Protein AF-A0A8J4SBR5-F1 (afdb_monomer_lite)

Organism: NCBI:txid1284355

Sequence (770 aa):
MMLQVERVVGSNIVLARSHQNTKEYVLIGKGLGFAFKGESTVQADDPRIEKRFRLEDREEWGQAQELMKDLDPNVIDISDRIIRLITDQFPGKLNDKIYLALPSHIQFTLYRIRNGMEILNPFLMETKLSFPKEFEIASEAAAMIGEAFGVEVPEDEAGFLTYHVYSSVNHVPVGQLVKVSNVISKLQSIIEEEGGVRFEQGSLSQARLMIHLRFSMERLYQQPMTAPTFAQYVQNEYPLKGQGFTPQVQTGDQVAVGQTLIEFDLNAIASAGYPVITPVIVANAAEQPWESHPESLMLPVATLPAAGILQGLGLLNYEKDIPLGPVIGGFLNQYVAPFLNEGAGAIFGNLALIFAIGVAIGLAGDAVAALSALIAYMVLIRILGAVPGVFGYIPDDVKLDTGVLGGIFAGLLAAYMYKKYHNIKLPDWLGFFSGKRFVPMVTAGSMLVLAILIGMVWSPIQDAIGAFGTWIVGFGGVGSMVFMIANRLLIPLGLHHVLNSIAWFQIGDYTNAAGEVVHGDLTRFFNGDPTAGMFMSGFFPIMMFALPAAALALIHTARPEKRKMVASIFIGAAVASFLTGITEPLEFSFMFAAPLLYVVHAILTGAAALIMYLLNVKLGFAFSAGLIDYLVNMKLSTNPLLMIPVGLAFAVVYYFLFRFMIVKFNLKTPGREDDADDADVPTDASAVAAASADTKAGKVLAGIGGTNNIESIDACITRLRLVVRDDKAINDQALKQLGASGIMRLGGGAVQVIFGTQSEILKDEIKKLM

Foldseek 3Di:
DKWFFPDQLAQFWTWTADPPPRWIKIFGFHRVSVVCVPPGIDDPVPVRGPDIDTDDDDVVVVVLVVVSVPFDNLLLVLLVVLVVLLCVLAPDQWDPCLSRVRSSLLRVQCVCQVVVHDQAAPCLLLLCLQQVPLLVSLVVSQVSSCVSVVTRRDSSSSSLSSLSSCCGRVVPDSVVVVVLSLVLVVVLVCCCVVVVHDDDRPDPVSSVSSNVSSVVVVQVVVDDPPDPPPQVCCLPPNPCNQPQKAAPDDPPDDDDVPDDGMGGDPVRCVVVVHDDDDDDDDDDDDPDQQPQFLCLQVQLLVCLQLLLLLLLQLPDQCCPRVNPDCPVRVCCNPPPSVVSNVVSCVSLVCSLLSSQLSNLCRRQVDPLLSVLLNLLLVLLQVLLLCQCVVDVVRDNPDRQDPWNVSSNVSNVLSNVLLVVAQQAQDPPVCRVCHHSNVSSVVSNVVSNVVSNVCSVVRVVVLVVLAVVLVVLVVVFLLSLLVLLLVLLVCVVVSCSSVSCCSAAFARDWDQAPVRDIGHHLQRCLSSLNLSGQLNPQLLQLCLQAQLLLLLVLLLVLFDPVCNVLSCLQSVVLSVCSAAQVDNCLRLVQCCVQPVVLSSVSSNVSSVSSSVCRVVSWGAHASRHNHPVSLVSSVVSIDPSVVSVVSSNVSSVVNNVVSNCCCVVVVGCGPNSDDCVVVPDDDDDDDDDDDDPPPDLLVLLCVQQLHPQQFPDWDDDQFKTKTQGPDNVSRNQSSLSVSRFSDWDDPDNSIIITGNHRCNHVSRVVNVVVD

Secondary structure (DSSP, 8-state):
-EEEEEEEEETTEEEEEETTT--EEEEE-TTHHHHTSS-SEEETT-TT--EEEE---HHHHHHHHHHGGGS-HHHHHHHHHHHHHHHHHS-SPPPTTHHHHHHHHHHHHHHHHHTT-----TTHHHHHHH-HHHHHHHHHHHHHHHHHHT-PPPHHHHHHHHHHHHHHHH---HHHHHHHHHHHHHHHHHHHHHHT--PPTT-HHHHHHHHHHHHHHHHHHTS---PPPHHHHHHHTSTTTTTTEEE---TT----TT---EEE-HHHHHHTT----PPP---PPPPPTTSS-GGGGHHHHTTHHHHHHHHHHHH--TTTTS--HHHHHHHHHHHTHHHHHHHHHHHHTTHHHHHHHHHHHHHH-SHHHHHHHHHHHHHHHHHHHHSTTT-TTS-TT-----HHHHHHHHHHHHHHHHHHHTT----GGGGGG-GGGHHHHHHHHHHHHHHHHHHHHHHHHHHHHHHHHHHHHHTHHHHHHHHHHHHHHTGGGTTHHHHHHHHHHTSSEEE-TTS-EEESHHHHHHTT-TT--TTTTTHHHIIIIIHHHHHHHHHHHS-TTTHHHHHHHHHHHHHHHHHH---HHHHHHHHTT-HHHHHHHHHHHHHHHHHHHHTT-B---SSSS-HHHHHHTTTT-BSGGGHHHHHHHHHHHHHHHHHHHHHHTT---TT---GGGG------------SSTTSHHHHHHHHTT-GGGEEEEEEETTEEEEEES-TTSS-HHHHHHTT---EEEEETTEEEE--GGGHHHHHHHHHHH-

InterPro domains:
  IPR001127 Phosphotransferase system, sugar-specific permease EIIA type 1 [PF00358] (239-286)
  IPR001127 Phosphotransferase system, sugar-specific permease EIIA type 1 [PS51093] (135-284)
  IPR001996 Phosphotransferase system, IIB component, type 1 [PS51098] (694-770)
  IPR001996 Phosphotransferase system, IIB component, type 1 [TIGR00826] (664-756)
  IPR003352 Phosphotransferase system, EIIC [PF02378] (296-606)
  IPR004341 CAT RNA-binding domain [PF03123] (4-60)
  IPR004341 CAT RNA-binding domain [SM01061] (3-68)
  IPR011055 Duplicated hybrid motif [G3DSA:2.70.70.10] (233-295)
  IPR011055 Duplicated hybrid motif [SSF51261] (238-288)
  IPR011608 PRD domain [PF00874] (81-167)
  IPR011608 PRD domain [PS51372] (70-175)
  IPR013013 Phosphotransferase system, EIIC component, type 1 [PS51103] (284-674)
  IPR018113 Phosphotransferase system EIIB, cysteine phosphorylation site [PF00367] (699-731)
  IPR018113 Phosphotransferase system EIIB, cysteine phosphorylation site [PS01035] (709-726)
  IPR018113 Phosphotransferase system EIIB, cysteine phosphorylation site [cd00212] (694-770)
  IPR036634 PRD domain superfamily [SSF63520] (60-168)
  IPR036634 PRD domain superfamily [SSF63520] (179-239)
  IPR036650 CAT RNA-binding domain superfamily [G3DSA:2.30.24.10] (1-69)
  IPR036650 CAT RNA-binding domain superfamily [SSF50151] (4-59)
  IPR036878 Glucose permease domain IIB [G3DSA:3.30.1360.60] (692-770)

Radius of gyration: 32.83 Å; chains: 1; bounding box: 88×74×88 Å

Structure (mmCIF, N/CA/C/O backbone):
data_AF-A0A8J4SBR5-F1
#
_entry.id   AF-A0A8J4SBR5-F1
#
loop_
_atom_site.group_PDB
_atom_site.id
_atom_site.type_symbol
_atom_site.label_atom_id
_atom_site.label_alt_id
_atom_site.label_comp_id
_atom_site.label_asym_id
_atom_site.label_entity_id
_atom_site.label_seq_id
_atom_site.pdbx_PDB_ins_code
_atom_site.Cartn_x
_atom_site.Cartn_y
_atom_site.Cartn_z
_atom_site.occupancy
_atom_site.B_iso_or_equiv
_atom_site.auth_seq_id
_atom_site.auth_comp_id
_atom_site.auth_asym_id
_atom_site.auth_atom_id
_atom_site.pdbx_PDB_model_num
ATOM 1 N N . MET A 1 1 ? 24.240 -30.423 38.553 1.00 71.44 1 MET A N 1
ATOM 2 C CA . MET A 1 1 ? 24.443 -29.598 37.325 1.00 71.44 1 MET A CA 1
ATOM 3 C C . MET A 1 1 ? 24.969 -28.250 37.777 1.00 71.44 1 MET A C 1
ATOM 5 O O . MET A 1 1 ? 24.352 -27.688 38.661 1.00 71.44 1 MET A O 1
ATOM 9 N N . MET A 1 2 ? 26.061 -27.727 37.219 1.00 79.00 2 MET A N 1
ATOM 10 C CA . MET A 1 2 ? 26.575 -26.408 37.620 1.00 79.00 2 MET A CA 1
ATOM 11 C C . MET A 1 2 ? 25.875 -25.286 36.849 1.00 79.00 2 MET A C 1
ATOM 13 O O . MET A 1 2 ? 25.782 -25.338 35.618 1.00 79.00 2 MET A O 1
ATOM 17 N N . LEU A 1 3 ? 25.376 -24.294 37.581 1.00 82.88 3 LEU A N 1
ATOM 18 C CA . LEU A 1 3 ? 24.738 -23.092 37.058 1.00 82.88 3 LEU A CA 1
ATOM 19 C C . LEU A 1 3 ? 25.617 -21.886 37.383 1.00 82.88 3 LEU A C 1
ATOM 21 O O . LEU A 1 3 ? 25.987 -21.684 38.532 1.00 82.88 3 LEU A O 1
ATOM 25 N N . GLN A 1 4 ? 25.962 -21.087 36.385 1.00 84.00 4 GLN A N 1
ATOM 26 C CA . GLN A 1 4 ? 26.678 -19.835 36.571 1.00 84.00 4 GLN A CA 1
ATOM 27 C C . GLN A 1 4 ? 25.684 -18.755 36.981 1.00 84.00 4 GLN A C 1
ATOM 29 O O . GLN A 1 4 ? 24.726 -18.510 36.254 1.00 84.00 4 GLN A O 1
ATOM 34 N N . VAL A 1 5 ? 25.888 -18.131 38.138 1.00 80.50 5 VAL A N 1
ATOM 35 C CA . VAL A 1 5 ? 25.036 -17.032 38.601 1.00 80.50 5 VAL A CA 1
ATOM 36 C C . VAL A 1 5 ? 25.318 -15.819 37.725 1.00 80.50 5 VAL A C 1
ATOM 38 O O . VAL A 1 5 ? 26.430 -15.298 37.713 1.00 80.50 5 VAL A O 1
ATOM 41 N N . GLU A 1 6 ? 24.316 -15.382 36.970 1.00 76.75 6 GLU A N 1
ATOM 42 C CA . GLU A 1 6 ? 24.437 -14.200 36.117 1.00 76.75 6 GLU A CA 1
ATOM 43 C C . GLU A 1 6 ? 24.106 -12.930 36.886 1.00 76.75 6 GLU A C 1
ATOM 45 O O . GLU A 1 6 ? 24.756 -11.899 36.713 1.00 76.75 6 GLU A O 1
ATOM 50 N N . ARG A 1 7 ? 23.069 -12.994 37.729 1.00 72.75 7 ARG A N 1
ATOM 51 C CA . ARG A 1 7 ? 22.576 -11.824 38.450 1.00 72.75 7 ARG A CA 1
ATOM 52 C C . ARG A 1 7 ? 21.730 -12.212 39.656 1.00 72.75 7 ARG A C 1
ATOM 54 O O . ARG A 1 7 ? 20.868 -13.084 39.572 1.00 72.75 7 ARG A O 1
ATOM 61 N N . VAL A 1 8 ? 21.917 -11.491 40.756 1.00 73.56 8 VAL A N 1
ATOM 62 C CA . VAL A 1 8 ? 20.997 -11.510 41.901 1.00 73.56 8 VAL A CA 1
ATOM 63 C C . VAL A 1 8 ? 19.889 -10.488 41.647 1.00 73.56 8 VAL A C 1
ATOM 65 O O . VAL A 1 8 ? 20.182 -9.309 41.451 1.00 73.56 8 VAL A O 1
ATOM 68 N N . VAL A 1 9 ? 18.634 -10.940 41.615 1.00 59.59 9 VAL A N 1
ATOM 69 C CA . VAL A 1 9 ? 17.460 -10.100 41.298 1.00 59.59 9 VAL A CA 1
ATOM 70 C C . VAL A 1 9 ? 16.802 -9.565 42.570 1.00 59.59 9 VAL A C 1
ATOM 72 O O . VAL A 1 9 ? 16.304 -8.447 42.582 1.00 59.59 9 VAL A O 1
ATOM 75 N N . GLY A 1 10 ? 16.861 -10.319 43.667 1.00 58.66 10 GLY A N 1
ATOM 76 C CA . GLY A 1 10 ? 16.359 -9.886 44.969 1.00 58.66 10 GLY A CA 1
ATOM 77 C C . GLY A 1 10 ? 16.823 -10.811 46.087 1.00 58.66 10 GLY A C 1
ATOM 78 O O . GLY A 1 10 ? 17.549 -11.771 45.840 1.00 58.66 10 GLY A O 1
ATOM 79 N N . SER A 1 11 ? 16.371 -10.556 47.316 1.00 64.75 11 SER A N 1
ATOM 80 C CA . SER A 1 11 ? 16.750 -11.307 48.526 1.00 64.75 11 SER A CA 1
ATOM 81 C C . SER A 1 11 ? 16.592 -12.826 48.401 1.00 64.75 11 SER A C 1
ATOM 83 O O . SER A 1 11 ? 17.354 -13.575 49.010 1.00 64.75 11 SER A O 1
ATOM 85 N N . ASN A 1 12 ? 15.644 -13.277 47.574 1.00 66.06 12 ASN A N 1
ATOM 86 C CA . ASN A 1 12 ? 15.271 -14.683 47.426 1.00 66.06 12 ASN A CA 1
ATOM 87 C C . ASN A 1 12 ? 15.379 -15.213 45.982 1.00 66.06 12 ASN A C 1
ATOM 89 O O . ASN A 1 12 ? 15.061 -16.376 45.752 1.00 66.06 12 ASN A O 1
ATOM 93 N N . ILE A 1 13 ? 15.792 -14.387 45.007 1.00 69.44 13 ILE A N 1
ATOM 94 C CA . ILE A 1 13 ? 15.738 -14.728 43.572 1.00 69.44 13 ILE A CA 1
ATOM 95 C C . ILE A 1 13 ? 17.093 -14.495 42.903 1.00 69.44 13 ILE A C 1
ATOM 97 O O . ILE A 1 13 ? 17.662 -13.399 42.974 1.00 69.44 13 ILE A O 1
ATOM 101 N N . VAL A 1 14 ? 17.580 -15.520 42.200 1.00 75.06 14 VAL A N 1
ATOM 102 C CA . VAL A 1 14 ? 18.860 -15.516 41.481 1.00 75.06 14 VAL A CA 1
ATOM 103 C C . VAL A 1 14 ? 18.678 -16.063 40.065 1.00 75.06 14 VAL A C 1
ATOM 105 O O . VAL A 1 14 ? 18.080 -17.119 39.867 1.00 75.06 14 VAL A O 1
ATOM 108 N N . LEU A 1 15 ? 19.212 -15.353 39.072 1.00 73.50 15 LEU A N 1
ATOM 109 C CA . LEU A 1 15 ? 19.281 -15.804 37.682 1.00 73.50 15 LEU A CA 1
ATOM 110 C C . LEU A 1 15 ? 20.582 -16.559 37.449 1.00 73.50 15 LEU A C 1
ATOM 112 O O . LEU A 1 15 ? 21.660 -16.065 37.797 1.00 73.50 15 LEU A O 1
ATOM 116 N N . ALA A 1 16 ? 20.486 -17.739 36.844 1.00 79.06 16 ALA A N 1
ATOM 117 C CA . ALA A 1 16 ? 21.650 -18.568 36.590 1.00 79.06 16 ALA A CA 1
ATOM 118 C C . ALA A 1 16 ? 21.586 -19.294 35.240 1.00 79.06 16 ALA A C 1
ATOM 120 O O . ALA A 1 16 ? 20.533 -19.755 34.809 1.00 79.06 16 ALA A O 1
ATOM 121 N N . ARG A 1 17 ? 22.728 -19.447 34.570 1.00 80.88 17 ARG A N 1
ATOM 122 C CA . ARG A 1 17 ? 22.855 -20.089 33.255 1.00 80.88 17 ARG A CA 1
ATOM 123 C C . ARG A 1 17 ? 23.597 -21.417 33.361 1.00 80.88 17 ARG A C 1
ATOM 125 O O . ARG A 1 17 ? 24.624 -21.522 34.020 1.00 80.88 17 ARG A O 1
ATOM 132 N N . SER A 1 18 ? 23.113 -22.458 32.692 1.00 78.38 18 SER A N 1
ATOM 133 C CA . SER A 1 18 ? 23.824 -23.740 32.621 1.00 78.38 18 SER A CA 1
ATOM 134 C C . SER A 1 18 ? 24.990 -23.678 31.636 1.00 78.38 18 SER A C 1
ATOM 136 O O . SER A 1 18 ? 24.795 -23.369 30.458 1.00 78.38 18 SER A O 1
ATOM 138 N N . HIS A 1 19 ? 26.179 -24.078 32.096 1.00 67.50 19 HIS A N 1
ATOM 139 C CA . HIS A 1 19 ? 27.385 -24.171 31.266 1.00 67.50 19 HIS A CA 1
ATOM 140 C C . HIS A 1 19 ? 27.285 -25.205 30.135 1.00 67.50 19 HIS A C 1
ATOM 142 O O . HIS A 1 19 ? 27.968 -25.067 29.127 1.00 67.50 19 HIS A O 1
ATOM 148 N N . GLN A 1 20 ? 26.457 -26.242 30.289 1.00 60.97 20 GLN A N 1
ATOM 149 C CA . GLN A 1 20 ? 26.396 -27.351 29.330 1.00 60.97 20 GLN A CA 1
ATOM 150 C C . GLN A 1 20 ? 25.460 -27.064 28.155 1.00 60.97 20 GLN A C 1
ATOM 152 O O . GLN A 1 20 ? 25.733 -27.481 27.035 1.00 60.97 20 GLN A O 1
ATOM 157 N N . ASN A 1 21 ? 24.360 -26.344 28.403 1.00 60.22 21 ASN A N 1
ATOM 158 C CA . ASN A 1 21 ? 23.259 -26.252 27.440 1.00 60.22 21 ASN A CA 1
ATOM 159 C C . ASN A 1 21 ? 22.923 -24.809 27.031 1.00 60.22 21 ASN A C 1
ATOM 161 O O . ASN A 1 21 ? 21.943 -24.615 26.318 1.00 60.22 21 ASN A O 1
ATOM 165 N N . THR A 1 22 ? 23.657 -23.794 27.511 1.00 60.41 22 THR A N 1
ATOM 166 C CA . THR A 1 22 ? 23.357 -22.348 27.339 1.00 60.41 22 THR A CA 1
ATOM 167 C C . THR A 1 22 ? 21.952 -21.917 27.794 1.00 60.41 22 THR A C 1
ATOM 169 O O . THR A 1 22 ? 21.510 -20.810 27.508 1.00 60.41 22 THR A O 1
ATOM 172 N N . LYS A 1 23 ? 21.247 -22.791 28.521 1.00 63.38 23 LYS A N 1
ATOM 173 C CA . LYS A 1 23 ? 19.886 -22.572 29.023 1.00 63.38 23 LYS A CA 1
ATOM 174 C C . LYS A 1 23 ? 19.925 -21.758 30.306 1.00 63.38 23 LYS A C 1
ATOM 176 O O . LYS A 1 23 ? 20.764 -22.021 31.170 1.00 63.38 23 LYS A O 1
ATOM 181 N N . GLU A 1 24 ? 18.998 -20.824 30.428 1.00 73.31 24 GLU A N 1
ATOM 182 C CA . GLU A 1 24 ? 18.864 -19.931 31.576 1.00 73.31 24 GLU A CA 1
ATOM 183 C C . GLU A 1 24 ? 17.780 -20.434 32.536 1.00 73.31 24 GLU A C 1
ATOM 185 O O . GLU A 1 24 ? 16.796 -21.064 32.132 1.00 73.31 24 GLU A O 1
ATOM 190 N N . TYR A 1 25 ? 18.007 -20.193 33.825 1.00 74.31 25 TYR A N 1
ATOM 191 C CA . TYR A 1 25 ? 17.198 -20.677 34.931 1.00 74.31 25 TYR A CA 1
ATOM 192 C C . TYR A 1 25 ? 16.930 -19.558 35.937 1.00 74.31 25 TYR A C 1
ATOM 194 O O . TYR A 1 25 ? 17.816 -18.759 36.247 1.00 74.31 25 TYR A O 1
ATOM 202 N N . VAL A 1 26 ? 15.722 -19.561 36.500 1.00 71.94 26 VAL A N 1
ATOM 203 C CA . VAL A 1 26 ? 15.366 -18.751 37.672 1.00 71.94 26 VAL A CA 1
ATOM 204 C C . VAL A 1 26 ? 15.421 -19.650 38.901 1.00 71.94 26 VAL A C 1
ATOM 206 O O . VAL A 1 26 ? 14.758 -20.692 38.943 1.00 71.94 26 VAL A O 1
ATOM 209 N N . LEU A 1 27 ? 16.229 -19.263 39.884 1.00 76.06 27 LEU A N 1
ATOM 210 C CA . LEU A 1 27 ? 16.403 -19.962 41.153 1.00 76.06 27 LEU A CA 1
ATOM 211 C C . LEU A 1 27 ? 15.735 -19.150 42.259 1.00 76.06 27 LEU A C 1
ATOM 213 O O . LEU A 1 27 ? 16.025 -17.962 42.411 1.00 76.06 27 LEU A O 1
ATOM 217 N N . ILE A 1 28 ? 14.851 -19.791 43.022 1.00 68.69 28 ILE A N 1
ATOM 218 C CA . ILE A 1 28 ? 14.123 -19.166 44.130 1.00 68.69 28 ILE A CA 1
ATOM 219 C C . ILE A 1 28 ? 14.401 -19.935 45.416 1.00 68.69 28 ILE A C 1
ATOM 221 O O . ILE A 1 28 ? 14.346 -21.164 45.427 1.00 68.69 28 ILE A O 1
ATOM 225 N N . GLY A 1 29 ? 14.682 -19.207 46.493 1.00 72.56 29 GLY A N 1
ATOM 226 C CA . GLY A 1 29 ? 14.890 -19.769 47.822 1.00 72.56 29 GLY A CA 1
ATOM 227 C C . GLY A 1 29 ? 15.041 -18.696 48.892 1.00 72.56 29 GLY A C 1
ATOM 228 O O . GLY A 1 29 ? 15.465 -17.573 48.609 1.00 72.56 29 GLY A O 1
ATOM 229 N N . LYS A 1 30 ? 14.688 -19.003 50.138 1.00 67.12 30 LYS A N 1
ATOM 230 C CA . LYS A 1 30 ? 14.758 -18.025 51.229 1.00 67.12 30 LYS A CA 1
ATOM 231 C C . LYS A 1 30 ? 16.205 -17.579 51.493 1.00 67.12 30 LYS A C 1
ATOM 233 O O . LYS A 1 30 ? 17.062 -18.378 51.854 1.00 67.12 30 LYS A O 1
ATOM 238 N N . GLY A 1 31 ? 16.483 -16.286 51.328 1.00 64.94 31 GLY A N 1
ATOM 239 C CA . GLY A 1 31 ? 17.806 -15.679 51.509 1.00 64.94 31 GLY A CA 1
ATOM 240 C C . GLY A 1 31 ? 18.815 -15.982 50.394 1.00 64.94 31 GLY A C 1
ATOM 241 O O . GLY A 1 31 ? 20.000 -15.673 50.547 1.00 64.94 31 GLY A O 1
ATOM 242 N N . LEU A 1 32 ? 18.370 -16.571 49.276 1.00 76.81 32 LEU A N 1
ATOM 243 C CA . LEU A 1 32 ? 19.231 -17.030 48.182 1.00 76.81 32 LEU A CA 1
ATOM 244 C C . LEU A 1 32 ? 20.085 -15.897 47.591 1.00 76.81 32 LEU A C 1
ATOM 246 O O . LEU A 1 32 ? 21.278 -16.067 47.355 1.00 76.81 32 LEU A O 1
ATOM 250 N N . GLY A 1 33 ? 19.511 -14.708 47.410 1.00 66.06 33 GLY A N 1
ATOM 251 C CA . GLY A 1 33 ? 20.220 -13.569 46.825 1.00 66.06 33 GLY A CA 1
ATOM 252 C C . GLY A 1 33 ? 21.320 -12.992 47.713 1.00 66.06 33 GLY A C 1
ATOM 253 O O . GLY A 1 33 ? 22.321 -12.488 47.207 1.00 66.06 33 GLY A O 1
ATOM 254 N N . PHE A 1 34 ? 21.180 -13.104 49.036 1.00 69.94 34 PHE A N 1
ATOM 255 C CA . PHE A 1 34 ? 22.240 -12.712 49.967 1.00 69.94 34 PHE A CA 1
ATOM 256 C C . PHE A 1 34 ? 23.393 -13.713 49.963 1.00 69.94 34 PHE A C 1
ATOM 258 O O . PHE A 1 34 ? 24.551 -13.312 50.064 1.00 69.94 34 PHE A O 1
ATOM 265 N N . ALA A 1 35 ? 23.079 -15.000 49.805 1.00 66.56 35 ALA A N 1
ATOM 266 C CA . ALA A 1 35 ? 24.060 -16.075 49.795 1.00 66.56 35 ALA A CA 1
ATOM 267 C C . ALA A 1 35 ? 24.982 -16.051 48.563 1.00 66.56 35 ALA A C 1
ATOM 269 O O . ALA A 1 35 ? 26.142 -16.432 48.675 1.00 66.56 35 ALA A O 1
ATOM 270 N N . PHE A 1 36 ? 24.496 -15.569 47.413 1.00 69.19 36 PHE A N 1
ATOM 271 C CA . PHE A 1 36 ? 25.239 -15.580 46.143 1.00 69.19 36 PHE A CA 1
ATOM 272 C C . PHE A 1 36 ? 25.757 -14.205 45.700 1.00 69.19 36 PHE A C 1
ATOM 274 O O . PHE A 1 36 ? 26.166 -14.032 44.553 1.00 69.19 36 PHE A O 1
ATOM 281 N N . LYS A 1 37 ? 25.811 -13.215 46.601 1.00 57.12 37 LYS A N 1
ATOM 282 C CA . LYS A 1 37 ? 26.310 -11.851 46.324 1.00 57.12 37 LYS A CA 1
ATOM 283 C C . LYS A 1 37 ? 27.849 -11.764 46.188 1.00 57.12 37 LYS A C 1
ATOM 285 O O . LYS A 1 37 ? 28.452 -10.763 46.564 1.00 57.12 37 LYS A O 1
ATOM 290 N N . GLY A 1 38 ? 28.480 -12.816 45.661 1.00 54.97 38 GLY A N 1
ATOM 291 C CA . GLY A 1 38 ? 29.936 -12.974 45.553 1.00 54.97 38 GLY A CA 1
ATOM 292 C C . GLY A 1 38 ? 30.414 -14.335 45.021 1.00 54.97 38 GLY A C 1
ATOM 293 O O . GLY A 1 38 ? 31.588 -14.465 44.687 1.00 54.97 38 GLY A O 1
ATOM 294 N N . GLU A 1 39 ? 29.534 -15.333 44.894 1.00 59.94 39 GLU A N 1
ATOM 295 C CA . GLU A 1 39 ? 29.844 -16.622 44.260 1.00 59.94 39 GLU A CA 1
ATOM 296 C C . GLU A 1 39 ? 29.358 -16.635 42.804 1.00 59.94 39 GLU A C 1
ATOM 298 O O . GLU A 1 39 ? 28.217 -16.283 42.512 1.00 59.94 39 GLU A O 1
ATOM 303 N N . SER A 1 40 ? 30.218 -17.056 41.875 1.00 67.56 40 SER A N 1
ATOM 304 C CA . SER A 1 40 ? 29.932 -17.050 40.433 1.00 67.56 40 SER A CA 1
ATOM 305 C C . SER A 1 40 ? 29.174 -18.288 39.946 1.00 67.56 40 SER A C 1
ATOM 307 O O . SER A 1 40 ? 28.712 -18.311 38.805 1.00 67.56 40 SER A O 1
ATOM 309 N N . THR A 1 41 ? 29.020 -19.321 40.779 1.00 78.81 41 THR A N 1
ATOM 310 C CA . THR A 1 41 ? 28.386 -20.585 40.385 1.00 78.81 41 THR A CA 1
ATOM 311 C C . THR A 1 41 ? 27.650 -21.256 41.538 1.00 78.81 41 THR A C 1
ATOM 313 O O . THR A 1 41 ? 28.150 -21.265 42.656 1.00 78.81 41 THR A O 1
ATOM 316 N N . VAL A 1 42 ? 26.523 -21.901 41.240 1.00 81.81 42 VAL A N 1
ATOM 317 C CA . VAL A 1 42 ? 25.690 -22.660 42.177 1.00 81.81 42 VAL A CA 1
ATOM 318 C C . VAL A 1 42 ? 25.381 -24.054 41.619 1.00 81.81 42 VAL A C 1
ATOM 320 O O . VAL A 1 42 ? 25.133 -24.233 40.422 1.00 81.81 42 VAL A O 1
ATOM 323 N N . GLN A 1 43 ? 25.411 -25.069 42.483 1.00 81.31 43 GLN A N 1
ATOM 324 C CA . GLN A 1 43 ? 24.966 -26.423 42.146 1.00 81.31 43 GLN A CA 1
ATOM 325 C C . GLN A 1 43 ? 23.438 -26.424 41.995 1.00 81.31 43 GLN A C 1
ATOM 327 O O . GLN A 1 43 ? 22.717 -25.876 42.820 1.00 81.31 43 GLN A O 1
ATOM 332 N N . ALA A 1 44 ? 22.907 -27.016 40.928 1.00 73.69 44 ALA A N 1
ATOM 333 C CA . ALA A 1 44 ? 21.475 -26.947 40.628 1.00 73.69 44 ALA A CA 1
ATOM 334 C C . ALA A 1 44 ? 20.579 -27.734 41.608 1.00 73.69 44 ALA A C 1
ATOM 336 O O . ALA A 1 44 ? 19.359 -27.687 41.453 1.00 73.69 44 ALA A O 1
ATOM 337 N N . ASP A 1 45 ? 21.179 -28.480 42.533 1.00 78.81 45 ASP A N 1
ATOM 338 C CA . ASP A 1 45 ? 20.603 -29.211 43.665 1.00 78.81 45 ASP A CA 1
ATOM 339 C C . ASP A 1 45 ? 20.998 -28.597 45.025 1.00 78.81 45 ASP A C 1
ATOM 341 O O . ASP A 1 45 ? 20.843 -29.243 46.058 1.00 78.81 45 ASP A O 1
ATOM 345 N N . ASP A 1 46 ? 21.506 -27.357 45.043 1.00 80.06 46 ASP A N 1
ATOM 346 C CA . ASP A 1 46 ? 21.809 -26.639 46.283 1.00 80.06 46 ASP A CA 1
ATOM 347 C C . ASP A 1 46 ? 20.562 -26.590 47.188 1.00 80.06 46 ASP A C 1
ATOM 349 O O . ASP A 1 46 ? 19.499 -26.156 46.735 1.00 80.06 46 ASP A O 1
ATOM 353 N N . PRO A 1 47 ? 20.666 -27.008 48.464 1.00 75.38 47 PRO A N 1
ATOM 354 C CA . PRO A 1 47 ? 19.522 -27.149 49.366 1.00 75.38 47 PRO A CA 1
ATOM 355 C C . PRO A 1 47 ? 18.822 -25.826 49.695 1.00 75.38 47 PRO A C 1
ATOM 357 O O . PRO A 1 47 ? 17.721 -25.839 50.241 1.00 75.38 47 PRO A O 1
ATOM 360 N N . ARG A 1 48 ? 19.438 -24.681 49.381 1.00 76.81 48 ARG A N 1
ATOM 361 C CA . ARG A 1 48 ? 18.812 -23.360 49.517 1.00 76.81 48 ARG A CA 1
ATOM 362 C C . ARG A 1 48 ? 17.868 -23.049 48.355 1.00 76.81 48 ARG A C 1
ATOM 364 O O . ARG A 1 48 ? 17.042 -22.156 48.494 1.00 76.81 48 ARG A O 1
ATOM 371 N N . ILE A 1 49 ? 17.984 -23.743 47.220 1.00 75.00 49 ILE A N 1
ATOM 372 C CA . ILE A 1 49 ? 17.101 -23.584 46.059 1.00 75.00 49 ILE A CA 1
ATOM 373 C C . ILE A 1 49 ? 15.814 -24.372 46.322 1.00 75.00 49 ILE A C 1
ATOM 375 O O . ILE A 1 49 ? 15.770 -25.592 46.192 1.00 75.00 49 ILE A O 1
ATOM 379 N N . GLU A 1 50 ? 14.745 -23.659 46.656 1.00 71.00 50 GLU A N 1
ATOM 380 C CA . GLU A 1 50 ? 13.417 -24.232 46.890 1.00 71.00 50 GLU A CA 1
ATOM 381 C C . GLU A 1 50 ? 12.697 -24.540 45.572 1.00 71.00 50 GLU A C 1
ATOM 383 O O . GLU A 1 50 ? 11.994 -25.545 45.456 1.00 71.00 50 GLU A O 1
ATOM 388 N N . LYS A 1 51 ? 12.872 -23.684 44.555 1.00 59.28 51 LYS A N 1
ATOM 389 C CA . LYS A 1 51 ? 12.282 -23.867 43.221 1.00 59.28 51 LYS A CA 1
ATOM 390 C C . LYS A 1 51 ? 13.252 -23.451 42.116 1.00 59.28 51 LYS A C 1
ATOM 392 O O . LYS A 1 51 ? 13.958 -22.450 42.227 1.00 59.28 51 LYS A O 1
ATOM 397 N N . ARG A 1 52 ? 13.252 -24.218 41.020 1.00 67.69 52 ARG A N 1
ATOM 398 C CA . ARG A 1 52 ? 14.063 -23.978 39.818 1.00 67.69 52 ARG A CA 1
ATOM 399 C C . ARG A 1 52 ? 13.178 -23.990 38.578 1.00 67.69 52 ARG A C 1
ATOM 401 O O . ARG A 1 52 ? 12.592 -25.022 38.258 1.00 67.69 52 ARG A O 1
ATOM 408 N N . PHE A 1 53 ? 13.162 -22.884 37.845 1.00 61.38 53 PHE A N 1
ATOM 409 C CA . PHE A 1 53 ? 12.394 -22.733 36.609 1.00 61.38 53 PHE A CA 1
ATOM 410 C C . PHE A 1 53 ? 13.327 -22.668 35.406 1.00 61.38 53 PHE A C 1
ATOM 412 O O . PHE A 1 53 ? 14.398 -22.068 35.485 1.00 61.38 53 PHE A O 1
ATOM 419 N N . ARG A 1 54 ? 12.935 -23.304 34.300 1.00 61.38 54 ARG A N 1
ATOM 420 C CA . ARG A 1 54 ? 13.674 -23.295 33.034 1.00 61.38 54 ARG A CA 1
ATOM 421 C C . ARG A 1 54 ? 12.972 -22.354 32.062 1.00 61.38 54 ARG A C 1
ATOM 423 O O . ARG A 1 54 ? 11.770 -22.484 31.872 1.00 61.38 54 ARG A O 1
ATOM 430 N N . LEU A 1 55 ? 13.727 -21.453 31.442 1.00 59.75 55 LEU A N 1
ATOM 431 C CA . LEU A 1 55 ? 13.198 -20.484 30.481 1.00 59.75 55 LEU A CA 1
ATOM 432 C C . LEU A 1 55 ? 13.121 -21.129 29.084 1.00 59.75 55 LEU A C 1
ATOM 434 O O . LEU A 1 55 ? 14.128 -21.646 28.589 1.00 59.75 55 LEU A O 1
ATOM 438 N N . GLU A 1 56 ? 11.925 -21.168 28.486 1.00 49.19 56 GLU A N 1
ATOM 439 C CA . GLU A 1 56 ? 11.666 -21.838 27.197 1.00 49.19 56 GLU A CA 1
ATOM 440 C C . GLU A 1 56 ? 11.538 -20.876 26.003 1.00 49.19 56 GLU A C 1
ATOM 442 O O . GLU A 1 56 ? 11.774 -21.322 24.883 1.00 49.19 56 GLU A O 1
ATOM 447 N N . ASP A 1 57 ? 11.296 -19.574 26.226 1.00 51.66 57 ASP A N 1
ATOM 448 C CA . ASP A 1 57 ? 11.107 -18.581 25.155 1.00 51.66 57 ASP A CA 1
ATOM 449 C C . ASP A 1 57 ? 11.991 -17.329 25.337 1.00 51.66 57 ASP A C 1
ATOM 451 O O . ASP A 1 57 ? 11.958 -16.668 26.377 1.00 51.66 57 ASP A O 1
ATOM 455 N N . ARG A 1 58 ? 12.839 -17.028 24.341 1.00 43.94 58 ARG A N 1
ATOM 456 C CA . ARG A 1 58 ? 13.938 -16.040 24.450 1.00 43.94 58 ARG A CA 1
ATOM 457 C C . ARG A 1 58 ? 13.497 -14.594 24.187 1.00 43.94 58 ARG A C 1
ATOM 459 O O . ARG A 1 58 ? 14.106 -13.678 24.732 1.00 43.94 58 ARG A O 1
ATOM 466 N N . GLU A 1 59 ? 12.467 -14.388 23.363 1.00 42.66 59 GLU A N 1
ATOM 467 C CA . GLU A 1 59 ? 11.972 -13.050 22.989 1.00 42.66 59 GLU A CA 1
ATOM 468 C C . GLU A 1 59 ? 11.034 -12.450 24.044 1.00 42.66 59 GLU A C 1
ATOM 470 O O . GLU A 1 59 ? 11.231 -11.301 24.441 1.00 42.66 59 GLU A O 1
ATOM 475 N N . GLU A 1 60 ? 10.075 -13.227 24.565 1.00 40.91 60 GLU A N 1
ATOM 476 C CA . GLU A 1 60 ? 9.145 -12.751 25.605 1.00 40.91 60 GLU A CA 1
ATOM 477 C C . GLU A 1 60 ? 9.883 -12.403 26.913 1.00 40.91 60 GLU A C 1
ATOM 479 O O . GLU A 1 60 ? 9.528 -11.444 27.603 1.00 40.91 60 GLU A O 1
ATOM 484 N N . TRP A 1 61 ? 10.955 -13.137 27.247 1.00 46.59 61 TRP A N 1
ATOM 485 C CA . TRP A 1 61 ? 11.700 -12.908 28.486 1.00 46.59 61 TRP A CA 1
ATOM 486 C C . TRP A 1 61 ? 12.712 -11.767 28.403 1.00 46.59 61 TRP A C 1
ATOM 488 O O . TRP A 1 61 ? 12.916 -11.097 29.407 1.00 46.59 61 TRP A O 1
ATOM 498 N N . GLY A 1 62 ? 13.311 -11.486 27.239 1.00 47.28 62 GLY A N 1
ATOM 499 C CA . GLY A 1 62 ? 14.188 -10.317 27.085 1.00 47.28 62 GLY A CA 1
ATOM 500 C C . GLY A 1 62 ? 13.462 -9.011 27.433 1.00 47.28 62 GLY A C 1
ATOM 501 O O . GLY A 1 62 ? 14.002 -8.167 28.146 1.00 47.28 62 GLY A O 1
ATOM 502 N N . GLN A 1 63 ? 12.191 -8.906 27.031 1.00 40.72 63 GLN A N 1
ATOM 503 C CA . GLN A 1 63 ? 11.307 -7.793 27.388 1.00 40.72 63 GLN A CA 1
ATOM 504 C C . GLN A 1 63 ? 10.892 -7.832 28.870 1.00 40.72 63 GLN A C 1
ATOM 506 O O . GLN A 1 63 ? 10.927 -6.802 29.544 1.00 40.72 63 GLN A O 1
ATOM 511 N N . ALA A 1 64 ? 10.577 -9.012 29.416 1.00 41.41 64 ALA A N 1
ATOM 512 C CA . ALA A 1 64 ? 10.283 -9.188 30.843 1.00 41.41 64 ALA A CA 1
ATOM 513 C C . ALA A 1 64 ? 11.471 -8.824 31.759 1.00 41.41 64 ALA A C 1
ATOM 515 O O . ALA A 1 64 ? 11.284 -8.227 32.817 1.00 41.41 64 ALA A O 1
ATOM 516 N N . GLN A 1 65 ? 12.700 -9.147 31.346 1.00 44.50 65 GLN A N 1
ATOM 517 C CA . GLN A 1 65 ? 13.942 -8.830 32.056 1.00 44.50 65 GLN A CA 1
ATOM 518 C C . GLN A 1 65 ? 14.224 -7.329 32.096 1.00 44.50 65 GLN A C 1
ATOM 520 O O . GLN A 1 65 ? 14.821 -6.856 33.061 1.00 44.50 65 GLN A O 1
ATOM 525 N N . GLU A 1 66 ? 13.835 -6.596 31.052 1.00 50.03 66 GLU A N 1
ATOM 526 C CA . GLU A 1 66 ? 13.877 -5.135 31.016 1.00 50.03 66 GLU A CA 1
ATOM 527 C C . GLU A 1 66 ? 12.876 -4.562 32.030 1.00 50.03 66 GLU A C 1
ATOM 529 O O . GLU A 1 66 ? 13.268 -3.804 32.912 1.00 50.03 66 GLU A O 1
ATOM 534 N N . LEU A 1 67 ? 11.622 -5.032 31.983 1.00 47.31 67 LEU A N 1
ATOM 535 C CA . LEU A 1 67 ? 10.521 -4.618 32.866 1.00 47.31 67 LEU A CA 1
ATOM 536 C C . LEU A 1 67 ? 10.797 -4.876 34.355 1.00 47.31 67 LEU A C 1
ATOM 538 O O . LEU A 1 67 ? 10.398 -4.081 35.200 1.00 47.31 67 LEU A O 1
ATOM 542 N N . MET A 1 68 ? 11.506 -5.957 34.697 1.00 51.09 68 MET A N 1
ATOM 543 C CA . MET A 1 68 ? 11.864 -6.261 36.089 1.00 51.09 68 MET A CA 1
ATOM 544 C C . MET A 1 68 ? 12.968 -5.361 36.664 1.00 51.09 68 MET A C 1
ATOM 546 O O . MET A 1 68 ? 13.128 -5.336 37.884 1.00 51.09 68 MET A O 1
ATOM 550 N N . LYS A 1 69 ? 13.747 -4.641 35.840 1.00 57.62 69 LYS A N 1
ATOM 551 C CA . LYS A 1 69 ? 14.814 -3.744 36.339 1.00 57.62 69 LYS A CA 1
ATOM 552 C C . LYS A 1 69 ? 14.256 -2.543 37.106 1.00 57.62 69 LYS A C 1
ATOM 554 O O . LYS A 1 69 ? 14.956 -2.038 37.980 1.00 57.62 69 LYS A O 1
ATOM 559 N N . ASP A 1 70 ? 13.022 -2.151 36.800 1.00 62.22 70 ASP A N 1
ATOM 560 C CA . ASP A 1 70 ? 12.392 -0.923 37.293 1.00 62.22 70 ASP A CA 1
ATOM 561 C C . ASP A 1 70 ? 11.326 -1.178 38.379 1.00 62.22 70 ASP A C 1
ATOM 563 O O . ASP A 1 70 ? 10.667 -0.243 38.836 1.00 62.22 70 ASP A O 1
ATOM 567 N N . LEU A 1 71 ? 11.141 -2.434 38.812 1.00 70.06 71 LEU A N 1
ATOM 568 C CA . LEU A 1 71 ? 10.177 -2.787 39.859 1.00 70.06 71 LEU A CA 1
ATOM 569 C C . LEU A 1 71 ? 10.727 -2.482 41.258 1.00 70.06 71 LEU A C 1
ATOM 571 O O . LEU A 1 71 ? 11.862 -2.831 41.590 1.00 70.06 71 LEU A O 1
ATOM 575 N N . ASP A 1 72 ? 9.889 -1.880 42.105 1.00 77.88 72 ASP A N 1
ATOM 576 C CA . ASP A 1 72 ? 10.213 -1.626 43.510 1.00 77.88 72 ASP A CA 1
ATOM 577 C C . ASP A 1 72 ? 10.431 -2.970 44.249 1.00 77.88 72 ASP A C 1
ATOM 579 O O . ASP A 1 72 ? 9.578 -3.861 44.174 1.00 77.88 72 ASP A O 1
ATOM 583 N N . PRO A 1 73 ? 11.542 -3.158 44.987 1.00 77.50 73 PRO A N 1
ATOM 584 C CA . PRO A 1 73 ? 11.792 -4.382 45.750 1.00 77.50 73 PRO A CA 1
ATOM 585 C C . PRO A 1 73 ? 10.665 -4.764 46.719 1.00 77.50 73 PRO A C 1
ATOM 587 O O . PRO A 1 73 ? 10.409 -5.952 46.918 1.00 77.50 73 PRO A O 1
ATOM 590 N N . ASN A 1 74 ? 9.961 -3.781 47.287 1.00 81.81 74 ASN A N 1
ATOM 591 C CA . ASN A 1 74 ? 8.813 -4.031 48.160 1.00 81.81 74 ASN A CA 1
ATOM 592 C C . ASN A 1 74 ? 7.613 -4.577 47.371 1.00 81.81 74 ASN A C 1
ATOM 594 O O . ASN A 1 74 ? 6.820 -5.350 47.906 1.00 81.81 74 ASN A O 1
ATOM 598 N N . VAL A 1 75 ? 7.480 -4.207 46.090 1.00 85.06 75 VAL A N 1
ATOM 599 C CA . VAL A 1 75 ? 6.431 -4.733 45.201 1.00 85.06 75 VAL A CA 1
ATOM 600 C C . VAL A 1 75 ? 6.690 -6.200 44.882 1.00 85.06 75 VAL A C 1
ATOM 602 O O . VAL A 1 75 ? 5.764 -7.011 44.845 1.00 85.06 75 VAL A O 1
ATOM 605 N N . ILE A 1 76 ? 7.955 -6.573 44.714 1.00 79.06 76 ILE A N 1
ATOM 606 C CA . ILE A 1 76 ? 8.345 -7.972 44.524 1.00 79.06 76 ILE A CA 1
ATOM 607 C C . ILE A 1 76 ? 8.038 -8.790 45.789 1.00 79.06 76 ILE A C 1
ATOM 609 O O . ILE A 1 76 ? 7.479 -9.882 45.683 1.00 79.06 76 ILE A O 1
ATOM 613 N N . ASP A 1 77 ? 8.347 -8.260 46.978 1.00 82.06 77 ASP A N 1
ATOM 614 C CA . ASP A 1 77 ? 8.087 -8.945 48.253 1.00 82.06 77 ASP A CA 1
ATOM 615 C C . ASP A 1 77 ? 6.589 -9.174 48.503 1.00 82.06 77 ASP A C 1
ATOM 617 O O . ASP A 1 77 ? 6.172 -10.300 48.795 1.00 82.06 77 ASP A O 1
ATOM 621 N N . ILE A 1 78 ? 5.751 -8.146 48.311 1.00 91.75 78 ILE A N 1
ATOM 622 C CA . ILE A 1 78 ? 4.302 -8.307 48.493 1.00 91.75 78 ILE A CA 1
ATOM 623 C C . ILE A 1 78 ? 3.710 -9.289 47.476 1.00 91.75 78 ILE A C 1
ATOM 625 O O . ILE A 1 78 ? 2.830 -10.077 47.822 1.00 91.75 78 ILE A O 1
ATOM 629 N N . SER A 1 79 ? 4.231 -9.298 46.245 1.00 89.81 79 SER A N 1
ATOM 630 C CA . SER A 1 79 ? 3.781 -10.217 45.198 1.00 89.81 79 SER A CA 1
ATOM 631 C C . SER A 1 79 ? 4.057 -11.669 45.575 1.00 89.81 79 SER A C 1
ATOM 633 O O . SER A 1 79 ? 3.194 -12.519 45.379 1.00 89.81 79 SER A O 1
ATOM 635 N N . ASP A 1 80 ? 5.222 -11.967 46.160 1.00 85.31 80 ASP A N 1
ATOM 636 C CA . ASP A 1 80 ? 5.540 -13.321 46.629 1.00 85.31 80 ASP A CA 1
ATOM 637 C C . ASP A 1 80 ? 4.592 -13.761 47.753 1.00 85.31 80 ASP A C 1
ATOM 639 O O . ASP A 1 80 ? 4.093 -14.887 47.747 1.00 85.31 80 ASP A O 1
ATOM 643 N N . ARG A 1 81 ? 4.274 -12.855 48.686 1.00 89.62 81 ARG A N 1
ATOM 644 C CA . ARG A 1 81 ? 3.308 -13.127 49.762 1.00 89.62 81 ARG A CA 1
ATOM 645 C C . ARG A 1 81 ? 1.904 -13.409 49.213 1.00 89.62 81 ARG A C 1
ATOM 647 O O . ARG A 1 81 ? 1.266 -14.354 49.668 1.00 89.62 81 ARG A O 1
ATOM 654 N N . ILE A 1 82 ? 1.452 -12.652 48.212 1.00 93.44 82 ILE A N 1
ATOM 655 C CA . ILE A 1 82 ? 0.151 -12.867 47.555 1.00 93.44 82 ILE A CA 1
ATOM 656 C C . ILE A 1 82 ? 0.135 -14.184 46.769 1.00 93.44 82 ILE A C 1
ATOM 658 O O . ILE A 1 82 ? -0.834 -14.934 46.835 1.00 93.44 82 ILE A O 1
ATOM 662 N N . ILE A 1 83 ? 1.212 -14.527 46.060 1.00 89.62 83 ILE A N 1
ATOM 663 C CA . ILE A 1 83 ? 1.293 -15.800 45.326 1.00 89.62 83 ILE A CA 1
ATOM 664 C C . ILE A 1 83 ? 1.224 -16.994 46.288 1.00 89.62 83 ILE A C 1
ATOM 666 O O . ILE A 1 83 ? 0.595 -18.006 45.965 1.00 89.62 83 ILE A O 1
ATOM 670 N N . ARG A 1 84 ? 1.821 -16.886 47.482 1.00 87.12 84 ARG A N 1
ATOM 671 C CA . ARG A 1 84 ? 1.676 -17.906 48.535 1.00 87.12 84 ARG A CA 1
ATOM 672 C C . ARG A 1 84 ? 0.233 -18.020 49.014 1.00 87.12 84 ARG A C 1
ATOM 674 O O . ARG A 1 84 ? -0.276 -19.132 49.028 1.00 87.12 84 ARG A O 1
ATOM 681 N N . LEU A 1 85 ? -0.437 -16.898 49.284 1.00 91.44 85 LEU A N 1
ATOM 682 C CA . LEU A 1 85 ? -1.862 -16.884 49.639 1.00 91.44 85 LEU A CA 1
ATOM 683 C C . LEU A 1 85 ? -2.715 -17.621 48.589 1.00 91.44 85 LEU A C 1
ATOM 685 O O . LEU A 1 85 ? -3.518 -18.484 48.935 1.00 91.44 85 LEU A O 1
ATOM 689 N N . ILE A 1 86 ? -2.495 -17.343 47.300 1.00 90.75 86 ILE A N 1
ATOM 690 C CA . ILE A 1 86 ? -3.201 -18.026 46.202 1.00 90.75 86 ILE A CA 1
ATOM 691 C C . ILE A 1 86 ? -2.894 -19.531 46.209 1.00 90.75 86 ILE A C 1
ATOM 693 O O . ILE A 1 86 ? -3.800 -20.347 46.047 1.00 90.75 86 ILE A O 1
ATOM 697 N N . THR A 1 87 ? -1.629 -19.906 46.413 1.00 86.94 87 THR A N 1
ATOM 698 C CA . THR A 1 87 ? -1.190 -21.313 46.436 1.00 86.94 87 THR A CA 1
ATOM 699 C C . THR A 1 87 ? -1.800 -22.086 47.609 1.00 86.94 87 THR A C 1
ATOM 701 O O . THR A 1 87 ? -2.172 -23.247 47.445 1.00 86.94 87 THR A O 1
ATOM 704 N N . ASP A 1 88 ? -1.935 -21.455 48.775 1.00 87.31 88 ASP A N 1
ATOM 705 C CA . ASP A 1 88 ? -2.515 -22.078 49.969 1.00 87.31 88 ASP A CA 1
ATOM 706 C C . ASP A 1 88 ? -4.032 -22.308 49.809 1.00 87.31 88 ASP A C 1
ATOM 708 O O . ASP A 1 88 ? -4.569 -23.305 50.294 1.00 87.31 88 ASP A O 1
ATOM 712 N N . GLN A 1 89 ? -4.723 -21.425 49.079 1.00 88.19 89 GLN A N 1
ATOM 713 C CA . GLN A 1 89 ? -6.177 -21.479 48.858 1.00 88.19 89 GLN A CA 1
ATOM 714 C C . GLN A 1 89 ? -6.607 -22.328 47.642 1.00 88.19 89 GLN A C 1
ATOM 716 O O . GLN A 1 89 ? -7.761 -22.785 47.563 1.00 88.19 89 GLN A O 1
ATOM 721 N N . PHE A 1 90 ? -5.699 -22.545 46.683 1.00 85.94 90 PHE A N 1
ATOM 722 C CA . PHE A 1 90 ? -5.917 -23.357 45.485 1.00 85.94 90 PHE A CA 1
ATOM 723 C C . PHE A 1 90 ? -4.847 -24.452 45.350 1.00 85.94 90 PHE A C 1
ATOM 725 O O . PHE A 1 90 ? -3.738 -24.180 44.887 1.00 85.94 90 PHE A O 1
ATOM 732 N N . PRO A 1 91 ? -5.171 -25.717 45.682 1.00 70.06 91 PRO A N 1
ATOM 733 C CA . PRO A 1 91 ? -4.225 -26.819 45.556 1.00 70.06 91 PRO A CA 1
ATOM 734 C C . PRO A 1 91 ? -3.972 -27.142 44.073 1.00 70.06 91 PRO A C 1
ATOM 736 O O . PRO A 1 91 ? -4.778 -27.797 43.415 1.00 70.06 91 PRO A O 1
ATOM 739 N N . GLY A 1 92 ? -2.846 -26.675 43.531 1.00 73.00 92 GLY A N 1
ATOM 740 C CA . GLY A 1 92 ? -2.445 -26.904 42.142 1.00 73.00 92 GLY A CA 1
ATOM 741 C C . GLY A 1 92 ? -1.168 -26.150 41.768 1.00 73.00 92 GLY A C 1
ATOM 742 O O . GLY A 1 92 ? -0.730 -25.251 42.484 1.00 73.00 92 GLY A O 1
ATOM 743 N N . LYS A 1 93 ? -0.536 -26.515 40.643 1.00 75.44 93 LYS A N 1
ATOM 744 C CA . LYS A 1 93 ? 0.574 -25.716 40.101 1.00 75.44 93 LYS A CA 1
ATOM 745 C C . LYS A 1 93 ? -0.016 -24.456 39.460 1.00 75.44 93 LYS A C 1
ATOM 747 O O . LYS A 1 93 ? -0.839 -24.581 38.562 1.00 75.44 93 LYS A O 1
ATOM 752 N N . LEU A 1 94 ? 0.414 -23.275 39.900 1.00 83.38 94 LEU A N 1
ATOM 753 C CA . LEU A 1 94 ? 0.040 -22.008 39.267 1.00 83.38 94 LEU A CA 1
ATOM 754 C C . LEU A 1 94 ? 0.759 -21.817 37.924 1.00 83.38 94 LEU A C 1
ATOM 756 O O . LEU A 1 94 ? 1.861 -22.331 37.715 1.00 83.38 94 LEU A O 1
ATOM 760 N N . ASN A 1 95 ? 0.155 -21.029 37.037 1.00 78.81 95 ASN A N 1
ATOM 761 C CA . ASN A 1 95 ? 0.767 -20.594 35.788 1.00 78.81 95 ASN A CA 1
ATOM 762 C C . ASN A 1 95 ? 2.003 -19.724 36.067 1.00 78.81 95 ASN A C 1
ATOM 764 O O . ASN A 1 95 ? 1.897 -18.678 36.707 1.00 78.81 95 ASN A O 1
ATOM 768 N N . ASP A 1 96 ? 3.154 -20.116 35.513 1.00 70.00 96 ASP A N 1
ATOM 769 C CA . ASP A 1 96 ? 4.450 -19.466 35.739 1.00 70.00 96 ASP A CA 1
ATOM 770 C C . ASP A 1 96 ? 4.460 -17.972 35.310 1.00 70.00 96 ASP A C 1
ATOM 772 O O . ASP A 1 96 ? 5.273 -17.190 35.805 1.00 70.00 96 ASP A O 1
ATOM 776 N N . LYS A 1 97 ? 3.508 -17.522 34.472 1.00 72.44 97 LYS A N 1
ATOM 777 C CA . LYS A 1 97 ? 3.342 -16.100 34.098 1.00 72.44 97 LYS A CA 1
ATOM 778 C C . LYS A 1 97 ? 2.937 -15.188 35.269 1.00 72.44 97 LYS A C 1
ATOM 780 O O . LYS A 1 97 ? 3.188 -13.983 35.197 1.00 72.44 97 LYS A O 1
ATOM 785 N N . ILE A 1 98 ? 2.354 -15.721 36.352 1.00 81.50 98 ILE A N 1
ATOM 786 C CA . ILE A 1 98 ? 1.936 -14.907 37.513 1.00 81.50 98 ILE A CA 1
ATOM 787 C C . ILE A 1 98 ? 3.116 -14.181 38.173 1.00 81.50 98 ILE A C 1
ATOM 789 O O . ILE A 1 98 ? 2.962 -13.044 38.613 1.00 81.50 98 ILE A O 1
ATOM 793 N N . TYR A 1 99 ? 4.306 -14.791 38.168 1.00 77.56 99 TYR A N 1
ATOM 794 C CA . TYR A 1 99 ? 5.514 -14.242 38.792 1.00 77.56 99 TYR A CA 1
ATOM 795 C C . TYR A 1 99 ? 6.032 -12.962 38.121 1.00 77.56 99 TYR A C 1
ATOM 797 O O . TYR A 1 99 ? 6.845 -12.258 38.712 1.00 77.56 99 TYR A O 1
ATOM 805 N N . LEU A 1 100 ? 5.557 -12.650 36.912 1.00 73.06 100 LEU A N 1
ATOM 806 C CA . LEU A 1 100 ? 5.843 -11.397 36.211 1.00 73.06 100 LEU A CA 1
ATOM 807 C C . LEU A 1 100 ? 4.617 -10.480 36.174 1.00 73.06 100 LEU A C 1
ATOM 809 O O . LEU A 1 100 ? 4.724 -9.280 36.427 1.00 73.06 100 LEU A O 1
ATOM 813 N N . ALA A 1 101 ? 3.451 -11.053 35.868 1.00 76.06 101 ALA A N 1
ATOM 814 C CA . ALA A 1 101 ? 2.226 -10.291 35.677 1.00 76.06 101 ALA A CA 1
ATOM 815 C C . ALA A 1 101 ? 1.769 -9.596 36.967 1.00 76.06 101 ALA A C 1
ATOM 817 O O . ALA A 1 101 ? 1.387 -8.430 36.922 1.00 76.06 101 ALA A O 1
ATOM 818 N N . LEU A 1 102 ? 1.843 -10.282 38.114 1.00 85.31 102 LEU A N 1
ATOM 819 C CA . LEU A 1 102 ? 1.365 -9.734 39.381 1.00 85.31 102 LEU A CA 1
ATOM 820 C C . LEU A 1 102 ? 2.248 -8.581 39.907 1.00 85.31 102 LEU A C 1
ATOM 822 O O . LEU A 1 102 ? 1.687 -7.527 40.200 1.00 85.31 102 LEU A O 1
ATOM 826 N N . PRO A 1 103 ? 3.594 -8.687 39.960 1.00 83.38 103 PRO A N 1
ATOM 827 C CA . PRO A 1 103 ? 4.434 -7.549 40.345 1.00 83.38 103 PRO A CA 1
ATOM 828 C C . PRO A 1 103 ? 4.255 -6.319 39.452 1.00 83.38 103 PRO A C 1
ATOM 830 O O . PRO A 1 103 ? 4.189 -5.197 39.951 1.00 83.38 103 PRO A O 1
ATOM 833 N N . SER A 1 104 ? 4.144 -6.517 38.134 1.00 76.94 104 SER A N 1
ATOM 834 C CA . SER A 1 104 ? 3.915 -5.418 37.190 1.00 76.94 104 SER A CA 1
ATOM 835 C C . SER A 1 104 ? 2.568 -4.734 37.435 1.00 76.94 104 SER A C 1
ATOM 837 O O . SER A 1 104 ? 2.504 -3.504 37.493 1.00 76.94 104 SER A O 1
ATOM 839 N N . HIS A 1 105 ? 1.516 -5.527 37.657 1.00 86.31 105 HIS A N 1
ATOM 840 C CA . HIS A 1 105 ? 0.184 -5.034 37.994 1.00 86.31 105 HIS A CA 1
ATOM 841 C C . HIS A 1 105 ? 0.203 -4.201 39.280 1.00 86.31 105 HIS A C 1
ATOM 843 O O . HIS A 1 105 ? -0.235 -3.055 39.274 1.00 86.31 105 HIS A O 1
ATOM 849 N N . ILE A 1 106 ? 0.801 -4.720 40.359 1.00 91.00 106 ILE A N 1
ATOM 850 C CA . ILE A 1 106 ? 0.878 -4.024 41.654 1.00 91.00 106 ILE A CA 1
ATOM 851 C C . ILE A 1 106 ? 1.679 -2.720 41.542 1.00 91.00 106 ILE A C 1
ATOM 853 O O . ILE A 1 106 ? 1.239 -1.693 42.058 1.00 91.00 106 ILE A O 1
ATOM 857 N N . GLN A 1 107 ? 2.817 -2.718 40.838 1.00 84.06 107 GLN A N 1
ATOM 858 C CA . GLN A 1 107 ? 3.604 -1.499 40.607 1.00 84.06 107 GLN A CA 1
ATOM 859 C C . GLN A 1 107 ? 2.757 -0.419 39.921 1.00 84.06 107 GLN A C 1
ATOM 861 O O . GLN A 1 107 ? 2.776 0.746 40.327 1.00 84.06 107 GLN A O 1
ATOM 866 N N . PHE A 1 108 ? 1.995 -0.804 38.896 1.00 78.12 108 PHE A N 1
ATOM 867 C CA . PHE A 1 108 ? 1.133 0.119 38.166 1.00 78.12 108 PHE A CA 1
ATOM 868 C C . PHE A 1 108 ? -0.057 0.591 39.011 1.00 78.12 108 PHE A C 1
ATOM 870 O O . PHE A 1 108 ? -0.432 1.761 38.970 1.00 78.12 108 PHE A O 1
ATOM 877 N N . THR A 1 109 ? -0.622 -0.284 39.837 1.00 84.44 109 THR A N 1
ATOM 878 C CA . THR A 1 109 ? -1.666 0.054 40.813 1.00 84.44 109 THR A CA 1
ATOM 879 C C . THR A 1 109 ? -1.181 1.071 41.839 1.00 84.44 109 THR A C 1
ATOM 881 O O . THR A 1 109 ? -1.842 2.085 42.052 1.00 84.44 109 THR A O 1
ATOM 884 N N . LEU A 1 110 ? 0.009 0.885 42.410 1.00 87.62 110 LEU A N 1
ATOM 885 C CA . LEU A 1 110 ? 0.600 1.855 43.333 1.00 87.62 110 LEU A CA 1
ATOM 886 C C . LEU A 1 110 ? 0.914 3.183 42.645 1.00 87.62 110 LEU A C 1
ATOM 888 O O . LEU A 1 110 ? 0.705 4.241 43.237 1.00 87.62 110 LEU A O 1
ATOM 892 N N . TYR A 1 111 ? 1.388 3.146 41.396 1.00 79.81 111 TYR A N 1
ATOM 893 C CA . TYR A 1 111 ? 1.565 4.351 40.590 1.00 79.81 111 TYR A CA 1
ATOM 894 C C . TYR A 1 111 ? 0.234 5.094 40.404 1.00 79.81 111 TYR A C 1
ATOM 896 O O . TYR A 1 111 ? 0.190 6.306 40.611 1.00 79.81 111 TYR A O 1
ATOM 904 N N . ARG A 1 112 ? -0.860 4.384 40.099 1.00 76.06 112 ARG A N 1
ATOM 905 C CA . ARG A 1 112 ? -2.209 4.964 39.991 1.00 76.06 112 ARG A CA 1
ATOM 906 C C . ARG A 1 112 ? -2.663 5.628 41.285 1.00 76.06 112 ARG A C 1
ATOM 908 O O . ARG A 1 112 ? -2.928 6.829 41.285 1.00 76.06 112 ARG A O 1
ATOM 915 N N . ILE A 1 113 ? -2.630 4.891 42.392 1.00 86.12 113 ILE A N 1
ATOM 916 C CA . ILE A 1 113 ? -3.092 5.390 43.692 1.00 86.12 113 ILE A CA 1
ATOM 917 C C . ILE A 1 113 ? -2.260 6.596 44.156 1.00 86.12 113 ILE A C 1
ATOM 919 O O . ILE A 1 113 ? -2.814 7.618 44.557 1.00 86.12 113 ILE A O 1
ATOM 923 N N . ARG A 1 114 ? -0.926 6.540 44.039 1.00 86.56 114 ARG A N 1
ATOM 924 C CA . ARG A 1 114 ? -0.033 7.630 44.483 1.00 86.56 114 ARG A CA 1
ATOM 925 C C . ARG A 1 114 ? -0.175 8.917 43.674 1.00 86.56 114 ARG A C 1
ATOM 927 O O . ARG A 1 114 ? 0.132 9.984 44.194 1.00 86.56 114 ARG A O 1
ATOM 934 N N . ASN A 1 115 ? -0.621 8.825 42.424 1.00 77.69 115 ASN A N 1
ATOM 935 C CA . ASN A 1 115 ? -0.878 9.990 41.577 1.00 77.69 115 ASN A CA 1
ATOM 936 C C . ASN A 1 115 ? -2.352 10.428 41.611 1.00 77.69 115 ASN A C 1
ATOM 938 O O . ASN A 1 115 ? -2.746 11.271 40.809 1.00 77.69 115 ASN A O 1
ATOM 942 N N . GLY A 1 116 ? -3.167 9.865 42.513 1.00 77.81 116 GLY A N 1
ATOM 943 C CA . GLY A 1 116 ? -4.588 10.198 42.624 1.00 77.81 116 GLY A CA 1
ATOM 944 C C . GLY A 1 116 ? -5.401 9.811 41.386 1.00 77.81 116 GLY A C 1
ATOM 945 O O . GLY A 1 116 ? -6.403 10.458 41.094 1.00 77.81 116 GLY A O 1
ATOM 946 N N . MET A 1 117 ? -4.959 8.799 40.630 1.00 70.38 117 MET A N 1
ATOM 947 C CA . MET A 1 117 ? -5.724 8.262 39.507 1.00 70.38 117 MET A CA 1
ATOM 948 C C . MET A 1 117 ? -6.804 7.322 40.031 1.00 70.38 117 MET A C 1
ATOM 950 O O . MET A 1 117 ? -6.509 6.356 40.736 1.00 70.38 117 MET A O 1
ATOM 954 N N . GLU A 1 118 ? -8.046 7.603 39.655 1.00 69.00 118 GLU A N 1
ATOM 955 C CA . GLU A 1 118 ? -9.191 6.758 39.974 1.00 69.00 118 GLU A CA 1
ATOM 956 C C . GLU A 1 118 ? -9.059 5.390 39.281 1.00 69.00 118 GLU A C 1
ATOM 958 O O . GLU A 1 118 ? -8.680 5.302 38.109 1.00 69.00 118 GLU A O 1
ATOM 963 N N . ILE A 1 119 ? -9.342 4.311 40.013 1.00 78.31 119 ILE A N 1
ATOM 964 C CA . ILE A 1 119 ? -9.346 2.945 39.482 1.00 78.31 119 ILE A CA 1
ATOM 965 C C . ILE A 1 119 ? -10.801 2.494 39.423 1.00 78.31 119 ILE A C 1
ATOM 967 O O . ILE A 1 119 ? -11.412 2.293 40.464 1.00 78.31 119 ILE A O 1
ATOM 971 N N . LEU A 1 120 ? -11.332 2.339 38.209 1.00 71.75 120 LEU A N 1
ATOM 972 C CA . LEU A 1 120 ? -12.703 1.898 37.954 1.00 71.75 120 LEU A CA 1
ATOM 973 C C . LEU A 1 120 ? -12.689 0.566 37.209 1.00 71.75 120 LEU A C 1
ATOM 975 O O . LEU A 1 120 ? -12.025 0.428 36.177 1.00 71.75 120 LEU A O 1
ATOM 979 N N . ASN A 1 121 ? -13.439 -0.405 37.714 1.00 78.19 121 ASN A N 1
ATOM 980 C CA . ASN A 1 121 ? -13.634 -1.705 37.101 1.00 78.19 121 ASN A CA 1
ATOM 981 C C . ASN A 1 121 ? -15.085 -1.819 36.611 1.00 78.19 121 ASN A C 1
ATOM 983 O O . ASN A 1 121 ? -15.988 -2.110 37.397 1.00 78.19 121 ASN A O 1
ATOM 987 N N . PRO A 1 122 ? -15.328 -1.650 35.298 1.00 65.25 122 PRO A N 1
ATOM 988 C CA . PRO A 1 122 ? -16.679 -1.679 34.740 1.00 65.25 122 PRO A CA 1
ATOM 989 C C . PRO A 1 122 ? -17.331 -3.065 34.813 1.00 65.25 122 PRO A C 1
ATOM 991 O O . PRO A 1 122 ? -18.515 -3.186 34.531 1.00 65.25 122 PRO A O 1
ATOM 994 N N . PHE A 1 123 ? -16.562 -4.096 35.178 1.00 75.56 123 PHE A N 1
ATOM 995 C CA . PHE A 1 123 ? -17.021 -5.471 35.330 1.00 75.56 123 PHE A CA 1
ATOM 996 C C . PHE A 1 123 ? -17.003 -5.918 36.790 1.00 75.56 123 PHE A C 1
ATOM 998 O O . PHE A 1 123 ? -16.953 -7.120 37.049 1.00 75.56 123 PHE A O 1
ATOM 1005 N N . LEU A 1 124 ? -16.925 -5.004 37.764 1.00 81.88 124 LEU A N 1
ATOM 1006 C CA . LEU A 1 124 ? -16.735 -5.373 39.168 1.00 81.88 124 LEU A CA 1
ATOM 1007 C C . LEU A 1 124 ? -17.824 -6.338 39.647 1.00 81.88 124 LEU A C 1
ATOM 1009 O O . LEU A 1 124 ? -17.525 -7.360 40.267 1.00 81.88 124 LEU A O 1
ATOM 1013 N N . MET A 1 125 ? -19.082 -6.054 39.314 1.00 75.12 125 MET A N 1
ATOM 1014 C CA . MET A 1 125 ? -20.203 -6.886 39.739 1.00 75.12 125 MET A CA 1
ATOM 1015 C C . MET A 1 125 ? -20.209 -8.234 39.015 1.00 75.12 125 MET A C 1
ATOM 1017 O O . MET A 1 125 ? -20.380 -9.288 39.626 1.00 75.12 125 MET A O 1
ATOM 1021 N N . GLU A 1 126 ? -19.930 -8.212 37.718 1.00 73.81 126 GLU A N 1
ATOM 1022 C CA . GLU A 1 126 ? -19.781 -9.381 36.867 1.00 73.81 126 GLU A CA 1
ATOM 1023 C C . GLU A 1 126 ? -18.668 -10.300 37.371 1.00 73.81 126 GLU A C 1
ATOM 1025 O O . GLU A 1 126 ? -18.825 -11.522 37.403 1.00 73.81 126 GLU A O 1
ATOM 1030 N N . THR A 1 127 ? -17.560 -9.701 37.802 1.00 81.44 127 THR A N 1
ATOM 1031 C CA . THR A 1 127 ? -16.379 -10.371 38.345 1.00 81.44 127 THR A CA 1
ATOM 1032 C C . THR A 1 127 ? -16.717 -11.035 39.675 1.00 81.44 127 THR A C 1
ATOM 1034 O O . THR A 1 127 ? -16.449 -12.224 39.832 1.00 81.44 127 THR A O 1
ATOM 1037 N N . LYS A 1 128 ? -17.386 -10.319 40.592 1.00 85.19 128 LYS A N 1
ATOM 1038 C CA . LYS A 1 128 ? -17.855 -10.865 41.880 1.00 85.19 128 LYS A CA 1
ATOM 1039 C C . LYS A 1 128 ? -18.779 -12.067 41.694 1.00 85.19 128 LYS A C 1
ATOM 1041 O O . LYS A 1 128 ? -18.651 -13.065 42.397 1.00 85.19 128 LYS A O 1
ATOM 1046 N N . LEU A 1 129 ? -19.703 -11.983 40.738 1.00 76.06 129 LEU A N 1
ATOM 1047 C CA . LEU A 1 129 ? -20.668 -13.050 40.468 1.00 76.06 129 LEU A CA 1
ATOM 1048 C C . LEU A 1 129 ? -20.038 -14.242 39.737 1.00 76.06 129 LEU A C 1
ATOM 1050 O O . LEU A 1 129 ? -20.412 -15.388 39.986 1.00 76.06 129 LEU A O 1
ATOM 1054 N N . SER A 1 130 ? -19.091 -13.986 38.835 1.00 73.62 130 SER A N 1
ATOM 1055 C CA . SER A 1 130 ? -18.464 -15.023 38.009 1.00 73.62 130 SER A CA 1
ATOM 1056 C C . SER A 1 130 ? -17.335 -15.757 38.727 1.00 73.62 130 SER A C 1
ATOM 1058 O O . SER A 1 130 ? -17.147 -16.951 38.488 1.00 73.62 130 SER A O 1
ATOM 1060 N N . PHE A 1 131 ? -16.600 -15.063 39.597 1.00 83.81 131 PHE A N 1
ATOM 1061 C CA . PHE A 1 131 ? -15.386 -15.554 40.255 1.00 83.81 131 PHE A CA 1
ATOM 1062 C C . PHE A 1 131 ? -15.407 -15.257 41.766 1.00 83.81 131 PHE A C 1
ATOM 1064 O O . PHE A 1 131 ? -14.506 -14.595 42.279 1.00 83.81 131 PHE A O 1
ATOM 1071 N N . PRO A 1 132 ? -16.439 -15.703 42.509 1.00 85.69 132 PRO A N 1
ATOM 1072 C CA . PRO A 1 132 ? -16.643 -15.280 43.895 1.00 85.69 132 PRO A CA 1
ATOM 1073 C C . PRO A 1 132 ? -15.485 -15.679 44.819 1.00 85.69 132 PRO A C 1
ATOM 1075 O O . PRO A 1 132 ? -15.083 -14.892 45.671 1.00 85.69 132 PRO A O 1
ATOM 1078 N N . LYS A 1 133 ? -14.910 -16.875 44.626 1.00 88.38 133 LYS A N 1
ATOM 1079 C CA . LYS A 1 133 ? -13.793 -17.368 45.444 1.00 88.38 133 LYS A CA 1
ATOM 1080 C C . LYS A 1 133 ? -12.490 -16.632 45.123 1.00 88.38 133 LYS A C 1
ATOM 1082 O O . LYS A 1 133 ? -11.737 -16.269 46.019 1.00 88.38 133 LYS A O 1
ATOM 1087 N N . GLU A 1 134 ? -12.205 -16.414 43.844 1.00 92.88 134 GLU A N 1
ATOM 1088 C CA . GLU A 1 134 ? -11.025 -15.668 43.408 1.00 92.88 134 GLU A CA 1
ATOM 1089 C C . GLU A 1 134 ? -11.110 -14.193 43.816 1.00 92.88 134 GLU A C 1
ATOM 1091 O O . GLU A 1 134 ? -10.088 -13.611 44.171 1.00 92.88 134 GLU A O 1
ATOM 1096 N N . PHE A 1 135 ? -12.313 -13.610 43.813 1.00 93.50 135 PHE A N 1
ATOM 1097 C CA . PHE A 1 135 ? -12.559 -12.236 44.246 1.00 93.50 135 PHE A CA 1
ATOM 1098 C C . PHE A 1 135 ? -12.312 -12.046 45.746 1.00 93.50 135 PHE A C 1
ATOM 1100 O O . PHE A 1 135 ? -11.726 -11.043 46.152 1.00 93.50 135 PHE A O 1
ATOM 1107 N N . GLU A 1 136 ? -12.694 -13.019 46.574 1.00 93.81 136 GLU A N 1
ATOM 1108 C CA . GLU A 1 136 ? -12.395 -13.015 48.011 1.00 93.81 136 GLU A CA 1
ATOM 1109 C C . GLU A 1 136 ? -10.878 -12.962 48.264 1.00 93.81 136 GLU A C 1
ATOM 1111 O O . GLU A 1 136 ? -10.388 -12.094 48.987 1.00 93.81 136 GLU A O 1
ATOM 1116 N N . ILE A 1 137 ? -10.116 -13.812 47.569 1.00 93.62 137 ILE A N 1
ATOM 1117 C CA . ILE A 1 137 ? -8.648 -13.863 47.669 1.00 93.62 137 ILE A CA 1
ATOM 1118 C C . ILE A 1 137 ? -8.007 -12.587 47.116 1.00 93.62 137 ILE A C 1
ATOM 1120 O O . ILE A 1 137 ? -7.043 -12.071 47.679 1.00 93.62 137 ILE A O 1
ATOM 1124 N N . ALA A 1 138 ? -8.542 -12.051 46.020 1.00 96.00 138 ALA A N 1
ATOM 1125 C CA . ALA A 1 138 ? -8.081 -10.793 45.448 1.00 96.00 138 ALA A CA 1
ATOM 1126 C C . ALA A 1 138 ? -8.352 -9.590 46.367 1.00 96.00 138 ALA A C 1
ATOM 1128 O O . ALA A 1 138 ? -7.543 -8.664 46.414 1.00 96.00 138 ALA A O 1
ATOM 1129 N N . SER A 1 139 ? -9.443 -9.619 47.134 1.00 95.75 139 SER A N 1
ATOM 1130 C CA . SER A 1 139 ? -9.758 -8.601 48.144 1.00 95.75 139 SER A CA 1
ATOM 1131 C C . SER A 1 139 ? -8.786 -8.656 49.324 1.00 95.75 139 SER A C 1
ATOM 1133 O O . SER A 1 139 ? -8.308 -7.619 49.783 1.00 95.75 139 SER A O 1
ATOM 1135 N N . GLU A 1 140 ? -8.415 -9.858 49.773 1.00 95.88 140 GLU A N 1
ATOM 1136 C CA . GLU A 1 140 ? -7.362 -10.038 50.780 1.00 95.88 140 GLU A CA 1
ATOM 1137 C C . GLU A 1 140 ? -5.995 -9.567 50.253 1.00 95.88 140 GLU A C 1
ATOM 1139 O O . GLU A 1 140 ? -5.278 -8.834 50.935 1.00 95.88 140 GLU A O 1
ATOM 1144 N N . ALA A 1 141 ? -5.663 -9.890 48.999 1.00 95.81 141 ALA A N 1
ATOM 1145 C CA . ALA A 1 141 ? -4.451 -9.403 48.343 1.00 95.81 141 ALA A CA 1
ATOM 1146 C C . ALA A 1 141 ? -4.418 -7.865 48.240 1.00 95.81 141 ALA A C 1
ATOM 1148 O O . ALA A 1 141 ? -3.380 -7.256 48.502 1.00 95.81 141 ALA A O 1
ATOM 1149 N N . ALA A 1 142 ? -5.546 -7.227 47.912 1.00 96.12 142 ALA A N 1
ATOM 1150 C CA . ALA A 1 142 ? -5.678 -5.770 47.891 1.00 96.12 142 ALA A CA 1
ATOM 1151 C C . ALA A 1 142 ? -5.426 -5.152 49.278 1.00 96.12 142 ALA A C 1
ATOM 1153 O O . ALA A 1 142 ? -4.677 -4.178 49.388 1.00 96.12 142 ALA A O 1
ATOM 1154 N N . ALA A 1 143 ? -5.965 -5.753 50.343 1.00 95.38 143 ALA A N 1
ATOM 1155 C CA . ALA A 1 143 ? -5.713 -5.317 51.717 1.00 95.38 143 ALA A CA 1
ATOM 1156 C C . ALA A 1 143 ? -4.228 -5.448 52.104 1.00 95.38 143 ALA A C 1
ATOM 1158 O O . ALA A 1 143 ? -3.654 -4.517 52.671 1.00 95.38 143 ALA A O 1
ATOM 1159 N N . MET A 1 144 ? -3.579 -6.557 51.728 1.00 96.44 144 MET A N 1
ATOM 1160 C CA . MET A 1 144 ? -2.141 -6.764 51.944 1.00 96.44 144 MET A CA 1
ATOM 1161 C C . MET A 1 144 ? -1.287 -5.701 51.236 1.00 96.44 144 MET A C 1
ATOM 1163 O O . MET A 1 144 ? -0.296 -5.233 51.799 1.00 96.44 144 MET A O 1
ATOM 1167 N N . ILE A 1 145 ? -1.659 -5.306 50.012 1.00 96.25 145 ILE A N 1
ATOM 1168 C CA . ILE A 1 145 ? -0.990 -4.220 49.275 1.00 96.25 145 ILE A CA 1
ATOM 1169 C C . ILE A 1 145 ? -1.194 -2.888 50.003 1.00 96.25 145 ILE A C 1
ATOM 1171 O O . ILE A 1 145 ? -0.230 -2.149 50.205 1.00 96.25 145 ILE A O 1
ATOM 1175 N N . GLY A 1 146 ? -2.424 -2.590 50.425 1.00 94.25 146 GLY A N 1
ATOM 1176 C CA . GLY A 1 146 ? -2.735 -1.352 51.134 1.00 94.25 146 GLY A CA 1
ATOM 1177 C C . GLY A 1 146 ? -1.935 -1.196 52.427 1.00 94.25 146 GLY A C 1
ATOM 1178 O O . GLY A 1 146 ? -1.318 -0.153 52.653 1.00 94.25 146 GLY A O 1
ATOM 1179 N N . GLU A 1 147 ? -1.847 -2.264 53.223 1.00 94.75 147 GLU A N 1
ATOM 1180 C CA . GLU A 1 147 ? -1.049 -2.299 54.453 1.00 94.75 147 GLU A CA 1
ATOM 1181 C C . GLU A 1 147 ? 0.452 -2.123 54.173 1.00 94.75 147 GLU A C 1
ATOM 1183 O O . GLU A 1 147 ? 1.118 -1.324 54.832 1.00 94.75 147 GLU A O 1
ATOM 1188 N N . ALA A 1 148 ? 0.991 -2.824 53.169 1.00 92.81 148 ALA A N 1
ATOM 1189 C CA . ALA A 1 148 ? 2.420 -2.794 52.858 1.00 92.81 148 ALA A CA 1
ATOM 1190 C C . ALA A 1 148 ? 2.913 -1.420 52.372 1.00 92.81 148 ALA A C 1
ATOM 1192 O O . ALA A 1 148 ? 4.068 -1.063 52.611 1.00 92.81 148 ALA A O 1
ATOM 1193 N N . PHE A 1 149 ? 2.058 -0.649 51.694 1.00 94.12 149 PHE A N 1
ATOM 1194 C CA . PHE A 1 149 ? 2.438 0.627 51.080 1.00 94.12 149 PHE A CA 1
ATOM 1195 C C . PHE A 1 149 ? 1.790 1.857 51.718 1.00 94.12 149 PHE A C 1
ATOM 1197 O O . PHE A 1 149 ? 2.081 2.972 51.278 1.00 94.12 149 PHE A O 1
ATOM 1204 N N . GLY A 1 150 ? 0.954 1.674 52.745 1.00 92.62 150 GLY A N 1
ATOM 1205 C CA . GLY A 1 150 ? 0.252 2.760 53.428 1.00 92.62 150 GLY A CA 1
ATOM 1206 C C . GLY A 1 150 ? -0.724 3.499 52.512 1.00 92.62 150 GLY A C 1
ATOM 1207 O O . GLY A 1 150 ? -0.798 4.725 52.561 1.00 92.62 150 GLY A O 1
ATOM 1208 N N . VAL A 1 151 ? -1.422 2.766 51.641 1.00 92.06 151 VAL A N 1
ATOM 1209 C CA . VAL A 1 151 ? -2.384 3.316 50.675 1.00 92.06 151 VAL A CA 1
ATOM 1210 C C . VAL A 1 151 ? -3.731 2.611 50.786 1.00 92.06 151 VAL A C 1
ATOM 1212 O O . VAL A 1 151 ? -3.801 1.450 51.175 1.00 92.06 151 VAL A O 1
ATOM 1215 N N . GLU A 1 152 ? -4.807 3.297 50.417 1.00 91.38 152 GLU A N 1
ATOM 1216 C CA . GLU A 1 152 ? -6.123 2.673 50.290 1.00 91.38 152 GLU A CA 1
ATOM 1217 C C . GLU A 1 152 ? -6.259 2.068 48.888 1.00 91.38 152 GLU A C 1
ATOM 1219 O O . GLU A 1 152 ? -6.113 2.769 47.885 1.00 91.38 152 GLU A O 1
ATOM 1224 N N . VAL A 1 153 ? -6.481 0.754 48.816 1.00 93.94 153 VAL A N 1
ATOM 1225 C CA . VAL A 1 153 ? -6.675 0.042 47.549 1.00 93.94 153 VAL A CA 1
ATOM 1226 C C . VAL A 1 153 ? -8.181 -0.109 47.311 1.00 93.94 153 VAL A C 1
ATOM 1228 O O . VAL A 1 153 ? -8.839 -0.768 48.117 1.00 93.94 153 VAL A O 1
ATOM 1231 N N . PRO A 1 154 ? -8.744 0.494 46.247 1.00 91.62 154 PRO A N 1
ATOM 1232 C CA . PRO A 1 154 ? -10.183 0.467 46.000 1.00 91.62 154 PRO A CA 1
ATOM 1233 C C . PRO A 1 154 ? -10.674 -0.935 45.619 1.00 91.62 154 PRO A C 1
ATOM 1235 O O . PRO A 1 154 ? -9.926 -1.760 45.097 1.00 91.62 154 PRO A O 1
ATOM 1238 N N . GLU A 1 155 ? -11.960 -1.204 45.832 1.00 93.19 155 GLU A N 1
ATOM 1239 C CA . GLU A 1 155 ? -12.560 -2.514 45.541 1.00 93.19 155 GLU A CA 1
ATOM 1240 C C . GLU A 1 155 ? -12.500 -2.878 44.042 1.00 93.19 155 GLU A C 1
ATOM 1242 O O . GLU A 1 155 ? -12.302 -4.038 43.679 1.00 93.19 155 GLU A O 1
ATOM 1247 N N . ASP A 1 156 ? -12.581 -1.885 43.156 1.00 90.19 156 ASP A N 1
ATOM 1248 C CA . ASP A 1 156 ? -12.375 -2.035 41.712 1.00 90.19 156 ASP A CA 1
ATOM 1249 C C . ASP A 1 156 ? -11.044 -2.713 41.364 1.00 90.19 156 ASP A C 1
ATOM 1251 O O . ASP A 1 156 ? -10.963 -3.554 40.460 1.00 90.19 156 ASP A O 1
ATOM 1255 N N . GLU A 1 157 ? -10.003 -2.397 42.133 1.00 93.69 157 GLU A N 1
ATOM 1256 C CA . GLU A 1 157 ? -8.681 -2.986 41.987 1.00 93.69 157 GLU A CA 1
ATOM 1257 C C . GLU A 1 157 ? -8.651 -4.449 42.444 1.00 93.69 157 GLU A C 1
ATOM 1259 O O . GLU A 1 157 ? -8.041 -5.281 41.770 1.00 93.69 157 GLU A O 1
ATOM 1264 N N . ALA A 1 158 ? -9.379 -4.803 43.509 1.00 93.69 158 ALA A N 1
ATOM 1265 C CA . ALA A 1 158 ? -9.599 -6.206 43.871 1.00 93.69 158 ALA A CA 1
ATOM 1266 C C . ALA A 1 158 ? -10.303 -6.968 42.731 1.00 93.69 158 ALA A C 1
ATOM 1268 O O . ALA A 1 158 ? -9.944 -8.105 42.408 1.00 93.69 158 ALA A O 1
ATOM 1269 N N . GLY A 1 159 ? -11.229 -6.313 42.025 1.00 89.31 159 GLY A N 1
ATOM 1270 C CA . GLY A 1 159 ? -11.835 -6.859 40.812 1.00 89.31 159 GLY A CA 1
ATOM 1271 C C . GLY A 1 159 ? -10.816 -7.143 39.700 1.00 89.31 159 GLY A C 1
ATOM 1272 O O . GLY A 1 159 ? -10.887 -8.189 39.060 1.00 89.31 159 GLY A O 1
ATOM 1273 N N . PHE A 1 160 ? -9.823 -6.278 39.479 1.00 88.62 160 PHE A N 1
ATOM 1274 C CA . PHE A 1 160 ? -8.772 -6.556 38.489 1.00 88.62 160 PHE A CA 1
ATOM 1275 C C . PHE A 1 160 ? -7.805 -7.655 38.945 1.00 88.62 160 PHE A C 1
ATOM 1277 O O . PHE A 1 160 ? -7.458 -8.541 38.158 1.00 88.62 160 PHE A O 1
ATOM 1284 N N . LEU A 1 161 ? -7.421 -7.653 40.224 1.00 92.56 161 LEU A N 1
ATOM 1285 C CA . LEU A 1 161 ? -6.588 -8.700 40.823 1.00 92.56 161 LEU A CA 1
ATOM 1286 C C . LEU A 1 161 ? -7.242 -10.087 40.714 1.00 92.56 161 LEU A C 1
ATOM 1288 O O . LEU A 1 161 ? -6.542 -11.081 40.514 1.00 92.56 161 LEU A O 1
ATOM 1292 N N . THR A 1 162 ? -8.576 -10.155 40.738 1.00 93.62 162 THR A N 1
ATOM 1293 C CA . THR A 1 162 ? -9.346 -11.398 40.557 1.00 93.62 162 THR A CA 1
ATOM 1294 C C . THR A 1 162 ? -8.987 -12.119 39.259 1.00 93.62 162 THR A C 1
ATOM 1296 O O . THR A 1 162 ? -8.844 -13.343 39.247 1.00 93.62 162 THR A O 1
ATOM 1299 N N . TYR A 1 163 ? -8.756 -11.385 38.166 1.00 89.31 163 TYR A N 1
ATOM 1300 C CA . TYR A 1 163 ? -8.356 -11.998 36.900 1.00 89.31 163 TYR A CA 1
ATOM 1301 C C . TYR A 1 163 ? -6.952 -12.598 36.955 1.00 89.31 163 TYR A C 1
ATOM 1303 O O . TYR A 1 163 ? -6.721 -13.641 36.347 1.00 89.31 163 TYR A O 1
ATOM 1311 N N . HIS A 1 164 ? -6.022 -11.993 37.697 1.00 88.50 164 HIS A N 1
ATOM 1312 C CA . HIS A 1 164 ? -4.681 -12.549 37.894 1.00 88.50 164 HIS A CA 1
ATOM 1313 C C . HIS A 1 164 ? -4.720 -13.822 38.744 1.00 88.50 164 HIS A C 1
ATOM 1315 O O . HIS A 1 164 ? -4.051 -14.800 38.400 1.00 88.50 164 HIS A O 1
ATOM 1321 N N . VAL A 1 165 ? -5.559 -13.848 39.784 1.00 90.25 165 VAL A N 1
ATOM 1322 C CA . VAL A 1 165 ? -5.821 -15.056 40.580 1.00 90.25 165 VAL A CA 1
ATOM 1323 C C . VAL A 1 165 ? -6.400 -16.151 39.681 1.00 90.25 165 VAL A C 1
ATOM 1325 O O . VAL A 1 165 ? -5.786 -17.209 39.536 1.00 90.25 165 VAL A O 1
ATOM 1328 N N . TYR A 1 166 ? -7.507 -15.882 38.983 1.00 87.75 166 TYR A N 1
ATOM 1329 C CA . TYR A 1 166 ? -8.163 -16.870 38.123 1.00 87.75 166 TYR A CA 1
ATOM 1330 C C . TYR A 1 166 ? -7.248 -17.371 36.997 1.00 87.75 166 TYR A C 1
ATOM 1332 O O . TYR A 1 166 ? -7.162 -18.576 36.751 1.00 87.75 166 TYR A O 1
ATOM 1340 N N . SER A 1 167 ? -6.537 -16.457 36.329 1.00 84.81 167 SER A N 1
ATOM 1341 C CA . SER A 1 167 ? -5.591 -16.764 35.252 1.00 84.81 167 SER A CA 1
ATOM 1342 C C . SER A 1 167 ? -4.469 -17.682 35.728 1.00 84.81 167 SER A C 1
ATOM 1344 O O . SER A 1 167 ? -4.102 -18.634 35.033 1.00 84.81 167 SER A O 1
ATOM 1346 N N . SER A 1 168 ? -3.958 -17.432 36.936 1.00 85.75 168 SER A N 1
ATOM 1347 C CA . SER A 1 168 ? -2.895 -18.243 37.520 1.00 85.75 168 SER A CA 1
ATOM 1348 C C . SER A 1 168 ? -3.343 -19.659 37.870 1.00 85.75 168 SER A C 1
ATOM 1350 O O . SER A 1 168 ? -2.584 -20.598 37.649 1.00 85.75 168 SER A O 1
ATOM 1352 N N . VAL A 1 169 ? -4.579 -19.828 38.340 1.00 85.38 169 VAL A N 1
ATOM 1353 C CA . VAL A 1 169 ? -5.126 -21.133 38.734 1.00 85.38 169 VAL A CA 1
ATOM 1354 C C . VAL A 1 169 ? -5.555 -21.940 37.504 1.00 85.38 169 VAL A C 1
ATOM 1356 O O . VAL A 1 169 ? -5.202 -23.110 37.362 1.00 85.38 169 VAL A O 1
ATOM 1359 N N . ASN A 1 170 ? -6.266 -21.312 36.566 1.00 79.81 170 ASN A N 1
ATOM 1360 C CA . ASN A 1 170 ? -6.917 -22.004 35.448 1.00 79.81 170 ASN A CA 1
ATOM 1361 C C . ASN A 1 170 ? -6.106 -21.987 34.144 1.00 79.81 170 ASN A C 1
ATOM 1363 O O . ASN A 1 170 ? -6.551 -22.534 33.140 1.00 79.81 170 ASN A O 1
ATOM 1367 N N . HIS A 1 171 ? -4.918 -21.372 34.142 1.00 78.38 171 HIS A N 1
ATOM 1368 C CA . HIS A 1 171 ? -4.037 -21.263 32.971 1.00 78.38 171 HIS A CA 1
ATOM 1369 C C . HIS A 1 171 ? -4.678 -20.536 31.771 1.00 78.38 171 HIS A C 1
ATOM 1371 O O . HIS A 1 171 ? -4.238 -20.687 30.632 1.00 78.38 171 HIS A O 1
ATOM 1377 N N . VAL A 1 172 ? -5.692 -19.704 32.029 1.00 74.50 172 VAL A N 1
ATOM 1378 C CA . VAL A 1 172 ? -6.382 -18.893 31.017 1.00 74.50 172 VAL A CA 1
ATOM 1379 C C . VAL A 1 172 ? -5.769 -17.493 30.991 1.00 74.50 172 VAL A C 1
ATOM 1381 O O . VAL A 1 172 ? -5.709 -16.865 32.045 1.00 74.50 172 VAL A O 1
ATOM 1384 N N . PRO A 1 173 ? -5.331 -16.950 29.843 1.00 73.06 173 PRO A N 1
ATOM 1385 C CA . PRO A 1 173 ? -4.790 -15.591 29.778 1.00 73.06 173 PRO A CA 1
ATOM 1386 C C . PRO A 1 173 ? -5.797 -14.528 30.250 1.00 73.06 173 PRO A C 1
ATOM 1388 O O . PRO A 1 173 ? -6.957 -14.553 29.843 1.00 73.06 173 PRO A O 1
ATOM 1391 N N . VAL A 1 174 ? -5.346 -13.537 31.031 1.00 70.88 174 VAL A N 1
ATOM 1392 C CA . VAL A 1 174 ? -6.195 -12.431 31.535 1.00 70.88 174 VAL A CA 1
ATOM 1393 C C . VAL A 1 174 ? -6.957 -11.725 30.405 1.00 70.88 174 VAL A C 1
ATOM 1395 O O . VAL A 1 174 ? -8.160 -11.506 30.513 1.00 70.88 174 VAL A O 1
ATOM 1398 N N . GLY A 1 175 ? -6.300 -11.459 29.270 1.00 69.50 175 GLY A N 1
ATOM 1399 C CA . GLY A 1 175 ? -6.946 -10.829 28.112 1.00 69.50 175 GLY A CA 1
ATOM 1400 C C . GLY A 1 175 ? -8.095 -11.650 27.508 1.00 69.50 175 GLY A C 1
ATOM 1401 O O . GLY A 1 175 ? -9.016 -11.087 26.923 1.00 69.50 175 GLY A O 1
ATOM 1402 N N . GLN A 1 176 ? -8.089 -12.977 27.669 1.00 69.88 176 GLN A N 1
ATOM 1403 C CA . GLN A 1 176 ? -9.214 -13.821 27.264 1.00 69.88 176 GLN A CA 1
ATOM 1404 C C . GLN A 1 176 ? -10.391 -13.691 28.241 1.00 69.88 176 GLN A C 1
ATOM 1406 O O . GLN A 1 176 ? -11.534 -13.638 27.795 1.00 69.88 176 GLN A O 1
ATOM 1411 N N . LEU A 1 177 ? -10.127 -13.575 29.547 1.00 70.69 177 LEU A N 1
ATOM 1412 C CA . LEU A 1 177 ? -11.166 -13.384 30.570 1.00 70.69 177 LEU A CA 1
ATOM 1413 C C . LEU A 1 177 ? -11.915 -12.067 30.362 1.00 70.69 177 LEU A C 1
ATOM 1415 O O . LEU A 1 177 ? -13.141 -12.051 30.356 1.00 70.69 177 LEU A O 1
ATOM 1419 N N . VAL A 1 178 ? -11.183 -10.988 30.075 1.00 69.56 178 VAL A N 1
ATOM 1420 C CA . VAL A 1 178 ? -11.770 -9.673 29.773 1.00 69.56 178 VAL A CA 1
ATOM 1421 C C . VAL A 1 178 ? -12.651 -9.727 28.519 1.00 69.56 178 VAL A C 1
ATOM 1423 O O . VAL A 1 178 ? -13.734 -9.143 28.492 1.00 69.56 178 VAL A O 1
ATOM 1426 N N . LYS A 1 179 ? -12.243 -10.470 27.481 1.00 69.81 179 LYS A N 1
ATOM 1427 C CA . LYS A 1 179 ? -13.075 -10.678 26.281 1.00 69.81 179 LYS A CA 1
ATOM 1428 C C . LYS A 1 179 ? -14.368 -11.429 26.600 1.00 69.81 179 LYS A C 1
ATOM 1430 O O . LYS A 1 179 ? -15.422 -11.050 26.100 1.00 69.81 179 LYS A O 1
ATOM 1435 N N . VAL A 1 180 ? -14.305 -12.457 27.446 1.00 70.31 180 VAL A N 1
ATOM 1436 C CA . VAL A 1 180 ? -15.490 -13.218 27.870 1.00 70.31 180 VAL A CA 1
ATOM 1437 C C . VAL A 1 180 ? -16.454 -12.334 28.669 1.00 70.31 180 VAL A C 1
ATOM 1439 O O . VAL A 1 180 ? -17.640 -12.317 28.343 1.00 70.31 180 VAL A O 1
ATOM 1442 N N . SER A 1 181 ? -15.963 -11.542 29.628 1.00 73.00 181 SER A N 1
ATOM 1443 C CA . SER A 1 181 ? -16.789 -10.591 30.393 1.00 73.00 181 SER A CA 1
ATOM 1444 C C . SER A 1 181 ? -17.481 -9.564 29.485 1.00 73.00 181 SER A C 1
ATOM 1446 O O . SER A 1 181 ? -18.676 -9.315 29.632 1.00 73.00 181 SER A O 1
ATOM 1448 N N . ASN A 1 182 ? -16.772 -9.043 28.477 1.00 71.25 182 ASN A N 1
ATOM 1449 C CA . ASN A 1 182 ? -17.338 -8.125 27.482 1.00 71.25 182 ASN A CA 1
ATOM 1450 C C . ASN A 1 182 ? -18.471 -8.751 26.661 1.00 71.25 182 ASN A C 1
ATOM 1452 O O . ASN A 1 182 ? -19.498 -8.114 26.421 1.00 71.25 182 ASN A O 1
ATOM 1456 N N . VAL A 1 183 ? -18.292 -9.997 26.215 1.00 73.38 183 VAL A N 1
ATOM 1457 C CA . VAL A 1 183 ? -19.316 -10.700 25.435 1.00 73.38 183 VAL A CA 1
ATOM 1458 C C . VAL A 1 183 ? -20.540 -10.997 26.295 1.00 73.38 183 VAL A C 1
ATOM 1460 O O . VAL A 1 183 ? -21.654 -10.772 25.836 1.00 73.38 183 VAL A O 1
ATOM 1463 N N . ILE A 1 184 ? -20.360 -11.436 27.545 1.00 76.69 184 ILE A N 1
ATOM 1464 C CA . ILE A 1 184 ? -21.477 -11.682 28.471 1.00 76.69 184 ILE A CA 1
ATOM 1465 C C . ILE A 1 184 ? -22.270 -10.396 28.716 1.00 76.69 184 ILE A C 1
ATOM 1467 O O . ILE A 1 184 ? -23.495 -10.428 28.636 1.00 76.69 184 ILE A O 1
ATOM 1471 N N . SER A 1 185 ? -21.585 -9.275 28.953 1.00 73.69 185 SER A N 1
ATOM 1472 C CA . SER A 1 185 ? -22.226 -7.972 29.155 1.00 73.69 185 SER A CA 1
ATOM 1473 C C . SER A 1 185 ? -23.026 -7.541 27.917 1.00 73.69 185 SER A C 1
ATOM 1475 O O . SER A 1 185 ? -24.209 -7.226 28.028 1.00 73.69 185 SER A O 1
ATOM 1477 N N . LYS A 1 186 ? -22.446 -7.656 26.709 1.00 76.56 186 LYS A N 1
ATOM 1478 C CA . LYS A 1 186 ? -23.157 -7.355 25.451 1.00 76.56 186 LYS A CA 1
ATOM 1479 C C . LYS A 1 186 ? -24.360 -8.278 25.231 1.00 76.56 186 LYS A C 1
ATOM 1481 O O . LYS A 1 186 ? -25.414 -7.814 24.813 1.00 76.56 186 LYS A O 1
ATOM 1486 N N . LEU A 1 187 ? -24.219 -9.571 25.522 1.00 78.94 187 LEU A N 1
ATOM 1487 C CA . LEU A 1 187 ? -25.312 -10.540 25.412 1.00 78.94 187 LEU A CA 1
ATOM 1488 C C . LEU A 1 187 ? -26.438 -10.235 26.403 1.00 78.94 187 LEU A C 1
ATOM 1490 O O . LEU A 1 187 ? -27.601 -10.341 26.028 1.00 78.94 187 LEU A O 1
ATOM 1494 N N . GLN A 1 188 ? -26.120 -9.816 27.631 1.00 79.06 188 GLN A N 1
ATOM 1495 C CA . GLN A 1 188 ? -27.137 -9.354 28.572 1.00 79.06 188 GLN A CA 1
ATOM 1496 C C . GLN A 1 188 ? -27.882 -8.136 28.011 1.00 79.06 188 GLN A C 1
ATOM 1498 O O . GLN A 1 188 ? -29.108 -8.157 27.999 1.00 79.06 188 GLN A O 1
ATOM 1503 N N . SER A 1 189 ? -27.174 -7.121 27.500 1.00 77.06 189 SER A N 1
ATOM 1504 C CA . SER A 1 189 ? -27.814 -5.925 26.929 1.00 77.06 189 SER A CA 1
ATOM 1505 C C . SER A 1 189 ? -28.740 -6.256 25.758 1.00 77.06 189 SER A C 1
ATOM 1507 O O . SER A 1 189 ? -29.850 -5.741 25.705 1.00 77.06 189 SER A O 1
ATOM 1509 N N . ILE A 1 190 ? -28.328 -7.162 24.865 1.00 80.31 190 ILE A N 1
ATOM 1510 C CA . ILE A 1 190 ? -29.169 -7.620 23.746 1.00 80.31 190 ILE A CA 1
ATOM 1511 C C . ILE A 1 190 ? -30.430 -8.320 24.268 1.00 80.31 190 ILE A C 1
ATOM 1513 O O . ILE A 1 190 ? -31.528 -8.047 23.794 1.00 80.31 190 ILE A O 1
ATOM 1517 N N . ILE A 1 191 ? -30.298 -9.195 25.270 1.00 80.44 191 ILE A N 1
ATOM 1518 C CA . ILE A 1 191 ? -31.445 -9.897 25.866 1.00 80.44 191 ILE A CA 1
ATOM 1519 C C . ILE A 1 191 ? -32.408 -8.910 26.536 1.00 80.44 191 ILE A C 1
ATOM 1521 O O . ILE A 1 191 ? -33.621 -9.106 26.475 1.00 80.44 191 ILE A O 1
ATOM 1525 N N . GLU A 1 192 ? -31.890 -7.857 27.165 1.00 79.25 192 GLU A N 1
ATOM 1526 C CA . GLU A 1 192 ? -32.712 -6.815 27.779 1.00 79.25 192 GLU A CA 1
ATOM 1527 C C . GLU A 1 192 ? -33.444 -5.959 26.734 1.00 79.25 192 GLU A C 1
ATOM 1529 O O . GLU A 1 192 ? -34.642 -5.700 26.870 1.00 79.25 192 GLU A O 1
ATOM 1534 N N . GLU A 1 193 ? -32.743 -5.554 25.673 1.00 75.62 193 GLU A N 1
ATOM 1535 C CA . GLU A 1 193 ? -33.271 -4.691 24.615 1.00 75.62 193 GLU A CA 1
ATOM 1536 C C . GLU A 1 193 ? -34.280 -5.420 23.720 1.00 75.62 193 GLU A C 1
ATOM 1538 O O . GLU A 1 193 ? -35.415 -4.965 23.568 1.00 75.62 193 GLU A O 1
ATOM 1543 N N . GLU A 1 194 ? -33.913 -6.584 23.180 1.00 75.81 194 GLU A N 1
ATOM 1544 C CA . GLU A 1 194 ? -34.788 -7.363 22.296 1.00 75.81 194 GLU A CA 1
ATOM 1545 C C . GLU A 1 194 ? -35.899 -8.083 23.068 1.00 75.81 194 GLU A C 1
ATOM 1547 O O . GLU A 1 194 ? -37.011 -8.251 22.566 1.00 75.81 194 GLU A O 1
ATOM 1552 N N . GLY A 1 195 ? -35.613 -8.507 24.301 1.00 74.06 195 GLY A N 1
ATOM 1553 C CA . GLY A 1 195 ? -36.581 -9.186 25.159 1.00 74.06 195 GLY A CA 1
ATOM 1554 C C . GLY A 1 195 ? -37.560 -8.242 25.856 1.00 74.06 195 GLY A C 1
ATOM 1555 O O . GLY A 1 195 ? -38.528 -8.718 26.450 1.00 74.06 195 GLY A O 1
ATOM 1556 N N . GLY A 1 196 ? -37.322 -6.925 25.822 1.00 80.94 196 GLY A N 1
ATOM 1557 C CA . GLY A 1 196 ? -38.136 -5.936 26.535 1.00 80.94 196 GLY A CA 1
ATOM 1558 C C . GLY A 1 196 ? -38.153 -6.140 28.056 1.00 80.94 196 GLY A C 1
ATOM 1559 O O . GLY A 1 196 ? -39.122 -5.772 28.723 1.00 80.94 196 GLY A O 1
ATOM 1560 N N . VAL A 1 197 ? -37.107 -6.757 28.610 1.00 77.81 197 VAL A N 1
ATOM 1561 C CA . VAL A 1 197 ? -36.962 -7.070 30.038 1.00 77.81 197 VAL A CA 1
ATOM 1562 C C . VAL A 1 197 ? -35.778 -6.302 30.609 1.00 77.81 197 VAL A C 1
ATOM 1564 O O . VAL A 1 197 ? -34.778 -6.111 29.937 1.00 77.81 197 VAL A O 1
ATOM 1567 N N . ARG A 1 198 ? -35.853 -5.861 31.866 1.00 78.00 198 ARG A N 1
ATOM 1568 C CA . ARG A 1 198 ? -34.685 -5.325 32.580 1.00 78.00 198 ARG A CA 1
ATOM 1569 C C . ARG A 1 198 ? -34.373 -6.207 33.769 1.00 78.00 198 ARG A C 1
ATOM 1571 O O . ARG A 1 198 ? -35.263 -6.468 34.581 1.00 78.00 198 ARG A O 1
ATOM 1578 N N . PHE A 1 199 ? -33.126 -6.652 33.884 1.00 77.75 199 PHE A N 1
ATOM 1579 C CA . PHE A 1 199 ? -32.686 -7.364 35.072 1.00 77.75 199 PHE A CA 1
ATOM 1580 C C . PHE A 1 199 ? -32.270 -6.342 36.129 1.00 77.75 199 PHE A C 1
ATOM 1582 O O . PHE A 1 199 ? -31.409 -5.497 35.901 1.00 77.75 199 PHE A O 1
ATOM 1589 N N . GLU A 1 200 ? -32.904 -6.396 37.298 1.00 74.62 200 GLU A N 1
ATOM 1590 C CA . GLU A 1 200 ? -32.512 -5.548 38.421 1.00 74.62 200 GLU A CA 1
ATOM 1591 C C . GLU A 1 200 ? -31.080 -5.900 38.854 1.00 74.62 200 GLU A C 1
ATOM 1593 O O . GLU A 1 200 ? -30.734 -7.086 38.964 1.00 74.62 200 GLU A O 1
ATOM 1598 N N . GLN A 1 201 ? -30.248 -4.875 39.071 1.00 66.69 201 GLN A N 1
ATOM 1599 C CA . GLN A 1 201 ? -28.844 -5.056 39.431 1.00 66.69 201 GLN A CA 1
ATOM 1600 C C . GLN A 1 201 ? -28.708 -5.848 40.735 1.00 66.69 201 GLN A C 1
ATOM 1602 O O . GLN A 1 201 ? -29.300 -5.505 41.755 1.00 66.69 201 GLN A O 1
ATOM 1607 N N . GLY A 1 202 ? -27.923 -6.925 40.697 1.00 62.62 202 GLY A N 1
ATOM 1608 C CA . GLY A 1 202 ? -27.724 -7.817 41.843 1.00 62.62 202 GLY A CA 1
ATOM 1609 C C . GLY A 1 202 ? -28.868 -8.808 42.083 1.00 62.62 202 GLY A C 1
ATOM 1610 O O . GLY A 1 202 ? -28.819 -9.575 43.046 1.00 62.62 202 GLY A O 1
ATOM 1611 N N . SER A 1 203 ? -29.884 -8.846 41.214 1.00 73.00 203 SER A N 1
ATOM 1612 C CA . SER A 1 203 ? -30.958 -9.835 41.311 1.00 73.00 203 SER A CA 1
ATOM 1613 C C . SER A 1 203 ? -30.470 -11.252 40.996 1.00 73.00 203 SER A C 1
ATOM 1615 O O . SER A 1 203 ? -29.564 -11.484 40.190 1.00 73.00 203 SER A O 1
ATOM 1617 N N . LEU A 1 204 ? -31.148 -12.241 41.583 1.00 67.94 204 LEU A N 1
ATOM 1618 C CA . LEU A 1 204 ? -30.872 -13.655 41.322 1.00 67.94 204 LEU A CA 1
ATOM 1619 C C . LEU A 1 204 ? -31.057 -14.016 39.833 1.00 67.94 204 LEU A C 1
ATOM 1621 O O . LEU A 1 204 ? -30.382 -14.905 39.318 1.00 67.94 204 LEU A O 1
ATOM 1625 N N . SER A 1 205 ? -31.970 -13.324 39.145 1.00 70.62 205 SER A N 1
ATOM 1626 C CA . SER A 1 205 ? -32.237 -13.496 37.714 1.00 70.62 205 SER A CA 1
ATOM 1627 C C . SER A 1 205 ? -31.067 -13.017 36.856 1.00 70.62 205 SER A C 1
ATOM 1629 O O . SER A 1 205 ? -30.650 -13.748 35.957 1.00 70.62 205 SER A O 1
ATOM 1631 N N . GLN A 1 206 ? -30.490 -11.852 37.179 1.00 77.69 206 GLN A N 1
ATOM 1632 C CA . GLN A 1 206 ? -29.285 -11.348 36.518 1.00 77.69 206 GLN A CA 1
ATOM 1633 C C . GLN A 1 206 ? -28.115 -12.316 36.716 1.00 77.69 206 GLN A C 1
ATOM 1635 O O . GLN A 1 206 ? -27.489 -12.746 35.749 1.00 77.69 206 GLN A O 1
ATOM 1640 N N . ALA A 1 207 ? -27.873 -12.726 37.965 1.00 64.00 207 ALA A N 1
ATOM 1641 C CA . ALA A 1 207 ? -26.785 -13.638 38.302 1.00 64.00 207 ALA A CA 1
ATOM 1642 C C . ALA A 1 207 ? -26.908 -14.984 37.565 1.00 64.00 207 ALA A C 1
ATOM 1644 O O . ALA A 1 207 ? -25.926 -15.491 37.024 1.00 64.00 207 ALA A O 1
ATOM 1645 N N . ARG A 1 208 ? -28.119 -15.555 37.476 1.00 72.00 208 ARG A N 1
ATOM 1646 C CA . ARG A 1 208 ? -28.353 -16.794 36.716 1.00 72.00 208 ARG A CA 1
ATOM 1647 C C . ARG A 1 208 ? -28.083 -16.618 35.228 1.00 72.00 208 ARG A C 1
ATOM 1649 O O . ARG A 1 208 ? -27.407 -17.464 34.647 1.00 72.00 208 ARG A O 1
ATOM 1656 N N . LEU A 1 209 ? -28.600 -15.550 34.619 1.00 77.81 209 LEU A N 1
ATOM 1657 C CA . LEU A 1 209 ? -28.383 -15.275 33.199 1.00 77.81 209 LEU A CA 1
ATOM 1658 C C . LEU A 1 209 ? -26.887 -15.172 32.898 1.00 77.81 209 LEU A C 1
ATOM 1660 O O . LEU A 1 209 ? -26.373 -15.860 32.019 1.00 77.81 209 LEU A O 1
ATOM 1664 N N . MET A 1 210 ? -26.184 -14.376 33.693 1.00 74.81 210 MET A N 1
ATOM 1665 C CA . MET A 1 210 ? -24.746 -14.190 33.598 1.00 74.81 210 MET A CA 1
ATOM 1666 C C . MET A 1 210 ? -23.962 -15.503 33.675 1.00 74.81 210 MET A C 1
ATOM 1668 O O . MET A 1 210 ? -23.120 -15.778 32.819 1.00 74.81 210 MET A O 1
ATOM 1672 N N . ILE A 1 211 ? -24.269 -16.342 34.667 1.00 67.50 211 ILE A N 1
ATOM 1673 C CA . ILE A 1 211 ? -23.637 -17.654 34.841 1.00 67.50 211 ILE A CA 1
ATOM 1674 C C . ILE A 1 211 ? -23.892 -18.547 33.617 1.00 67.50 211 ILE A C 1
ATOM 1676 O O . ILE A 1 211 ? -22.971 -19.193 33.112 1.00 67.50 211 ILE A O 1
ATOM 1680 N N . HIS A 1 212 ? -25.121 -18.566 33.094 1.00 74.12 212 HIS A N 1
ATOM 1681 C CA . HIS A 1 212 ? -25.457 -19.348 31.904 1.00 74.12 212 HIS A CA 1
ATOM 1682 C C . HIS A 1 212 ? -24.724 -18.866 30.650 1.00 74.12 212 HIS A C 1
ATOM 1684 O O . HIS A 1 212 ? -24.208 -19.698 29.895 1.00 74.12 212 HIS A O 1
ATOM 1690 N N . LEU A 1 213 ? -24.649 -17.552 30.432 1.00 77.69 213 LEU A N 1
ATOM 1691 C CA . LEU A 1 213 ? -23.917 -16.961 29.312 1.00 77.69 213 LEU A CA 1
ATOM 1692 C C . LEU A 1 213 ? -22.424 -17.270 29.420 1.00 77.69 213 LEU A C 1
ATOM 1694 O O . LEU A 1 213 ? -21.828 -17.735 28.449 1.00 77.69 213 LEU A O 1
ATOM 1698 N N . ARG A 1 214 ? -21.840 -17.138 30.616 1.00 72.56 214 ARG A N 1
ATOM 1699 C CA . ARG A 1 214 ? -20.438 -17.483 30.871 1.00 72.56 214 ARG A CA 1
ATOM 1700 C C . ARG A 1 214 ? -20.133 -18.933 30.534 1.00 72.56 214 ARG A C 1
ATOM 1702 O O . ARG A 1 214 ? -19.254 -19.195 29.720 1.00 72.56 214 ARG A O 1
ATOM 1709 N N . PHE A 1 215 ? -20.861 -19.880 31.122 1.00 65.00 215 PHE A N 1
ATOM 1710 C CA . PHE A 1 215 ? -20.597 -21.297 30.868 1.00 65.00 215 PHE A CA 1
ATOM 1711 C C . PHE A 1 215 ? -20.884 -21.687 29.413 1.00 65.00 215 PHE A C 1
ATOM 1713 O O . PHE A 1 215 ? -20.272 -22.617 28.893 1.00 65.00 215 PHE A O 1
ATOM 1720 N N . SER A 1 216 ? -21.783 -20.977 28.726 1.00 68.44 216 SER A N 1
ATOM 1721 C CA . SER A 1 216 ? -21.980 -21.149 27.281 1.00 68.44 216 SER A CA 1
ATOM 1722 C C . SER A 1 216 ? -20.762 -20.683 26.489 1.00 68.44 216 SER A C 1
ATOM 1724 O O . SER A 1 216 ? -20.300 -21.409 25.612 1.00 68.44 216 SER A O 1
ATOM 1726 N N . MET A 1 217 ? -20.188 -19.533 26.845 1.00 68.44 217 MET A N 1
ATOM 1727 C CA . MET A 1 217 ? -18.952 -19.033 26.243 1.00 68.44 217 MET A CA 1
ATOM 1728 C C . MET A 1 217 ? -17.762 -19.956 26.520 1.00 68.44 217 MET A C 1
ATOM 1730 O O . MET A 1 217 ? -17.000 -20.257 25.605 1.00 68.44 217 MET A O 1
ATOM 1734 N N . GLU A 1 218 ? -17.618 -20.468 27.743 1.00 61.75 218 GLU A N 1
ATOM 1735 C CA . GLU A 1 218 ? -16.564 -21.435 28.079 1.00 61.75 218 GLU A CA 1
ATOM 1736 C C . GLU A 1 218 ? -16.681 -22.717 27.244 1.00 61.75 218 GLU A C 1
ATOM 1738 O O . GLU A 1 218 ? -15.679 -23.188 26.704 1.00 61.75 218 GLU A O 1
ATOM 1743 N N . ARG A 1 219 ? -17.904 -23.234 27.047 1.00 64.12 219 ARG A N 1
ATOM 1744 C CA . ARG A 1 219 ? -18.151 -24.379 26.152 1.00 64.12 219 ARG A CA 1
ATOM 1745 C C . ARG A 1 219 ? -17.787 -24.082 24.696 1.00 64.12 219 ARG A C 1
ATOM 1747 O O . ARG A 1 219 ? -17.269 -24.963 24.018 1.00 64.12 219 ARG A O 1
ATOM 1754 N N . LEU A 1 220 ? -18.035 -22.864 24.211 1.00 59.69 220 LEU A N 1
ATOM 1755 C CA . LEU A 1 220 ? -17.674 -22.454 22.848 1.00 59.69 220 LEU A CA 1
ATOM 1756 C C . LEU A 1 220 ? -16.154 -22.342 22.657 1.00 59.69 220 LEU A C 1
ATOM 1758 O O . LEU A 1 220 ? -15.638 -22.719 21.605 1.00 59.69 220 LEU A O 1
ATOM 1762 N N . TYR A 1 221 ? -15.427 -21.862 23.669 1.00 56.94 221 TYR A N 1
ATOM 1763 C CA . TYR A 1 221 ? -13.980 -21.650 23.583 1.00 56.94 221 TYR A CA 1
ATOM 1764 C C . TYR A 1 221 ? -13.143 -22.936 23.651 1.00 56.94 221 TYR A C 1
ATOM 1766 O O . TYR A 1 221 ? -12.017 -22.936 23.155 1.00 56.94 221 TYR A O 1
ATOM 1774 N N . GLN A 1 222 ? -13.656 -24.032 24.217 1.00 55.44 222 GLN A N 1
ATOM 1775 C CA . GLN A 1 222 ? -12.883 -25.275 24.388 1.00 55.44 222 GLN A CA 1
ATOM 1776 C C . GLN A 1 222 ? -12.838 -26.220 23.154 1.00 55.44 222 GLN A C 1
ATOM 1778 O O . GLN A 1 222 ? -12.244 -27.288 23.254 1.00 55.44 222 GLN A O 1
ATOM 1783 N N . GLN A 1 223 ? -13.334 -25.810 21.970 1.00 50.03 223 GLN A N 1
ATOM 1784 C CA . GLN A 1 223 ? -13.358 -26.582 20.698 1.00 50.03 223 GLN A CA 1
ATOM 1785 C C . GLN A 1 223 ? -14.168 -27.907 20.697 1.00 50.03 223 GLN A C 1
ATOM 1787 O O . GLN A 1 223 ? -14.550 -28.442 21.731 1.00 50.03 223 GLN A O 1
ATOM 1792 N N . PRO A 1 224 ? -14.467 -28.424 19.487 1.00 45.91 224 PRO A N 1
ATOM 1793 C CA . PRO A 1 224 ? -15.789 -28.326 18.887 1.00 45.91 224 PRO A CA 1
ATOM 1794 C C . PRO A 1 224 ? -16.830 -29.193 19.610 1.00 45.91 224 PRO A C 1
ATOM 1796 O O . PRO A 1 224 ? -16.612 -30.373 19.885 1.00 45.91 224 PRO A O 1
ATOM 1799 N N . MET A 1 225 ? -18.023 -28.638 19.809 1.00 42.91 225 MET A N 1
ATOM 1800 C CA . MET A 1 225 ? -19.174 -29.436 20.201 1.00 42.91 225 MET A CA 1
ATOM 1801 C C . MET A 1 225 ? -19.510 -30.444 19.090 1.00 42.91 225 MET A C 1
ATOM 1803 O O . MET A 1 225 ? -20.207 -30.121 18.134 1.00 42.91 225 MET A O 1
ATOM 1807 N N . THR A 1 226 ? -19.124 -31.707 19.268 1.00 42.31 226 THR A N 1
ATOM 1808 C CA . THR A 1 226 ? -19.966 -32.843 18.857 1.00 42.31 226 THR A CA 1
ATOM 1809 C C . THR A 1 226 ? -21.143 -32.965 19.829 1.00 42.31 226 THR A C 1
ATOM 1811 O O . THR A 1 226 ? -21.398 -34.035 20.378 1.00 42.31 226 THR A O 1
ATOM 1814 N N . ALA A 1 227 ? -21.817 -31.851 20.122 1.00 46.97 227 ALA A N 1
ATOM 1815 C CA . ALA A 1 227 ? -23.054 -31.891 20.877 1.00 46.97 227 ALA A CA 1
ATOM 1816 C C . ALA A 1 227 ? -24.184 -32.210 19.890 1.00 46.97 227 ALA A C 1
ATOM 1818 O O . ALA A 1 227 ? -24.163 -31.694 18.766 1.00 46.97 227 ALA A O 1
ATOM 1819 N N . PRO A 1 228 ? -25.160 -33.044 20.283 1.00 43.38 228 PRO A N 1
ATOM 1820 C CA . PRO A 1 228 ? -26.377 -33.227 19.508 1.00 43.38 228 PRO A CA 1
ATOM 1821 C C . PRO A 1 228 ? -26.978 -31.858 19.178 1.00 43.38 228 PRO A C 1
ATOM 1823 O O . PRO A 1 228 ? -26.884 -30.925 19.981 1.00 43.38 228 PRO A O 1
ATOM 1826 N N . THR A 1 229 ? -27.597 -31.724 18.006 1.00 51.16 229 THR A N 1
ATOM 1827 C CA . THR A 1 229 ? -28.318 -30.486 17.669 1.00 51.16 229 THR A CA 1
ATOM 1828 C C . THR A 1 229 ? -29.318 -30.139 18.767 1.00 51.16 229 THR A C 1
ATOM 1830 O O . THR A 1 229 ? -29.813 -31.030 19.449 1.00 51.16 229 THR A O 1
ATOM 1833 N N . PHE A 1 230 ? -29.657 -28.860 18.939 1.00 51.12 230 PHE A N 1
ATOM 1834 C CA . PHE A 1 230 ? -30.647 -28.446 19.939 1.00 51.12 230 PHE A CA 1
ATOM 1835 C C . PHE A 1 230 ? -31.944 -29.270 19.849 1.00 51.12 230 PHE A C 1
ATOM 1837 O O . PHE A 1 230 ? -32.479 -29.663 20.874 1.00 51.12 230 PHE A O 1
ATOM 1844 N N . ALA A 1 231 ? -32.383 -29.648 18.642 1.00 48.28 231 ALA A N 1
ATOM 1845 C CA . ALA A 1 231 ? -33.512 -30.557 18.439 1.00 48.28 231 ALA A CA 1
ATOM 1846 C C . ALA A 1 231 ? -33.280 -31.963 19.034 1.00 48.28 231 ALA A C 1
ATOM 1848 O O . ALA A 1 231 ? -34.151 -32.494 19.721 1.00 48.28 231 ALA A O 1
ATOM 1849 N N . GLN A 1 232 ? -32.097 -32.550 18.830 1.00 51.31 232 GLN A N 1
ATOM 1850 C CA . GLN A 1 232 ? -31.715 -33.830 19.437 1.00 51.31 232 GLN A CA 1
ATOM 1851 C C . GLN A 1 232 ? -31.505 -33.715 20.950 1.00 51.31 232 GLN A C 1
ATOM 1853 O O . GLN A 1 232 ? -31.858 -34.631 21.680 1.00 51.31 232 GLN A O 1
ATOM 1858 N N . TYR A 1 233 ? -30.973 -32.596 21.443 1.00 52.38 233 TYR A N 1
ATOM 1859 C CA . TYR A 1 233 ? -30.845 -32.323 22.874 1.00 52.38 233 TYR A CA 1
ATOM 1860 C C . TYR A 1 233 ? -32.226 -32.155 23.528 1.00 52.38 233 TYR A C 1
ATOM 1862 O O . TYR A 1 233 ? -32.489 -32.734 24.576 1.00 52.38 233 TYR A O 1
ATOM 1870 N N . VAL A 1 234 ? -33.160 -31.453 22.877 1.00 53.19 234 VAL A N 1
ATOM 1871 C CA . VAL A 1 234 ? -34.544 -31.304 23.350 1.00 53.19 234 VAL A CA 1
ATOM 1872 C C . VAL A 1 234 ? -35.287 -32.648 23.362 1.00 53.19 234 VAL A C 1
ATOM 1874 O O . VAL A 1 234 ? -36.053 -32.923 24.287 1.00 53.19 234 VAL A O 1
ATOM 1877 N N . GLN A 1 235 ? -35.042 -33.509 22.370 1.00 54.62 235 GLN A N 1
ATOM 1878 C CA . GLN A 1 235 ? -35.618 -34.857 22.317 1.00 54.62 235 GLN A CA 1
ATOM 1879 C C . GLN A 1 235 ? -34.997 -35.832 23.330 1.00 54.62 235 GLN A C 1
ATOM 1881 O O . GLN A 1 235 ? -35.725 -36.652 23.887 1.00 54.62 235 GLN A O 1
ATOM 1886 N N . ASN A 1 236 ? -33.684 -35.752 23.574 1.00 51.62 236 ASN A N 1
ATOM 1887 C CA . ASN A 1 236 ? -32.953 -36.757 24.356 1.00 51.62 236 ASN A CA 1
ATOM 1888 C C . ASN A 1 236 ? -32.716 -36.366 25.824 1.00 51.62 236 ASN A C 1
ATOM 1890 O O . ASN A 1 236 ? -32.721 -37.243 26.683 1.00 51.62 236 ASN A O 1
ATOM 1894 N N . GLU A 1 237 ? -32.510 -35.081 26.116 1.00 48.97 237 GLU A N 1
ATOM 1895 C CA . GLU A 1 237 ? -32.003 -34.589 27.410 1.00 48.97 237 GLU A CA 1
ATOM 1896 C C . GLU A 1 237 ? -33.005 -33.675 28.142 1.00 48.97 237 GLU A C 1
ATOM 1898 O O . GLU A 1 237 ? -32.919 -33.516 29.360 1.00 48.97 237 GLU A O 1
ATOM 1903 N N . TYR A 1 238 ? -33.988 -33.088 27.443 1.00 52.91 238 TYR A N 1
ATOM 1904 C CA . TYR A 1 238 ? -35.019 -32.265 28.088 1.00 52.91 238 TYR A CA 1
ATOM 1905 C C . TYR A 1 238 ? -36.151 -33.127 28.669 1.00 52.91 238 TYR A C 1
ATOM 1907 O O . TYR A 1 238 ? -36.593 -34.083 28.025 1.00 52.91 238 TYR A O 1
ATOM 1915 N N . PRO A 1 239 ? -36.718 -32.759 29.834 1.00 55.75 239 PRO A N 1
ATOM 1916 C CA . PRO A 1 239 ? -37.740 -33.564 30.510 1.00 55.75 239 PRO A CA 1
ATOM 1917 C C . PRO A 1 239 ? -38.997 -33.864 29.675 1.00 55.75 239 PRO A C 1
ATOM 1919 O O . PRO A 1 239 ? -39.667 -34.867 29.912 1.00 55.75 239 PRO A O 1
ATOM 1922 N N . LEU A 1 240 ? -39.303 -33.014 28.687 1.00 60.81 240 LEU A N 1
ATOM 1923 C CA . LEU A 1 240 ? -40.467 -33.132 27.804 1.00 60.81 240 LEU A CA 1
ATOM 1924 C C . LEU A 1 240 ? -40.268 -34.100 26.625 1.00 60.81 240 LEU A C 1
ATOM 1926 O O . LEU A 1 240 ? -41.236 -34.390 25.924 1.00 60.81 240 LEU A O 1
ATOM 1930 N N . LYS A 1 241 ? -39.046 -34.603 26.381 1.00 65.12 241 LYS A N 1
ATOM 1931 C CA . LYS A 1 241 ? -38.721 -35.523 25.268 1.00 65.12 241 LYS A CA 1
ATOM 1932 C C . LYS A 1 241 ? -39.280 -35.073 23.905 1.00 65.12 241 LYS A C 1
ATOM 1934 O O . LYS A 1 241 ? -39.797 -35.878 23.134 1.00 65.12 241 LYS A O 1
ATOM 1939 N N . GLY A 1 242 ? -39.227 -33.770 23.624 1.00 62.22 242 GLY A N 1
ATOM 1940 C CA . GLY A 1 242 ? -39.757 -33.175 22.391 1.00 62.22 242 GLY A CA 1
ATOM 1941 C C . GLY A 1 242 ? -41.271 -32.904 22.349 1.00 62.22 242 GLY A C 1
ATOM 1942 O O . GLY A 1 242 ? -41.740 -32.366 21.351 1.00 62.22 242 GLY A O 1
ATOM 1943 N N . GLN A 1 243 ? -42.052 -33.207 23.393 1.00 67.06 243 GLN A N 1
ATOM 1944 C CA . GLN A 1 243 ? -43.468 -32.810 23.443 1.00 67.06 243 GLN A CA 1
ATOM 1945 C C . GLN A 1 243 ? -43.608 -31.283 23.554 1.00 67.06 243 GLN A C 1
ATOM 1947 O O . GLN A 1 243 ? -43.012 -30.666 24.434 1.00 67.06 243 GLN A O 1
ATOM 1952 N N . GLY A 1 244 ? -44.396 -30.685 22.652 1.00 70.44 244 GLY A N 1
ATOM 1953 C CA . GLY A 1 244 ? -44.582 -29.232 22.541 1.00 70.44 244 GLY A CA 1
ATOM 1954 C C . GLY A 1 244 ? -43.608 -28.522 21.589 1.00 70.44 244 GLY A C 1
ATOM 1955 O O . GLY A 1 244 ? -43.669 -27.300 21.482 1.00 70.44 244 GLY A O 1
ATOM 1956 N N . PHE A 1 245 ? -42.739 -29.263 20.887 1.00 72.31 245 PHE A N 1
ATOM 1957 C CA . PHE A 1 245 ? -41.741 -28.725 19.955 1.00 72.31 245 PHE A CA 1
ATOM 1958 C C . PHE A 1 245 ? -41.831 -29.422 18.586 1.00 72.31 245 PHE A C 1
ATOM 1960 O O . PHE A 1 245 ? -41.683 -30.642 18.505 1.00 72.31 245 PHE A O 1
ATOM 1967 N N . THR A 1 246 ? -41.997 -28.657 17.504 1.00 78.06 246 THR A N 1
ATOM 1968 C CA . THR A 1 246 ? -42.071 -29.181 16.127 1.00 78.06 246 THR A CA 1
ATOM 1969 C C . THR A 1 246 ? -40.932 -28.602 15.279 1.00 78.06 246 THR A C 1
ATOM 1971 O O . THR A 1 246 ? -41.025 -27.450 14.852 1.00 78.06 246 THR A O 1
ATOM 1974 N N . PRO A 1 247 ? -39.830 -29.339 15.038 1.00 73.19 247 PRO A N 1
ATOM 1975 C CA . PRO A 1 247 ? -38.727 -28.854 14.207 1.00 73.19 247 PRO A CA 1
ATOM 1976 C C . PRO A 1 247 ? -39.137 -28.786 12.729 1.00 73.19 247 PRO A C 1
ATOM 1978 O O . PRO A 1 247 ? -39.734 -29.726 12.210 1.00 73.19 247 PRO A O 1
ATOM 1981 N N . GLN A 1 248 ? -38.782 -27.692 12.050 1.00 75.00 248 GLN A N 1
ATOM 1982 C CA . GLN A 1 248 ? -39.100 -27.443 10.634 1.00 75.00 248 GLN A CA 1
ATOM 1983 C C . GLN A 1 248 ? -37.869 -27.557 9.712 1.00 75.00 248 GLN A C 1
ATOM 1985 O O . GLN A 1 248 ? -37.998 -27.482 8.493 1.00 75.00 248 GLN A O 1
ATOM 1990 N N . VAL A 1 249 ? -36.673 -27.754 10.280 1.00 73.69 249 VAL A N 1
ATOM 1991 C CA . VAL A 1 249 ? -35.398 -27.894 9.552 1.00 73.69 249 VAL A CA 1
ATOM 1992 C C . VAL A 1 249 ? -34.571 -29.061 10.095 1.00 73.69 249 VAL A C 1
ATOM 1994 O O . VAL A 1 249 ? -34.713 -29.446 11.260 1.00 73.69 249 VAL A O 1
ATOM 1997 N N . GLN A 1 250 ? -33.693 -29.623 9.263 1.00 65.50 250 GLN A N 1
ATOM 1998 C CA . GLN A 1 250 ? -32.779 -30.710 9.618 1.00 65.50 250 GLN A CA 1
ATOM 1999 C C . GLN A 1 250 ? -31.307 -30.281 9.545 1.00 65.50 250 GLN A C 1
ATOM 2001 O O . GLN A 1 250 ? -30.937 -29.230 9.023 1.00 65.50 250 GLN A O 1
ATOM 2006 N N . THR A 1 251 ? -30.431 -31.107 10.122 1.00 48.56 251 THR A N 1
ATOM 2007 C CA . THR A 1 251 ? -28.985 -30.840 10.127 1.00 48.56 251 THR A CA 1
ATOM 2008 C C . THR A 1 251 ? -28.433 -30.895 8.704 1.00 48.56 251 THR A C 1
ATOM 2010 O O . THR A 1 251 ? -28.495 -31.943 8.068 1.00 48.56 251 THR A O 1
ATOM 2013 N N . GLY A 1 252 ? -27.845 -29.788 8.244 1.00 54.94 252 GLY A N 1
ATOM 2014 C CA . GLY A 1 252 ? -27.279 -29.657 6.897 1.00 54.94 252 GLY A CA 1
ATOM 2015 C C . GLY A 1 252 ? -28.122 -28.812 5.938 1.00 54.94 252 GLY A C 1
ATOM 2016 O O . GLY A 1 252 ? -27.631 -28.488 4.857 1.00 54.94 252 GLY A O 1
ATOM 2017 N N . ASP A 1 253 ? -29.332 -28.411 6.336 1.00 60.19 253 ASP A N 1
ATOM 2018 C CA . ASP A 1 253 ? -30.177 -27.526 5.533 1.00 60.19 253 ASP A CA 1
ATOM 2019 C C . ASP A 1 253 ? -29.592 -26.107 5.463 1.00 60.19 253 ASP A C 1
ATOM 2021 O O . ASP A 1 253 ? -29.085 -25.568 6.450 1.00 60.19 253 ASP A O 1
ATOM 2025 N N . GLN A 1 254 ? -29.685 -25.480 4.287 1.00 57.03 254 GLN A N 1
ATOM 2026 C CA . GLN A 1 254 ? -29.444 -24.044 4.151 1.00 57.03 254 GLN A CA 1
ATOM 2027 C C . GLN A 1 254 ? -30.724 -23.280 4.479 1.00 57.03 254 GLN A C 1
ATOM 2029 O O . GLN A 1 254 ? -31.784 -23.595 3.941 1.00 57.03 254 GLN A O 1
ATOM 2034 N N . VAL A 1 255 ? -30.615 -22.273 5.347 1.00 61.16 255 VAL A N 1
ATOM 2035 C CA . VAL A 1 255 ? -31.757 -21.490 5.830 1.00 61.16 255 VAL A CA 1
ATOM 2036 C C . VAL A 1 255 ? -31.663 -20.035 5.384 1.00 61.16 255 VAL A C 1
ATOM 2038 O O . VAL A 1 255 ? -30.576 -19.456 5.349 1.00 61.16 255 VAL A O 1
ATOM 2041 N N . ALA A 1 256 ? -32.803 -19.445 5.034 1.00 56.25 256 ALA A N 1
ATOM 2042 C CA . ALA A 1 256 ? -32.906 -18.036 4.663 1.00 56.25 256 ALA A CA 1
ATOM 2043 C C . ALA A 1 256 ? -33.329 -17.163 5.855 1.00 56.25 256 ALA A C 1
ATOM 2045 O O . ALA A 1 256 ? -33.984 -17.628 6.790 1.00 56.25 256 ALA A O 1
ATOM 2046 N N . VAL A 1 257 ? -32.992 -15.871 5.807 1.00 54.31 257 VAL A N 1
ATOM 2047 C CA . VAL A 1 257 ? -33.458 -14.892 6.803 1.00 54.31 257 VAL A CA 1
ATOM 2048 C C . VAL A 1 257 ? -34.990 -14.865 6.810 1.00 54.31 257 VAL A C 1
ATOM 2050 O O . VAL A 1 257 ? -35.615 -14.694 5.766 1.00 54.31 257 VAL A O 1
ATOM 2053 N N . GLY A 1 258 ? -35.583 -15.050 7.993 1.00 60.59 258 GLY A N 1
ATOM 2054 C CA . GLY A 1 258 ? -37.036 -15.119 8.184 1.00 60.59 258 GLY A CA 1
ATOM 2055 C C . GLY A 1 258 ? -37.654 -16.515 8.027 1.00 60.59 258 GLY A C 1
ATOM 2056 O O . GLY A 1 258 ? -38.865 -16.649 8.178 1.00 60.59 258 GLY A O 1
ATOM 2057 N N . GLN A 1 259 ? -36.864 -17.558 7.747 1.00 72.75 259 GLN A N 1
ATOM 2058 C CA . GLN A 1 259 ? -37.364 -18.932 7.676 1.00 72.75 259 GLN A CA 1
ATOM 2059 C C . GLN A 1 259 ? -37.674 -19.491 9.071 1.00 72.75 259 GLN A C 1
ATOM 2061 O O . GLN A 1 259 ? -36.832 -19.466 9.969 1.00 72.75 259 GLN A O 1
ATOM 2066 N N . THR A 1 260 ? -38.872 -20.054 9.238 1.00 73.50 260 THR A N 1
ATOM 2067 C CA . THR A 1 260 ? -39.273 -20.753 10.465 1.00 73.50 260 THR A CA 1
ATOM 2068 C C . THR A 1 260 ? -38.405 -21.993 10.681 1.00 73.50 260 THR A C 1
ATOM 2070 O O . THR A 1 260 ? -38.349 -22.871 9.822 1.00 73.50 260 THR A O 1
ATOM 2073 N N . LEU A 1 261 ? -37.739 -22.076 11.836 1.00 69.88 261 LEU A N 1
ATOM 2074 C CA . LEU A 1 261 ? -36.843 -23.191 12.178 1.00 69.88 261 LEU A CA 1
ATOM 2075 C C . LEU A 1 261 ? -37.523 -24.246 13.062 1.00 69.88 261 LEU A C 1
ATOM 2077 O O . LEU A 1 261 ? -37.230 -25.438 12.962 1.00 69.88 261 LEU A O 1
ATOM 2081 N N . ILE A 1 262 ? -38.423 -23.814 13.942 1.00 73.56 262 ILE A N 1
ATOM 2082 C CA . ILE A 1 262 ? -39.109 -24.656 14.922 1.00 73.56 262 ILE A CA 1
ATOM 2083 C C . ILE A 1 262 ? -40.394 -23.955 15.378 1.00 73.56 262 ILE A C 1
ATOM 2085 O O . ILE A 1 262 ? -40.425 -22.730 15.488 1.00 73.56 262 ILE A O 1
ATOM 2089 N N . GLU A 1 263 ? -41.445 -24.725 15.636 1.00 75.88 263 GLU A N 1
ATOM 2090 C CA . GLU A 1 263 ? -42.702 -24.242 16.213 1.00 75.88 263 GLU A CA 1
ATOM 2091 C C . GLU A 1 263 ? -42.867 -24.754 17.647 1.00 75.88 263 GLU A C 1
ATOM 2093 O O . GLU A 1 263 ? -42.428 -25.859 17.981 1.00 75.88 263 GLU A O 1
ATOM 2098 N N . PHE A 1 264 ? -43.515 -23.947 18.490 1.00 75.50 264 PHE A N 1
ATOM 2099 C CA . PHE A 1 264 ? -43.693 -24.216 19.917 1.00 75.50 264 PHE A CA 1
ATOM 2100 C C . PHE A 1 264 ? -45.181 -24.228 20.290 1.00 75.50 264 PHE A C 1
ATOM 2102 O O . PHE A 1 264 ? -45.894 -23.264 20.010 1.00 75.50 264 PHE A O 1
ATOM 2109 N N . ASP A 1 265 ? -45.637 -25.272 20.986 1.00 81.44 265 ASP A N 1
ATOM 2110 C CA . ASP A 1 265 ? -46.948 -25.292 21.648 1.00 81.44 265 ASP A CA 1
ATOM 2111 C C . ASP A 1 265 ? -46.800 -24.809 23.096 1.00 81.44 265 ASP A C 1
ATOM 2113 O O . ASP A 1 265 ? -46.509 -25.569 24.025 1.00 81.44 265 ASP A O 1
ATOM 2117 N N . LEU A 1 266 ? -46.999 -23.505 23.280 1.00 77.00 266 LEU A N 1
ATOM 2118 C CA . LEU A 1 266 ? -46.837 -22.832 24.569 1.00 77.00 266 LEU A CA 1
ATOM 2119 C C . LEU A 1 266 ? -47.802 -23.365 25.639 1.00 77.00 266 LEU A C 1
ATOM 2121 O O . LEU A 1 266 ? -47.442 -23.412 26.816 1.00 77.00 266 LEU A O 1
ATOM 2125 N N . ASN A 1 267 ? -49.003 -23.800 25.246 1.00 78.44 267 ASN A N 1
ATOM 2126 C CA . ASN A 1 267 ? -50.001 -24.315 26.181 1.00 78.44 267 ASN A CA 1
ATOM 2127 C C . ASN A 1 267 ? -49.596 -25.693 26.701 1.00 78.44 267 ASN A C 1
ATOM 2129 O O . ASN A 1 267 ? -49.719 -25.954 27.900 1.00 78.44 267 ASN A O 1
ATOM 2133 N N . ALA A 1 268 ? -49.079 -26.557 25.826 1.00 75.44 268 ALA A N 1
ATOM 2134 C CA . ALA A 1 268 ? -48.565 -27.865 26.215 1.00 75.44 268 ALA A CA 1
ATOM 2135 C C . ALA A 1 268 ? -47.341 -27.746 27.140 1.00 75.44 268 ALA A C 1
ATOM 2137 O O . ALA A 1 268 ? -47.275 -28.431 28.162 1.00 75.44 268 ALA A O 1
ATOM 2138 N N . ILE A 1 269 ? -46.414 -26.830 26.832 1.00 72.00 269 ILE A N 1
ATOM 2139 C CA . ILE A 1 269 ? -45.199 -26.591 27.632 1.00 72.00 269 ILE A CA 1
ATOM 2140 C C . ILE A 1 269 ? -45.553 -26.039 29.024 1.00 72.00 269 ILE A C 1
ATOM 2142 O O . ILE A 1 269 ? -45.068 -26.553 30.035 1.00 72.00 269 ILE A O 1
ATOM 2146 N N . ALA A 1 270 ? -46.444 -25.044 29.093 1.00 73.81 270 ALA A N 1
ATOM 2147 C CA . ALA A 1 270 ? -46.893 -24.466 30.359 1.00 73.81 270 ALA A CA 1
ATOM 2148 C C . ALA A 1 270 ? -47.698 -25.469 31.206 1.00 73.81 270 ALA A C 1
ATOM 2150 O O . ALA A 1 270 ? -47.492 -25.563 32.416 1.00 73.81 270 ALA A O 1
ATOM 2151 N N . SER A 1 271 ? -48.570 -26.268 30.577 1.00 77.44 271 SER A N 1
ATOM 2152 C CA . SER A 1 271 ? -49.374 -27.295 31.267 1.00 77.44 271 SER A CA 1
ATOM 2153 C C . SER A 1 271 ? -48.525 -28.423 31.851 1.00 77.44 271 SER A C 1
ATOM 2155 O O . SER A 1 271 ? -48.925 -29.057 32.825 1.00 77.44 271 SER A O 1
ATOM 2157 N N . ALA A 1 272 ? -47.337 -28.656 31.292 1.00 74.88 272 ALA A N 1
ATOM 2158 C CA . ALA A 1 272 ? -46.361 -29.595 31.826 1.00 74.88 272 ALA A CA 1
ATOM 2159 C C . ALA A 1 272 ? -45.496 -29.008 32.964 1.00 74.88 272 ALA A C 1
ATOM 2161 O O . ALA A 1 272 ? -44.602 -29.688 33.465 1.00 74.88 272 ALA A O 1
ATOM 2162 N N . GLY A 1 273 ? -45.770 -27.771 33.399 1.00 66.75 273 GLY A N 1
ATOM 2163 C CA . GLY A 1 273 ? -45.120 -27.133 34.545 1.00 66.75 273 GLY A CA 1
ATOM 2164 C C . GLY A 1 273 ? -43.781 -26.463 34.231 1.00 66.75 273 GLY A C 1
ATOM 2165 O O . GLY A 1 273 ? -43.035 -26.152 35.160 1.00 66.75 273 GLY A O 1
ATOM 2166 N N . TYR A 1 274 ? -43.463 -26.237 32.951 1.00 63.78 274 TYR A N 1
ATOM 2167 C CA . TYR A 1 274 ? -42.205 -25.614 32.538 1.00 63.78 274 TYR A CA 1
ATOM 2168 C C . TYR A 1 274 ? -42.378 -24.121 32.219 1.00 63.78 274 TYR A C 1
ATOM 2170 O O . TYR A 1 274 ? -43.388 -23.729 31.629 1.00 63.78 274 TYR A O 1
ATOM 2178 N N . PRO A 1 275 ? -41.394 -23.269 32.573 1.00 57.59 275 PRO A N 1
ATOM 2179 C CA . PRO A 1 275 ? -41.389 -21.867 32.173 1.00 57.59 275 PRO A CA 1
ATOM 2180 C C . PRO A 1 275 ? -41.337 -21.746 30.645 1.00 57.59 275 PRO A C 1
ATOM 2182 O O . PRO A 1 275 ? -40.462 -22.323 30.001 1.00 57.59 275 PRO A O 1
ATOM 2185 N N . VAL A 1 276 ? -42.250 -20.968 30.068 1.00 63.09 276 VAL A N 1
ATOM 2186 C CA . VAL A 1 276 ? -42.246 -20.617 28.641 1.00 63.09 276 VAL A CA 1
ATOM 2187 C C . VAL A 1 276 ? -41.295 -19.439 28.433 1.00 63.09 276 VAL A C 1
ATOM 2189 O O . VAL A 1 276 ? -41.650 -18.293 28.694 1.00 63.09 276 VAL A O 1
ATOM 2192 N N . ILE A 1 277 ? -40.060 -19.735 28.027 1.00 55.91 277 ILE A N 1
ATOM 2193 C CA . ILE A 1 277 ? -39.010 -18.749 27.730 1.00 55.91 277 ILE A CA 1
ATOM 2194 C C . ILE A 1 277 ? -38.641 -18.871 26.248 1.00 55.91 277 ILE A C 1
ATOM 2196 O O . ILE A 1 277 ? -38.486 -19.987 25.750 1.00 55.91 277 ILE A O 1
ATOM 2200 N N . THR A 1 278 ? -38.474 -17.748 25.548 1.00 47.41 278 THR A N 1
ATOM 2201 C CA . THR A 1 278 ? -38.047 -17.720 24.140 1.00 47.41 278 THR A CA 1
ATOM 2202 C C . THR A 1 278 ? -36.519 -17.835 24.046 1.00 47.41 278 THR A C 1
ATOM 2204 O O . THR A 1 278 ? -35.826 -16.960 24.566 1.00 47.41 278 THR A O 1
ATOM 2207 N N . PRO A 1 279 ? -35.949 -18.869 23.402 1.00 48.12 279 PRO A N 1
ATOM 2208 C CA . PRO A 1 279 ? -34.515 -18.912 23.133 1.00 48.12 279 PRO A CA 1
ATOM 2209 C C . PRO A 1 279 ? -34.148 -17.941 21.999 1.00 48.12 279 PRO A C 1
ATOM 2211 O O . PRO A 1 279 ? -34.749 -17.977 20.927 1.00 48.12 279 PRO A O 1
ATOM 2214 N N . VAL A 1 280 ? -33.129 -17.105 22.216 1.00 40.16 280 VAL A N 1
ATOM 2215 C CA . VAL A 1 280 ? -32.493 -16.296 21.162 1.00 40.16 280 VAL A CA 1
ATOM 2216 C C . VAL A 1 280 ? -31.478 -17.172 20.426 1.00 40.16 280 VAL A C 1
ATOM 2218 O O . VAL A 1 280 ? -30.592 -17.759 21.049 1.00 40.16 280 VAL A O 1
ATOM 2221 N N . ILE A 1 281 ? -31.607 -17.281 19.102 1.00 47.28 281 ILE A N 1
ATOM 2222 C CA . ILE A 1 281 ? -30.694 -18.054 18.250 1.00 47.28 281 ILE A CA 1
ATOM 2223 C C . ILE A 1 281 ? -29.825 -17.072 17.468 1.00 47.28 281 ILE A C 1
ATOM 2225 O O . ILE A 1 281 ? -30.305 -16.395 16.564 1.00 47.28 281 ILE A O 1
ATOM 2229 N N . VAL A 1 282 ? -28.534 -17.022 17.794 1.00 43.38 282 VAL A N 1
ATOM 2230 C CA . VAL A 1 282 ? -27.543 -16.245 17.043 1.00 43.38 282 VAL A CA 1
ATOM 2231 C C . VAL A 1 282 ? -26.908 -17.158 15.996 1.00 43.38 282 VAL A C 1
ATOM 2233 O O . VAL A 1 282 ? -26.233 -18.128 16.341 1.00 43.38 282 VAL A O 1
ATOM 2236 N N . ALA A 1 283 ? -27.135 -16.861 14.718 1.00 44.38 283 ALA A N 1
ATOM 2237 C CA . ALA A 1 283 ? -26.482 -17.531 13.596 1.00 44.38 283 ALA A CA 1
ATOM 2238 C C . ALA A 1 283 ? -25.417 -16.614 12.976 1.00 44.38 283 ALA A C 1
ATOM 2240 O O . ALA A 1 283 ? -25.586 -15.396 12.938 1.00 44.38 283 ALA A O 1
ATOM 2241 N N . ASN A 1 284 ? -24.324 -17.194 12.473 1.00 36.84 284 ASN A N 1
ATOM 2242 C CA . ASN A 1 284 ? -23.286 -16.431 11.778 1.00 36.84 284 ASN A CA 1
ATOM 2243 C C . ASN A 1 284 ? -23.850 -15.818 10.486 1.00 36.84 284 ASN A C 1
ATOM 2245 O O . ASN A 1 284 ? -24.444 -16.529 9.674 1.00 36.84 284 ASN A O 1
ATOM 2249 N N . ALA A 1 285 ? -23.616 -14.523 10.263 1.00 37.25 285 ALA A N 1
ATOM 2250 C CA . ALA A 1 285 ? -23.841 -13.907 8.960 1.00 37.25 285 ALA A CA 1
ATOM 2251 C C . ALA A 1 285 ? -22.841 -14.472 7.934 1.00 37.25 285 ALA A C 1
ATOM 2253 O O . ALA A 1 285 ? -21.680 -14.724 8.258 1.00 37.25 285 ALA A O 1
ATOM 2254 N N . ALA A 1 286 ? -23.287 -14.676 6.693 1.00 39.25 286 ALA A N 1
ATOM 2255 C CA . ALA A 1 286 ? -22.399 -15.066 5.605 1.00 39.25 286 ALA A CA 1
ATOM 2256 C C . ALA A 1 286 ? -21.432 -13.912 5.283 1.00 39.25 286 ALA A C 1
ATOM 2258 O O . ALA A 1 286 ? -21.871 -12.813 4.945 1.00 39.25 286 ALA A O 1
ATOM 2259 N N . GLU A 1 287 ? -20.124 -14.163 5.363 1.00 36.53 287 GLU A N 1
ATOM 2260 C CA . GLU A 1 287 ? -19.105 -13.242 4.851 1.00 36.53 287 GLU A CA 1
ATOM 2261 C C . GLU A 1 287 ? -19.329 -13.011 3.345 1.00 36.53 287 GLU A C 1
ATOM 2263 O O . GLU A 1 287 ? -19.262 -13.948 2.546 1.00 36.53 287 GLU A O 1
ATOM 2268 N N . GLN A 1 288 ? -19.593 -11.763 2.942 1.00 33.75 288 GLN A N 1
ATOM 2269 C CA . GLN A 1 288 ? -19.637 -11.353 1.534 1.00 33.75 288 GLN A CA 1
ATOM 2270 C C . GLN A 1 288 ? -18.198 -11.361 0.965 1.00 33.75 288 GLN A C 1
ATOM 2272 O O . GLN A 1 288 ? -17.363 -10.576 1.420 1.00 33.75 288 GLN A O 1
ATOM 2277 N N . PRO A 1 289 ? -17.859 -12.209 -0.029 1.00 35.44 289 PRO A N 1
ATOM 2278 C CA . PRO A 1 289 ? -16.464 -12.426 -0.437 1.00 35.44 289 PRO A CA 1
ATOM 2279 C C . PRO A 1 289 ? -15.781 -11.256 -1.165 1.00 35.44 289 PRO A C 1
ATOM 2281 O O . PRO A 1 289 ? -14.560 -11.277 -1.310 1.00 35.44 289 PRO A O 1
ATOM 2284 N N . TRP A 1 290 ? -16.536 -10.282 -1.682 1.00 37.19 290 TRP A N 1
ATOM 2285 C CA . TRP A 1 290 ? -16.031 -9.297 -2.651 1.00 37.19 290 TRP A CA 1
ATOM 2286 C C . TRP A 1 290 ? -15.852 -7.875 -2.090 1.00 37.19 290 TRP A C 1
ATOM 2288 O O . TRP A 1 290 ? -15.143 -7.084 -2.706 1.00 37.19 290 TRP A O 1
ATOM 2298 N N . GLU A 1 291 ? -16.405 -7.553 -0.916 1.00 32.91 291 GLU A N 1
ATOM 2299 C CA . GLU A 1 291 ? -16.301 -6.203 -0.326 1.00 32.91 291 GLU A CA 1
ATOM 2300 C C . GLU A 1 291 ? -15.029 -5.980 0.515 1.00 32.91 291 GLU A C 1
ATOM 2302 O O . GLU A 1 291 ? -14.679 -4.843 0.821 1.00 32.91 291 GLU A O 1
ATOM 2307 N N . SER A 1 292 ? -14.292 -7.037 0.867 1.00 37.41 292 SER A N 1
ATOM 2308 C CA . SER A 1 292 ? -13.307 -6.978 1.958 1.00 37.41 292 SER A CA 1
ATOM 2309 C C . SER A 1 292 ? -11.825 -6.873 1.566 1.00 37.41 292 SER A C 1
ATOM 2311 O O . SER A 1 292 ? -11.006 -6.733 2.464 1.00 37.41 292 SER A O 1
ATOM 2313 N N . HIS A 1 293 ? -11.418 -6.917 0.285 1.00 47.66 293 HIS A N 1
ATOM 2314 C CA . HIS A 1 293 ? -9.978 -7.088 -0.026 1.00 47.66 293 HIS A CA 1
ATOM 2315 C C . HIS A 1 293 ? -9.369 -6.368 -1.264 1.00 47.66 293 HIS A C 1
ATOM 2317 O O . HIS A 1 293 ? -8.469 -6.943 -1.894 1.00 47.66 293 HIS A O 1
ATOM 2323 N N . PRO A 1 294 ? -9.726 -5.112 -1.626 1.00 39.97 294 PRO A N 1
ATOM 2324 C CA . PRO A 1 294 ? -8.940 -4.339 -2.608 1.00 39.97 294 PRO A CA 1
ATOM 2325 C C . PRO A 1 294 ? -7.447 -4.189 -2.233 1.00 39.97 294 PRO A C 1
ATOM 2327 O O . PRO A 1 294 ? -6.595 -4.016 -3.101 1.00 39.97 294 PRO A O 1
ATOM 2330 N N . GLU A 1 295 ? -7.117 -4.311 -0.942 1.00 48.16 295 GLU A N 1
ATOM 2331 C CA . GLU A 1 295 ? -5.760 -4.224 -0.371 1.00 48.16 295 GLU A CA 1
ATOM 2332 C C . GLU A 1 295 ? -4.822 -5.366 -0.779 1.00 48.16 295 GLU A C 1
ATOM 2334 O O . GLU A 1 295 ? -3.601 -5.223 -0.708 1.00 48.16 295 GLU A O 1
ATOM 2339 N N . SER A 1 296 ? -5.364 -6.486 -1.263 1.00 54.22 296 SER A N 1
ATOM 2340 C CA . SER A 1 296 ? -4.565 -7.649 -1.669 1.00 54.22 296 SER A CA 1
ATOM 2341 C C . SER A 1 296 ? -3.611 -7.362 -2.836 1.00 54.22 296 SER A C 1
ATOM 2343 O O . SER A 1 296 ? -2.548 -7.973 -2.933 1.00 54.22 296 SER A O 1
ATOM 2345 N N . LEU A 1 297 ? -3.938 -6.378 -3.681 1.00 54.19 297 LEU A N 1
ATOM 2346 C CA . LEU A 1 297 ? -3.065 -5.894 -4.756 1.00 54.19 297 LEU A CA 1
ATOM 2347 C C . LEU A 1 297 ? -2.114 -4.774 -4.304 1.00 54.19 297 LEU A C 1
ATOM 2349 O O . LEU A 1 297 ? -1.177 -4.454 -5.031 1.00 54.19 297 LEU A O 1
ATOM 2353 N N . MET A 1 298 ? -2.320 -4.187 -3.120 1.00 57.91 298 MET A N 1
ATOM 2354 C CA . MET A 1 298 ? -1.510 -3.072 -2.612 1.00 57.91 298 MET A CA 1
ATOM 2355 C C . MET A 1 298 ? -0.243 -3.538 -1.891 1.00 57.91 298 MET A C 1
ATOM 2357 O O . MET A 1 298 ? 0.789 -2.876 -1.994 1.00 57.91 298 MET A O 1
ATOM 2361 N N . LEU A 1 299 ? -0.291 -4.683 -1.200 1.00 63.44 299 LEU A N 1
ATOM 2362 C CA . LEU A 1 299 ? 0.870 -5.232 -0.488 1.00 63.44 299 LEU A CA 1
ATOM 2363 C C . LEU A 1 299 ? 2.090 -5.460 -1.416 1.00 63.44 299 LEU A C 1
ATOM 2365 O O . LEU A 1 299 ? 3.187 -5.045 -1.046 1.00 63.44 299 LEU A O 1
ATOM 2369 N N . PRO A 1 300 ? 1.933 -6.009 -2.641 1.00 62.75 300 PRO A N 1
ATOM 2370 C CA . PRO A 1 300 ? 3.010 -6.056 -3.636 1.00 62.75 300 PRO A CA 1
ATOM 2371 C C . PRO A 1 300 ? 3.514 -4.681 -4.088 1.00 62.75 300 PRO A C 1
ATOM 2373 O O . PRO A 1 300 ? 4.702 -4.489 -4.319 1.00 62.75 300 PRO A O 1
ATOM 2376 N N . VAL A 1 301 ? 2.614 -3.707 -4.234 1.00 64.12 301 VAL A N 1
ATOM 2377 C CA . VAL A 1 301 ? 2.942 -2.369 -4.756 1.00 64.12 301 VAL A CA 1
ATOM 2378 C C . VAL A 1 301 ? 3.786 -1.571 -3.756 1.00 64.12 301 VAL A C 1
ATOM 2380 O O . VAL A 1 301 ? 4.608 -0.747 -4.157 1.00 64.12 301 VAL A O 1
ATOM 2383 N N . ALA A 1 302 ? 3.665 -1.856 -2.457 1.00 65.31 302 ALA A N 1
ATOM 2384 C CA . ALA A 1 302 ? 4.451 -1.209 -1.409 1.00 65.31 302 ALA A CA 1
ATOM 2385 C C . ALA A 1 302 ? 5.970 -1.459 -1.519 1.00 65.31 302 ALA A C 1
ATOM 2387 O O . ALA A 1 302 ? 6.752 -0.668 -0.994 1.00 65.31 302 ALA A O 1
ATOM 2388 N N . THR A 1 303 ? 6.417 -2.511 -2.220 1.00 68.00 303 THR A N 1
ATOM 2389 C CA . THR A 1 303 ? 7.855 -2.782 -2.409 1.00 68.00 303 THR A CA 1
ATOM 2390 C C . THR A 1 303 ? 8.476 -1.982 -3.557 1.00 68.00 303 THR A C 1
ATOM 2392 O O . THR A 1 303 ? 9.699 -1.865 -3.635 1.00 68.00 303 THR A O 1
ATOM 2395 N N . LEU A 1 304 ? 7.660 -1.410 -4.447 1.00 68.81 304 LEU A N 1
ATOM 2396 C CA . LEU A 1 304 ? 8.123 -0.661 -5.618 1.00 68.81 304 LEU A CA 1
ATOM 2397 C C . LEU A 1 304 ? 8.897 0.626 -5.286 1.00 68.81 304 LEU A C 1
ATOM 2399 O O . LEU A 1 304 ? 9.930 0.837 -5.922 1.00 68.81 304 LEU A O 1
ATOM 2403 N N . PRO A 1 305 ? 8.516 1.462 -4.292 1.00 70.88 305 PRO A N 1
ATOM 2404 C CA . PRO A 1 305 ? 9.328 2.623 -3.917 1.00 70.88 305 PRO A CA 1
ATOM 2405 C C . PRO A 1 305 ? 10.768 2.259 -3.553 1.00 70.88 305 PRO A C 1
ATOM 2407 O O . PRO A 1 305 ? 11.689 2.981 -3.929 1.00 70.88 305 PRO A O 1
ATOM 2410 N N . ALA A 1 306 ? 10.985 1.131 -2.868 1.00 74.00 306 ALA A N 1
ATOM 2411 C CA . ALA A 1 306 ? 12.335 0.670 -2.560 1.00 74.00 306 ALA A CA 1
ATOM 2412 C C . ALA A 1 306 ? 13.124 0.375 -3.847 1.00 74.00 306 ALA A C 1
ATOM 2414 O O . ALA A 1 306 ? 14.248 0.850 -3.992 1.00 74.00 306 ALA A O 1
ATOM 2415 N N . ALA A 1 307 ? 12.515 -0.324 -4.811 1.00 75.12 307 ALA A N 1
ATOM 2416 C CA . ALA A 1 307 ? 13.130 -0.608 -6.109 1.00 75.12 307 ALA A CA 1
ATOM 2417 C C . ALA A 1 307 ? 13.448 0.669 -6.900 1.00 75.12 307 ALA A C 1
ATOM 2419 O O . ALA A 1 307 ? 14.550 0.812 -7.421 1.00 75.12 307 ALA A O 1
ATOM 2420 N N . GLY A 1 308 ? 12.518 1.626 -6.937 1.00 68.75 308 GLY A N 1
ATOM 2421 C CA . GLY A 1 308 ? 12.715 2.910 -7.610 1.00 68.75 308 GLY A CA 1
ATOM 2422 C C . GLY A 1 308 ? 13.822 3.757 -7.004 1.00 68.75 308 GLY A C 1
ATOM 2423 O O . GLY A 1 308 ? 14.620 4.329 -7.738 1.00 68.75 308 GLY A O 1
ATOM 2424 N N . ILE A 1 309 ? 13.907 3.813 -5.671 1.00 80.38 309 ILE A N 1
ATOM 2425 C CA . ILE A 1 309 ? 14.979 4.537 -4.974 1.00 80.38 309 ILE A CA 1
ATOM 2426 C C . ILE A 1 309 ? 16.333 3.899 -5.275 1.00 80.38 309 ILE A C 1
ATOM 2428 O O . ILE A 1 309 ? 17.274 4.610 -5.627 1.00 80.38 309 ILE A O 1
ATOM 2432 N N . LEU A 1 310 ? 16.431 2.571 -5.171 1.00 84.94 310 LEU A N 1
ATOM 2433 C CA . LEU A 1 310 ? 17.657 1.845 -5.498 1.00 84.94 310 LEU A CA 1
ATOM 2434 C C . LEU A 1 310 ? 18.069 2.088 -6.955 1.00 84.94 310 LEU A C 1
ATOM 2436 O O . LEU A 1 310 ? 19.218 2.443 -7.205 1.00 84.94 310 LEU A O 1
ATOM 2440 N N . GLN A 1 311 ? 17.127 1.993 -7.897 1.00 79.94 311 GLN A N 1
ATOM 2441 C CA . GLN A 1 311 ? 17.388 2.203 -9.321 1.00 79.94 311 GLN A CA 1
ATOM 2442 C C . GLN A 1 311 ? 17.812 3.641 -9.615 1.00 79.94 311 GLN A C 1
ATOM 2444 O O . GLN A 1 311 ? 18.794 3.866 -10.316 1.00 79.94 311 GLN A O 1
ATOM 2449 N N . GLY A 1 312 ? 17.093 4.627 -9.080 1.00 77.06 312 GLY A N 1
ATOM 2450 C CA . GLY A 1 312 ? 17.396 6.032 -9.322 1.00 77.06 312 GLY A CA 1
ATOM 2451 C C . GLY A 1 312 ? 18.748 6.436 -8.744 1.00 77.06 312 GLY A C 1
ATOM 2452 O O . GLY A 1 312 ? 19.536 7.069 -9.442 1.00 77.06 312 GLY A O 1
ATOM 2453 N N . LEU A 1 313 ? 19.076 5.996 -7.522 1.00 84.50 313 LEU A N 1
ATOM 2454 C CA . LEU A 1 313 ? 20.407 6.204 -6.940 1.00 84.50 313 LEU A CA 1
ATOM 2455 C C . LEU A 1 313 ? 21.496 5.455 -7.721 1.00 84.50 313 LEU A C 1
ATOM 2457 O O . LEU A 1 313 ? 22.549 6.026 -7.990 1.00 84.50 313 LEU A O 1
ATOM 2461 N N . GLY A 1 314 ? 21.236 4.214 -8.137 1.00 84.06 314 GLY A N 1
ATOM 2462 C CA . GLY A 1 314 ? 22.161 3.410 -8.940 1.00 84.06 314 GLY A CA 1
ATOM 2463 C C . GLY A 1 314 ? 22.417 3.959 -10.347 1.00 84.06 314 GLY A C 1
ATOM 2464 O O . GLY A 1 314 ? 23.434 3.637 -10.963 1.00 84.06 314 GLY A O 1
ATOM 2465 N N . LEU A 1 315 ? 21.539 4.829 -10.853 1.00 81.94 315 LEU A N 1
ATOM 2466 C CA . LEU A 1 315 ? 21.727 5.526 -12.123 1.00 81.94 315 LEU A CA 1
ATOM 2467 C C . LEU A 1 315 ? 22.509 6.836 -11.981 1.00 81.94 315 LEU A C 1
ATOM 2469 O O . LEU A 1 315 ? 23.019 7.329 -12.991 1.00 81.94 315 LEU A O 1
ATOM 2473 N N . LEU A 1 316 ? 22.622 7.421 -10.784 1.00 83.94 316 LEU A N 1
ATOM 2474 C CA . LEU A 1 316 ? 23.362 8.668 -10.583 1.00 83.94 316 LEU A CA 1
ATOM 2475 C C . LEU A 1 316 ? 24.853 8.474 -10.856 1.00 83.94 316 LEU A C 1
ATOM 2477 O O . LEU A 1 316 ? 25.470 7.496 -10.450 1.00 83.94 316 LEU A O 1
ATOM 2481 N N . ASN A 1 317 ? 25.446 9.455 -11.530 1.00 85.38 317 ASN A N 1
ATOM 2482 C CA . ASN A 1 317 ? 26.889 9.576 -11.611 1.00 85.38 317 ASN A CA 1
ATOM 2483 C C . ASN A 1 317 ? 27.370 10.490 -10.476 1.00 85.38 317 ASN A C 1
ATOM 2485 O O . ASN A 1 317 ? 27.205 11.706 -10.531 1.00 85.38 317 ASN A O 1
ATOM 2489 N N . TYR A 1 318 ? 28.022 9.921 -9.471 1.00 90.19 318 TYR A N 1
ATOM 2490 C CA . TYR A 1 318 ? 28.522 10.619 -8.283 1.00 90.19 318 TYR A CA 1
ATOM 2491 C C . TYR A 1 318 ? 29.799 11.448 -8.522 1.00 90.19 318 TYR A C 1
ATOM 2493 O O . TYR A 1 318 ? 30.416 11.936 -7.578 1.00 90.19 318 TYR A O 1
ATOM 2501 N N . GLU A 1 319 ? 30.219 11.618 -9.774 1.00 84.69 319 GLU A N 1
ATOM 2502 C CA . GLU A 1 319 ? 31.262 12.575 -10.167 1.00 84.69 319 GLU A CA 1
ATOM 2503 C C . GLU A 1 319 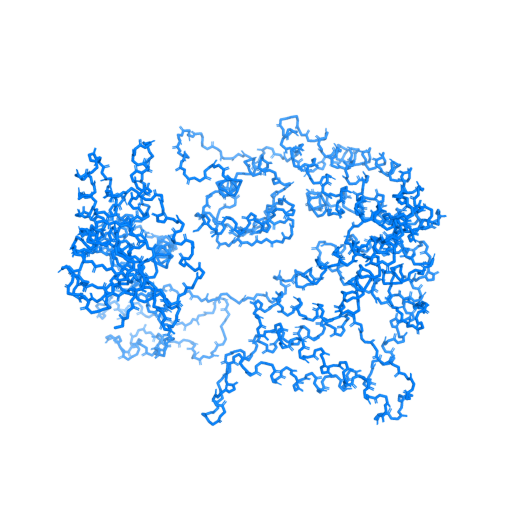? 30.685 13.750 -10.959 1.00 84.69 319 GLU A C 1
ATOM 2505 O O . GLU A 1 319 ? 31.188 14.867 -10.855 1.00 84.69 319 GLU A O 1
ATOM 2510 N N . LYS A 1 320 ? 29.640 13.499 -11.757 1.00 83.69 320 LYS A N 1
ATOM 2511 C CA . LYS A 1 320 ? 29.025 14.482 -12.661 1.00 83.69 320 LYS A CA 1
ATOM 2512 C C . LYS A 1 320 ? 27.715 15.049 -12.125 1.00 83.69 320 LYS A C 1
ATOM 2514 O O . LYS A 1 320 ? 27.536 16.261 -12.141 1.00 83.69 320 LYS A O 1
ATOM 2519 N N . ASP A 1 321 ? 26.818 14.178 -11.672 1.00 81.12 321 ASP A N 1
ATOM 2520 C CA . ASP A 1 321 ? 25.458 14.528 -11.253 1.00 81.12 321 ASP A CA 1
ATOM 2521 C C . ASP A 1 321 ? 25.455 15.019 -9.797 1.00 81.12 321 ASP A C 1
ATOM 2523 O O . ASP A 1 321 ? 24.839 16.033 -9.474 1.00 81.12 321 ASP A O 1
ATOM 2527 N N . ILE A 1 322 ? 26.207 14.342 -8.923 1.00 84.44 322 ILE A N 1
ATOM 2528 C CA . ILE A 1 322 ? 26.527 14.815 -7.571 1.00 84.44 322 ILE A CA 1
ATOM 2529 C C . ILE A 1 322 ? 28.045 14.969 -7.527 1.00 84.44 322 ILE A C 1
ATOM 2531 O O . ILE A 1 322 ? 28.712 13.954 -7.422 1.00 84.44 322 ILE A O 1
ATOM 2535 N N . PRO A 1 323 ? 28.627 16.172 -7.646 1.00 85.00 323 PRO A N 1
ATOM 2536 C CA . PRO A 1 323 ? 30.063 16.345 -7.871 1.00 85.00 323 PRO A CA 1
ATOM 2537 C C . PRO A 1 323 ? 30.899 16.098 -6.601 1.00 85.00 323 PRO A C 1
ATOM 2539 O O . PRO A 1 323 ? 31.505 17.013 -6.048 1.00 85.00 323 PRO A O 1
ATOM 2542 N N . LEU A 1 324 ? 30.964 14.845 -6.134 1.00 90.38 324 LEU A N 1
ATOM 2543 C CA . LEU A 1 324 ? 31.727 14.419 -4.948 1.00 90.38 324 LEU A CA 1
ATOM 2544 C C . LEU A 1 324 ? 33.226 14.212 -5.237 1.00 90.38 324 LEU A C 1
ATOM 2546 O O . LEU A 1 324 ? 33.980 13.756 -4.376 1.00 90.38 324 LEU A O 1
ATOM 2550 N N . GLY A 1 325 ? 33.670 14.558 -6.447 1.00 88.94 325 GLY A N 1
ATOM 2551 C CA . GLY A 1 325 ? 35.046 14.401 -6.909 1.00 88.94 325 GLY A CA 1
ATOM 2552 C C . GLY A 1 325 ? 35.402 12.957 -7.294 1.00 88.94 325 GLY A C 1
ATOM 2553 O O . GLY A 1 325 ? 34.675 12.022 -6.973 1.00 88.94 325 GLY A O 1
ATOM 2554 N N . PRO A 1 326 ? 36.545 12.745 -7.965 1.00 88.69 326 PRO A N 1
ATOM 2555 C CA . PRO A 1 326 ? 36.893 11.456 -8.572 1.00 88.69 326 PRO A CA 1
ATOM 2556 C C . PRO A 1 326 ? 37.192 10.351 -7.551 1.00 88.69 326 PRO A C 1
ATOM 2558 O O . PRO A 1 326 ? 37.038 9.175 -7.853 1.00 88.69 326 PRO A O 1
ATOM 2561 N N . VAL A 1 327 ? 37.604 10.708 -6.329 1.00 88.56 327 VAL A N 1
ATOM 2562 C CA . VAL A 1 327 ? 37.933 9.722 -5.287 1.00 88.56 327 VAL A CA 1
ATOM 2563 C C . VAL A 1 327 ? 36.663 9.122 -4.686 1.00 88.56 327 VAL A C 1
ATOM 2565 O O . VAL A 1 327 ? 36.477 7.911 -4.727 1.00 88.56 327 VAL A O 1
ATOM 2568 N N . ILE A 1 328 ? 35.774 9.961 -4.146 1.00 89.62 328 ILE A N 1
ATOM 2569 C CA . ILE A 1 328 ? 34.533 9.497 -3.509 1.00 89.62 328 ILE A CA 1
ATOM 2570 C C . ILE A 1 328 ? 33.498 9.150 -4.581 1.00 89.62 328 ILE A C 1
ATOM 2572 O O . ILE A 1 328 ? 32.914 8.071 -4.551 1.00 89.62 328 ILE A O 1
ATOM 2576 N N . GLY A 1 329 ? 33.309 10.032 -5.561 1.00 91.06 329 GLY A N 1
ATOM 2577 C CA . GLY A 1 329 ? 32.382 9.828 -6.666 1.00 91.06 329 GLY A CA 1
ATOM 2578 C C . GLY A 1 329 ? 32.733 8.629 -7.538 1.00 91.06 329 GLY A C 1
ATOM 2579 O O . GLY A 1 329 ? 31.870 7.793 -7.799 1.00 91.06 329 GLY A O 1
ATOM 2580 N N . GLY A 1 330 ? 34.004 8.497 -7.932 1.00 91.75 330 GLY A N 1
ATOM 2581 C CA . GLY A 1 330 ? 34.472 7.361 -8.730 1.00 91.75 330 GLY A CA 1
ATOM 2582 C C . GLY A 1 330 ? 34.345 6.036 -7.982 1.00 91.75 330 GLY A C 1
ATOM 2583 O O . GLY A 1 330 ? 33.901 5.044 -8.560 1.00 91.75 330 GLY A O 1
ATOM 2584 N N . PHE A 1 331 ? 34.624 6.029 -6.672 1.00 93.94 331 PHE A N 1
ATOM 2585 C CA . PHE A 1 331 ? 34.384 4.860 -5.827 1.00 93.94 331 PHE A CA 1
ATOM 2586 C C . PHE A 1 331 ? 32.902 4.461 -5.804 1.00 93.94 331 PHE A C 1
ATOM 2588 O O . PHE A 1 331 ? 32.581 3.297 -6.036 1.00 93.94 331 PHE A O 1
ATOM 2595 N N . LEU A 1 332 ? 31.992 5.412 -5.563 1.00 92.06 332 LEU A N 1
ATOM 2596 C CA . LEU A 1 332 ? 30.552 5.136 -5.536 1.00 92.06 332 LEU A CA 1
ATOM 2597 C C . LEU A 1 332 ? 30.042 4.646 -6.899 1.00 92.06 332 LEU A C 1
ATOM 2599 O O . LEU A 1 332 ? 29.305 3.664 -6.957 1.00 92.06 332 LEU A O 1
ATOM 2603 N N . ASN A 1 333 ? 30.484 5.270 -7.992 1.00 90.94 333 ASN A N 1
ATOM 2604 C CA . ASN A 1 333 ? 30.140 4.864 -9.355 1.00 90.94 333 ASN A CA 1
ATOM 2605 C C . ASN A 1 333 ? 30.587 3.429 -9.666 1.00 90.94 333 ASN A C 1
ATOM 2607 O O . ASN A 1 333 ? 29.834 2.669 -10.267 1.00 90.94 333 ASN A O 1
ATOM 2611 N N . GLN A 1 334 ? 31.808 3.056 -9.278 1.00 92.25 334 GLN A N 1
ATOM 2612 C CA . GLN A 1 334 ? 32.385 1.757 -9.625 1.00 92.25 334 GLN A CA 1
ATOM 2613 C C . GLN A 1 334 ? 31.922 0.625 -8.699 1.00 92.25 334 GLN A C 1
ATOM 2615 O O . GLN A 1 334 ? 31.734 -0.498 -9.162 1.00 92.25 334 GLN A O 1
ATOM 2620 N N . TYR A 1 335 ? 31.760 0.901 -7.402 1.00 92.81 335 TYR A N 1
ATOM 2621 C CA . TYR A 1 335 ? 31.592 -0.136 -6.378 1.00 92.81 335 TYR A CA 1
ATOM 2622 C C . TYR A 1 335 ? 30.276 -0.070 -5.610 1.00 92.81 335 TYR A C 1
ATOM 2624 O O . TYR A 1 335 ? 30.035 -0.962 -4.811 1.00 92.81 335 TYR A O 1
ATOM 2632 N N . VAL A 1 336 ? 29.433 0.950 -5.791 1.00 91.88 336 VAL A N 1
ATOM 2633 C CA . VAL A 1 336 ? 28.148 1.055 -5.072 1.00 91.88 336 VAL A CA 1
ATOM 2634 C C . VAL A 1 336 ? 26.976 1.074 -6.042 1.00 91.88 336 VAL A C 1
ATOM 2636 O O . VAL A 1 336 ? 26.061 0.265 -5.902 1.00 91.88 336 VAL A O 1
ATOM 2639 N N . ALA A 1 337 ? 27.025 1.931 -7.061 1.00 87.81 337 ALA A N 1
ATOM 2640 C CA . ALA A 1 337 ? 25.962 2.071 -8.052 1.00 87.81 337 ALA A CA 1
ATOM 2641 C C . ALA A 1 337 ? 25.557 0.740 -8.731 1.00 87.81 337 ALA A C 1
ATOM 2643 O O . ALA A 1 337 ? 24.354 0.490 -8.829 1.00 87.81 337 ALA A O 1
ATOM 2644 N N . PRO A 1 338 ? 26.482 -0.174 -9.108 1.00 90.62 338 PRO A N 1
ATOM 2645 C CA . PRO A 1 338 ? 26.097 -1.471 -9.664 1.00 90.62 338 PRO A CA 1
ATOM 2646 C C . PRO A 1 338 ? 25.276 -2.324 -8.691 1.00 90.62 338 PRO A C 1
ATOM 2648 O O . PRO A 1 338 ? 24.275 -2.899 -9.095 1.00 90.62 338 PRO A O 1
ATOM 2651 N N . PHE A 1 339 ? 25.628 -2.360 -7.400 1.00 92.56 339 PHE A N 1
ATOM 2652 C CA . PHE A 1 339 ? 24.863 -3.126 -6.409 1.00 92.56 339 PHE A CA 1
ATOM 2653 C C . PHE A 1 339 ? 23.477 -2.534 -6.152 1.00 92.56 339 PHE A C 1
ATOM 2655 O O . PHE A 1 339 ? 22.533 -3.280 -5.898 1.00 92.56 339 PHE A O 1
ATOM 2662 N N . LEU A 1 340 ? 23.337 -1.207 -6.237 1.00 89.81 340 LEU A N 1
ATOM 2663 C CA . LEU A 1 340 ? 22.030 -0.552 -6.173 1.00 89.81 340 LEU A CA 1
ATOM 2664 C C . LEU A 1 340 ? 21.152 -0.957 -7.368 1.00 89.81 340 LEU A C 1
ATOM 2666 O O . LEU A 1 340 ? 19.986 -1.297 -7.172 1.00 89.81 340 LEU A O 1
ATOM 2670 N N . ASN A 1 341 ? 21.723 -1.003 -8.577 1.00 80.94 341 ASN A N 1
ATOM 2671 C CA . ASN A 1 341 ? 21.021 -1.460 -9.780 1.00 80.94 341 ASN A CA 1
ATOM 2672 C C . ASN A 1 341 ? 20.618 -2.940 -9.686 1.00 80.94 341 ASN A C 1
ATOM 2674 O O . ASN A 1 341 ? 19.470 -3.268 -9.965 1.00 80.94 341 ASN A O 1
ATOM 2678 N N . GLU A 1 342 ? 21.507 -3.823 -9.220 1.00 86.75 342 GLU A N 1
ATOM 2679 C CA . GLU A 1 342 ? 21.179 -5.240 -8.991 1.00 86.75 342 GLU A CA 1
ATOM 2680 C C . GLU A 1 342 ? 20.080 -5.410 -7.928 1.00 86.75 342 GLU A C 1
ATOM 2682 O O . GLU A 1 342 ? 19.157 -6.206 -8.093 1.00 86.75 342 GLU A O 1
ATOM 2687 N N . GLY A 1 343 ? 20.129 -4.620 -6.849 1.00 85.56 343 GLY A N 1
ATOM 2688 C CA . GLY A 1 343 ? 19.091 -4.613 -5.816 1.00 85.56 343 GLY A CA 1
ATOM 2689 C C . GLY A 1 343 ? 17.723 -4.178 -6.349 1.00 85.56 343 GLY A C 1
ATOM 2690 O O . GLY A 1 343 ? 16.705 -4.781 -6.005 1.00 85.56 343 GLY A O 1
ATOM 2691 N N . ALA A 1 344 ? 17.688 -3.172 -7.225 1.00 76.50 344 ALA A N 1
ATOM 2692 C CA . ALA A 1 344 ? 16.466 -2.770 -7.915 1.00 76.50 344 ALA A CA 1
ATOM 2693 C C . ALA A 1 344 ? 15.973 -3.851 -8.890 1.00 76.50 344 ALA A C 1
ATOM 2695 O O . ALA A 1 344 ? 14.788 -4.199 -8.877 1.00 76.50 344 ALA A O 1
ATOM 2696 N N . GLY A 1 345 ? 16.884 -4.424 -9.681 1.00 76.56 345 GLY A N 1
ATOM 2697 C CA . GLY A 1 345 ? 16.612 -5.511 -10.619 1.00 76.56 345 GLY A CA 1
ATOM 2698 C C . GLY A 1 345 ? 16.035 -6.750 -9.935 1.00 76.56 345 GLY A C 1
ATOM 2699 O O . GLY A 1 345 ? 15.110 -7.362 -10.460 1.00 76.56 345 GLY A O 1
ATOM 2700 N N . ALA A 1 346 ? 16.478 -7.069 -8.717 1.00 85.75 346 ALA A N 1
ATOM 2701 C CA . ALA A 1 346 ? 15.917 -8.167 -7.934 1.00 85.75 346 ALA A CA 1
ATOM 2702 C C . ALA A 1 346 ? 14.419 -7.978 -7.631 1.00 85.75 346 ALA A C 1
ATOM 2704 O O . ALA A 1 346 ? 13.671 -8.956 -7.627 1.00 85.75 346 ALA A O 1
ATOM 2705 N N . ILE A 1 347 ? 13.963 -6.742 -7.408 1.00 81.25 347 ILE A N 1
ATOM 2706 C CA . ILE A 1 347 ? 12.547 -6.446 -7.148 1.00 81.25 347 ILE A CA 1
ATOM 2707 C C . ILE A 1 347 ? 11.772 -6.372 -8.471 1.00 81.25 347 ILE A C 1
ATOM 2709 O O . ILE A 1 347 ? 10.772 -7.075 -8.629 1.00 81.25 347 ILE A O 1
ATOM 2713 N N . PHE A 1 348 ? 12.244 -5.579 -9.441 1.00 74.50 348 PHE A N 1
ATOM 2714 C CA . PHE A 1 348 ? 11.569 -5.412 -10.735 1.00 74.50 348 PHE A CA 1
ATOM 2715 C C . PHE A 1 348 ? 11.494 -6.720 -11.540 1.00 74.50 348 PHE A C 1
ATOM 2717 O O . PHE A 1 348 ? 10.463 -7.021 -12.136 1.00 74.50 348 PHE A O 1
ATOM 2724 N N . GLY A 1 349 ? 12.538 -7.546 -11.495 1.00 79.06 349 GLY A N 1
ATOM 2725 C CA . GLY A 1 349 ? 12.580 -8.844 -12.170 1.00 79.06 349 GLY A CA 1
ATOM 2726 C C . GLY A 1 349 ? 11.684 -9.914 -11.537 1.00 79.06 349 GLY A C 1
ATOM 2727 O O . GLY A 1 349 ? 11.398 -10.925 -12.171 1.00 79.06 349 GLY A O 1
ATOM 2728 N N . ASN A 1 350 ? 11.200 -9.705 -10.306 1.00 85.62 350 ASN A N 1
ATOM 2729 C CA . ASN A 1 350 ? 10.360 -10.668 -9.583 1.00 85.62 350 ASN A CA 1
ATOM 2730 C C . ASN A 1 350 ? 8.944 -10.146 -9.292 1.00 85.62 350 ASN A C 1
ATOM 2732 O O . ASN A 1 350 ? 8.233 -10.728 -8.470 1.00 85.62 350 ASN A O 1
ATOM 2736 N N . LEU A 1 351 ? 8.495 -9.089 -9.977 1.00 78.12 351 LEU A N 1
ATOM 2737 C CA . LEU A 1 351 ? 7.196 -8.449 -9.732 1.00 78.12 351 LEU A CA 1
ATOM 2738 C C . LEU A 1 351 ? 6.029 -9.433 -9.706 1.00 78.12 351 LEU A C 1
ATOM 2740 O O . LEU A 1 351 ? 5.257 -9.449 -8.753 1.00 78.12 351 LEU A O 1
ATOM 2744 N N . ALA A 1 352 ? 5.910 -10.289 -10.716 1.00 84.81 352 ALA A N 1
ATOM 2745 C CA . ALA A 1 352 ? 4.822 -11.257 -10.788 1.00 84.81 352 ALA A CA 1
ATOM 2746 C C . ALA A 1 352 ? 4.804 -12.218 -9.584 1.00 84.81 352 ALA A C 1
ATOM 2748 O O . ALA A 1 352 ? 3.738 -12.518 -9.047 1.00 84.81 352 ALA A O 1
ATOM 2749 N N . LEU A 1 353 ? 5.972 -12.629 -9.083 1.00 91.56 353 LEU A N 1
ATOM 2750 C CA . LEU A 1 353 ? 6.052 -13.458 -7.884 1.00 91.56 353 LEU A CA 1
ATOM 2751 C C . LEU A 1 353 ? 5.639 -12.689 -6.619 1.00 91.56 353 LEU A C 1
ATOM 2753 O O . LEU A 1 353 ? 4.892 -13.217 -5.793 1.00 91.56 353 LEU A O 1
ATOM 2757 N N . ILE A 1 354 ? 6.091 -11.439 -6.480 1.00 87.88 354 ILE A N 1
ATOM 2758 C CA . ILE A 1 354 ? 5.699 -10.560 -5.368 1.00 87.88 354 ILE A CA 1
ATOM 2759 C C . ILE A 1 354 ? 4.174 -10.369 -5.374 1.00 87.88 354 ILE A C 1
ATOM 2761 O O . ILE A 1 354 ? 3.537 -10.472 -4.324 1.00 87.88 354 ILE A O 1
ATOM 2765 N N . PHE A 1 355 ? 3.570 -10.187 -6.554 1.00 83.44 355 PHE A N 1
ATOM 2766 C CA . PHE A 1 355 ? 2.118 -10.125 -6.718 1.00 83.44 355 PHE A CA 1
ATOM 2767 C C . PHE A 1 355 ? 1.416 -11.429 -6.330 1.00 83.44 355 PHE A C 1
ATOM 2769 O O . PHE A 1 355 ? 0.413 -11.371 -5.622 1.00 83.44 355 PHE A O 1
ATOM 2776 N N . ALA A 1 356 ? 1.941 -12.598 -6.709 1.00 92.12 356 ALA A N 1
ATOM 2777 C CA . ALA A 1 356 ? 1.366 -13.882 -6.297 1.00 92.12 356 ALA A CA 1
ATOM 2778 C C . ALA A 1 356 ? 1.298 -14.017 -4.771 1.00 92.12 356 ALA A C 1
ATOM 2780 O O . ALA A 1 356 ? 0.249 -14.346 -4.211 1.00 92.12 356 ALA A O 1
ATOM 2781 N N . ILE A 1 357 ? 2.408 -13.716 -4.097 1.00 92.69 357 ILE A N 1
ATOM 2782 C CA . ILE A 1 357 ? 2.516 -13.796 -2.641 1.00 92.69 357 ILE A CA 1
ATOM 2783 C C . ILE A 1 357 ? 1.597 -12.767 -1.977 1.00 92.69 357 ILE A C 1
ATOM 2785 O O . ILE A 1 357 ? 0.809 -13.129 -1.104 1.00 92.69 357 ILE A O 1
ATOM 2789 N N . GLY A 1 358 ? 1.665 -11.499 -2.391 1.00 82.75 358 GLY A N 1
ATOM 2790 C CA . GLY A 1 358 ? 0.900 -10.436 -1.744 1.00 82.75 358 GLY A CA 1
ATOM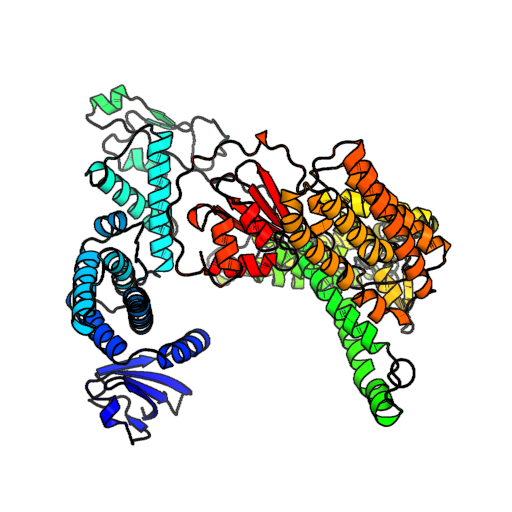 2791 C C . GLY A 1 358 ? -0.610 -10.571 -1.937 1.00 82.75 358 GLY A C 1
ATOM 2792 O O . GLY A 1 358 ? -1.350 -10.355 -0.981 1.00 82.75 358 GLY A O 1
ATOM 2793 N N . VAL A 1 359 ? -1.068 -11.046 -3.102 1.00 82.75 359 VAL A N 1
ATOM 2794 C CA . VAL A 1 359 ? -2.489 -11.357 -3.328 1.00 82.75 359 VAL A CA 1
ATOM 2795 C C . VAL A 1 359 ? -2.957 -12.483 -2.408 1.00 82.75 359 VAL A C 1
ATOM 2797 O O . VAL A 1 359 ? -4.021 -12.379 -1.798 1.00 82.75 359 VAL A O 1
ATOM 2800 N N . ALA A 1 360 ? -2.164 -13.547 -2.255 1.00 90.50 360 ALA A N 1
ATOM 2801 C CA . ALA A 1 360 ? -2.523 -14.654 -1.375 1.00 90.50 360 ALA A CA 1
ATOM 2802 C C . ALA A 1 360 ? -2.545 -14.253 0.106 1.00 90.50 360 ALA A C 1
ATOM 2804 O O . ALA A 1 360 ? -3.474 -14.634 0.818 1.00 90.50 360 ALA A O 1
ATOM 2805 N N . ILE A 1 361 ? -1.573 -13.453 0.561 1.00 83.69 361 ILE A N 1
ATOM 2806 C CA . ILE A 1 361 ? -1.564 -12.889 1.920 1.00 83.69 361 ILE A CA 1
ATOM 2807 C C . ILE A 1 361 ? -2.793 -12.013 2.124 1.00 83.69 361 ILE A C 1
ATOM 2809 O O . ILE A 1 361 ? -3.531 -12.222 3.081 1.00 83.69 361 ILE A O 1
ATOM 2813 N N . GLY A 1 362 ? -3.037 -11.076 1.208 1.00 71.62 362 GLY A N 1
ATOM 2814 C CA . GLY A 1 362 ? -4.147 -10.145 1.325 1.00 71.62 362 GLY A CA 1
ATOM 2815 C C . GLY A 1 362 ? -5.500 -10.843 1.372 1.00 71.62 362 GLY A C 1
ATOM 2816 O O . GLY A 1 362 ? -6.359 -10.411 2.117 1.00 71.62 362 GLY A O 1
ATOM 2817 N N . LEU A 1 363 ? -5.698 -11.938 0.632 1.00 78.44 363 LEU A N 1
ATOM 2818 C CA . LEU A 1 363 ? -6.997 -12.622 0.569 1.00 78.44 363 LEU A CA 1
ATOM 2819 C C . LEU A 1 363 ? -7.203 -13.721 1.612 1.00 78.44 363 LEU A C 1
ATOM 2821 O O . LEU A 1 363 ? -8.355 -14.046 1.914 1.00 78.44 363 LEU A O 1
ATOM 2825 N N . ALA A 1 364 ? -6.135 -14.360 2.089 1.00 83.38 364 ALA A N 1
ATOM 2826 C CA . ALA A 1 364 ? -6.222 -15.509 2.993 1.00 83.38 364 ALA A CA 1
ATOM 2827 C C . ALA A 1 364 ? -5.667 -15.241 4.398 1.00 83.38 364 ALA A C 1
ATOM 2829 O O . ALA A 1 364 ? -5.964 -16.016 5.305 1.00 83.38 364 ALA A O 1
ATOM 2830 N N . GLY A 1 365 ? -4.863 -14.189 4.581 1.00 75.44 365 GLY A N 1
ATOM 2831 C CA . GLY A 1 365 ? -4.298 -13.797 5.874 1.00 75.44 365 GLY A CA 1
ATOM 2832 C C . GLY A 1 365 ? -3.350 -14.825 6.503 1.00 75.44 365 GLY A C 1
ATOM 2833 O O . GLY A 1 365 ? -3.118 -14.767 7.706 1.00 75.44 365 GLY A O 1
ATOM 2834 N N . ASP A 1 366 ? -2.824 -15.786 5.731 1.00 86.50 366 ASP A N 1
ATOM 2835 C CA . ASP A 1 366 ? -2.050 -16.912 6.266 1.00 86.50 366 ASP A CA 1
ATOM 2836 C C . ASP A 1 366 ? -0.781 -17.213 5.452 1.00 86.50 366 ASP A C 1
ATOM 2838 O O . ASP A 1 366 ? -0.786 -17.242 4.217 1.00 86.50 366 ASP A O 1
ATOM 2842 N N . ALA A 1 367 ? 0.314 -17.503 6.160 1.00 88.56 367 ALA A N 1
ATOM 2843 C CA . ALA A 1 367 ? 1.618 -17.806 5.571 1.00 88.56 367 ALA A CA 1
ATOM 2844 C C . ALA A 1 367 ? 1.607 -19.054 4.667 1.00 88.56 367 ALA A C 1
ATOM 2846 O O . ALA A 1 367 ? 2.368 -19.130 3.701 1.00 88.56 367 ALA A O 1
ATOM 2847 N N . VAL A 1 368 ? 0.734 -20.032 4.928 1.00 91.12 368 VAL A N 1
ATOM 2848 C CA . VAL A 1 368 ? 0.614 -21.232 4.086 1.00 91.12 368 VAL A CA 1
ATOM 2849 C C . VAL A 1 368 ? -0.004 -20.894 2.731 1.00 91.12 368 VAL A C 1
ATOM 2851 O O . VAL A 1 368 ? 0.399 -21.471 1.718 1.00 91.12 368 VAL A O 1
ATOM 2854 N N . ALA A 1 369 ? -0.938 -19.941 2.675 1.00 93.00 369 ALA A N 1
ATOM 2855 C CA . ALA A 1 369 ? -1.481 -19.450 1.410 1.00 93.00 369 ALA A CA 1
ATOM 2856 C C . ALA A 1 369 ? -0.402 -18.718 0.596 1.00 93.00 369 ALA A C 1
ATOM 2858 O O . ALA A 1 369 ? -0.256 -18.973 -0.598 1.00 93.00 369 ALA A O 1
ATOM 2859 N N . ALA A 1 370 ? 0.414 -17.892 1.257 1.00 94.56 370 ALA A N 1
ATOM 2860 C CA . ALA A 1 370 ? 1.553 -17.203 0.648 1.00 94.56 370 ALA A CA 1
ATOM 2861 C C . ALA A 1 370 ? 2.573 -18.185 0.039 1.00 94.56 370 ALA A C 1
ATOM 2863 O O . ALA A 1 370 ? 2.953 -18.062 -1.127 1.00 94.56 370 ALA A O 1
ATOM 2864 N N . LEU A 1 371 ? 2.960 -19.215 0.801 1.00 96.06 371 LEU A N 1
ATOM 2865 C CA . LEU A 1 371 ? 3.847 -20.281 0.325 1.00 96.06 371 LEU A CA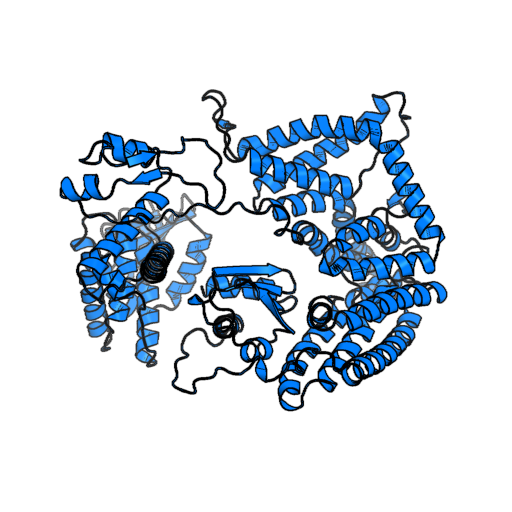 1
ATOM 2866 C C . LEU A 1 371 ? 3.229 -21.058 -0.846 1.00 96.06 371 LEU A C 1
ATOM 2868 O O . LEU A 1 371 ? 3.916 -21.396 -1.809 1.00 96.06 371 LEU A O 1
ATOM 2872 N N . SER A 1 372 ? 1.923 -21.319 -0.788 1.00 97.50 372 SER A N 1
ATOM 2873 C CA . SER A 1 372 ? 1.202 -21.998 -1.869 1.00 97.50 372 SER A CA 1
ATOM 2874 C C . SER A 1 372 ? 1.182 -21.162 -3.151 1.00 97.50 372 SER A C 1
ATOM 2876 O O . SER A 1 372 ? 1.298 -21.728 -4.234 1.00 97.50 372 SER A O 1
ATOM 2878 N N . ALA A 1 373 ? 1.100 -19.833 -3.046 1.00 97.44 373 ALA A N 1
ATOM 2879 C CA . ALA A 1 373 ? 1.156 -18.923 -4.190 1.00 97.44 373 ALA A CA 1
ATOM 2880 C C . ALA A 1 373 ? 2.537 -18.885 -4.847 1.00 97.44 373 ALA A C 1
ATOM 2882 O O . ALA A 1 373 ? 2.624 -18.939 -6.072 1.00 97.44 373 ALA A O 1
ATOM 2883 N N . LEU A 1 374 ? 3.608 -18.867 -4.045 1.00 97.62 374 LEU A N 1
ATOM 2884 C CA . LEU A 1 374 ? 4.985 -19.013 -4.530 1.00 97.62 374 LEU A CA 1
ATOM 2885 C C . LEU A 1 374 ? 5.141 -20.306 -5.344 1.00 97.62 374 LEU A C 1
ATOM 2887 O O . LEU A 1 374 ? 5.621 -20.276 -6.477 1.00 97.62 374 LEU A O 1
ATOM 2891 N N . ILE A 1 375 ? 4.692 -21.435 -4.786 1.00 97.31 375 ILE A N 1
ATOM 2892 C CA . ILE A 1 375 ? 4.765 -22.742 -5.452 1.00 97.31 375 ILE A CA 1
ATOM 2893 C C . ILE A 1 375 ? 3.927 -22.743 -6.734 1.00 97.31 375 ILE A C 1
ATOM 2895 O O . ILE A 1 375 ? 4.403 -23.189 -7.776 1.00 97.31 375 ILE A O 1
ATOM 2899 N N . ALA A 1 376 ? 2.701 -22.219 -6.684 1.00 98.25 376 ALA A N 1
ATOM 2900 C CA . ALA A 1 376 ? 1.830 -22.120 -7.848 1.00 98.25 376 ALA A CA 1
ATOM 2901 C C . ALA A 1 376 ? 2.485 -21.296 -8.964 1.00 98.25 376 ALA A C 1
ATOM 2903 O O . ALA A 1 376 ? 2.567 -21.752 -10.100 1.00 98.25 376 ALA A O 1
ATOM 2904 N N . TYR A 1 377 ? 3.026 -20.122 -8.646 1.00 97.44 377 TYR A N 1
ATOM 2905 C CA . TYR A 1 377 ? 3.689 -19.281 -9.635 1.00 97.44 377 TYR A CA 1
ATOM 2906 C C . TYR A 1 377 ? 4.911 -19.974 -10.260 1.00 97.44 377 TYR A C 1
ATOM 2908 O O . TYR A 1 377 ? 5.073 -19.956 -11.478 1.00 97.44 377 TYR A O 1
ATOM 2916 N N . MET A 1 378 ? 5.727 -20.669 -9.458 1.00 97.38 378 MET A N 1
ATOM 2917 C CA . MET A 1 378 ? 6.857 -21.457 -9.968 1.00 97.38 378 MET A CA 1
ATOM 2918 C C . MET A 1 378 ? 6.419 -22.585 -10.911 1.00 97.38 378 MET A C 1
ATOM 2920 O O . MET A 1 378 ? 7.077 -22.826 -11.924 1.00 97.38 378 MET A O 1
ATOM 2924 N N . VAL A 1 379 ? 5.316 -23.272 -10.602 1.00 97.69 379 VAL A N 1
ATOM 2925 C CA . VAL A 1 379 ? 4.742 -24.292 -11.493 1.00 97.69 379 VAL A CA 1
ATOM 2926 C C . VAL A 1 379 ? 4.249 -23.647 -12.788 1.00 97.69 379 VAL A C 1
ATOM 2928 O O . VAL A 1 379 ? 4.583 -24.136 -13.864 1.00 97.69 379 VAL A O 1
ATOM 2931 N N . LEU A 1 380 ? 3.524 -22.529 -12.697 1.00 96.88 380 LEU A N 1
ATOM 2932 C CA . LEU A 1 380 ? 2.991 -21.802 -13.850 1.00 96.88 380 LEU A CA 1
ATOM 2933 C C . LEU A 1 380 ? 4.093 -21.460 -14.860 1.00 96.88 380 LEU A C 1
ATOM 2935 O O . LEU A 1 380 ? 4.018 -21.896 -16.006 1.00 96.88 380 LEU A O 1
ATOM 2939 N N . ILE A 1 381 ? 5.145 -20.754 -14.435 1.00 94.94 381 ILE A N 1
ATOM 2940 C CA . ILE A 1 381 ? 6.212 -20.308 -15.348 1.00 94.94 381 ILE A CA 1
ATOM 2941 C C . ILE A 1 381 ? 6.979 -21.480 -15.977 1.00 94.94 381 ILE A C 1
ATOM 2943 O O . ILE A 1 381 ? 7.386 -21.411 -17.135 1.00 94.94 381 ILE A O 1
ATOM 2947 N N . ARG A 1 382 ? 7.154 -22.587 -15.241 1.00 95.75 382 ARG A N 1
ATOM 2948 C CA . ARG A 1 382 ? 7.836 -23.783 -15.757 1.00 95.75 382 ARG A CA 1
ATOM 2949 C C . ARG A 1 382 ? 7.013 -24.495 -16.820 1.00 95.75 382 ARG A C 1
ATOM 2951 O O . ARG A 1 382 ? 7.585 -24.972 -17.795 1.00 95.75 382 ARG A O 1
ATOM 2958 N N . ILE A 1 383 ? 5.697 -24.551 -16.641 1.00 95.56 383 ILE A N 1
ATOM 2959 C CA . ILE A 1 383 ? 4.793 -25.158 -17.617 1.00 95.56 383 ILE A CA 1
ATOM 2960 C C . ILE A 1 383 ? 4.655 -24.277 -18.856 1.00 95.56 383 ILE A C 1
ATOM 2962 O O . ILE A 1 383 ? 4.787 -24.793 -19.962 1.00 95.56 383 ILE A O 1
ATOM 2966 N N . LEU A 1 384 ? 4.487 -22.961 -18.697 1.00 93.50 384 LEU A N 1
ATOM 2967 C CA . LEU A 1 384 ? 4.421 -22.036 -19.834 1.00 93.50 384 LEU A CA 1
ATOM 2968 C C . LEU A 1 384 ? 5.672 -22.114 -20.720 1.00 93.50 384 LEU A C 1
ATOM 2970 O O . LEU A 1 384 ? 5.544 -22.124 -21.939 1.00 93.50 384 LEU A O 1
ATOM 2974 N N . GLY A 1 385 ? 6.862 -22.259 -20.128 1.00 91.44 385 GLY A N 1
ATOM 2975 C CA . GLY A 1 385 ? 8.101 -22.441 -20.891 1.00 91.44 385 GLY A CA 1
ATOM 2976 C C . GLY A 1 385 ? 8.216 -23.784 -21.624 1.00 91.44 385 GLY A C 1
ATOM 2977 O O . GLY A 1 385 ? 8.968 -23.883 -22.587 1.00 91.44 385 GLY A O 1
ATOM 2978 N N . ALA A 1 386 ? 7.492 -24.819 -21.191 1.00 92.62 386 ALA A N 1
ATOM 2979 C CA . ALA A 1 386 ? 7.515 -26.140 -21.824 1.00 92.62 386 ALA A CA 1
ATOM 2980 C C . ALA A 1 386 ? 6.447 -26.302 -22.920 1.00 92.62 386 ALA A C 1
ATOM 2982 O O . ALA A 1 386 ? 6.622 -27.110 -23.828 1.00 92.62 386 ALA A O 1
ATOM 2983 N N . VAL A 1 387 ? 5.342 -25.555 -22.833 1.00 93.62 387 VAL A N 1
ATOM 2984 C CA . VAL A 1 387 ? 4.173 -25.688 -23.718 1.00 93.62 387 VAL A CA 1
ATOM 2985 C C . VAL A 1 387 ? 4.503 -25.547 -25.215 1.00 93.62 387 VAL A C 1
ATOM 2987 O O . VAL A 1 387 ? 4.069 -26.433 -25.955 1.00 93.62 387 VAL A O 1
ATOM 2990 N N . PRO A 1 388 ? 5.271 -24.537 -25.683 1.00 90.56 388 PRO A N 1
ATOM 2991 C CA . PRO A 1 388 ? 5.602 -24.397 -27.106 1.00 90.56 388 PRO A CA 1
ATOM 2992 C C . PRO A 1 388 ? 6.233 -25.661 -27.708 1.00 90.56 388 PRO A C 1
ATOM 2994 O O . PRO A 1 388 ? 5.744 -26.173 -28.705 1.00 90.56 388 PRO A O 1
ATOM 2997 N N . GLY A 1 389 ? 7.202 -26.268 -27.010 1.00 86.44 389 GLY A N 1
ATOM 2998 C CA . GLY A 1 389 ? 7.876 -27.490 -27.469 1.00 86.44 389 GLY A CA 1
ATOM 2999 C C . GLY A 1 389 ? 7.054 -28.783 -27.357 1.00 86.44 389 GLY A C 1
ATOM 3000 O O . GLY A 1 389 ? 7.506 -29.841 -27.794 1.00 86.44 389 GLY A O 1
ATOM 3001 N N . VAL A 1 390 ? 5.864 -28.737 -26.748 1.00 90.81 390 VAL A N 1
ATOM 3002 C CA . VAL A 1 390 ? 4.954 -29.891 -26.616 1.00 90.81 390 VAL A CA 1
ATOM 3003 C C . VAL A 1 390 ? 3.792 -29.799 -27.606 1.00 90.81 390 VAL A C 1
ATOM 3005 O O . VAL A 1 390 ? 3.345 -30.819 -28.136 1.00 90.81 390 VAL A O 1
ATOM 3008 N N . PHE A 1 391 ? 3.287 -28.593 -27.865 1.00 88.62 391 PHE A N 1
ATOM 3009 C CA . PHE A 1 391 ? 2.112 -28.360 -28.698 1.00 88.62 391 PHE A CA 1
ATOM 3010 C C . PHE A 1 391 ? 2.503 -27.733 -30.037 1.00 88.62 391 PHE A C 1
ATOM 3012 O O . PHE A 1 391 ? 2.578 -26.519 -30.158 1.00 88.62 391 PHE A O 1
ATOM 3019 N N . GLY A 1 392 ? 2.638 -28.555 -31.080 1.00 83.75 392 GLY A N 1
ATOM 3020 C CA . GLY A 1 392 ? 3.165 -28.127 -32.387 1.00 83.75 392 GLY A CA 1
ATOM 3021 C C . GLY A 1 392 ? 2.343 -27.108 -33.199 1.00 83.75 392 GLY A C 1
ATOM 3022 O O . GLY A 1 392 ? 2.716 -26.822 -34.331 1.00 83.75 392 GLY A O 1
ATOM 3023 N N . TYR A 1 393 ? 1.229 -26.577 -32.680 1.00 88.00 393 TYR A N 1
ATOM 3024 C CA . TYR A 1 393 ? 0.559 -25.402 -33.268 1.00 88.00 393 TYR A CA 1
ATOM 3025 C C . TYR A 1 393 ? 1.094 -24.075 -32.708 1.00 88.00 393 TYR A C 1
ATOM 3027 O O . TYR A 1 393 ? 0.772 -23.017 -33.245 1.00 88.00 393 TYR A O 1
ATOM 3035 N N . ILE A 1 394 ? 1.890 -24.130 -31.638 1.00 86.88 394 ILE A N 1
ATOM 3036 C CA . ILE A 1 394 ? 2.607 -23.000 -31.058 1.00 86.88 394 ILE A CA 1
ATOM 3037 C C . ILE A 1 394 ? 4.058 -23.121 -31.542 1.00 86.88 394 ILE A C 1
ATOM 3039 O O . ILE A 1 394 ? 4.671 -24.159 -31.311 1.00 86.88 394 ILE A O 1
ATOM 3043 N N . PRO A 1 395 ? 4.608 -22.118 -32.240 1.00 85.00 395 PRO A N 1
ATOM 3044 C CA . PRO A 1 395 ? 6.004 -22.155 -32.667 1.00 85.00 395 PRO A CA 1
ATOM 3045 C C . PRO A 1 395 ? 6.977 -22.250 -31.479 1.00 85.00 395 PRO A C 1
ATOM 3047 O O . PRO A 1 395 ? 6.774 -21.594 -30.458 1.00 85.00 395 PRO A O 1
ATOM 3050 N N . ASP A 1 396 ? 8.050 -23.034 -31.625 1.00 81.56 396 ASP A N 1
ATOM 3051 C CA . ASP A 1 396 ? 9.033 -23.307 -30.557 1.00 81.56 396 ASP A CA 1
ATOM 3052 C C . ASP A 1 396 ? 9.766 -22.052 -30.048 1.00 81.56 396 ASP A C 1
ATOM 3054 O O . ASP A 1 396 ? 10.288 -22.034 -28.933 1.00 81.56 396 ASP A O 1
ATOM 3058 N N . ASP A 1 397 ? 9.837 -21.001 -30.865 1.00 81.00 397 ASP A N 1
ATOM 3059 C CA . ASP A 1 397 ? 10.468 -19.723 -30.542 1.00 81.00 397 ASP A CA 1
ATOM 3060 C C . ASP A 1 397 ? 9.546 -18.763 -29.770 1.00 81.00 397 ASP A C 1
ATOM 3062 O O . ASP A 1 397 ? 10.023 -17.762 -29.223 1.00 81.00 397 ASP A O 1
ATOM 3066 N N . VAL A 1 398 ? 8.248 -19.072 -29.663 1.00 82.31 398 VAL A N 1
ATOM 3067 C CA . VAL A 1 398 ? 7.296 -18.269 -28.888 1.00 82.31 398 VAL A CA 1
ATOM 3068 C C . VAL A 1 398 ? 7.580 -18.414 -27.398 1.00 82.31 398 VAL A C 1
ATOM 3070 O O . VAL A 1 398 ? 7.463 -19.487 -26.808 1.00 82.31 398 VAL A O 1
ATOM 3073 N N . LYS A 1 399 ? 7.885 -17.287 -26.753 1.00 85.31 399 LYS A N 1
ATOM 3074 C CA . LYS A 1 399 ? 7.973 -17.194 -25.294 1.00 85.31 399 LYS A CA 1
ATOM 3075 C C . LYS A 1 399 ? 6.628 -16.752 -24.730 1.00 85.31 399 LYS A C 1
ATOM 3077 O O . LYS A 1 399 ? 6.215 -15.606 -24.908 1.00 85.31 399 LYS A O 1
ATOM 3082 N N . LEU A 1 400 ? 5.951 -17.674 -24.049 1.00 86.12 400 LEU A N 1
ATOM 3083 C CA . LEU A 1 400 ? 4.728 -17.373 -23.311 1.00 86.12 400 LEU A CA 1
ATOM 3084 C C . LEU A 1 400 ? 5.084 -16.664 -22.003 1.00 86.12 400 LEU A C 1
ATOM 3086 O O . LEU A 1 400 ? 5.722 -17.258 -21.133 1.00 86.12 400 LEU A O 1
ATOM 3090 N N . ASP A 1 401 ? 4.639 -15.419 -21.861 1.00 83.44 401 ASP A N 1
ATOM 3091 C CA . ASP A 1 401 ? 4.813 -14.617 -20.658 1.00 83.44 401 ASP A CA 1
ATOM 3092 C C . ASP A 1 401 ? 3.473 -14.031 -20.198 1.00 83.44 401 ASP A C 1
ATOM 3094 O O . ASP A 1 401 ? 2.816 -13.234 -20.869 1.00 83.44 401 ASP A O 1
ATOM 3098 N N . THR A 1 402 ? 3.042 -14.451 -19.013 1.00 84.81 402 THR A N 1
ATOM 3099 C CA . THR A 1 402 ? 1.833 -13.930 -18.367 1.00 84.81 402 THR A CA 1
ATOM 3100 C C . THR A 1 402 ? 2.076 -12.642 -17.577 1.00 84.81 402 THR A C 1
ATOM 3102 O O . THR A 1 402 ? 1.117 -12.010 -17.124 1.00 84.81 402 THR A O 1
ATOM 3105 N N . GLY A 1 403 ? 3.338 -12.267 -17.355 1.00 80.94 403 GLY A N 1
ATOM 3106 C CA . GLY A 1 403 ? 3.756 -11.150 -16.519 1.00 80.94 403 GLY A CA 1
ATOM 3107 C C . GLY A 1 403 ? 3.085 -11.153 -15.144 1.00 80.94 403 GLY A C 1
ATOM 3108 O O . GLY A 1 403 ? 2.798 -12.197 -14.547 1.00 80.94 403 GLY A O 1
ATOM 3109 N N . VAL A 1 404 ? 2.772 -9.954 -14.647 1.00 78.62 404 VAL A N 1
ATOM 3110 C CA . VAL A 1 404 ? 2.113 -9.751 -13.345 1.00 78.62 404 VAL A CA 1
ATOM 3111 C C . VAL A 1 404 ? 0.740 -10.435 -13.263 1.00 78.62 404 VAL A C 1
ATOM 3113 O O . VAL A 1 404 ? 0.345 -10.872 -12.181 1.00 78.62 404 VAL A O 1
ATOM 3116 N N . LEU A 1 405 ? 0.032 -10.603 -14.388 1.00 82.81 405 LEU A N 1
ATOM 3117 C CA . LEU A 1 405 ? -1.275 -11.274 -14.415 1.00 82.81 405 LEU A CA 1
ATOM 3118 C C . LEU A 1 405 ? -1.171 -12.745 -13.998 1.00 82.81 405 LEU A C 1
ATOM 3120 O O . LEU A 1 405 ? -2.016 -13.225 -13.242 1.00 82.81 405 LEU A O 1
ATOM 3124 N N . GLY A 1 406 ? -0.113 -13.443 -14.423 1.00 87.25 406 GLY A N 1
ATOM 3125 C CA . GLY A 1 406 ? 0.159 -14.814 -13.980 1.00 87.25 406 GLY A CA 1
ATOM 3126 C C . GLY A 1 406 ? 0.440 -14.895 -12.482 1.00 87.25 406 GLY A C 1
ATOM 3127 O O . GLY A 1 406 ? -0.017 -15.817 -11.806 1.00 87.25 406 GLY A O 1
ATOM 3128 N N . GLY A 1 407 ? 1.117 -13.877 -11.948 1.00 88.50 407 GLY A N 1
ATOM 3129 C CA . GLY A 1 407 ? 1.303 -13.679 -10.515 1.00 88.50 407 GLY A CA 1
ATOM 3130 C C . GLY A 1 407 ? -0.019 -13.570 -9.758 1.00 88.50 407 GLY A C 1
ATOM 3131 O O . GLY A 1 407 ? -0.305 -14.372 -8.870 1.00 88.50 407 GLY A O 1
ATOM 3132 N N . ILE A 1 408 ? -0.868 -12.622 -10.159 1.00 85.38 408 ILE A N 1
ATOM 3133 C CA . ILE A 1 408 ? -2.195 -12.409 -9.562 1.00 85.38 408 ILE A CA 1
ATOM 3134 C C . ILE A 1 408 ? -3.031 -13.694 -9.625 1.00 85.38 408 ILE A C 1
ATOM 3136 O O . ILE A 1 408 ? -3.621 -14.092 -8.621 1.00 85.38 408 ILE A O 1
ATOM 3140 N N . PHE A 1 409 ? -3.040 -14.384 -10.768 1.00 90.31 409 PHE A N 1
ATOM 3141 C CA . PHE A 1 409 ? -3.753 -15.650 -10.936 1.00 90.31 409 PHE A CA 1
ATOM 3142 C C . PHE A 1 409 ? -3.261 -16.736 -9.968 1.00 90.31 409 PHE A C 1
ATOM 3144 O O . PHE A 1 409 ? -4.071 -17.397 -9.314 1.00 90.31 409 PHE A O 1
ATOM 3151 N N . ALA A 1 410 ? -1.943 -16.893 -9.823 1.00 95.94 410 ALA A N 1
ATOM 3152 C CA . ALA A 1 410 ? -1.353 -17.831 -8.872 1.00 95.94 410 ALA A CA 1
ATOM 3153 C C . ALA A 1 410 ? -1.728 -17.500 -7.418 1.00 95.94 410 ALA A C 1
ATOM 3155 O O . ALA A 1 410 ? -2.078 -18.403 -6.653 1.00 95.94 410 ALA A O 1
ATOM 3156 N N . GLY A 1 411 ? -1.721 -16.214 -7.055 1.00 92.81 411 GLY A N 1
ATOM 3157 C CA . GLY A 1 411 ? -2.153 -15.741 -5.739 1.00 92.81 411 GLY A CA 1
ATOM 3158 C C . GLY A 1 411 ? -3.631 -16.017 -5.456 1.00 92.81 411 GLY A C 1
ATOM 3159 O O . GLY A 1 411 ? -3.971 -16.539 -4.393 1.00 92.81 411 GLY A O 1
ATOM 3160 N N . LEU A 1 412 ? -4.508 -15.745 -6.428 1.00 92.06 412 LEU A N 1
ATOM 3161 C CA . LEU A 1 412 ? -5.944 -16.032 -6.340 1.00 92.06 412 LEU A CA 1
ATOM 3162 C C . LEU A 1 412 ? -6.214 -17.530 -6.171 1.00 92.06 412 LEU A C 1
ATOM 3164 O O . LEU A 1 412 ? -6.996 -17.923 -5.302 1.00 92.06 412 LEU A O 1
ATOM 3168 N N . LEU A 1 413 ? -5.544 -18.371 -6.965 1.00 96.75 413 LEU A N 1
ATOM 3169 C CA . LEU A 1 413 ? -5.675 -19.822 -6.864 1.00 96.75 413 LEU A CA 1
ATOM 3170 C C . LEU A 1 413 ? -5.242 -20.317 -5.482 1.00 96.75 413 LEU A C 1
ATOM 3172 O O . LEU A 1 413 ? -5.960 -21.094 -4.856 1.00 96.75 413 LEU A O 1
ATOM 3176 N N . ALA A 1 414 ? -4.094 -19.855 -4.989 1.00 97.19 414 ALA A N 1
ATOM 3177 C CA . ALA A 1 414 ? -3.581 -20.242 -3.680 1.00 97.19 414 ALA A CA 1
ATOM 3178 C C . ALA A 1 414 ? -4.511 -19.814 -2.538 1.00 97.19 414 ALA A C 1
ATOM 3180 O O . ALA A 1 414 ? -4.806 -20.620 -1.654 1.00 97.19 414 ALA A O 1
ATOM 3181 N N . ALA A 1 415 ? -5.032 -18.584 -2.581 1.00 93.62 415 ALA A N 1
ATOM 3182 C CA . ALA A 1 415 ? -6.007 -18.103 -1.606 1.00 93.62 415 ALA A CA 1
ATOM 3183 C C . ALA A 1 415 ? -7.289 -18.951 -1.618 1.00 93.62 415 ALA A C 1
ATOM 3185 O O . ALA A 1 415 ? -7.781 -19.351 -0.560 1.00 93.62 415 ALA A O 1
ATOM 3186 N N . TYR A 1 416 ? -7.803 -19.279 -2.806 1.00 95.31 416 TYR A N 1
ATOM 3187 C CA . TYR A 1 416 ? -8.976 -20.140 -2.960 1.00 95.31 416 TYR A CA 1
ATOM 3188 C C . TYR A 1 416 ? -8.736 -21.547 -2.393 1.00 95.31 416 TYR A C 1
ATOM 3190 O O . TYR A 1 416 ? -9.536 -22.047 -1.598 1.00 95.31 416 TYR A O 1
ATOM 3198 N N . MET A 1 417 ? -7.619 -22.180 -2.761 1.00 96.19 417 MET A N 1
ATOM 3199 C CA . MET A 1 417 ? -7.266 -23.524 -2.294 1.00 96.19 417 MET A CA 1
ATOM 3200 C C . MET A 1 417 ? -7.055 -23.560 -0.782 1.00 96.19 417 MET A C 1
ATOM 3202 O O . MET A 1 417 ? -7.480 -24.515 -0.129 1.00 96.19 417 MET A O 1
ATOM 3206 N N . TYR A 1 418 ? -6.466 -22.508 -0.210 1.00 94.06 418 TYR A N 1
ATOM 3207 C CA . TYR A 1 418 ? -6.337 -22.365 1.233 1.00 94.06 418 TYR A CA 1
ATOM 3208 C C . TYR A 1 418 ? -7.710 -22.304 1.903 1.00 94.06 418 TYR A C 1
ATOM 3210 O O . TYR A 1 418 ? -8.023 -23.169 2.723 1.00 94.06 418 TYR A O 1
ATOM 3218 N N . LYS A 1 419 ? -8.576 -21.361 1.506 1.00 90.31 419 LYS A N 1
ATOM 3219 C CA . LYS A 1 419 ? -9.921 -21.217 2.092 1.00 90.31 419 LYS A CA 1
ATOM 3220 C C . LYS A 1 419 ? -10.718 -22.519 2.023 1.00 90.31 419 LYS A C 1
ATOM 3222 O O . LYS A 1 419 ? -11.367 -22.885 2.997 1.00 90.31 419 LYS A O 1
ATOM 3227 N N . LYS A 1 420 ? -10.593 -23.264 0.924 1.00 91.25 420 LYS A N 1
ATOM 3228 C CA . LYS A 1 420 ? -11.306 -24.528 0.726 1.00 91.25 420 LYS A CA 1
ATOM 3229 C C . LYS A 1 420 ? -10.737 -25.709 1.518 1.00 91.25 420 LYS A C 1
ATOM 3231 O O . LYS A 1 420 ? -11.513 -26.511 2.029 1.00 91.25 420 LYS A O 1
ATOM 3236 N N . TYR A 1 421 ? -9.413 -25.854 1.601 1.00 90.62 421 TYR A N 1
ATOM 3237 C CA . TYR A 1 421 ? -8.788 -27.104 2.057 1.00 90.62 421 TYR A CA 1
ATOM 3238 C C . TYR A 1 421 ? -7.937 -26.998 3.327 1.00 90.62 421 TYR A C 1
ATOM 3240 O O . TYR A 1 421 ? -7.455 -28.022 3.807 1.00 90.62 421 TYR A O 1
ATOM 3248 N N . HIS A 1 422 ? -7.778 -25.814 3.925 1.00 88.50 422 HIS A N 1
ATOM 3249 C CA . HIS A 1 422 ? -6.953 -25.641 5.130 1.00 88.50 422 HIS A CA 1
ATOM 3250 C C . HIS A 1 422 ? -7.394 -26.490 6.337 1.00 88.50 422 HIS A C 1
ATOM 3252 O O . HIS A 1 422 ? -6.571 -26.755 7.210 1.00 88.50 422 HIS A O 1
ATOM 3258 N N . ASN A 1 423 ? -8.646 -26.961 6.366 1.00 83.94 423 ASN A N 1
ATOM 3259 C CA . ASN A 1 423 ? -9.197 -27.832 7.412 1.00 83.94 423 ASN A CA 1
ATOM 3260 C C . ASN A 1 423 ? -9.587 -29.235 6.898 1.00 83.94 423 ASN A C 1
ATOM 3262 O O . ASN A 1 423 ? -10.401 -29.917 7.522 1.00 83.94 423 ASN A O 1
ATOM 3266 N N . ILE A 1 424 ? -9.042 -29.679 5.756 1.00 85.56 424 ILE A N 1
ATOM 3267 C CA . ILE A 1 424 ? -9.362 -30.998 5.184 1.00 85.56 424 ILE A CA 1
ATOM 3268 C C . ILE A 1 424 ? -8.944 -32.140 6.124 1.00 85.56 424 ILE A C 1
ATOM 3270 O O . ILE A 1 424 ? -7.866 -32.106 6.720 1.00 85.56 424 ILE A O 1
ATOM 3274 N N . LYS A 1 425 ? -9.782 -33.178 6.219 1.00 80.94 425 LYS A N 1
ATOM 3275 C CA . LYS A 1 425 ? -9.477 -34.426 6.930 1.00 80.94 425 LYS A CA 1
ATOM 3276 C C . LYS A 1 425 ? -9.272 -35.547 5.919 1.00 80.94 425 LYS A C 1
ATOM 3278 O O . LYS A 1 425 ? -10.189 -35.866 5.166 1.00 80.94 425 LYS A O 1
ATOM 3283 N N . LEU A 1 426 ? -8.074 -36.121 5.894 1.00 80.50 426 LEU A N 1
ATOM 3284 C CA . LEU A 1 426 ? -7.744 -37.277 5.063 1.00 80.50 426 LEU A CA 1
ATOM 3285 C C . LEU A 1 426 ? -7.812 -38.570 5.894 1.00 80.50 426 LEU A C 1
ATOM 3287 O O . LEU A 1 426 ? -7.748 -38.497 7.122 1.00 80.50 426 LEU A O 1
ATOM 3291 N N . PRO A 1 427 ? -7.930 -39.747 5.249 1.00 82.62 427 PRO A N 1
ATOM 3292 C CA . PRO A 1 427 ? -7.832 -41.031 5.939 1.00 82.62 427 PRO A CA 1
ATOM 3293 C C . PRO A 1 427 ? -6.535 -41.152 6.747 1.00 82.62 427 PRO A C 1
ATOM 3295 O O . PRO A 1 427 ? -5.524 -40.566 6.364 1.00 82.62 427 PRO A O 1
ATOM 3298 N N . ASP A 1 428 ? -6.531 -41.971 7.800 1.00 72.75 428 ASP A N 1
ATOM 3299 C CA . ASP A 1 428 ? -5.417 -42.055 8.763 1.00 72.75 428 ASP A CA 1
ATOM 3300 C C . ASP A 1 428 ? -4.047 -42.315 8.112 1.00 72.75 428 ASP A C 1
ATOM 3302 O O . ASP A 1 428 ? -3.040 -41.730 8.510 1.00 72.75 428 ASP A O 1
ATOM 3306 N N . TRP A 1 429 ? -4.003 -43.115 7.042 1.00 80.94 429 TRP A N 1
ATOM 3307 C CA . TRP A 1 429 ? -2.775 -43.404 6.290 1.00 80.94 429 TRP A CA 1
ATOM 3308 C C . TRP A 1 429 ? -2.222 -42.198 5.499 1.00 80.94 429 TRP A C 1
ATOM 3310 O O . TRP A 1 429 ? -1.043 -42.181 5.156 1.00 80.94 429 TRP A O 1
ATOM 3320 N N . LEU A 1 430 ? -3.038 -41.167 5.256 1.00 79.94 430 LEU A N 1
ATOM 3321 C CA . LEU A 1 430 ? -2.653 -39.858 4.707 1.00 79.94 430 LEU A CA 1
ATOM 3322 C C . LEU A 1 430 ? -2.719 -38.736 5.756 1.00 79.94 430 LEU A C 1
ATOM 3324 O O . LEU A 1 430 ? -2.617 -37.558 5.403 1.00 79.94 430 LEU A O 1
ATOM 3328 N N . GLY A 1 431 ? -2.868 -39.066 7.042 1.00 61.72 431 GLY A N 1
ATOM 3329 C CA . GLY A 1 431 ? -3.103 -38.096 8.115 1.00 61.72 431 GLY A CA 1
ATOM 3330 C C . GLY A 1 431 ? -2.061 -36.973 8.176 1.00 61.72 431 GLY A C 1
ATOM 3331 O O . GLY A 1 431 ? -2.418 -35.823 8.428 1.00 61.72 431 GLY A O 1
ATOM 3332 N N . PHE A 1 432 ? -0.797 -37.265 7.837 1.00 77.06 432 PHE A N 1
ATOM 3333 C CA . PHE A 1 432 ? 0.290 -36.276 7.765 1.00 77.06 432 PHE A CA 1
ATOM 3334 C C . PHE A 1 432 ? -0.026 -35.079 6.857 1.00 77.06 432 PHE A C 1
ATOM 3336 O O . PHE A 1 432 ? 0.399 -33.957 7.145 1.00 77.06 432 PHE A O 1
ATOM 3343 N N . PHE A 1 433 ? -0.768 -35.322 5.778 1.00 84.12 433 PHE A N 1
ATOM 3344 C CA . PHE A 1 433 ? -1.117 -34.332 4.770 1.00 84.12 433 PHE A CA 1
ATOM 3345 C C . PHE A 1 433 ? -2.412 -33.578 5.077 1.00 84.12 433 PHE A C 1
ATOM 3347 O O . PHE A 1 433 ? -2.790 -32.721 4.291 1.00 84.12 433 PHE A O 1
ATOM 3354 N N . SER A 1 434 ? -3.100 -33.876 6.182 1.00 77.50 434 SER A N 1
ATOM 3355 C CA . SER A 1 434 ? -4.356 -33.206 6.534 1.00 77.50 434 SER A CA 1
ATOM 3356 C C . SER A 1 434 ? -4.158 -31.732 6.913 1.00 77.50 434 SER A C 1
ATOM 3358 O O . SER A 1 434 ? -3.063 -31.279 7.266 1.00 77.50 434 SER A O 1
ATOM 3360 N N . GLY A 1 435 ? -5.253 -30.975 6.859 1.00 81.62 435 GLY A N 1
ATOM 3361 C CA . GLY A 1 435 ? -5.294 -29.555 7.188 1.00 81.62 435 GLY A CA 1
ATOM 3362 C C . GLY A 1 435 ? -4.436 -28.693 6.257 1.00 81.62 435 GLY A C 1
ATOM 3363 O O . GLY A 1 435 ? -4.311 -28.958 5.062 1.00 81.62 435 GLY A O 1
ATOM 3364 N N . LYS A 1 436 ? -3.802 -27.655 6.815 1.00 87.06 436 LYS A N 1
ATOM 3365 C CA . LYS A 1 436 ? -3.021 -26.658 6.059 1.00 87.06 436 LYS A CA 1
ATOM 3366 C C . LYS A 1 436 ? -1.917 -27.266 5.188 1.00 87.06 436 LYS A C 1
ATOM 3368 O O . LYS A 1 436 ? -1.600 -26.721 4.138 1.00 87.06 436 LYS A O 1
ATOM 3373 N N . ARG A 1 437 ? -1.357 -28.416 5.578 1.00 86.50 437 ARG A N 1
ATOM 3374 C CA . ARG A 1 437 ? -0.293 -29.109 4.826 1.00 86.50 437 ARG A CA 1
ATOM 3375 C C . ARG A 1 437 ? -0.765 -29.634 3.470 1.00 86.50 437 ARG A C 1
ATOM 3377 O O . ARG A 1 437 ? 0.058 -29.803 2.575 1.00 86.50 437 ARG A O 1
ATOM 3384 N N . PHE A 1 438 ? -2.069 -29.851 3.300 1.00 92.62 438 PHE A N 1
ATOM 3385 C CA . PHE A 1 438 ? -2.645 -30.245 2.017 1.00 92.62 438 PHE A CA 1
ATOM 3386 C C . PHE A 1 438 ? -2.606 -29.115 0.986 1.00 92.62 438 PHE A C 1
ATOM 3388 O O . PHE A 1 438 ? -2.495 -29.365 -0.215 1.00 92.62 438 PHE A O 1
ATOM 3395 N N . VAL A 1 439 ? -2.698 -27.866 1.453 1.00 94.62 439 VAL A N 1
ATOM 3396 C CA . VAL A 1 439 ? -2.938 -26.691 0.609 1.00 94.62 439 VAL A CA 1
ATOM 3397 C C . VAL A 1 439 ? -1.838 -26.487 -0.442 1.00 94.62 439 VAL A C 1
ATOM 3399 O O . VAL A 1 439 ? -2.193 -26.365 -1.618 1.00 94.62 439 VAL A O 1
ATOM 3402 N N . PRO A 1 440 ? -0.530 -26.531 -0.117 1.00 95.75 440 PRO A N 1
ATOM 3403 C CA . PRO A 1 440 ? 0.512 -26.400 -1.136 1.00 95.75 440 PRO A CA 1
ATOM 3404 C C . PRO A 1 440 ? 0.434 -27.474 -2.226 1.00 95.75 440 PRO A C 1
ATOM 3406 O O . PRO A 1 440 ? 0.621 -27.176 -3.404 1.00 95.75 440 PRO A O 1
ATOM 3409 N N . MET A 1 441 ? 0.106 -28.715 -1.855 1.00 95.12 441 MET A N 1
ATOM 3410 C CA . MET A 1 441 ? 0.064 -29.839 -2.794 1.00 95.12 441 MET A CA 1
ATOM 3411 C C . MET A 1 441 ? -1.108 -29.728 -3.766 1.00 95.12 441 MET A C 1
ATOM 3413 O O . MET A 1 441 ? -0.922 -29.855 -4.976 1.00 95.12 441 MET A O 1
ATOM 3417 N N . VAL A 1 442 ? -2.314 -29.457 -3.253 1.00 96.81 442 VAL A N 1
ATOM 3418 C CA . VAL A 1 442 ? -3.499 -29.300 -4.109 1.00 96.81 442 VAL A CA 1
ATOM 3419 C C . VAL A 1 442 ? -3.392 -28.052 -4.980 1.00 96.81 442 VAL A C 1
ATOM 3421 O O . VAL A 1 442 ? -3.819 -28.080 -6.132 1.00 96.81 442 VAL A O 1
ATOM 3424 N N . THR A 1 443 ? -2.762 -26.985 -4.479 1.00 97.75 443 THR A N 1
ATOM 3425 C CA . THR A 1 443 ? -2.507 -25.771 -5.264 1.00 97.75 443 THR A CA 1
ATOM 3426 C C . THR A 1 443 ? -1.535 -26.055 -6.406 1.00 97.75 443 THR A C 1
ATOM 3428 O O . THR A 1 443 ? -1.838 -25.711 -7.545 1.00 97.75 443 THR A O 1
ATOM 3431 N N . ALA A 1 444 ? -0.417 -26.741 -6.144 1.00 97.50 444 ALA A N 1
ATOM 3432 C CA . ALA A 1 444 ? 0.549 -27.121 -7.176 1.00 97.50 444 ALA A CA 1
ATOM 3433 C C . ALA A 1 444 ? -0.075 -28.034 -8.244 1.00 97.50 444 ALA A C 1
ATOM 3435 O O . ALA A 1 444 ? 0.074 -27.780 -9.438 1.00 97.50 444 ALA A O 1
ATOM 3436 N N . GLY A 1 445 ? -0.824 -29.060 -7.823 1.00 97.00 445 GLY A N 1
ATOM 3437 C CA . GLY A 1 445 ? -1.521 -29.964 -8.741 1.00 97.00 445 GLY A CA 1
ATOM 3438 C C . GLY A 1 445 ? -2.596 -29.258 -9.572 1.00 97.00 445 GLY A C 1
ATOM 3439 O O . GLY A 1 445 ? -2.701 -29.492 -10.773 1.00 97.00 445 GLY A O 1
ATOM 3440 N N . SER A 1 446 ? -3.353 -28.342 -8.964 1.00 97.56 446 SER A N 1
ATOM 3441 C CA . SER A 1 446 ? -4.348 -27.537 -9.686 1.00 97.56 446 SER A CA 1
ATOM 3442 C C . SER A 1 446 ? -3.683 -26.585 -10.677 1.00 97.56 446 SER A C 1
ATOM 3444 O O . SER A 1 446 ? -4.137 -26.464 -11.813 1.00 97.56 446 SER A O 1
ATOM 3446 N N . MET A 1 447 ? -2.583 -25.944 -10.273 1.00 98.12 447 MET A N 1
ATOM 3447 C CA . MET A 1 447 ? -1.838 -25.039 -11.139 1.00 98.12 447 MET A CA 1
ATOM 3448 C C . MET A 1 447 ? -1.192 -25.772 -12.310 1.00 98.12 447 MET A C 1
ATOM 3450 O O . MET A 1 447 ? -1.180 -25.228 -13.402 1.00 98.12 447 MET A O 1
ATOM 3454 N N . LEU A 1 448 ? -0.716 -27.006 -12.133 1.00 97.25 448 LEU A N 1
ATOM 3455 C CA . LEU A 1 448 ? -0.207 -27.818 -13.241 1.00 97.25 448 LEU A CA 1
ATOM 3456 C C . LEU A 1 448 ? -1.246 -27.938 -14.365 1.00 97.25 448 LEU A C 1
ATOM 3458 O O . LEU A 1 448 ? -0.941 -27.661 -15.522 1.00 97.25 448 LEU A O 1
ATOM 3462 N N . VAL A 1 449 ? -2.482 -28.311 -14.021 1.00 96.75 449 VAL A N 1
ATOM 3463 C CA . VAL A 1 449 ? -3.566 -28.460 -15.005 1.00 96.75 449 VAL A CA 1
ATOM 3464 C C . VAL A 1 449 ? -3.928 -27.107 -15.616 1.00 96.75 449 VAL A C 1
ATOM 3466 O O . VAL A 1 449 ? -4.010 -26.979 -16.837 1.00 96.75 449 VAL A O 1
ATOM 3469 N N . LEU A 1 450 ? -4.112 -26.084 -14.778 1.00 96.06 450 LEU A N 1
ATOM 3470 C CA . LEU A 1 450 ? -4.499 -24.750 -15.233 1.00 96.06 450 LEU A CA 1
ATOM 3471 C C . LEU A 1 450 ? -3.422 -24.104 -16.110 1.00 96.06 450 LEU A C 1
ATOM 3473 O O . LEU A 1 450 ? -3.765 -23.494 -17.112 1.00 96.06 450 LEU A O 1
ATOM 3477 N N . ALA A 1 451 ? -2.140 -24.272 -15.793 1.00 95.88 451 ALA A N 1
ATOM 3478 C CA . ALA A 1 451 ? -1.029 -23.720 -16.561 1.00 95.88 451 ALA A CA 1
ATOM 3479 C C . ALA A 1 451 ? -0.908 -24.352 -17.952 1.00 95.88 451 ALA A C 1
ATOM 3481 O O . ALA A 1 451 ? -0.589 -23.643 -18.902 1.00 95.88 451 ALA A O 1
ATOM 3482 N N . ILE A 1 452 ? -1.207 -25.651 -18.099 1.00 95.25 452 ILE A N 1
ATOM 3483 C CA . ILE A 1 452 ? -1.283 -26.296 -19.421 1.00 95.25 452 ILE A CA 1
ATOM 3484 C C . ILE A 1 452 ? -2.417 -25.663 -20.231 1.00 95.25 452 ILE A C 1
ATOM 3486 O O . ILE A 1 452 ? -2.197 -25.236 -21.361 1.00 95.25 452 ILE A O 1
ATOM 3490 N N . LEU A 1 453 ? -3.612 -25.554 -19.639 1.00 94.00 453 LEU A N 1
ATOM 3491 C CA . LEU A 1 453 ? -4.775 -24.962 -20.307 1.00 94.00 453 LEU A CA 1
ATOM 3492 C C . LEU A 1 453 ? -4.529 -23.502 -20.696 1.00 94.00 453 LEU A C 1
ATOM 3494 O O . LEU A 1 453 ? -4.842 -23.114 -21.816 1.00 94.00 453 LEU A O 1
ATOM 3498 N N . ILE A 1 454 ? -3.946 -22.712 -19.790 1.00 91.88 454 ILE A N 1
ATOM 3499 C CA . ILE A 1 454 ? -3.559 -21.325 -20.047 1.00 91.88 454 ILE A CA 1
ATOM 3500 C C . ILE A 1 454 ? -2.536 -21.292 -21.174 1.00 91.88 454 ILE A C 1
ATOM 3502 O O . ILE A 1 454 ? -2.772 -20.605 -22.157 1.00 91.88 454 ILE A O 1
ATOM 3506 N N . GLY A 1 455 ? -1.449 -22.060 -21.090 1.00 91.38 455 GLY A N 1
ATOM 3507 C CA . GLY A 1 455 ? -0.391 -22.048 -22.098 1.00 91.38 455 GLY A CA 1
ATOM 3508 C C . GLY A 1 455 ? -0.889 -22.375 -23.505 1.00 91.38 455 GLY A C 1
ATOM 3509 O O . GLY A 1 455 ? -0.457 -21.740 -24.462 1.00 91.38 455 GLY A O 1
ATOM 3510 N N . MET A 1 456 ? -1.851 -23.294 -23.630 1.00 91.69 456 MET A N 1
ATOM 3511 C CA . MET A 1 456 ? -2.472 -23.642 -24.913 1.00 91.69 456 MET A CA 1
ATOM 3512 C C . MET A 1 456 ? -3.187 -22.461 -25.589 1.00 91.69 456 MET A C 1
ATOM 3514 O O . MET A 1 456 ? -3.249 -22.386 -26.813 1.00 91.69 456 MET A O 1
ATOM 3518 N N . VAL A 1 457 ? -3.743 -21.536 -24.804 1.00 91.06 457 VAL A N 1
ATOM 3519 C CA . VAL A 1 457 ? -4.530 -20.402 -25.318 1.00 91.06 457 VAL A CA 1
ATOM 3520 C C . VAL A 1 457 ? -3.859 -19.050 -25.094 1.00 91.06 457 VAL A C 1
ATOM 3522 O O . VAL A 1 457 ? -4.386 -18.035 -25.539 1.00 91.06 457 VAL A O 1
ATOM 3525 N N . TRP A 1 458 ? -2.714 -19.002 -24.406 1.00 89.00 458 TRP A N 1
ATOM 3526 C CA . TRP A 1 458 ? -2.121 -17.741 -23.967 1.00 89.00 458 TRP A CA 1
ATOM 3527 C C . TRP A 1 458 ? -1.509 -16.950 -25.115 1.00 89.00 458 TRP A C 1
ATOM 3529 O O . TRP A 1 458 ? -1.666 -15.739 -25.128 1.00 89.00 458 TRP A O 1
ATOM 3539 N N . SER A 1 459 ? -0.882 -17.602 -26.100 1.00 86.94 459 SER A N 1
ATOM 3540 C CA . SER A 1 459 ? -0.266 -16.914 -27.250 1.00 86.94 459 SER A CA 1
ATOM 3541 C C . SER A 1 459 ? -1.207 -15.897 -27.926 1.00 86.94 459 SER A C 1
ATOM 3543 O O . SER A 1 459 ? -0.856 -14.719 -27.940 1.00 86.94 459 SER A O 1
ATOM 3545 N N . PRO A 1 460 ? -2.429 -16.253 -28.376 1.00 86.69 460 PRO A N 1
ATOM 3546 C CA . PRO A 1 460 ? -3.330 -15.267 -28.979 1.00 86.69 460 PRO A CA 1
ATOM 3547 C C . PRO A 1 460 ? -3.829 -14.203 -27.986 1.00 86.69 460 PRO A C 1
ATOM 3549 O O . PRO A 1 460 ? -4.153 -13.089 -28.395 1.00 86.69 460 PRO A O 1
ATOM 3552 N N . ILE A 1 461 ? -3.901 -14.514 -26.686 1.00 82.94 461 ILE A N 1
ATOM 3553 C CA . ILE A 1 461 ? -4.269 -13.542 -25.642 1.00 82.94 461 ILE A CA 1
ATOM 3554 C C . ILE A 1 461 ? -3.138 -12.529 -25.441 1.00 82.94 461 ILE A C 1
ATOM 3556 O O . ILE A 1 461 ? -3.399 -11.330 -25.371 1.00 82.94 461 ILE A O 1
ATOM 3560 N N . GLN A 1 462 ? -1.893 -12.998 -25.377 1.00 81.00 462 GLN A N 1
ATOM 3561 C CA . GLN A 1 462 ? -0.692 -12.178 -25.270 1.00 81.00 462 GLN A CA 1
ATOM 3562 C C . GLN A 1 462 ? -0.574 -11.247 -26.480 1.00 81.00 462 GLN A C 1
ATOM 3564 O O . GLN A 1 462 ? -0.405 -10.043 -26.297 1.00 81.00 462 GLN A O 1
ATOM 3569 N N . ASP A 1 463 ? -0.786 -11.768 -27.692 1.00 80.31 463 ASP A N 1
ATOM 3570 C CA . ASP A 1 463 ? -0.809 -10.966 -28.920 1.00 80.31 463 ASP A CA 1
ATOM 3571 C C . ASP A 1 463 ? -1.930 -9.918 -28.892 1.00 80.31 463 ASP A C 1
ATOM 3573 O O . ASP A 1 463 ? -1.720 -8.767 -29.272 1.00 80.31 463 ASP A O 1
ATOM 3577 N N . ALA A 1 464 ? -3.120 -10.274 -28.394 1.00 76.25 464 ALA A N 1
ATOM 3578 C CA . ALA A 1 464 ? -4.236 -9.341 -28.255 1.00 76.25 464 ALA A CA 1
ATOM 3579 C C . ALA A 1 464 ? -3.954 -8.231 -27.226 1.00 76.25 464 ALA A C 1
ATOM 3581 O O . ALA A 1 464 ? -4.278 -7.070 -27.481 1.00 76.25 464 ALA A O 1
ATOM 3582 N N . ILE A 1 465 ? -3.332 -8.558 -26.085 1.00 72.12 465 ILE A N 1
ATOM 3583 C CA . ILE A 1 465 ? -2.888 -7.578 -25.077 1.00 72.12 465 ILE A CA 1
ATOM 3584 C C . ILE A 1 465 ? -1.818 -6.661 -25.679 1.00 72.12 465 ILE A C 1
ATOM 3586 O O . ILE A 1 465 ? -1.924 -5.443 -25.535 1.00 72.12 465 ILE A O 1
ATOM 3590 N N . GLY A 1 466 ? -0.841 -7.215 -26.402 1.00 71.56 466 GLY A N 1
ATOM 3591 C CA . GLY A 1 466 ? 0.193 -6.445 -27.096 1.00 71.56 466 GLY A CA 1
ATOM 3592 C C . GLY A 1 466 ? -0.387 -5.513 -28.166 1.00 71.56 466 GLY A C 1
ATOM 3593 O O . GLY A 1 466 ? -0.049 -4.327 -28.217 1.00 71.56 466 GLY A O 1
ATOM 3594 N N . ALA A 1 467 ? -1.338 -6.001 -28.967 1.00 73.56 467 ALA A N 1
ATOM 3595 C CA . ALA A 1 467 ? -2.046 -5.215 -29.977 1.00 73.56 467 ALA A CA 1
ATOM 3596 C C . ALA A 1 467 ? -2.901 -4.105 -29.348 1.00 73.56 467 ALA A C 1
ATOM 3598 O O . ALA A 1 467 ? -2.863 -2.963 -29.804 1.00 73.56 467 ALA A O 1
ATOM 3599 N N . PHE A 1 468 ? -3.631 -4.407 -28.272 1.00 71.69 468 PHE A N 1
ATOM 3600 C CA . PHE A 1 468 ? -4.410 -3.423 -27.522 1.00 71.69 468 PHE A CA 1
ATOM 3601 C C . PHE A 1 468 ? -3.516 -2.360 -26.872 1.00 71.69 468 PHE A C 1
ATOM 3603 O O . PHE A 1 468 ? -3.822 -1.169 -26.942 1.00 71.69 468 PHE A O 1
ATOM 3610 N N . GLY A 1 469 ? -2.383 -2.770 -26.296 1.00 67.81 469 GLY A N 1
ATOM 3611 C CA . GLY A 1 469 ? -1.378 -1.863 -25.752 1.00 67.81 469 GLY A CA 1
ATOM 3612 C C . GLY A 1 469 ? -0.822 -0.930 -26.825 1.00 67.81 469 GLY A C 1
ATOM 3613 O O . GLY A 1 469 ? -0.815 0.287 -26.644 1.00 67.81 469 GLY A O 1
ATOM 3614 N N . THR A 1 470 ? -0.453 -1.483 -27.980 1.00 72.06 470 THR A N 1
ATOM 3615 C CA . THR A 1 470 ? 0.025 -0.714 -29.139 1.00 72.06 470 THR A CA 1
ATOM 3616 C C . THR A 1 470 ? -1.052 0.241 -29.666 1.00 72.06 470 THR A C 1
ATOM 3618 O O . THR A 1 470 ? -0.749 1.384 -30.002 1.00 72.06 470 THR A O 1
ATOM 3621 N N . TRP A 1 471 ? -2.321 -0.175 -29.685 1.00 75.62 471 TRP A N 1
ATOM 3622 C CA . TRP A 1 471 ? -3.456 0.658 -30.089 1.00 75.62 471 TRP A CA 1
ATOM 3623 C C . TRP A 1 471 ? -3.681 1.842 -29.138 1.00 75.62 471 TRP A C 1
ATOM 3625 O O . TRP A 1 471 ? -3.811 2.977 -29.596 1.00 75.62 471 TRP A O 1
ATOM 3635 N N . ILE A 1 472 ? -3.646 1.607 -27.820 1.00 70.88 472 ILE A N 1
ATOM 3636 C CA . ILE A 1 472 ? -3.759 2.668 -26.807 1.00 70.88 472 ILE A CA 1
ATOM 3637 C C . ILE A 1 472 ? -2.577 3.644 -26.877 1.00 70.88 472 ILE A C 1
ATOM 3639 O O . ILE A 1 472 ? -2.787 4.859 -26.856 1.00 70.88 472 ILE A O 1
ATOM 3643 N N . VAL A 1 473 ? -1.347 3.134 -27.003 1.00 73.50 473 VAL A N 1
ATOM 3644 C CA . VAL A 1 473 ? -0.138 3.954 -27.212 1.00 73.50 473 VAL A CA 1
ATOM 3645 C C . VAL A 1 473 ? -0.252 4.770 -28.505 1.00 73.50 473 VAL A C 1
ATOM 3647 O O . VAL A 1 473 ? 0.136 5.938 -28.534 1.00 73.50 473 VAL A O 1
ATOM 3650 N N . GLY A 1 474 ? -0.854 4.199 -29.552 1.00 79.50 474 GLY A N 1
ATOM 3651 C CA . GLY A 1 474 ? -1.079 4.843 -30.848 1.00 79.50 474 GLY A CA 1
ATOM 3652 C C . GLY A 1 474 ? -1.966 6.092 -30.798 1.00 79.50 474 GLY A C 1
ATOM 3653 O O . GLY A 1 474 ? -1.827 6.966 -31.652 1.00 79.50 474 GLY A O 1
ATOM 3654 N N . PHE A 1 475 ? -2.818 6.245 -29.778 1.00 83.50 475 PHE A N 1
ATOM 3655 C CA . PHE A 1 475 ? -3.578 7.485 -29.560 1.00 83.50 475 PHE A CA 1
ATOM 3656 C C . PHE A 1 475 ? -2.744 8.628 -28.961 1.00 83.50 475 PHE A C 1
ATOM 3658 O O . PHE A 1 475 ? -3.261 9.736 -28.780 1.00 83.50 475 PHE A O 1
ATOM 3665 N N . GLY A 1 476 ? -1.472 8.389 -28.625 1.00 87.44 476 GLY A N 1
ATOM 3666 C CA . GLY A 1 476 ? -0.565 9.400 -28.091 1.00 87.44 476 GLY A CA 1
ATOM 3667 C C . GLY A 1 476 ? -1.146 10.108 -26.865 1.00 87.44 476 GLY A C 1
ATOM 3668 O O . GLY A 1 476 ? -1.670 9.477 -25.945 1.00 87.44 476 GLY A O 1
ATOM 3669 N N . GLY A 1 477 ? -1.104 11.440 -26.855 1.00 90.38 477 GLY A N 1
ATOM 3670 C CA . GLY A 1 477 ? -1.601 12.240 -25.733 1.00 90.38 477 GLY A CA 1
ATOM 3671 C C . GLY A 1 477 ? -3.080 12.024 -25.413 1.00 90.38 477 GLY A C 1
ATOM 3672 O O . GLY A 1 477 ? -3.469 12.124 -24.252 1.00 90.38 477 GLY A O 1
ATOM 3673 N N . VAL A 1 478 ? -3.903 11.664 -26.407 1.00 92.31 478 VAL A N 1
ATOM 3674 C CA . VAL A 1 478 ? -5.319 11.332 -26.183 1.00 92.31 478 VAL A CA 1
ATOM 3675 C C . VAL A 1 478 ? -5.447 10.009 -25.429 1.00 92.31 478 VAL A C 1
ATOM 3677 O O . VAL A 1 478 ? -6.251 9.915 -24.503 1.00 92.31 478 VAL A O 1
ATOM 3680 N N . GLY A 1 479 ? -4.619 9.014 -25.760 1.00 89.75 479 GLY A N 1
ATOM 3681 C CA . GLY A 1 479 ? -4.559 7.747 -25.027 1.00 89.75 479 GLY A CA 1
ATOM 3682 C C . GLY A 1 479 ? -4.176 7.959 -23.562 1.00 89.75 479 GLY A C 1
ATOM 3683 O O . GLY A 1 479 ? -4.841 7.441 -22.666 1.00 89.75 479 GLY A O 1
ATOM 3684 N N . SER A 1 480 ? -3.166 8.800 -23.311 1.00 91.31 480 SER A N 1
ATOM 3685 C CA . SER A 1 480 ? -2.745 9.183 -21.955 1.00 91.31 480 SER A CA 1
ATOM 3686 C C . SER A 1 480 ? -3.854 9.913 -21.178 1.00 91.31 480 SER A C 1
ATOM 3688 O O . SER A 1 480 ? -4.136 9.581 -20.024 1.00 91.31 480 SER A O 1
ATOM 3690 N N . MET A 1 481 ? -4.567 10.839 -21.828 1.00 94.56 481 MET A N 1
ATOM 3691 C CA . MET A 1 481 ? -5.712 11.543 -21.238 1.00 94.56 481 MET A CA 1
ATOM 3692 C C . MET A 1 481 ? -6.832 10.586 -20.824 1.00 94.56 481 MET A C 1
ATOM 3694 O O . MET A 1 481 ? -7.308 10.656 -19.691 1.00 94.56 481 MET A O 1
ATOM 3698 N N . VAL A 1 482 ? -7.249 9.688 -21.722 1.00 91.75 482 VAL A N 1
ATOM 3699 C CA . VAL A 1 482 ? -8.316 8.712 -21.446 1.00 91.75 482 VAL A CA 1
ATOM 3700 C C . VAL A 1 482 ? -7.908 7.776 -20.314 1.00 91.75 482 VAL A C 1
ATOM 3702 O O . VAL A 1 482 ? -8.701 7.555 -19.398 1.00 91.75 482 VAL A O 1
ATOM 3705 N N . PHE A 1 483 ? -6.667 7.283 -20.337 1.00 90.81 483 PHE A N 1
ATOM 3706 C CA . PHE A 1 483 ? -6.119 6.462 -19.262 1.00 90.81 483 PHE A CA 1
ATOM 3707 C C . PHE A 1 483 ? -6.206 7.179 -17.911 1.00 90.81 483 PHE A C 1
ATOM 3709 O O . PHE A 1 483 ? -6.722 6.608 -16.954 1.00 90.81 483 PHE A O 1
ATOM 3716 N N . MET A 1 484 ? -5.765 8.436 -17.823 1.00 93.25 484 MET A N 1
ATOM 3717 C CA . MET A 1 484 ? -5.757 9.169 -16.555 1.00 93.25 484 MET A CA 1
ATOM 3718 C C . MET A 1 484 ? -7.163 9.524 -16.054 1.00 93.25 484 MET A C 1
ATOM 3720 O O . MET A 1 484 ? -7.408 9.459 -14.849 1.00 93.25 484 MET A O 1
ATOM 3724 N N . ILE A 1 485 ? -8.110 9.824 -16.949 1.00 94.75 485 ILE A N 1
ATOM 3725 C CA . ILE A 1 485 ? -9.520 10.023 -16.573 1.00 94.75 485 ILE A CA 1
ATOM 3726 C C . ILE A 1 485 ? -10.101 8.724 -16.010 1.00 94.75 485 ILE A C 1
ATOM 3728 O O . ILE A 1 485 ? -10.663 8.727 -14.914 1.00 94.75 485 ILE A O 1
ATOM 3732 N N . ALA A 1 486 ? -9.942 7.610 -16.732 1.00 89.25 486 ALA A N 1
ATOM 3733 C CA . ALA A 1 486 ? -10.435 6.306 -16.300 1.00 89.25 486 ALA A CA 1
ATOM 3734 C C . ALA A 1 486 ? -9.787 5.878 -14.977 1.00 89.25 486 ALA A C 1
ATOM 3736 O O . ALA A 1 486 ? -10.480 5.425 -14.071 1.00 89.25 486 ALA A O 1
ATOM 3737 N N . ASN A 1 487 ? -8.479 6.100 -14.832 1.00 89.88 487 ASN A N 1
ATOM 3738 C CA . ASN A 1 487 ? -7.745 5.830 -13.606 1.00 89.88 487 ASN A CA 1
ATOM 3739 C C . ASN A 1 487 ? -8.381 6.537 -12.405 1.00 89.88 487 ASN A C 1
ATOM 3741 O O . ASN A 1 487 ? -8.680 5.867 -11.423 1.00 89.88 487 ASN A O 1
ATOM 3745 N N . ARG A 1 488 ? -8.645 7.850 -12.497 1.00 91.44 488 ARG A N 1
ATOM 3746 C CA . ARG A 1 488 ? -9.291 8.600 -11.409 1.00 91.44 488 ARG A CA 1
ATOM 3747 C C . ARG A 1 488 ? -10.716 8.103 -11.157 1.00 91.44 488 ARG A C 1
ATOM 3749 O O . ARG A 1 488 ? -11.052 7.764 -10.033 1.00 91.44 488 ARG A O 1
ATOM 3756 N N . LEU A 1 489 ? -11.548 7.960 -12.187 1.00 87.69 489 LEU A N 1
ATOM 3757 C CA . LEU A 1 489 ? -12.944 7.529 -12.006 1.00 87.69 489 LEU A CA 1
ATOM 3758 C C . LEU A 1 489 ? -13.097 6.121 -11.401 1.00 87.69 489 LEU A C 1
ATOM 3760 O O . LEU A 1 489 ? -14.136 5.828 -10.813 1.00 87.69 489 LEU A O 1
ATOM 3764 N N . LEU A 1 490 ? -12.081 5.262 -11.516 1.00 79.69 490 LEU A N 1
ATOM 3765 C CA . LEU A 1 490 ? -12.075 3.903 -10.967 1.00 79.69 490 LEU A CA 1
ATOM 3766 C C . LEU A 1 490 ? -11.533 3.806 -9.529 1.00 79.69 490 LEU A C 1
ATOM 3768 O O . LEU A 1 490 ? -11.578 2.722 -8.942 1.00 79.69 490 LEU A O 1
ATOM 3772 N N . ILE A 1 491 ? -11.039 4.897 -8.931 1.00 72.69 491 ILE A N 1
ATOM 3773 C CA . ILE A 1 491 ? -10.564 4.896 -7.534 1.00 72.69 491 ILE A CA 1
ATOM 3774 C C . ILE A 1 491 ? -11.667 4.551 -6.523 1.00 72.69 491 ILE A C 1
ATOM 3776 O O . ILE A 1 491 ? -11.390 3.705 -5.671 1.00 72.69 491 ILE A O 1
ATOM 3780 N N . PRO A 1 492 ? -12.907 5.090 -6.598 1.00 61.12 492 PRO A N 1
ATOM 3781 C CA . PRO A 1 492 ? -13.979 4.701 -5.677 1.00 61.12 492 PRO A CA 1
ATOM 3782 C C . PRO A 1 492 ? -14.232 3.189 -5.639 1.00 61.12 492 PRO A C 1
ATOM 3784 O O . PRO A 1 492 ? -14.659 2.664 -4.617 1.00 61.12 492 PRO A O 1
ATOM 3787 N N . LEU A 1 493 ? -13.960 2.502 -6.752 1.00 59.06 493 LEU A N 1
ATOM 3788 C CA . LEU A 1 493 ? -14.172 1.066 -6.925 1.00 59.06 493 LEU A CA 1
ATOM 3789 C C . LEU A 1 493 ? -12.904 0.236 -6.660 1.00 59.06 493 LEU A C 1
ATOM 3791 O O . LEU A 1 493 ? -12.938 -0.982 -6.786 1.00 59.06 493 LEU A O 1
ATOM 3795 N N . GLY A 1 494 ? -11.755 0.869 -6.392 1.00 52.56 494 GLY A N 1
ATOM 3796 C CA . GLY A 1 494 ? -10.453 0.191 -6.289 1.00 52.56 494 GLY A CA 1
ATOM 3797 C C . GLY A 1 494 ? -9.925 -0.401 -7.608 1.00 52.56 494 GLY A C 1
ATOM 3798 O O . GLY A 1 494 ? -8.794 -0.876 -7.665 1.00 52.56 494 GLY A O 1
ATOM 3799 N N . LEU A 1 495 ? -10.692 -0.322 -8.699 1.00 65.31 495 LEU A N 1
ATOM 3800 C CA . LEU A 1 495 ? -10.379 -0.942 -9.995 1.00 65.31 495 LEU A CA 1
ATOM 3801 C C . LEU A 1 495 ? -9.254 -0.237 -10.764 1.00 65.31 495 LEU A C 1
ATOM 3803 O O . LEU A 1 495 ? -8.708 -0.786 -11.720 1.00 65.31 495 LEU A O 1
ATOM 3807 N N . HIS A 1 496 ? -8.867 0.963 -10.340 1.00 73.44 496 HIS A N 1
ATOM 3808 C CA . HIS A 1 496 ? -7.743 1.695 -10.916 1.00 73.44 496 HIS A CA 1
ATOM 3809 C C . HIS A 1 496 ? -6.413 0.920 -10.824 1.00 73.44 496 HIS A C 1
ATOM 3811 O O . HIS A 1 496 ? -5.571 1.072 -11.705 1.00 73.44 496 HIS A O 1
ATOM 3817 N N . HIS A 1 497 ? -6.241 0.030 -9.836 1.00 64.81 497 HIS A N 1
ATOM 3818 C CA . HIS A 1 497 ? -5.069 -0.848 -9.746 1.00 64.81 497 HIS A CA 1
ATOM 3819 C C . HIS A 1 497 ? -4.989 -1.855 -10.900 1.00 64.81 497 HIS A C 1
ATOM 3821 O O . HIS A 1 497 ? -3.898 -2.117 -11.389 1.00 64.81 497 HIS A O 1
ATOM 3827 N N . VAL A 1 498 ? -6.123 -2.366 -11.391 1.00 65.56 498 VAL A N 1
ATOM 3828 C CA . VAL A 1 498 ? -6.155 -3.262 -12.562 1.00 65.56 498 VAL A CA 1
ATOM 3829 C C . VAL A 1 498 ? -5.720 -2.504 -13.814 1.00 65.56 498 VAL A C 1
ATOM 3831 O O . VAL A 1 498 ? -4.882 -2.981 -14.578 1.00 65.56 498 VAL A O 1
ATOM 3834 N N . LEU A 1 499 ? -6.249 -1.291 -13.993 1.00 76.88 499 LEU A N 1
ATOM 3835 C CA . LEU A 1 499 ? -5.873 -0.418 -15.103 1.00 76.88 499 LEU A CA 1
ATOM 3836 C C . LEU A 1 499 ? -4.373 -0.073 -15.059 1.00 76.88 499 LEU A C 1
ATOM 3838 O O . LEU A 1 499 ? -3.692 -0.132 -16.082 1.00 76.88 499 LEU A O 1
ATOM 3842 N N . ASN A 1 500 ? -3.857 0.228 -13.866 1.00 80.25 500 ASN A N 1
ATOM 3843 C CA . ASN A 1 500 ? -2.437 0.466 -13.623 1.00 80.25 500 ASN A CA 1
ATOM 3844 C C . ASN A 1 500 ? -1.588 -0.758 -13.957 1.00 80.25 500 ASN A C 1
ATOM 3846 O O . ASN A 1 500 ? -0.590 -0.620 -14.655 1.00 80.25 500 ASN A O 1
ATOM 3850 N N . SER A 1 501 ? -1.987 -1.955 -13.513 1.00 73.12 501 SER A N 1
ATOM 3851 C CA . SER A 1 501 ? -1.233 -3.178 -13.787 1.00 73.12 501 SER A CA 1
ATOM 3852 C C . SER A 1 501 ? -1.059 -3.424 -15.283 1.00 73.12 501 SER A C 1
ATOM 3854 O O . SER A 1 501 ? 0.013 -3.836 -15.717 1.00 73.12 501 SER A O 1
ATOM 3856 N N . ILE A 1 502 ? -2.086 -3.127 -16.081 1.00 76.25 502 ILE A N 1
ATOM 3857 C CA . ILE A 1 502 ? -2.013 -3.241 -17.538 1.00 76.25 502 ILE A CA 1
ATOM 3858 C C . ILE A 1 502 ? -1.083 -2.160 -18.106 1.00 76.25 502 ILE A C 1
ATOM 3860 O O . ILE A 1 502 ? -0.113 -2.484 -18.788 1.00 76.25 502 ILE A O 1
ATOM 3864 N N . ALA A 1 503 ? -1.329 -0.883 -17.805 1.00 84.44 503 ALA A N 1
ATOM 3865 C CA . ALA A 1 503 ? -0.561 0.215 -18.396 1.00 84.44 503 ALA A CA 1
ATOM 3866 C C . ALA A 1 503 ? 0.924 0.198 -18.013 1.00 84.44 503 ALA A C 1
ATOM 3868 O O . ALA A 1 503 ? 1.793 0.408 -18.859 1.00 84.44 503 ALA A O 1
ATOM 3869 N N . TRP A 1 504 ? 1.224 -0.067 -16.746 1.00 84.62 504 TRP A N 1
ATOM 3870 C CA . TRP A 1 504 ? 2.574 0.051 -16.208 1.00 84.62 504 TRP A CA 1
ATOM 3871 C C . TRP A 1 504 ? 3.417 -1.198 -16.413 1.00 84.62 504 TRP A C 1
ATOM 3873 O O . TRP A 1 504 ? 4.628 -1.055 -16.555 1.00 84.62 504 TRP A O 1
ATOM 3883 N N . PHE A 1 505 ? 2.804 -2.386 -16.465 1.00 80.00 505 PHE A N 1
ATOM 3884 C CA . PHE A 1 505 ? 3.551 -3.646 -16.552 1.00 80.00 505 PHE A CA 1
ATOM 3885 C C . PHE A 1 505 ? 3.336 -4.432 -17.843 1.00 80.00 505 PHE A C 1
ATOM 3887 O O . PHE A 1 505 ? 4.139 -5.315 -18.091 1.00 80.00 505 PHE A O 1
ATOM 3894 N N . GLN A 1 506 ? 2.320 -4.123 -18.662 1.00 75.81 506 GLN A N 1
ATOM 3895 C CA . GLN A 1 506 ? 2.029 -4.900 -19.879 1.00 75.81 506 GLN A CA 1
ATOM 3896 C C . GLN A 1 506 ? 1.964 -4.090 -21.178 1.00 75.81 506 GLN A C 1
ATOM 3898 O O . GLN A 1 506 ? 2.157 -4.654 -22.250 1.00 75.81 506 GLN A O 1
ATOM 3903 N N . ILE A 1 507 ? 1.686 -2.784 -21.136 1.00 78.75 507 ILE A N 1
ATOM 3904 C CA . ILE A 1 507 ? 1.546 -1.992 -22.367 1.00 78.75 507 ILE A CA 1
ATOM 3905 C C . ILE A 1 507 ? 2.905 -1.629 -22.991 1.00 78.75 507 ILE A C 1
ATOM 3907 O O . ILE A 1 507 ? 3.664 -0.805 -22.473 1.00 78.75 507 ILE A O 1
ATOM 3911 N N . GLY A 1 508 ? 3.124 -2.166 -24.192 1.00 78.62 508 GLY A N 1
ATOM 3912 C CA . GLY A 1 508 ? 4.247 -1.859 -25.074 1.00 78.62 508 GLY A CA 1
ATOM 3913 C C . GLY A 1 508 ? 5.523 -2.612 -24.713 1.00 78.62 508 GLY A C 1
ATOM 3914 O O . GLY A 1 508 ? 5.696 -3.038 -23.572 1.00 78.62 508 GLY A O 1
ATOM 3915 N N . ASP A 1 509 ? 6.424 -2.702 -25.691 1.00 83.12 509 ASP A N 1
ATOM 3916 C CA . ASP A 1 509 ? 7.642 -3.508 -25.618 1.00 83.12 509 ASP A CA 1
ATOM 3917 C C . ASP A 1 509 ? 8.890 -2.640 -25.767 1.00 83.12 509 ASP A C 1
ATOM 3919 O O . ASP A 1 509 ? 8.912 -1.675 -26.537 1.00 83.12 509 ASP A O 1
ATOM 3923 N N . TYR A 1 510 ? 9.950 -3.012 -25.056 1.00 84.31 510 TYR A N 1
ATOM 3924 C CA . TYR A 1 510 ? 11.275 -2.423 -25.213 1.00 84.31 510 TYR A CA 1
ATOM 3925 C C . TYR A 1 510 ? 12.343 -3.492 -25.022 1.00 84.31 510 TYR A C 1
ATOM 3927 O O . TYR A 1 510 ? 12.282 -4.269 -24.075 1.00 84.31 510 TYR A O 1
ATOM 3935 N N . THR A 1 511 ? 13.338 -3.530 -25.905 1.00 87.50 511 THR A N 1
ATOM 3936 C CA . THR A 1 511 ? 14.520 -4.377 -25.714 1.00 87.50 511 THR A CA 1
ATOM 3937 C C . THR A 1 511 ? 15.600 -3.561 -25.018 1.00 87.50 511 THR A C 1
ATOM 3939 O O . THR A 1 511 ? 16.078 -2.570 -25.572 1.00 87.50 511 THR A O 1
ATOM 3942 N N . ASN A 1 512 ? 15.967 -3.955 -23.799 1.00 84.88 512 ASN A N 1
ATOM 3943 C CA . ASN A 1 512 ? 16.981 -3.254 -23.016 1.00 84.88 512 ASN A CA 1
ATOM 3944 C C . ASN A 1 512 ? 18.405 -3.519 -23.553 1.00 84.88 512 ASN A C 1
ATOM 3946 O O . ASN A 1 512 ? 18.623 -4.319 -24.466 1.00 84.88 512 ASN A O 1
ATOM 3950 N N . ALA A 1 513 ? 19.406 -2.855 -22.969 1.00 80.75 513 ALA A N 1
ATOM 3951 C CA . ALA A 1 513 ? 20.806 -3.002 -23.382 1.00 80.75 513 ALA A CA 1
ATOM 3952 C C . ALA A 1 513 ? 21.369 -4.430 -23.200 1.00 80.75 513 ALA A C 1
ATOM 3954 O O . ALA A 1 513 ? 22.367 -4.770 -23.833 1.00 80.75 513 ALA A O 1
ATOM 3955 N N . ALA A 1 514 ? 20.734 -5.259 -22.364 1.00 79.25 514 ALA A N 1
ATOM 3956 C CA . ALA A 1 514 ? 21.084 -6.664 -22.160 1.00 79.25 514 ALA A CA 1
ATOM 3957 C C . ALA A 1 514 ? 20.429 -7.608 -23.193 1.00 79.25 514 ALA A C 1
ATOM 3959 O O . ALA A 1 514 ? 20.709 -8.805 -23.192 1.00 79.25 514 ALA A O 1
ATOM 3960 N N . GLY A 1 515 ? 19.592 -7.086 -24.098 1.00 82.69 515 GLY A N 1
ATOM 3961 C CA . GLY A 1 515 ? 18.860 -7.880 -25.087 1.00 82.69 515 GLY A CA 1
ATOM 3962 C C . GLY A 1 515 ? 17.581 -8.522 -24.543 1.00 82.69 515 GLY A C 1
ATOM 3963 O O . GLY A 1 515 ? 16.992 -9.370 -25.213 1.00 82.69 515 GLY A O 1
ATOM 3964 N N . GLU A 1 516 ? 17.142 -8.134 -23.346 1.00 81.50 516 GLU A N 1
ATOM 3965 C CA . GLU A 1 516 ? 15.911 -8.623 -22.732 1.00 81.50 516 GLU A CA 1
ATOM 3966 C C . GLU A 1 516 ? 14.732 -7.751 -23.162 1.00 81.50 516 GLU A C 1
ATOM 3968 O O . GLU A 1 516 ? 14.817 -6.520 -23.163 1.00 81.50 516 GLU A O 1
ATOM 3973 N N . VAL A 1 517 ? 13.621 -8.389 -23.524 1.00 81.75 517 VAL A N 1
ATOM 3974 C CA . VAL A 1 517 ? 12.367 -7.691 -23.814 1.00 81.75 517 VAL A CA 1
ATOM 3975 C C . VAL A 1 517 ? 11.644 -7.447 -22.496 1.00 81.75 517 VAL A C 1
ATOM 3977 O O . VAL A 1 517 ? 11.397 -8.385 -21.742 1.00 81.75 517 VAL A O 1
ATOM 3980 N N . VAL A 1 518 ? 11.319 -6.187 -22.224 1.00 81.75 518 VAL A N 1
ATOM 3981 C CA . VAL A 1 518 ? 10.546 -5.762 -21.056 1.00 81.75 518 VAL A CA 1
ATOM 3982 C C . VAL A 1 518 ? 9.240 -5.106 -21.488 1.00 81.75 518 VAL A C 1
ATOM 3984 O O . VAL A 1 518 ? 9.182 -4.431 -22.521 1.00 81.75 518 VAL A O 1
ATOM 3987 N N . HIS A 1 519 ? 8.208 -5.278 -20.661 1.00 83.56 519 HIS A N 1
ATOM 3988 C CA . HIS A 1 519 ? 6.843 -4.854 -20.958 1.00 83.56 519 HIS A CA 1
ATOM 3989 C C . HIS A 1 519 ? 6.336 -3.793 -19.976 1.00 83.56 519 HIS A C 1
ATOM 3991 O O . HIS A 1 519 ? 6.684 -3.794 -18.789 1.00 83.56 519 HIS A O 1
ATOM 3997 N N . GLY A 1 520 ? 5.481 -2.898 -20.476 1.00 86.62 520 GLY A N 1
ATOM 3998 C CA . GLY A 1 520 ? 4.787 -1.896 -19.667 1.00 86.62 520 GLY A CA 1
ATOM 3999 C C . GLY A 1 520 ? 5.514 -0.562 -19.518 1.00 86.62 520 GLY A C 1
ATOM 4000 O O . GLY A 1 520 ? 6.736 -0.501 -19.404 1.00 86.62 520 GLY A O 1
ATOM 4001 N N . ASP A 1 521 ? 4.747 0.531 -19.495 1.00 89.75 521 ASP A N 1
ATOM 4002 C CA . ASP A 1 521 ? 5.274 1.904 -19.524 1.00 89.75 521 ASP A CA 1
ATOM 4003 C C . ASP A 1 521 ? 6.239 2.204 -18.363 1.00 89.75 521 ASP A C 1
ATOM 4005 O O . ASP A 1 521 ? 7.238 2.897 -18.550 1.00 89.75 521 ASP A O 1
ATOM 4009 N N . LEU A 1 522 ? 5.987 1.640 -17.176 1.00 89.19 522 LEU A N 1
ATOM 4010 C CA . LEU A 1 522 ? 6.845 1.817 -16.004 1.00 89.19 522 LEU A CA 1
ATOM 4011 C C . LEU A 1 522 ? 8.147 1.031 -16.161 1.00 89.19 522 LEU A C 1
ATOM 4013 O O . LEU A 1 522 ? 9.230 1.605 -16.049 1.00 89.19 522 LEU A O 1
ATOM 4017 N N . THR A 1 523 ? 8.059 -0.268 -16.456 1.00 85.56 523 THR A N 1
ATOM 4018 C CA . THR A 1 523 ? 9.242 -1.130 -16.603 1.00 85.56 523 THR A CA 1
ATOM 4019 C C . THR A 1 523 ? 10.144 -0.641 -17.733 1.00 85.56 523 THR A C 1
ATOM 4021 O O . THR A 1 523 ? 11.365 -0.594 -17.575 1.00 85.56 523 THR A O 1
ATOM 4024 N N . ARG A 1 524 ? 9.552 -0.223 -18.859 1.00 90.06 524 ARG A N 1
ATOM 4025 C CA . ARG A 1 524 ? 10.260 0.350 -20.010 1.00 90.06 524 ARG A CA 1
ATOM 4026 C C . ARG A 1 524 ? 11.009 1.626 -19.633 1.00 90.06 524 ARG A C 1
ATOM 4028 O O . ARG A 1 524 ? 12.193 1.739 -19.940 1.00 90.06 524 ARG A O 1
ATOM 4035 N N . PHE A 1 525 ? 10.363 2.543 -18.907 1.00 91.44 525 PHE A N 1
ATOM 4036 C CA . PHE A 1 525 ? 10.998 3.777 -18.435 1.00 91.44 525 PHE A CA 1
ATOM 4037 C C . PHE A 1 525 ? 12.230 3.487 -17.566 1.00 91.44 525 PHE A C 1
ATOM 4039 O O . PHE A 1 525 ? 13.301 4.042 -17.811 1.00 91.44 525 PHE A O 1
ATOM 4046 N N . PHE A 1 526 ? 12.119 2.569 -16.598 1.00 87.31 526 PHE A N 1
ATOM 4047 C CA . PHE A 1 526 ? 13.242 2.202 -15.724 1.00 87.31 526 PHE A CA 1
ATOM 4048 C C . PHE A 1 526 ? 14.341 1.390 -16.422 1.00 87.31 526 PHE A C 1
ATOM 4050 O O . PHE A 1 526 ? 15.483 1.413 -15.972 1.00 87.31 526 PHE A O 1
ATOM 4057 N N . ASN A 1 527 ? 14.036 0.750 -17.554 1.00 86.31 527 ASN A N 1
ATOM 4058 C CA . ASN A 1 527 ? 15.031 0.138 -18.441 1.00 86.31 527 ASN A CA 1
ATOM 4059 C C . ASN A 1 527 ? 15.642 1.132 -19.451 1.00 86.31 527 ASN A C 1
ATOM 4061 O O . ASN A 1 527 ? 16.444 0.736 -20.299 1.00 86.31 527 ASN A O 1
ATOM 4065 N N . GLY A 1 528 ? 15.303 2.422 -19.358 1.00 86.44 528 GLY A N 1
ATOM 4066 C CA . GLY A 1 528 ? 15.908 3.486 -20.158 1.00 86.44 528 GLY A CA 1
ATOM 4067 C C . GLY A 1 528 ? 15.252 3.733 -21.516 1.00 86.44 528 GLY A C 1
ATOM 4068 O O . GLY A 1 528 ? 15.885 4.347 -22.372 1.00 86.44 528 GLY A O 1
ATOM 4069 N N . ASP A 1 529 ? 14.014 3.282 -21.736 1.00 90.38 529 ASP A N 1
ATOM 4070 C CA . ASP A 1 529 ? 13.259 3.594 -22.953 1.00 90.38 529 ASP A CA 1
ATOM 4071 C C . ASP A 1 529 ? 12.901 5.098 -23.010 1.00 90.38 529 ASP A C 1
ATOM 4073 O O . ASP A 1 529 ? 12.070 5.563 -22.223 1.00 90.38 529 ASP A O 1
ATOM 4077 N N . PRO A 1 530 ? 13.449 5.881 -23.964 1.00 87.25 530 PRO A N 1
ATOM 4078 C CA . PRO A 1 530 ? 13.188 7.320 -24.071 1.00 87.25 530 PRO A CA 1
ATOM 4079 C C . PRO A 1 530 ? 11.777 7.651 -24.588 1.00 87.25 530 PRO A C 1
ATOM 4081 O O . PRO A 1 530 ? 11.404 8.826 -24.687 1.00 87.25 530 PRO A O 1
ATOM 4084 N N . THR A 1 531 ? 10.995 6.643 -24.982 1.00 87.88 531 THR A N 1
ATOM 4085 C CA . THR A 1 531 ? 9.605 6.795 -25.430 1.00 87.88 531 THR A CA 1
ATOM 4086 C C . THR A 1 531 ? 8.587 6.512 -24.326 1.00 87.88 531 THR A C 1
ATOM 4088 O O . THR A 1 531 ? 7.431 6.914 -24.467 1.00 87.88 531 THR A O 1
ATOM 4091 N N . ALA A 1 532 ? 9.013 5.894 -23.222 1.00 91.00 532 ALA A N 1
ATOM 4092 C CA . ALA A 1 532 ? 8.161 5.506 -22.104 1.00 91.00 532 ALA A CA 1
ATOM 4093 C C . ALA A 1 532 ? 7.919 6.651 -21.101 1.00 91.00 532 ALA A C 1
ATOM 4095 O O . ALA A 1 532 ? 8.646 7.644 -21.057 1.00 91.00 532 ALA A O 1
ATOM 4096 N N . GLY A 1 533 ? 6.876 6.517 -20.284 1.00 92.00 533 GLY A N 1
ATOM 4097 C CA . GLY A 1 533 ? 6.465 7.481 -19.259 1.00 92.00 533 GLY A CA 1
ATOM 4098 C C . GLY A 1 533 ? 5.235 8.307 -19.626 1.00 92.00 533 GLY A C 1
ATOM 4099 O O . GLY A 1 533 ? 4.815 9.178 -18.855 1.00 92.00 533 GLY A O 1
ATOM 4100 N N . MET A 1 534 ? 4.614 8.048 -20.779 1.00 90.44 534 MET A N 1
ATOM 4101 C CA . MET A 1 534 ? 3.425 8.790 -21.209 1.00 90.44 534 MET A CA 1
ATOM 4102 C C . MET A 1 534 ? 2.192 8.500 -20.344 1.00 90.44 534 MET A C 1
ATOM 4104 O O . MET A 1 534 ? 1.340 9.378 -20.221 1.00 90.44 534 MET A O 1
ATOM 4108 N N . PHE A 1 535 ? 2.096 7.325 -19.711 1.00 92.44 535 PHE A N 1
ATOM 4109 C CA . PHE A 1 535 ? 1.012 6.980 -18.779 1.00 92.44 535 PHE A CA 1
ATOM 4110 C C . PHE A 1 535 ? 1.359 7.310 -17.322 1.00 92.44 535 PHE A C 1
ATOM 4112 O O . PHE A 1 535 ? 0.561 7.050 -16.425 1.00 92.44 535 PHE A O 1
ATOM 4119 N N . MET A 1 536 ? 2.528 7.908 -17.077 1.00 94.75 536 MET A N 1
ATOM 4120 C CA . MET A 1 536 ? 2.998 8.296 -15.743 1.00 94.75 536 MET A CA 1
ATOM 4121 C C . MET A 1 536 ? 3.117 9.818 -15.567 1.00 94.75 536 MET A C 1
ATOM 4123 O O . MET A 1 536 ? 2.799 10.366 -14.512 1.00 94.75 536 MET A O 1
ATOM 4127 N N . SER A 1 537 ? 3.531 10.536 -16.610 1.00 95.81 537 SER A N 1
ATOM 4128 C CA . SER A 1 537 ? 3.934 11.947 -16.505 1.00 95.81 537 SER A CA 1
ATOM 4129 C C . SER A 1 537 ? 2.835 12.892 -16.021 1.00 95.81 537 SER A C 1
ATOM 4131 O O . SER A 1 537 ? 3.118 13.843 -15.292 1.00 95.81 537 SER A O 1
ATOM 4133 N N . GLY A 1 538 ? 1.580 12.641 -16.400 1.00 95.62 538 GLY A N 1
ATOM 4134 C CA . GLY A 1 538 ? 0.461 13.510 -16.034 1.00 95.62 538 GLY A CA 1
ATOM 4135 C C . GLY A 1 538 ? 0.105 13.497 -14.545 1.00 95.62 538 GLY A C 1
ATOM 4136 O O . GLY A 1 538 ? -0.612 14.389 -14.099 1.00 95.62 538 GLY A O 1
ATOM 4137 N N . PHE A 1 539 ? 0.622 12.546 -13.755 1.00 96.38 539 PHE A N 1
ATOM 4138 C CA . PHE A 1 539 ? 0.376 12.508 -12.310 1.00 96.38 539 PHE A CA 1
ATOM 4139 C C . PHE A 1 539 ? 1.159 13.592 -11.557 1.00 96.38 539 PHE A C 1
ATOM 4141 O O . PHE A 1 539 ? 0.626 14.172 -10.614 1.00 96.38 539 PHE A O 1
ATOM 4148 N N . PHE A 1 540 ? 2.375 13.936 -11.996 1.00 97.62 540 PHE A N 1
ATOM 4149 C CA . PHE A 1 540 ? 3.249 14.876 -11.279 1.00 97.62 540 PHE A CA 1
ATOM 4150 C C . PHE A 1 540 ? 2.643 16.283 -11.102 1.00 97.62 540 PHE A C 1
ATOM 4152 O O . PHE A 1 540 ? 2.598 16.757 -9.964 1.00 97.62 540 PHE A O 1
ATOM 4159 N N . PRO A 1 541 ? 2.102 16.955 -12.148 1.00 98.12 541 PRO A N 1
ATOM 4160 C CA . PRO A 1 541 ? 1.439 18.252 -11.972 1.00 98.12 541 PRO A CA 1
ATOM 4161 C C . PRO A 1 541 ? 0.270 18.197 -10.983 1.00 98.12 541 PRO A C 1
ATOM 4163 O O . PRO A 1 541 ? -0.007 19.171 -10.280 1.00 98.12 541 PRO A O 1
ATOM 4166 N N . ILE A 1 542 ? -0.413 17.053 -10.918 1.00 97.69 542 ILE A N 1
ATOM 4167 C CA . ILE A 1 542 ? -1.597 16.880 -10.087 1.00 97.69 542 ILE A CA 1
ATOM 4168 C C . ILE A 1 542 ? -1.216 16.649 -8.626 1.00 97.69 542 ILE A C 1
ATOM 4170 O O . ILE A 1 542 ? -1.649 17.410 -7.758 1.00 97.69 542 ILE A O 1
ATOM 4174 N N . MET A 1 543 ? -0.366 15.656 -8.355 1.00 95.00 543 MET A N 1
ATOM 4175 C CA . MET A 1 543 ? -0.011 15.262 -6.989 1.00 95.00 543 MET A CA 1
ATOM 4176 C C . MET A 1 543 ? 0.843 16.327 -6.295 1.00 95.00 543 MET A C 1
ATOM 4178 O O . MET A 1 543 ? 0.651 16.600 -5.108 1.00 95.00 543 MET A O 1
ATOM 4182 N N . MET A 1 544 ? 1.758 16.966 -7.035 1.00 97.69 544 MET A N 1
ATOM 4183 C CA . MET A 1 544 ? 2.686 17.942 -6.463 1.00 97.69 544 MET A CA 1
ATOM 4184 C C . MET A 1 544 ? 2.108 19.360 -6.360 1.00 97.69 544 MET A C 1
ATOM 4186 O O . MET A 1 544 ? 2.528 20.130 -5.501 1.00 97.69 544 MET A O 1
ATOM 4190 N N . PHE A 1 545 ? 1.154 19.742 -7.211 1.00 98.31 545 PHE A N 1
ATOM 4191 C CA . PHE A 1 545 ? 0.713 21.140 -7.278 1.00 98.31 545 PHE A CA 1
ATOM 4192 C C . PHE A 1 545 ? -0.803 21.295 -7.215 1.00 98.31 545 PHE A C 1
ATOM 4194 O O . PHE A 1 545 ? -1.308 22.036 -6.368 1.00 98.31 545 PHE A O 1
ATOM 4201 N N . ALA A 1 546 ? -1.541 20.590 -8.072 1.00 97.88 546 ALA A N 1
ATOM 4202 C CA . ALA A 1 546 ? -2.987 20.753 -8.181 1.00 97.88 546 ALA A CA 1
ATOM 4203 C C . ALA A 1 546 ? -3.733 20.386 -6.890 1.00 97.88 546 ALA A C 1
ATOM 4205 O O . ALA A 1 546 ? -4.552 21.163 -6.403 1.00 97.88 546 ALA A O 1
ATOM 4206 N N . LEU A 1 547 ? -3.433 19.223 -6.308 1.00 95.81 547 LEU A N 1
ATOM 4207 C CA . LEU A 1 547 ? -4.095 18.735 -5.099 1.00 95.81 547 LEU A CA 1
ATOM 4208 C C . LEU A 1 547 ? -3.714 19.525 -3.837 1.00 95.81 547 LEU A C 1
ATOM 4210 O O . LEU A 1 547 ? -4.622 19.872 -3.080 1.00 95.81 547 LEU A O 1
ATOM 4214 N N . PRO A 1 548 ? -2.445 19.926 -3.621 1.00 97.25 548 PRO A N 1
ATOM 4215 C CA . PRO A 1 548 ? -2.114 20.916 -2.596 1.00 97.25 548 PRO A CA 1
ATOM 4216 C C . PRO A 1 548 ? -2.869 22.246 -2.757 1.00 97.25 548 PRO A C 1
ATOM 4218 O O . PRO A 1 548 ? -3.330 22.828 -1.773 1.00 97.25 548 PRO A O 1
ATOM 4221 N N . ALA A 1 549 ? -3.069 22.717 -3.990 1.00 98.12 549 ALA A N 1
ATOM 4222 C CA . ALA A 1 549 ? -3.854 23.922 -4.253 1.00 98.12 549 ALA A CA 1
ATOM 4223 C C . ALA A 1 549 ? -5.364 23.717 -4.018 1.00 98.12 549 ALA A C 1
ATOM 4225 O O . ALA A 1 549 ? -6.041 24.611 -3.503 1.00 98.12 549 ALA A O 1
ATOM 4226 N N . ALA A 1 550 ? -5.890 22.530 -4.328 1.00 95.81 550 ALA A N 1
ATOM 4227 C CA . ALA A 1 550 ? -7.253 22.125 -3.993 1.00 95.81 550 ALA A CA 1
ATOM 4228 C C . ALA A 1 550 ? -7.468 22.092 -2.474 1.00 95.81 550 ALA A C 1
ATOM 4230 O O . ALA A 1 550 ? -8.463 22.613 -1.974 1.00 95.81 550 ALA A O 1
ATOM 4231 N N . ALA A 1 551 ? -6.498 21.550 -1.733 1.00 93.81 551 ALA A N 1
ATOM 4232 C CA . ALA A 1 551 ? -6.483 21.536 -0.276 1.00 93.81 551 ALA A CA 1
ATOM 4233 C C . ALA A 1 551 ? -6.553 22.966 0.287 1.00 93.81 551 ALA A C 1
ATOM 4235 O O . ALA A 1 551 ? -7.372 23.253 1.160 1.00 93.81 551 ALA A O 1
ATOM 4236 N N . LEU A 1 552 ? -5.780 23.900 -0.278 1.00 96.88 552 LEU A N 1
ATOM 4237 C CA . LEU A 1 552 ? -5.854 25.318 0.085 1.00 96.88 552 LEU A CA 1
ATOM 4238 C C . LEU A 1 552 ? -7.234 25.932 -0.214 1.00 96.88 552 LEU A C 1
ATOM 4240 O O . LEU A 1 552 ? -7.762 26.692 0.601 1.00 96.88 552 LEU A O 1
ATOM 4244 N N . ALA A 1 553 ? -7.848 25.594 -1.351 1.00 96.50 553 ALA A N 1
ATOM 4245 C CA . ALA A 1 553 ? -9.197 26.051 -1.687 1.00 96.50 553 ALA A CA 1
ATOM 4246 C C . ALA A 1 553 ? -10.249 25.525 -0.695 1.00 96.50 553 ALA A C 1
ATOM 4248 O O . ALA A 1 553 ? -11.118 26.290 -0.266 1.00 96.50 553 ALA A O 1
ATOM 4249 N N . LEU A 1 554 ? -10.148 24.260 -0.280 1.00 92.50 554 LEU A N 1
ATOM 4250 C CA . LEU A 1 554 ? -11.013 23.648 0.736 1.00 92.50 554 LEU A CA 1
ATOM 4251 C C . LEU A 1 554 ? -10.860 24.357 2.092 1.00 92.50 554 LEU A C 1
ATOM 4253 O O . LEU A 1 554 ? -11.854 24.769 2.689 1.00 92.50 554 LEU A O 1
ATOM 4257 N N . ILE A 1 555 ? -9.625 24.633 2.527 1.00 93.56 555 ILE A N 1
ATOM 4258 C CA . ILE A 1 555 ? -9.352 25.394 3.760 1.00 93.56 555 ILE A CA 1
ATOM 4259 C C . ILE A 1 555 ? -9.967 26.800 3.698 1.00 93.56 555 ILE A C 1
ATOM 4261 O O . ILE A 1 555 ? -10.626 27.252 4.637 1.00 93.56 555 ILE A O 1
ATOM 4265 N N . HIS A 1 556 ? -9.777 27.516 2.590 1.00 96.38 556 HIS A N 1
ATOM 4266 C CA . HIS A 1 556 ? -10.278 28.886 2.448 1.00 96.38 556 HIS A CA 1
ATOM 4267 C C . HIS A 1 556 ? -11.799 28.975 2.306 1.00 96.38 556 HIS A C 1
ATOM 4269 O O . HIS A 1 556 ? -12.374 30.024 2.602 1.00 96.38 556 HIS A O 1
ATOM 4275 N N . THR A 1 557 ? -12.452 27.908 1.853 1.00 94.50 557 THR A N 1
ATOM 4276 C CA . THR A 1 557 ? -13.912 27.860 1.700 1.00 94.50 557 THR A CA 1
ATOM 4277 C C . THR A 1 557 ? -14.628 27.250 2.899 1.00 94.50 557 THR A C 1
ATOM 4279 O O . THR A 1 557 ? -15.838 27.448 3.015 1.00 94.50 557 THR A O 1
ATOM 4282 N N . ALA A 1 558 ? -13.917 26.592 3.817 1.00 92.19 558 ALA A N 1
ATOM 4283 C CA . ALA A 1 558 ? -14.469 26.172 5.099 1.00 92.19 558 ALA A CA 1
ATOM 4284 C C . ALA A 1 558 ? -15.002 27.365 5.908 1.00 92.19 558 ALA A C 1
ATOM 4286 O O . ALA A 1 558 ? -14.483 28.495 5.825 1.00 92.19 558 ALA A O 1
ATOM 4287 N N . ARG A 1 559 ? -16.036 27.096 6.714 1.00 89.62 559 ARG A N 1
ATOM 4288 C CA . ARG A 1 559 ? -16.615 28.082 7.630 1.00 89.62 559 ARG A CA 1
ATOM 4289 C C . ARG A 1 559 ? -15.538 28.616 8.592 1.00 89.62 559 ARG A C 1
ATOM 4291 O O . ARG A 1 559 ? -14.665 27.837 8.991 1.00 89.62 559 ARG A O 1
ATOM 4298 N N . PRO A 1 560 ? -15.540 29.919 8.942 1.00 89.75 560 PRO A N 1
ATOM 4299 C CA . PRO A 1 560 ? -14.487 30.535 9.759 1.00 89.75 560 PRO A CA 1
ATOM 4300 C C . PRO A 1 560 ? -14.137 29.755 11.034 1.00 89.75 560 PRO A C 1
ATOM 4302 O O . PRO A 1 560 ? -12.958 29.567 11.333 1.00 89.75 560 PRO A O 1
ATOM 4305 N N . GLU A 1 561 ? -15.148 29.240 11.725 1.00 84.00 561 GLU A N 1
ATOM 4306 C CA . GLU A 1 561 ? -15.060 28.473 12.966 1.00 84.00 561 GLU A CA 1
ATOM 4307 C C . GLU A 1 561 ? -14.470 27.063 12.775 1.00 84.00 561 GLU A C 1
ATOM 4309 O O . GLU A 1 561 ? -13.715 26.589 13.623 1.00 84.00 561 GLU A O 1
ATOM 4314 N N . LYS A 1 562 ? -14.718 26.416 11.627 1.00 79.62 562 LYS A N 1
ATOM 4315 C CA . LYS A 1 562 ? -14.184 25.081 11.289 1.00 79.62 562 LYS A CA 1
ATOM 4316 C C . LYS A 1 562 ? -12.834 25.161 10.545 1.00 79.62 562 LYS A C 1
ATOM 4318 O O . LYS A 1 562 ? -12.133 24.156 10.429 1.00 79.62 562 LYS A O 1
ATOM 4323 N N . ARG A 1 563 ? -12.395 26.347 10.092 1.00 86.81 563 ARG A N 1
ATOM 4324 C CA . ARG A 1 563 ? -11.196 26.535 9.244 1.00 86.81 563 ARG A CA 1
ATOM 4325 C C . ARG A 1 563 ? -9.896 26.035 9.868 1.00 86.81 563 ARG A C 1
ATOM 4327 O O . ARG A 1 563 ? -9.081 25.464 9.155 1.00 86.81 563 ARG A O 1
ATOM 4334 N N . LYS A 1 564 ? -9.683 26.229 11.174 1.00 77.50 564 LYS A N 1
ATOM 4335 C CA . LYS A 1 564 ? -8.452 25.773 11.851 1.00 77.50 564 LYS A CA 1
ATOM 4336 C C . LYS A 1 564 ? -8.339 24.244 11.853 1.00 77.50 564 LYS A C 1
ATOM 4338 O O . LYS A 1 564 ? -7.266 23.711 11.597 1.00 77.50 564 LYS A O 1
ATOM 4343 N N . MET A 1 565 ? -9.461 23.568 12.085 1.00 74.12 565 MET A N 1
ATOM 4344 C CA . MET A 1 565 ? -9.585 22.110 12.036 1.00 74.12 565 MET A CA 1
ATOM 4345 C C . MET A 1 565 ? -9.418 21.580 10.604 1.00 74.12 565 MET A C 1
ATOM 4347 O O . MET A 1 565 ? -8.699 20.617 10.373 1.00 74.12 565 MET A O 1
ATOM 4351 N N . VAL A 1 566 ? -10.029 22.236 9.615 1.00 75.88 566 VAL A N 1
ATOM 4352 C CA . VAL A 1 566 ? -9.831 21.887 8.199 1.00 75.88 566 VAL A CA 1
ATOM 4353 C C . VAL A 1 566 ? -8.369 22.131 7.782 1.00 75.88 566 VAL A C 1
ATOM 4355 O O . VAL A 1 566 ? -7.775 21.318 7.086 1.00 75.88 566 VAL A O 1
ATOM 4358 N N . ALA A 1 567 ? -7.718 23.190 8.261 1.00 77.00 567 ALA A N 1
ATOM 4359 C CA . ALA A 1 567 ? -6.309 23.447 7.962 1.00 77.00 567 ALA A CA 1
ATOM 4360 C C . ALA A 1 567 ? -5.365 22.366 8.515 1.00 77.00 567 ALA A C 1
ATOM 4362 O O . ALA A 1 567 ? -4.485 21.915 7.782 1.00 77.00 567 ALA A O 1
ATOM 4363 N N . SER A 1 568 ? -5.553 21.913 9.764 1.00 68.94 568 SER A N 1
ATOM 4364 C CA . SER A 1 568 ? -4.690 20.878 10.368 1.00 68.94 568 SER A CA 1
ATOM 4365 C C . SER A 1 568 ? -4.718 19.558 9.599 1.00 68.94 568 SER A C 1
ATOM 4367 O O . SER A 1 568 ? -3.721 18.848 9.530 1.00 68.94 568 SER A O 1
ATOM 4369 N N . ILE A 1 569 ? -5.853 19.269 8.978 1.00 61.62 569 ILE A N 1
ATOM 4370 C CA . ILE A 1 569 ? -6.089 18.121 8.111 1.00 61.62 569 ILE A CA 1
ATOM 4371 C C . ILE A 1 569 ? -5.388 18.272 6.761 1.00 61.62 569 ILE A C 1
ATOM 4373 O O . ILE A 1 569 ? -4.593 17.429 6.339 1.00 61.62 569 ILE A O 1
ATOM 4377 N N . PHE A 1 570 ? -5.742 19.342 6.054 1.00 79.19 570 PHE A N 1
ATOM 4378 C CA . PHE A 1 570 ? -5.514 19.435 4.619 1.00 79.19 570 PHE A CA 1
ATOM 4379 C C . P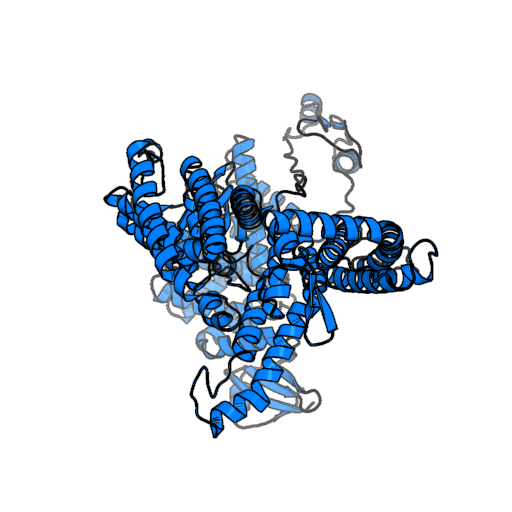HE A 1 570 ? -4.067 19.812 4.317 1.00 79.19 570 PHE A C 1
ATOM 4381 O O . PHE A 1 570 ? -3.553 19.430 3.271 1.00 79.19 570 PHE A O 1
ATOM 4388 N N . ILE A 1 571 ? -3.376 20.476 5.252 1.00 81.50 571 ILE A N 1
ATOM 4389 C CA . ILE A 1 571 ? -1.937 20.741 5.144 1.00 81.50 571 ILE A CA 1
ATOM 4390 C C . ILE A 1 571 ? -1.144 19.431 5.202 1.00 81.50 571 ILE A C 1
ATOM 4392 O O . ILE A 1 571 ? -0.289 19.207 4.351 1.00 81.50 571 ILE A O 1
ATOM 4396 N N . GLY A 1 572 ? -1.440 18.542 6.158 1.00 68.81 572 GLY A N 1
ATOM 4397 C CA . GLY A 1 572 ? -0.742 17.257 6.275 1.00 68.81 572 GLY A CA 1
ATOM 4398 C C . GLY A 1 572 ? -0.949 16.374 5.044 1.00 68.81 572 GLY A C 1
ATOM 4399 O O . GLY A 1 572 ? 0.008 15.837 4.487 1.00 68.81 572 GLY A O 1
ATOM 4400 N N . ALA A 1 573 ? -2.191 16.299 4.566 1.00 70.38 573 ALA A N 1
ATOM 4401 C CA . ALA A 1 573 ? -2.542 15.563 3.357 1.00 70.38 573 ALA A CA 1
ATOM 4402 C C . ALA A 1 573 ? -1.915 16.172 2.082 1.00 70.38 573 ALA A C 1
ATOM 4404 O O . ALA A 1 573 ? -1.437 15.435 1.223 1.00 70.38 573 ALA A O 1
ATOM 4405 N N . ALA A 1 574 ? -1.838 17.505 1.979 1.00 84.12 574 ALA A N 1
ATOM 4406 C CA . ALA A 1 574 ? -1.148 18.200 0.889 1.00 84.12 574 ALA A CA 1
ATOM 4407 C C . ALA A 1 574 ? 0.363 17.949 0.888 1.00 84.12 574 ALA A C 1
ATOM 4409 O O . ALA A 1 574 ? 0.936 17.721 -0.174 1.00 84.12 574 ALA A O 1
ATOM 4410 N N . VAL A 1 575 ? 1.005 17.944 2.059 1.00 82.06 575 VAL A N 1
ATOM 4411 C CA . VAL A 1 575 ? 2.433 17.618 2.180 1.00 82.06 575 VAL A CA 1
ATOM 4412 C C . VAL A 1 575 ? 2.691 16.161 1.796 1.00 82.06 575 VAL A C 1
ATOM 4414 O O . VAL A 1 575 ? 3.646 15.895 1.072 1.00 82.06 575 VAL A O 1
ATOM 4417 N N . ALA A 1 576 ? 1.833 15.227 2.216 1.00 69.31 576 ALA A N 1
ATOM 4418 C CA . ALA A 1 576 ? 1.934 13.825 1.809 1.00 69.31 576 ALA A CA 1
ATOM 4419 C C . ALA A 1 576 ? 1.793 13.670 0.283 1.00 69.31 576 ALA A C 1
ATOM 4421 O O . ALA A 1 576 ? 2.677 13.108 -0.356 1.00 69.31 576 ALA A O 1
ATOM 4422 N N . SER A 1 577 ? 0.756 14.264 -0.314 1.00 85.62 577 SER A N 1
ATOM 4423 C CA . SER A 1 577 ? 0.567 14.298 -1.772 1.00 85.62 577 SER A CA 1
ATOM 4424 C C . SER A 1 577 ? 1.777 14.887 -2.492 1.00 85.62 577 SER A C 1
ATOM 4426 O O . SER A 1 577 ? 2.258 14.315 -3.464 1.00 85.62 577 SER A O 1
ATOM 4428 N N . PHE A 1 578 ? 2.324 15.992 -1.989 1.00 93.62 578 PHE A N 1
ATOM 4429 C CA . PHE A 1 578 ? 3.485 16.628 -2.596 1.00 93.62 578 PHE A CA 1
ATOM 4430 C C . PHE A 1 578 ? 4.744 15.765 -2.522 1.00 93.62 578 PHE A C 1
ATOM 4432 O O . PHE A 1 578 ? 5.441 15.612 -3.522 1.00 93.62 578 PHE A O 1
ATOM 4439 N N . LEU A 1 579 ? 5.059 15.212 -1.350 1.00 83.38 579 LEU A N 1
ATOM 4440 C CA . LEU A 1 579 ? 6.315 14.495 -1.129 1.00 83.38 579 LEU A CA 1
ATOM 4441 C C . LEU A 1 579 ? 6.292 13.086 -1.714 1.00 83.38 579 LEU A C 1
ATOM 4443 O O . LEU A 1 579 ? 7.236 12.692 -2.399 1.00 83.38 579 LEU A O 1
ATOM 4447 N N . THR A 1 580 ? 5.229 12.335 -1.432 1.00 77.19 580 THR A N 1
ATOM 4448 C CA . THR A 1 580 ? 5.142 10.904 -1.742 1.00 77.19 580 THR A CA 1
ATOM 4449 C C . THR A 1 580 ? 4.188 10.603 -2.882 1.00 77.19 580 THR A C 1
ATOM 4451 O O . THR A 1 580 ? 4.258 9.513 -3.437 1.00 77.19 580 THR A O 1
ATOM 4454 N N . GLY A 1 581 ? 3.318 11.548 -3.248 1.00 82.12 581 GLY A N 1
ATOM 4455 C CA . GLY A 1 581 ? 2.322 11.333 -4.288 1.00 82.12 581 GLY A CA 1
ATOM 4456 C C . GLY A 1 581 ? 1.054 10.624 -3.811 1.00 82.12 581 GLY A C 1
ATOM 4457 O O . GLY A 1 581 ? 0.220 10.262 -4.634 1.00 82.12 581 GLY A O 1
ATOM 4458 N N . ILE A 1 582 ? 0.899 10.405 -2.500 1.00 76.44 582 ILE A N 1
ATOM 4459 C CA . ILE A 1 582 ? -0.296 9.786 -1.903 1.00 76.44 582 ILE A CA 1
ATOM 4460 C C . ILE A 1 582 ? -1.428 10.811 -1.864 1.00 76.44 582 ILE A C 1
ATOM 4462 O O . ILE A 1 582 ? -1.297 11.868 -1.246 1.00 76.44 582 ILE A O 1
ATOM 4466 N N . THR A 1 583 ? -2.558 10.492 -2.486 1.00 81.75 583 THR A N 1
ATOM 4467 C CA . THR A 1 583 ? -3.609 11.484 -2.801 1.00 81.75 583 THR A CA 1
ATOM 4468 C C . THR A 1 583 ? -4.970 11.150 -2.231 1.00 81.75 583 THR A C 1
ATOM 4470 O O . THR A 1 583 ? -5.795 12.038 -2.027 1.00 81.75 583 THR A O 1
ATOM 4473 N N . GLU A 1 584 ? -5.156 9.899 -1.843 1.00 67.56 584 GLU A N 1
ATOM 4474 C CA . GLU A 1 584 ? -6.330 9.349 -1.191 1.00 67.56 584 GLU A CA 1
ATOM 4475 C C . GLU A 1 584 ? -6.821 10.199 -0.008 1.00 67.56 584 GLU A C 1
ATOM 4477 O O . GLU A 1 584 ? -8.022 10.462 0.048 1.00 67.56 584 GLU A O 1
ATOM 4482 N N . PRO A 1 585 ? -5.971 10.717 0.909 1.00 57.44 585 PRO A N 1
ATOM 4483 C CA . PRO A 1 585 ? -6.464 11.507 2.035 1.00 57.44 585 PRO A CA 1
ATOM 4484 C C . PRO A 1 585 ? -7.126 12.822 1.596 1.00 57.44 585 PRO A C 1
ATOM 4486 O O . PRO A 1 585 ? -8.018 13.326 2.273 1.00 57.44 585 PRO A O 1
ATOM 4489 N N . LEU A 1 586 ? -6.717 13.368 0.444 1.00 78.88 586 LEU A N 1
ATOM 4490 C CA . LEU A 1 586 ? -7.313 14.560 -0.154 1.00 78.88 586 LEU A CA 1
ATOM 4491 C C . LEU A 1 586 ? -8.524 14.209 -1.009 1.00 78.88 586 LEU A C 1
ATOM 4493 O O . LEU A 1 586 ? -9.604 14.747 -0.781 1.00 78.88 586 LEU A O 1
ATOM 4497 N N . GLU A 1 587 ? -8.360 13.319 -1.984 1.00 80.94 587 GLU A N 1
ATOM 4498 C CA . GLU A 1 587 ? -9.403 12.968 -2.950 1.00 80.94 587 GLU A CA 1
ATOM 4499 C C . GLU A 1 587 ? -10.654 12.436 -2.245 1.00 80.94 587 GLU A C 1
ATOM 4501 O O . GLU A 1 587 ? -11.772 12.868 -2.525 1.00 80.94 587 GLU A O 1
ATOM 4506 N N . PHE A 1 588 ? -10.480 11.575 -1.243 1.00 70.31 588 PHE A N 1
ATOM 4507 C CA . PHE A 1 588 ? -11.595 10.969 -0.522 1.00 70.31 588 PHE A CA 1
ATOM 4508 C C . PHE A 1 588 ? -12.374 11.939 0.357 1.00 70.31 588 PHE A C 1
ATOM 4510 O O . PHE A 1 588 ? -13.547 11.693 0.626 1.00 70.31 588 PHE A O 1
ATOM 4517 N N . SER A 1 589 ? -11.763 13.055 0.750 1.00 70.19 589 SER A N 1
ATOM 4518 C CA . SER A 1 589 ? -12.429 14.076 1.558 1.00 70.19 589 SER A CA 1
ATOM 4519 C C . SER A 1 589 ? -13.544 14.815 0.800 1.00 70.19 589 SER A C 1
ATOM 4521 O O . SER A 1 589 ? -14.468 15.332 1.423 1.00 70.19 589 SER A O 1
ATOM 4523 N N . PHE A 1 590 ? -13.491 14.856 -0.539 1.00 78.00 590 PHE A N 1
ATOM 4524 C CA . PHE A 1 590 ? -14.491 15.542 -1.365 1.00 78.00 590 PHE A CA 1
ATOM 4525 C C . PHE A 1 590 ? -15.150 14.646 -2.415 1.00 78.00 590 PHE A C 1
ATOM 4527 O O . PHE A 1 590 ? -16.190 15.022 -2.944 1.00 78.00 590 PHE A O 1
ATOM 4534 N N . MET A 1 591 ? -14.604 13.465 -2.709 1.00 79.06 591 MET A N 1
ATOM 4535 C CA . MET A 1 591 ? -15.139 12.558 -3.730 1.00 79.06 591 MET A CA 1
ATOM 4536 C C . MET A 1 591 ? -16.601 12.162 -3.495 1.00 79.06 591 MET A C 1
ATOM 4538 O O . MET A 1 591 ? -17.391 12.158 -4.435 1.00 79.06 591 MET A O 1
ATOM 4542 N N . PHE A 1 592 ? -16.968 11.879 -2.244 1.00 70.06 592 PHE A N 1
ATOM 4543 C CA . PHE A 1 592 ? -18.334 11.496 -1.873 1.00 70.06 592 PHE A CA 1
ATOM 4544 C C . PHE A 1 592 ? -19.192 12.694 -1.459 1.00 70.06 592 PHE A C 1
ATOM 4546 O O . PHE A 1 592 ? -20.370 12.757 -1.794 1.00 70.06 592 PHE A O 1
ATOM 4553 N N . ALA A 1 593 ? -18.590 13.669 -0.774 1.00 67.75 593 ALA A N 1
ATOM 4554 C CA . ALA A 1 593 ? -19.289 14.860 -0.290 1.00 67.75 593 ALA A CA 1
ATOM 4555 C C . ALA A 1 593 ? -19.600 15.870 -1.413 1.00 67.75 593 ALA A C 1
ATOM 4557 O O . ALA A 1 593 ? -20.556 16.640 -1.339 1.00 67.75 593 ALA A O 1
ATOM 4558 N N . ALA A 1 594 ? -18.788 15.874 -2.471 1.00 82.69 594 ALA A N 1
ATOM 4559 C CA . ALA A 1 594 ? -18.925 16.740 -3.634 1.00 82.69 594 ALA A CA 1
ATOM 4560 C C . ALA A 1 594 ? -18.508 16.006 -4.930 1.00 82.69 594 ALA A C 1
ATOM 4562 O O . ALA A 1 594 ? -17.506 16.376 -5.552 1.00 82.69 594 ALA A O 1
ATOM 4563 N N . PRO A 1 595 ? -19.293 15.014 -5.402 1.00 84.06 595 PRO A N 1
ATOM 4564 C CA . PRO A 1 595 ? -18.943 14.193 -6.569 1.00 84.06 595 PRO A CA 1
ATOM 4565 C C . PRO A 1 595 ? -18.661 15.005 -7.839 1.00 84.06 595 PRO A C 1
ATOM 4567 O O . PRO A 1 595 ? -17.818 14.636 -8.653 1.00 84.06 595 PRO A O 1
ATOM 4570 N N . LEU A 1 596 ? -19.308 16.166 -7.987 1.00 90.44 596 LEU A N 1
ATOM 4571 C CA . LEU A 1 596 ? -19.058 17.080 -9.100 1.00 90.44 596 LEU A CA 1
ATOM 4572 C C . LEU A 1 596 ? -17.607 17.600 -9.126 1.00 90.44 596 LEU A C 1
ATOM 4574 O O . LEU A 1 596 ? -17.013 17.677 -10.200 1.00 90.44 596 LEU A O 1
ATOM 4578 N N . LEU A 1 597 ? -17.016 17.923 -7.966 1.00 91.69 597 LEU A N 1
ATOM 4579 C CA . LEU A 1 597 ? -15.599 18.313 -7.888 1.00 91.69 597 LEU A CA 1
ATOM 4580 C C . LEU A 1 597 ? -14.687 17.160 -8.293 1.00 91.69 597 LEU A C 1
ATOM 4582 O O . LEU A 1 597 ? -13.652 17.387 -8.911 1.00 91.69 597 LEU A O 1
ATOM 4586 N N . TYR A 1 598 ? -15.083 15.929 -7.979 1.00 92.50 598 TYR A N 1
ATOM 4587 C CA . TYR A 1 598 ? -14.314 14.742 -8.324 1.00 92.50 598 TYR A CA 1
ATOM 4588 C C . TYR A 1 598 ? -14.304 14.445 -9.819 1.00 92.50 598 TYR A C 1
ATOM 4590 O O . TYR A 1 598 ? -13.252 14.162 -10.386 1.00 92.50 598 TYR A O 1
ATOM 4598 N N . VAL A 1 599 ? -15.450 14.587 -10.486 1.00 93.69 599 VAL A N 1
ATOM 4599 C CA . VAL A 1 599 ? -15.521 14.464 -11.948 1.00 93.69 599 VAL A CA 1
ATOM 4600 C C . VAL A 1 599 ? -14.651 15.529 -12.620 1.00 93.69 599 VAL A C 1
ATOM 4602 O O . VAL A 1 599 ? -13.887 15.216 -13.531 1.00 93.69 599 VAL A O 1
ATOM 4605 N N . VAL A 1 600 ? -14.705 16.778 -12.144 1.00 96.00 600 VAL A N 1
ATOM 4606 C CA . VAL A 1 600 ? -13.841 17.855 -12.656 1.00 96.00 600 VAL A CA 1
ATOM 4607 C C . VAL A 1 600 ? -12.364 17.549 -12.415 1.00 96.00 600 VAL A C 1
ATOM 4609 O O . VAL A 1 600 ? -11.554 17.707 -13.327 1.00 96.00 600 VAL A O 1
ATOM 4612 N N . HIS A 1 601 ? -12.012 17.060 -11.227 1.00 96.25 601 HIS A N 1
ATOM 4613 C CA . HIS A 1 601 ? -10.660 16.605 -10.907 1.00 96.25 601 HIS A CA 1
ATOM 4614 C C . HIS A 1 601 ? -10.175 15.502 -11.857 1.00 96.25 601 HIS A C 1
ATOM 4616 O O . HIS A 1 601 ? -9.065 15.595 -12.379 1.00 96.25 601 HIS A O 1
ATOM 4622 N N . ALA A 1 602 ? -11.006 14.498 -12.149 1.00 96.31 602 ALA A N 1
ATOM 4623 C CA . ALA A 1 602 ? -10.667 13.427 -13.087 1.00 96.31 602 ALA A CA 1
ATOM 4624 C C . ALA A 1 602 ? -10.392 13.963 -14.503 1.00 96.31 602 ALA A C 1
ATOM 4626 O O . ALA A 1 602 ? -9.387 13.603 -15.118 1.00 96.31 602 ALA A O 1
ATOM 4627 N N . ILE A 1 603 ? -11.234 14.877 -14.998 1.00 97.69 603 ILE A N 1
ATOM 4628 C CA . ILE A 1 603 ? -11.066 15.510 -16.318 1.00 97.69 603 ILE A CA 1
ATOM 4629 C C . ILE A 1 603 ? -9.776 16.336 -16.373 1.00 97.69 603 ILE A C 1
ATOM 4631 O O . ILE A 1 603 ? -9.006 16.219 -17.326 1.00 97.69 603 ILE A O 1
ATOM 4635 N N . LEU A 1 604 ? -9.512 17.152 -15.350 1.00 97.56 604 LEU A N 1
ATOM 4636 C CA . LEU A 1 604 ? -8.300 17.970 -15.286 1.00 97.56 604 LEU A CA 1
ATOM 4637 C C . LEU A 1 604 ? -7.031 17.122 -15.158 1.00 97.56 604 LEU A C 1
ATOM 4639 O O . LEU A 1 604 ? -6.004 17.472 -15.734 1.00 97.56 604 LEU A O 1
ATOM 4643 N N . THR A 1 605 ? -7.118 15.983 -14.475 1.00 96.69 605 THR A N 1
ATOM 4644 C CA . THR A 1 605 ? -6.035 14.995 -14.399 1.00 96.69 605 THR A CA 1
ATOM 4645 C C . THR A 1 605 ? -5.726 14.410 -15.782 1.00 96.69 605 THR A C 1
ATOM 4647 O O . THR A 1 605 ? -4.564 14.329 -16.176 1.00 96.69 605 THR A O 1
ATOM 4650 N N . GLY A 1 606 ? -6.753 14.108 -16.583 1.00 97.06 606 GLY A N 1
ATOM 4651 C CA . GLY A 1 606 ? -6.585 13.762 -17.998 1.00 97.06 606 GLY A CA 1
ATOM 4652 C C . GLY A 1 606 ? -5.960 14.880 -18.834 1.00 97.06 606 GLY A C 1
ATOM 4653 O O . GLY A 1 606 ? -5.077 14.629 -19.654 1.00 97.06 606 GLY A O 1
ATOM 4654 N N . ALA A 1 607 ? -6.391 16.124 -18.621 1.00 97.81 607 ALA A N 1
ATOM 4655 C CA . ALA A 1 607 ? -5.828 17.278 -19.318 1.00 97.81 607 ALA A CA 1
ATOM 4656 C C . ALA A 1 607 ? -4.339 17.473 -18.988 1.00 97.81 607 ALA A C 1
ATOM 4658 O O . ALA A 1 607 ? -3.559 17.800 -19.882 1.00 97.81 607 ALA A O 1
ATOM 4659 N N . ALA A 1 608 ? -3.925 17.223 -17.741 1.00 97.88 608 ALA A N 1
ATOM 4660 C CA . ALA A 1 608 ? -2.514 17.230 -17.360 1.00 97.88 608 ALA A CA 1
ATOM 4661 C C . ALA A 1 608 ? -1.725 16.177 -18.147 1.00 97.88 608 ALA A C 1
ATOM 4663 O O . ALA A 1 608 ? -0.669 16.497 -18.687 1.00 97.88 608 ALA A O 1
ATOM 4664 N N . ALA A 1 609 ? -2.267 14.966 -18.298 1.00 96.56 609 ALA A N 1
ATOM 4665 C CA . ALA A 1 609 ? -1.692 13.911 -19.137 1.00 96.56 609 ALA A CA 1
ATOM 4666 C C . ALA A 1 609 ? -1.435 14.381 -20.576 1.00 96.56 609 ALA A C 1
ATOM 4668 O O . ALA A 1 609 ? -0.319 14.277 -21.089 1.00 96.56 609 ALA A O 1
ATOM 4669 N N . LEU A 1 610 ? -2.463 14.961 -21.205 1.00 97.00 610 LEU A N 1
ATOM 4670 C CA . LEU A 1 610 ? -2.379 15.466 -22.571 1.00 97.00 610 LEU A CA 1
ATOM 4671 C C . LEU A 1 610 ? -1.343 16.588 -22.694 1.00 97.00 610 LEU A C 1
ATOM 4673 O O . LEU A 1 610 ? -0.532 16.572 -23.614 1.00 97.00 610 LEU A O 1
ATOM 4677 N N . ILE A 1 611 ? -1.346 17.552 -21.771 1.00 97.69 611 ILE A N 1
ATOM 4678 C CA . ILE A 1 611 ? -0.412 18.686 -21.790 1.00 97.69 611 ILE A CA 1
ATOM 4679 C C . ILE A 1 611 ? 1.030 18.203 -21.617 1.00 97.69 611 ILE A C 1
ATOM 4681 O O . ILE A 1 611 ? 1.904 18.623 -22.373 1.00 97.69 611 ILE A O 1
ATOM 4685 N N . MET A 1 612 ? 1.282 17.296 -20.671 1.00 97.69 612 MET A N 1
ATOM 4686 C CA . MET A 1 612 ? 2.613 16.723 -20.456 1.00 97.69 612 MET A CA 1
ATOM 4687 C C . MET A 1 612 ? 3.099 15.974 -21.701 1.00 97.69 612 MET A C 1
ATOM 4689 O O . MET A 1 612 ? 4.244 16.157 -22.114 1.00 97.69 612 MET A O 1
ATOM 4693 N N . TYR A 1 613 ? 2.213 15.222 -22.363 1.00 95.81 613 TYR A N 1
ATOM 4694 C CA . TYR A 1 613 ? 2.516 14.577 -23.640 1.00 95.81 613 TYR A CA 1
ATOM 4695 C C . TYR A 1 613 ? 2.846 15.592 -24.748 1.00 95.81 613 TYR A C 1
ATOM 4697 O O . TYR A 1 613 ? 3.859 15.447 -25.428 1.00 95.81 613 TYR A O 1
ATOM 4705 N N . LEU A 1 614 ? 2.026 16.635 -24.925 1.00 96.25 614 LEU A N 1
ATOM 4706 C CA . LEU A 1 614 ? 2.220 17.660 -25.964 1.00 96.25 614 LEU A CA 1
ATOM 4707 C C . LEU A 1 614 ? 3.518 18.455 -25.775 1.00 96.25 614 LEU A C 1
ATOM 4709 O O . LEU A 1 614 ? 4.151 18.847 -26.751 1.00 96.25 614 LEU A O 1
ATOM 4713 N N . LEU A 1 615 ? 3.932 18.662 -24.525 1.00 96.69 615 LEU A N 1
ATOM 4714 C CA . LEU A 1 615 ? 5.209 19.287 -24.174 1.00 96.69 615 LEU A CA 1
ATOM 4715 C C . LEU A 1 615 ? 6.392 18.307 -24.237 1.00 96.69 615 LEU A C 1
ATOM 4717 O O . LEU A 1 615 ? 7.520 18.682 -23.915 1.00 96.69 615 LEU A O 1
ATOM 4721 N N . ASN A 1 616 ? 6.146 17.061 -24.656 1.00 95.75 616 ASN A N 1
ATOM 4722 C CA . ASN A 1 616 ? 7.123 15.981 -24.711 1.00 95.75 616 ASN A CA 1
ATOM 4723 C C . ASN A 1 616 ? 7.854 15.797 -23.369 1.00 95.75 616 ASN A C 1
ATOM 4725 O O . ASN A 1 616 ? 9.076 15.628 -23.329 1.00 95.75 616 ASN A O 1
ATOM 4729 N N . VAL A 1 617 ? 7.109 15.887 -22.267 1.00 96.69 617 VAL A N 1
ATOM 4730 C CA . VAL A 1 617 ? 7.614 15.622 -20.922 1.00 96.69 617 VAL A CA 1
ATOM 4731 C C . VAL A 1 617 ? 7.384 14.153 -20.602 1.00 96.69 617 VAL A C 1
ATOM 4733 O O . VAL A 1 617 ? 6.257 13.668 -20.696 1.00 96.69 617 VAL A O 1
ATOM 4736 N N . LYS A 1 618 ? 8.458 13.455 -20.227 1.00 95.12 618 LYS A N 1
ATOM 4737 C CA . LYS A 1 618 ? 8.422 12.044 -19.833 1.00 95.12 618 LYS A CA 1
ATOM 4738 C C . LYS A 1 618 ? 9.051 11.893 -18.464 1.00 95.12 618 LYS A C 1
ATOM 4740 O O . LYS A 1 618 ? 10.245 12.129 -18.309 1.00 95.12 618 LYS A O 1
ATOM 4745 N N . LEU A 1 619 ? 8.235 11.535 -17.491 1.00 94.94 619 LEU A N 1
ATOM 4746 C CA . LEU A 1 619 ? 8.597 11.303 -16.104 1.00 94.94 619 LEU A CA 1
ATOM 4747 C C . LEU A 1 619 ? 8.105 9.916 -15.714 1.00 94.94 619 LEU A C 1
ATOM 4749 O O . LEU A 1 619 ? 7.019 9.504 -16.127 1.00 94.94 619 LEU A O 1
ATOM 4753 N N . GLY A 1 620 ? 8.871 9.240 -14.870 1.00 90.88 620 GLY A N 1
ATOM 4754 C CA . GLY A 1 620 ? 8.483 7.973 -14.270 1.00 90.88 620 GLY A CA 1
ATOM 4755 C C . GLY A 1 620 ? 8.522 8.040 -12.755 1.00 90.88 620 GLY A C 1
ATOM 4756 O O . GLY A 1 620 ? 9.256 8.833 -12.161 1.00 90.88 620 GLY A O 1
ATOM 4757 N N . PHE A 1 621 ? 7.706 7.202 -12.135 1.00 88.62 621 PHE A N 1
ATOM 4758 C CA . PHE A 1 621 ? 7.662 7.014 -10.693 1.00 88.62 621 PHE A CA 1
ATOM 4759 C C . PHE A 1 621 ? 7.646 5.526 -10.380 1.00 88.62 621 PHE A C 1
ATOM 4761 O O . PHE A 1 621 ? 7.133 4.732 -11.165 1.00 88.62 621 PHE A O 1
ATOM 4768 N N . ALA A 1 622 ? 8.187 5.155 -9.224 1.00 75.00 622 ALA A N 1
ATOM 4769 C CA . ALA A 1 622 ? 8.093 3.784 -8.736 1.00 75.00 622 ALA A CA 1
ATOM 4770 C C . ALA A 1 622 ? 6.975 3.612 -7.709 1.00 75.00 622 ALA A C 1
ATOM 4772 O O . ALA A 1 622 ? 6.551 2.491 -7.459 1.00 75.00 622 ALA A O 1
ATOM 4773 N N . PHE A 1 623 ? 6.488 4.707 -7.119 1.00 72.75 623 PHE A N 1
ATOM 4774 C CA . PHE A 1 623 ? 5.406 4.652 -6.146 1.00 72.75 623 PHE A CA 1
ATOM 4775 C C . PHE A 1 623 ? 4.186 5.470 -6.559 1.00 72.75 623 PHE A C 1
ATOM 4777 O O . PHE A 1 623 ? 3.170 4.873 -6.907 1.00 72.75 623 PHE A O 1
ATOM 4784 N N . SER A 1 624 ? 4.254 6.808 -6.526 1.00 82.06 624 SER A N 1
ATOM 4785 C CA . SER A 1 624 ? 3.032 7.614 -6.702 1.00 82.06 624 SER A CA 1
ATOM 4786 C C . SER A 1 624 ? 3.244 9.032 -7.252 1.00 82.06 624 SER A C 1
ATOM 4788 O O . SER A 1 624 ? 2.385 9.894 -7.091 1.00 82.06 624 SER A O 1
ATOM 4790 N N . ALA A 1 625 ? 4.357 9.293 -7.944 1.00 91.44 625 ALA A N 1
ATOM 4791 C CA . ALA A 1 625 ? 4.618 10.574 -8.621 1.00 91.44 625 ALA A CA 1
ATOM 4792 C C . ALA A 1 625 ? 4.754 11.786 -7.676 1.00 91.44 625 ALA A C 1
ATOM 4794 O O . ALA A 1 625 ? 4.374 12.909 -8.020 1.00 91.44 625 ALA A O 1
ATOM 4795 N N . GLY A 1 626 ? 5.295 11.563 -6.475 1.00 90.94 626 GLY A N 1
ATOM 4796 C CA . GLY A 1 626 ? 5.656 12.636 -5.546 1.00 90.94 626 GLY A CA 1
ATOM 4797 C C . GLY A 1 626 ? 6.988 13.310 -5.889 1.00 90.94 626 GLY A C 1
ATOM 4798 O O . GLY A 1 626 ? 7.712 12.890 -6.794 1.00 90.94 626 GLY A O 1
ATOM 4799 N N . LEU A 1 627 ? 7.360 14.330 -5.112 1.00 93.38 627 LEU A N 1
ATOM 4800 C CA . LEU A 1 627 ? 8.648 15.020 -5.226 1.00 93.38 627 LEU A CA 1
ATOM 4801 C C . LEU A 1 627 ? 9.830 14.045 -5.155 1.00 93.38 627 LEU A C 1
ATOM 4803 O O . LEU A 1 627 ? 10.812 14.232 -5.869 1.00 93.38 627 LEU A O 1
ATOM 4807 N N . ILE A 1 628 ? 9.743 13.016 -4.308 1.00 84.62 628 ILE A N 1
ATOM 4808 C CA . ILE A 1 628 ? 10.814 12.020 -4.171 1.00 84.62 628 ILE A CA 1
ATOM 4809 C C . ILE A 1 628 ? 11.023 11.290 -5.501 1.00 84.62 628 ILE A C 1
ATOM 4811 O O . ILE A 1 628 ? 12.141 11.283 -6.008 1.00 84.62 628 ILE A O 1
ATOM 4815 N N . ASP A 1 629 ? 9.954 10.755 -6.099 1.00 88.44 629 ASP A N 1
ATOM 4816 C CA . ASP A 1 629 ? 10.011 10.112 -7.418 1.00 88.44 629 ASP A CA 1
ATOM 4817 C C . ASP A 1 629 ? 10.536 11.084 -8.485 1.00 88.44 629 ASP A C 1
ATOM 4819 O O . ASP A 1 629 ? 11.380 10.716 -9.300 1.00 88.44 629 ASP A O 1
ATOM 4823 N N . TYR A 1 630 ? 10.077 12.341 -8.457 1.00 92.25 630 TYR A N 1
ATOM 4824 C CA . TYR A 1 630 ? 10.493 13.356 -9.422 1.00 92.25 630 TYR A CA 1
ATOM 4825 C C . TYR A 1 630 ? 12.003 13.588 -9.376 1.00 92.25 630 TYR A C 1
ATOM 4827 O O . TYR A 1 630 ? 12.648 13.561 -10.420 1.00 92.25 630 TYR A O 1
ATOM 4835 N N . LEU A 1 631 ? 12.564 13.785 -8.178 1.00 89.62 631 LEU A N 1
ATOM 4836 C CA . LEU A 1 631 ? 13.988 14.061 -7.982 1.00 89.62 631 LEU A CA 1
ATOM 4837 C C . LEU A 1 631 ? 14.858 12.839 -8.284 1.00 89.62 631 LEU A C 1
ATOM 4839 O O . LEU A 1 631 ? 15.872 12.954 -8.970 1.00 89.62 631 LEU A O 1
ATOM 4843 N N . VAL A 1 632 ? 14.452 11.670 -7.789 1.00 84.19 632 VAL A N 1
ATOM 4844 C CA . VAL A 1 632 ? 15.213 10.422 -7.922 1.00 84.19 632 VAL A CA 1
ATOM 4845 C C . VAL A 1 632 ? 15.276 9.960 -9.382 1.00 84.19 632 VAL A C 1
ATOM 4847 O O . VAL A 1 632 ? 16.315 9.476 -9.826 1.00 84.19 632 VAL A O 1
ATOM 4850 N N . ASN A 1 633 ? 14.212 10.183 -10.160 1.00 86.69 633 ASN A N 1
ATOM 4851 C CA . ASN A 1 633 ? 14.115 9.713 -11.545 1.00 86.69 633 ASN A CA 1
ATOM 4852 C C . ASN A 1 633 ? 14.437 10.795 -12.595 1.00 86.69 633 ASN A C 1
ATOM 4854 O O . ASN A 1 633 ? 14.235 10.572 -13.795 1.00 86.69 633 ASN A O 1
ATOM 4858 N N . MET A 1 634 ? 14.967 11.961 -12.194 1.00 86.44 634 MET A N 1
ATOM 4859 C CA . MET A 1 634 ? 15.255 13.072 -13.121 1.00 86.44 634 MET A CA 1
ATOM 4860 C C . MET A 1 634 ? 16.174 12.673 -14.281 1.00 86.44 634 MET A C 1
ATOM 4862 O O . MET A 1 634 ? 16.029 13.204 -15.378 1.00 86.44 634 MET A O 1
ATOM 4866 N N . LYS A 1 635 ? 17.108 11.741 -14.065 1.00 84.69 635 LYS A N 1
ATOM 4867 C CA . LYS A 1 635 ? 18.095 11.342 -15.079 1.00 84.69 635 LYS A CA 1
ATOM 4868 C C . LYS A 1 635 ? 17.498 10.555 -16.246 1.00 84.69 635 LYS A C 1
ATOM 4870 O O . LYS A 1 635 ? 17.969 10.685 -17.370 1.00 84.69 635 LYS A O 1
ATOM 4875 N N . LEU A 1 636 ? 16.465 9.760 -15.976 1.00 87.25 636 LEU A N 1
ATOM 4876 C CA . LEU A 1 636 ? 15.714 9.026 -16.999 1.00 87.25 636 LEU A CA 1
ATOM 4877 C C . LEU A 1 636 ? 14.674 9.912 -17.699 1.00 87.25 636 LEU A C 1
ATOM 4879 O O . LEU A 1 636 ? 14.094 9.534 -18.712 1.00 87.25 636 LEU A O 1
ATOM 4883 N N . SER A 1 637 ? 14.414 11.096 -17.148 1.00 92.12 637 SER A N 1
ATOM 4884 C CA . SER A 1 637 ? 13.308 11.938 -17.571 1.00 92.12 637 SER A CA 1
ATOM 4885 C C . SER A 1 637 ? 13.615 12.744 -18.834 1.00 92.12 637 SER A C 1
ATOM 4887 O O . SER A 1 637 ? 14.711 13.269 -19.020 1.00 92.12 637 SER A O 1
ATOM 4889 N N . THR A 1 638 ? 12.597 12.947 -19.671 1.00 94.88 638 THR A N 1
ATOM 4890 C CA . THR A 1 638 ? 12.642 13.877 -20.811 1.00 94.88 638 THR A CA 1
ATOM 4891 C C . THR A 1 638 ? 11.958 15.189 -20.438 1.00 94.88 638 THR A C 1
ATOM 4893 O O . THR A 1 638 ? 10.827 15.178 -19.955 1.00 94.88 638 THR A O 1
ATOM 4896 N N . ASN A 1 639 ? 12.626 16.323 -20.675 1.00 94.38 639 ASN A N 1
ATOM 4897 C CA . ASN A 1 639 ? 12.134 17.676 -20.367 1.00 94.38 639 ASN A CA 1
ATOM 4898 C C . ASN A 1 639 ? 11.557 17.867 -18.940 1.00 94.38 639 ASN A C 1
ATOM 4900 O O . ASN A 1 639 ? 10.545 18.559 -18.790 1.00 94.38 639 ASN A O 1
ATOM 4904 N N . PRO A 1 640 ? 12.175 17.320 -17.870 1.00 94.19 640 PRO A N 1
ATOM 4905 C CA . PRO A 1 640 ? 11.564 17.304 -16.539 1.00 94.19 640 PRO A CA 1
ATOM 4906 C C . PRO A 1 640 ? 11.257 18.701 -15.988 1.00 94.19 640 PRO A C 1
ATOM 4908 O O . PRO A 1 640 ? 10.237 18.896 -15.335 1.00 94.19 640 PRO A O 1
ATOM 4911 N N . LEU A 1 641 ? 12.076 19.705 -16.318 1.00 95.44 641 LEU A N 1
ATOM 4912 C CA . LEU A 1 641 ? 11.907 21.074 -15.823 1.00 95.44 641 LEU A CA 1
ATOM 4913 C C . LEU A 1 641 ? 10.617 21.755 -16.304 1.00 95.44 641 LEU A C 1
ATOM 4915 O O . LEU A 1 641 ? 10.117 22.634 -15.605 1.00 95.44 641 LEU A O 1
ATOM 4919 N N . LEU A 1 642 ? 10.055 21.346 -17.451 1.00 96.38 642 LEU A N 1
ATOM 4920 C CA . LEU A 1 642 ? 8.771 21.870 -17.939 1.00 96.38 642 LEU A CA 1
ATOM 4921 C C . LEU A 1 642 ? 7.592 21.437 -17.057 1.00 96.38 642 LEU A C 1
ATOM 4923 O O . LEU A 1 642 ? 6.548 22.085 -17.082 1.00 96.38 642 LEU A O 1
ATOM 4927 N N . MET A 1 643 ? 7.760 20.400 -16.233 1.00 9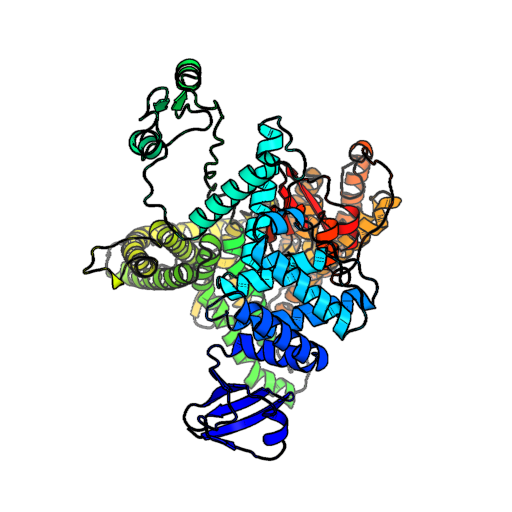6.19 643 MET A N 1
ATOM 4928 C CA . MET A 1 643 ? 6.742 19.970 -15.276 1.00 96.19 643 MET A CA 1
ATOM 4929 C C . MET A 1 643 ? 6.425 21.064 -14.251 1.00 96.19 643 MET A C 1
ATOM 4931 O O . MET A 1 643 ? 5.260 21.268 -13.931 1.00 96.19 643 MET A O 1
ATOM 4935 N N . ILE A 1 644 ? 7.427 21.813 -13.776 1.00 97.00 644 ILE A N 1
ATOM 4936 C CA . ILE A 1 644 ? 7.252 22.835 -12.731 1.00 97.00 644 ILE A CA 1
ATOM 4937 C C . ILE A 1 644 ? 6.279 23.951 -13.161 1.00 97.00 644 ILE A C 1
ATOM 4939 O O . ILE A 1 644 ? 5.303 24.180 -12.444 1.00 97.00 644 ILE A O 1
ATOM 4943 N N . PRO A 1 645 ? 6.470 24.649 -14.303 1.00 97.50 645 PRO A N 1
ATOM 4944 C CA . PRO A 1 645 ? 5.521 25.672 -14.736 1.00 97.50 645 PRO A CA 1
ATOM 4945 C C . PRO A 1 645 ? 4.136 25.096 -15.061 1.00 97.50 645 PRO A C 1
ATOM 4947 O O . PRO A 1 645 ? 3.137 25.759 -14.781 1.00 97.50 645 PRO A O 1
ATOM 4950 N N . VAL A 1 646 ? 4.048 23.865 -15.583 1.00 97.94 646 VAL A N 1
ATOM 4951 C CA . VAL A 1 646 ? 2.761 23.176 -15.796 1.00 97.94 646 VAL A CA 1
ATOM 4952 C C . VAL A 1 646 ? 2.059 22.930 -14.461 1.00 97.94 646 VAL A C 1
ATOM 4954 O O . VAL A 1 646 ? 0.898 23.298 -14.301 1.00 97.94 646 VAL A O 1
ATOM 4957 N N . GLY A 1 647 ? 2.767 22.378 -13.477 1.00 97.88 647 GLY A N 1
ATOM 4958 C CA . GLY A 1 647 ? 2.272 22.153 -12.125 1.00 97.88 647 GLY A CA 1
ATOM 4959 C C . GLY A 1 647 ? 1.769 23.438 -11.474 1.00 97.88 647 GLY A C 1
ATOM 4960 O O . GLY A 1 647 ? 0.638 23.482 -10.996 1.00 97.88 647 GLY A O 1
ATOM 4961 N N . LEU A 1 648 ? 2.546 24.522 -11.535 1.00 98.38 648 LEU A N 1
ATOM 4962 C CA . LEU A 1 648 ? 2.126 25.832 -11.029 1.00 98.38 648 LEU A CA 1
ATOM 4963 C C . LEU A 1 648 ? 0.863 26.356 -11.730 1.00 98.38 648 LEU A C 1
ATOM 4965 O O . LEU A 1 648 ? -0.034 26.870 -11.061 1.00 98.38 648 LEU A O 1
ATOM 4969 N N . ALA A 1 649 ? 0.748 26.196 -13.052 1.00 98.44 649 ALA A N 1
ATOM 4970 C CA . ALA A 1 649 ? -0.468 26.560 -13.779 1.00 98.44 649 ALA A CA 1
ATOM 4971 C C . ALA A 1 649 ? -1.678 25.734 -13.309 1.00 98.44 649 ALA A C 1
ATOM 4973 O O . ALA A 1 649 ? -2.747 26.293 -13.056 1.00 98.44 649 ALA A O 1
ATOM 4974 N N . PHE A 1 650 ? -1.503 24.426 -13.111 1.00 98.38 650 PHE A N 1
ATOM 4975 C CA . PHE A 1 650 ? -2.537 23.556 -12.555 1.00 98.38 650 PHE A CA 1
ATOM 4976 C C . PHE A 1 650 ? -2.907 23.926 -11.116 1.00 98.38 650 PHE A C 1
ATOM 4978 O O . PHE A 1 650 ? -4.092 23.919 -10.797 1.00 98.38 650 PHE A O 1
ATOM 4985 N N . ALA A 1 651 ? -1.954 24.330 -10.272 1.00 98.38 651 ALA A N 1
ATOM 4986 C CA . ALA A 1 651 ? -2.247 24.851 -8.937 1.00 98.38 651 ALA A CA 1
ATOM 4987 C C . ALA A 1 651 ? -3.152 26.089 -8.994 1.00 98.38 651 ALA A C 1
ATOM 4989 O O . ALA A 1 651 ? -4.142 26.164 -8.265 1.00 98.38 651 ALA A O 1
ATOM 4990 N N . VAL A 1 652 ? -2.861 27.037 -9.892 1.00 98.50 652 VAL A N 1
ATOM 4991 C CA . VAL A 1 652 ? -3.712 28.219 -10.100 1.00 98.50 652 VAL A CA 1
ATOM 4992 C C . VAL A 1 652 ? -5.117 27.794 -10.536 1.00 98.50 652 VAL A C 1
ATOM 4994 O O . VAL A 1 652 ? -6.099 28.193 -9.906 1.00 98.50 652 VAL A O 1
ATOM 4997 N N . VAL A 1 653 ? -5.224 26.955 -11.572 1.00 98.19 653 VAL A N 1
ATOM 4998 C CA . VAL A 1 653 ? -6.516 26.477 -12.091 1.00 98.19 653 VAL A CA 1
ATOM 4999 C C . VAL A 1 653 ? -7.318 25.773 -10.999 1.00 98.19 653 VAL A C 1
ATOM 5001 O O . VAL A 1 653 ? -8.471 26.134 -10.770 1.00 98.19 653 VAL A O 1
ATOM 5004 N N . TYR A 1 654 ? -6.714 24.820 -10.289 1.00 97.88 654 TYR A N 1
ATOM 5005 C CA . TYR A 1 654 ? -7.386 24.062 -9.238 1.00 97.88 654 TYR A CA 1
ATOM 5006 C C . TYR A 1 654 ? -7.848 24.959 -8.099 1.00 97.88 654 TYR A C 1
ATOM 5008 O O . TYR A 1 654 ? -9.012 24.875 -7.713 1.00 97.88 654 TYR A O 1
ATOM 5016 N N . TYR A 1 655 ? -6.990 25.852 -7.597 1.00 98.31 655 TYR A N 1
ATOM 5017 C CA . TYR A 1 655 ? -7.357 26.736 -6.494 1.00 98.31 655 TYR A CA 1
ATOM 5018 C C . TYR A 1 655 ? -8.592 27.582 -6.828 1.00 98.31 655 TYR A C 1
ATOM 5020 O O . TYR A 1 655 ? -9.570 27.595 -6.074 1.00 98.31 655 TYR A O 1
ATOM 5028 N N . PHE A 1 656 ? -8.570 28.276 -7.971 1.00 98.25 656 PHE A N 1
ATOM 5029 C CA . PHE A 1 656 ? -9.667 29.162 -8.355 1.00 98.25 656 PHE A CA 1
ATOM 5030 C C . PHE A 1 656 ? -10.926 28.390 -8.746 1.00 98.25 656 PHE A C 1
ATOM 5032 O O . PHE A 1 656 ? -12.018 28.785 -8.332 1.00 98.25 656 PHE A O 1
ATOM 5039 N N . LEU A 1 657 ? -10.792 27.289 -9.488 1.00 97.06 657 LEU A N 1
ATOM 5040 C CA . LEU A 1 657 ? -11.934 26.496 -9.936 1.00 97.06 657 LEU A CA 1
ATOM 5041 C C . LEU A 1 657 ? -12.629 25.794 -8.770 1.00 97.06 657 LEU A C 1
ATOM 5043 O O . LEU A 1 657 ? -13.847 25.906 -8.647 1.00 97.06 657 LEU A O 1
ATOM 5047 N N . PHE A 1 658 ? -11.878 25.140 -7.877 1.00 96.31 658 PHE A N 1
ATOM 5048 C CA . PHE A 1 658 ? -12.457 24.497 -6.694 1.00 96.31 658 PHE A CA 1
ATOM 5049 C C . PHE A 1 658 ? -13.151 25.537 -5.825 1.00 96.31 658 PHE A C 1
ATOM 5051 O O . PHE A 1 658 ? -14.320 25.372 -5.483 1.00 96.31 658 PHE A O 1
ATOM 5058 N N . ARG A 1 659 ? -12.481 26.657 -5.531 1.00 96.81 659 ARG A N 1
ATOM 5059 C CA . ARG A 1 659 ? -13.075 27.735 -4.734 1.00 96.81 659 ARG A CA 1
ATOM 5060 C C . ARG A 1 659 ? -14.355 28.276 -5.368 1.00 96.81 659 ARG A C 1
ATOM 5062 O O . ARG A 1 659 ? -15.344 28.473 -4.664 1.00 96.81 659 ARG A O 1
ATOM 5069 N N . PHE A 1 660 ? -14.347 28.502 -6.681 1.00 97.44 660 PHE A N 1
ATOM 5070 C CA . PHE A 1 660 ? -15.522 28.950 -7.421 1.00 97.44 660 PHE A CA 1
ATOM 5071 C C . PHE A 1 660 ? -16.664 27.939 -7.320 1.00 97.44 660 PHE A C 1
ATOM 5073 O O . PHE A 1 660 ? -17.761 28.318 -6.925 1.00 97.44 660 PHE A O 1
ATOM 5080 N N . MET A 1 661 ? -16.416 26.664 -7.623 1.00 96.50 661 MET A N 1
ATOM 5081 C CA . MET A 1 661 ? -17.445 25.623 -7.616 1.00 96.50 661 MET A CA 1
ATOM 5082 C C . MET A 1 661 ? -18.029 25.395 -6.221 1.00 96.50 661 MET A C 1
ATOM 5084 O O . MET A 1 661 ? -19.249 25.326 -6.079 1.00 96.50 661 MET A O 1
ATOM 5088 N N . ILE A 1 662 ? -17.182 25.350 -5.188 1.00 95.56 662 ILE A N 1
ATOM 5089 C CA . ILE A 1 662 ? -17.614 25.175 -3.796 1.00 95.56 662 ILE A CA 1
ATOM 5090 C C . ILE A 1 662 ? -18.571 26.294 -3.385 1.00 95.56 662 ILE A C 1
ATOM 5092 O O . ILE A 1 662 ? -19.637 26.027 -2.833 1.00 95.56 662 ILE A O 1
ATOM 5096 N N . VAL A 1 663 ? -18.219 27.547 -3.681 1.00 94.94 663 VAL A N 1
ATOM 5097 C CA . VAL A 1 663 ? -19.039 28.706 -3.307 1.00 94.94 663 VAL A CA 1
ATOM 5098 C C . VAL A 1 663 ? -20.281 28.828 -4.195 1.00 94.94 663 VAL A C 1
ATOM 5100 O O . VAL A 1 663 ? -21.370 29.068 -3.683 1.00 94.94 663 VAL A O 1
ATOM 5103 N N . LYS A 1 664 ? -20.145 28.651 -5.514 1.00 95.31 664 LYS A N 1
ATOM 5104 C CA . LYS A 1 664 ? -21.225 28.855 -6.492 1.00 95.31 664 LYS A CA 1
ATOM 5105 C C . LYS A 1 664 ? -22.334 27.814 -6.377 1.00 95.31 664 LYS A C 1
ATOM 5107 O O . LYS A 1 664 ? -23.500 28.174 -6.509 1.00 95.31 664 LYS A O 1
ATOM 5112 N N . PHE A 1 665 ? -21.971 26.553 -6.155 1.00 91.94 665 PHE A N 1
ATOM 5113 C CA . PHE A 1 665 ? -22.919 25.441 -6.039 1.00 91.94 665 PHE A CA 1
ATOM 5114 C C . PHE A 1 665 ? -23.215 25.064 -4.585 1.00 91.94 665 PHE A C 1
ATOM 5116 O O . PHE A 1 665 ? -23.917 24.090 -4.343 1.00 91.94 665 PHE A O 1
ATOM 5123 N N . ASN A 1 666 ? -22.683 25.830 -3.625 1.00 89.06 666 ASN A N 1
ATOM 5124 C CA . ASN A 1 666 ? -22.802 25.573 -2.192 1.00 89.06 666 ASN A CA 1
ATOM 5125 C C . ASN A 1 666 ? -22.485 24.115 -1.811 1.00 89.06 666 ASN A C 1
ATOM 5127 O O . ASN A 1 666 ? -23.231 23.468 -1.076 1.00 89.06 666 ASN A O 1
ATOM 5131 N N . LEU A 1 667 ? -21.383 23.590 -2.350 1.00 88.38 667 LEU A N 1
ATOM 5132 C CA . LEU A 1 667 ? -20.998 22.196 -2.145 1.00 88.38 667 LEU A CA 1
ATOM 5133 C C . LEU A 1 667 ? -20.648 21.958 -0.670 1.00 88.38 667 LEU A C 1
ATOM 5135 O O . LEU A 1 667 ? -19.942 22.764 -0.053 1.00 88.38 667 LEU A O 1
ATOM 5139 N N . LYS A 1 668 ? -21.120 20.834 -0.120 1.00 85.12 668 LYS A N 1
ATOM 5140 C CA . LYS A 1 668 ? -20.913 20.414 1.276 1.00 85.12 668 LYS A CA 1
ATOM 5141 C C . LYS A 1 668 ? -19.535 19.784 1.478 1.00 85.12 668 LYS A C 1
ATOM 5143 O O . LYS A 1 668 ? -19.406 18.651 1.916 1.00 85.12 668 LYS A O 1
ATOM 5148 N N . THR A 1 669 ? -18.486 20.512 1.110 1.00 83.81 669 THR A N 1
ATOM 5149 C CA . THR A 1 669 ? -17.108 20.075 1.364 1.00 83.81 669 THR A CA 1
ATOM 5150 C C . THR A 1 669 ? -16.790 20.103 2.863 1.00 83.81 669 THR A C 1
ATOM 5152 O O . THR A 1 669 ? -17.438 20.862 3.589 1.00 83.81 669 THR A O 1
ATOM 5155 N N . PRO A 1 670 ? -15.766 19.366 3.334 1.00 74.31 670 PRO A N 1
ATOM 5156 C CA . PRO A 1 670 ? -15.413 19.318 4.752 1.00 74.31 670 PRO A CA 1
ATOM 5157 C C . PRO A 1 670 ? -15.299 20.703 5.404 1.00 74.31 670 PRO A C 1
ATOM 5159 O O . PRO A 1 670 ? -14.556 21.568 4.933 1.00 74.31 670 PRO A O 1
ATOM 5162 N N . GLY A 1 671 ? -16.046 20.920 6.489 1.00 79.44 671 GLY A N 1
ATOM 5163 C CA . GLY A 1 671 ? -16.149 22.213 7.175 1.00 79.44 671 GLY A CA 1
ATOM 5164 C C . GLY A 1 671 ? -17.193 23.181 6.600 1.00 79.44 671 GLY A C 1
ATOM 5165 O O . GLY A 1 671 ? -17.142 24.369 6.933 1.00 79.44 671 GLY A O 1
ATOM 5166 N N . ARG A 1 672 ? -18.106 22.712 5.735 1.00 84.12 672 ARG A N 1
ATOM 5167 C CA . ARG A 1 672 ? -19.278 23.443 5.199 1.00 84.12 672 ARG A CA 1
ATOM 5168 C C . ARG A 1 672 ? -20.612 22.690 5.386 1.00 84.12 672 ARG A C 1
ATOM 5170 O O . ARG A 1 672 ? -21.603 23.059 4.755 1.00 84.12 672 ARG A O 1
ATOM 5177 N N . GLU A 1 673 ? -20.644 21.659 6.225 1.00 76.81 673 GLU A N 1
ATOM 5178 C CA . GLU A 1 673 ? -21.842 20.873 6.574 1.00 76.81 673 GLU A CA 1
ATOM 5179 C C . GLU A 1 673 ? -22.895 21.751 7.294 1.00 76.81 673 GLU A C 1
ATOM 5181 O O . GLU A 1 673 ? -22.520 22.781 7.856 1.00 76.81 673 GLU A O 1
ATOM 5186 N N . ASP A 1 674 ? -24.196 21.429 7.222 1.00 66.25 674 ASP A N 1
ATOM 5187 C CA . ASP A 1 674 ? -25.271 22.214 7.871 1.00 66.25 674 ASP A CA 1
ATOM 5188 C C . ASP A 1 674 ? -25.387 21.896 9.368 1.00 66.25 674 ASP A C 1
ATOM 5190 O O . ASP A 1 674 ? -25.287 20.742 9.761 1.00 66.25 674 ASP A O 1
ATOM 5194 N N . ASP A 1 675 ? -25.645 22.912 10.201 1.00 47.31 675 ASP A N 1
ATOM 5195 C CA . ASP A 1 675 ? -25.687 22.771 11.671 1.00 47.31 675 ASP A CA 1
ATOM 5196 C C . ASP A 1 675 ? -26.889 21.939 12.173 1.00 47.31 675 ASP A C 1
ATOM 5198 O O . ASP A 1 675 ? -26.988 21.635 13.355 1.00 47.31 675 ASP A O 1
ATOM 5202 N N . ALA A 1 676 ? -27.818 21.565 11.285 1.00 39.84 676 ALA A N 1
ATOM 5203 C CA . ALA A 1 676 ? -28.963 20.713 11.610 1.00 39.84 676 ALA A CA 1
ATOM 5204 C C . ALA A 1 676 ? -28.591 19.224 11.752 1.00 39.84 676 ALA A C 1
ATOM 5206 O O . ALA A 1 676 ? -29.347 18.481 12.371 1.00 39.84 676 ALA A O 1
ATOM 5207 N N . ASP A 1 677 ? -27.422 18.812 11.251 1.00 34.97 677 ASP A N 1
ATOM 5208 C CA . ASP A 1 677 ? -26.837 17.496 11.550 1.00 34.97 677 ASP A CA 1
ATOM 5209 C C . ASP A 1 677 ? -26.062 17.500 12.892 1.00 34.97 677 ASP A C 1
ATOM 5211 O O . ASP A 1 677 ? -25.525 16.473 13.296 1.00 34.97 677 ASP A O 1
ATOM 5215 N N . ASP A 1 678 ? -26.029 18.648 13.592 1.00 35.28 678 ASP A N 1
ATOM 5216 C CA . ASP A 1 678 ? -25.279 18.917 14.835 1.00 35.28 678 ASP A CA 1
ATOM 5217 C C . ASP A 1 678 ? -26.213 19.188 16.056 1.00 35.28 678 ASP A C 1
ATOM 5219 O O . ASP A 1 678 ? -25.770 19.712 17.080 1.00 35.28 678 ASP A O 1
ATOM 5223 N N . ALA A 1 679 ? -27.507 18.831 16.000 1.00 27.91 679 ALA A N 1
ATOM 5224 C CA . ALA A 1 679 ? -28.472 19.086 17.083 1.00 27.91 679 ALA A CA 1
ATOM 5225 C C . ALA A 1 679 ? -28.982 17.811 17.787 1.00 27.91 679 ALA A C 1
ATOM 5227 O O . ALA A 1 679 ? -30.107 17.378 17.566 1.00 27.91 679 ALA A O 1
ATOM 5228 N N . ASP A 1 680 ? -28.162 17.259 18.683 1.00 24.88 680 ASP A N 1
ATOM 5229 C CA . ASP A 1 680 ? -28.626 16.780 19.995 1.00 24.88 680 ASP A CA 1
ATOM 5230 C C . ASP A 1 680 ? -27.429 16.770 20.957 1.00 24.88 680 ASP A C 1
ATOM 5232 O O . ASP A 1 680 ? -26.657 15.817 21.049 1.00 24.88 680 ASP A O 1
ATOM 5236 N N . VAL A 1 681 ? -27.232 17.900 21.638 1.00 25.84 681 VAL A N 1
ATOM 5237 C CA . VAL A 1 681 ? -26.261 18.039 22.726 1.00 25.84 681 VAL A CA 1
ATOM 5238 C C . VAL A 1 681 ? -27.050 18.275 24.008 1.00 25.84 681 VAL A C 1
ATOM 5240 O O . VAL A 1 681 ? -27.492 19.402 24.248 1.00 25.84 681 VAL A O 1
ATOM 5243 N N . PRO A 1 682 ? -27.205 17.268 24.881 1.00 25.38 682 PRO A N 1
ATOM 5244 C CA . PRO A 1 682 ? -27.360 17.535 26.294 1.00 25.38 682 PRO A CA 1
ATOM 5245 C C . PRO A 1 682 ? -26.000 18.009 26.803 1.00 25.38 682 PRO A C 1
ATOM 5247 O O . PRO A 1 682 ? -25.019 17.267 26.849 1.00 25.38 682 PRO A O 1
ATOM 5250 N N . THR A 1 683 ? -25.939 19.288 27.150 1.00 28.72 683 THR A N 1
ATOM 5251 C CA . THR A 1 683 ? -24.886 19.837 27.992 1.00 28.72 683 THR A CA 1
ATOM 5252 C C . THR A 1 683 ? -25.001 19.204 29.371 1.00 28.72 683 THR A C 1
ATOM 5254 O O . THR A 1 683 ? -25.872 19.593 30.140 1.00 28.72 683 THR A O 1
ATOM 5257 N N . ASP A 1 684 ? -24.101 18.283 29.694 1.00 22.42 684 ASP A N 1
ATOM 5258 C CA . ASP A 1 684 ? -23.572 18.200 31.048 1.00 22.42 684 ASP A CA 1
ATOM 5259 C C . ASP A 1 684 ? -22.083 17.876 30.989 1.00 22.42 684 ASP A C 1
ATOM 5261 O O . ASP A 1 684 ? -21.632 16.838 30.506 1.00 22.42 684 ASP A O 1
ATOM 5265 N N . ALA A 1 685 ? -21.307 18.855 31.435 1.00 31.02 685 ALA A N 1
ATOM 5266 C CA . ALA A 1 685 ? -19.884 18.738 31.629 1.00 31.02 685 ALA A CA 1
ATOM 5267 C C . ALA A 1 685 ? -19.636 18.115 33.005 1.00 31.02 685 ALA A C 1
ATOM 5269 O O . ALA A 1 685 ? -19.862 18.764 34.023 1.00 31.02 685 ALA A O 1
ATOM 5270 N N . SER A 1 686 ? -19.070 16.912 33.041 1.00 24.81 686 SER A N 1
ATOM 5271 C CA . SER A 1 686 ? -18.094 16.563 34.071 1.00 24.81 686 SER A CA 1
ATOM 5272 C C . SER A 1 686 ? -17.109 15.513 33.552 1.00 24.81 686 SER A C 1
ATOM 5274 O O . SER A 1 686 ? -17.401 14.714 32.668 1.00 24.81 686 SER A O 1
ATOM 5276 N N . ALA A 1 687 ? -15.878 15.665 34.029 1.00 29.20 687 ALA A N 1
ATOM 5277 C CA . ALA A 1 687 ? -14.660 14.983 33.627 1.00 29.20 687 ALA A CA 1
ATOM 5278 C C . ALA A 1 687 ? -14.750 13.452 33.719 1.00 29.20 687 ALA A C 1
ATOM 5280 O O . ALA A 1 687 ? -15.469 12.969 34.576 1.00 29.20 687 ALA A O 1
ATOM 5281 N N . VAL A 1 688 ? -13.966 12.716 32.915 1.00 23.78 688 VAL A N 1
ATOM 5282 C CA . VAL A 1 688 ? -12.748 12.000 33.360 1.00 23.78 688 VAL A CA 1
ATOM 5283 C C . VAL A 1 688 ? -11.938 11.576 32.124 1.00 23.78 688 VAL A C 1
ATOM 5285 O O . VAL A 1 688 ? -12.387 10.806 31.281 1.00 23.78 688 VAL A O 1
ATOM 5288 N N . ALA A 1 689 ? -10.703 12.063 32.048 1.00 28.62 689 ALA A N 1
ATOM 5289 C CA . ALA A 1 689 ? -9.622 11.451 31.293 1.00 28.62 689 ALA A CA 1
ATOM 5290 C C . ALA A 1 689 ? -8.473 11.224 32.275 1.00 28.62 689 ALA A C 1
ATOM 5292 O O . ALA A 1 689 ? -7.982 12.200 32.833 1.00 28.62 689 ALA A O 1
ATOM 5293 N N . ALA A 1 690 ? -8.022 9.980 32.459 1.00 28.91 690 ALA A N 1
ATOM 5294 C CA . ALA A 1 690 ? -6.650 9.695 32.879 1.00 28.91 690 ALA A CA 1
ATOM 5295 C C . ALA A 1 690 ? -6.293 8.212 32.688 1.00 28.91 690 ALA A C 1
ATOM 5297 O O . ALA A 1 690 ? -6.818 7.350 33.382 1.00 28.91 690 ALA A O 1
ATOM 5298 N N . ALA A 1 691 ? -5.361 7.990 31.750 1.00 29.50 691 ALA A N 1
ATOM 5299 C CA . ALA A 1 691 ? -4.328 6.937 31.698 1.00 29.50 691 ALA A CA 1
ATOM 5300 C C . ALA A 1 691 ? -4.150 6.255 30.321 1.00 29.50 691 ALA A C 1
ATOM 5302 O O . ALA A 1 691 ? -3.788 5.091 30.233 1.00 29.50 691 ALA A O 1
ATOM 5303 N N . SER A 1 692 ? -4.330 6.990 29.220 1.00 33.09 692 SER A N 1
ATOM 5304 C CA . SER A 1 692 ? -3.654 6.706 27.931 1.00 33.09 692 SER A CA 1
ATOM 5305 C C . SER A 1 692 ? -3.488 7.960 27.055 1.00 33.09 692 SER A C 1
ATOM 5307 O O . SER A 1 692 ? -3.133 7.893 25.879 1.00 33.09 692 SER A O 1
ATOM 5309 N N . ALA A 1 693 ? -3.718 9.141 27.636 1.00 41.22 693 ALA A N 1
ATOM 5310 C CA . ALA A 1 693 ? -3.967 10.380 26.911 1.00 41.22 693 ALA A CA 1
ATOM 5311 C C . ALA A 1 693 ? -2.709 11.147 26.469 1.00 41.22 693 ALA A C 1
ATOM 5313 O O . ALA A 1 693 ? -2.824 12.335 26.183 1.00 41.22 693 ALA A O 1
ATOM 5314 N N . ASP A 1 694 ? -1.541 10.509 26.354 1.00 52.69 694 ASP A N 1
ATOM 5315 C CA . ASP A 1 694 ? -0.368 11.161 25.746 1.00 52.69 694 ASP A CA 1
ATOM 5316 C C . ASP A 1 694 ? 0.049 10.584 24.397 1.00 52.69 694 ASP A C 1
ATOM 5318 O O . ASP A 1 694 ? 0.703 11.276 23.614 1.00 52.69 694 ASP A O 1
ATOM 5322 N N . THR A 1 695 ? -0.420 9.388 24.036 1.00 67.94 695 THR A N 1
ATOM 5323 C CA . THR A 1 695 ? -0.195 8.865 22.688 1.00 67.94 695 THR A CA 1
ATOM 5324 C C . THR A 1 695 ? -1.294 9.330 21.743 1.00 67.94 695 THR A C 1
ATOM 5326 O O . THR A 1 695 ? -2.464 9.490 22.107 1.00 67.94 695 THR A O 1
ATOM 5329 N N . LYS A 1 696 ? -0.916 9.566 20.485 1.00 78.31 696 LYS A N 1
ATOM 5330 C CA . LYS A 1 696 ? -1.859 9.948 19.432 1.00 78.31 696 LYS A CA 1
ATOM 5331 C C . LYS A 1 696 ? -2.972 8.903 19.290 1.00 78.31 696 LYS A C 1
ATOM 5333 O O . LYS A 1 696 ? -4.134 9.284 19.210 1.00 78.31 696 LYS A O 1
ATOM 5338 N N . ALA A 1 697 ? -2.630 7.616 19.352 1.00 80.19 697 ALA A N 1
ATOM 5339 C CA . ALA A 1 697 ? -3.575 6.503 19.330 1.00 80.19 697 ALA A CA 1
ATOM 5340 C C . ALA A 1 697 ? -4.595 6.538 20.479 1.00 80.19 697 ALA A C 1
ATOM 5342 O O . ALA A 1 697 ? -5.781 6.367 20.219 1.00 80.19 697 ALA A O 1
ATOM 5343 N N . GLY A 1 698 ? -4.187 6.841 21.718 1.00 80.69 698 GLY A N 1
ATOM 5344 C CA . GLY A 1 698 ? -5.116 6.950 22.852 1.00 80.69 698 GLY A CA 1
ATOM 5345 C C . GLY A 1 698 ? -6.101 8.108 22.701 1.00 80.69 698 GLY A C 1
ATOM 5346 O O . GLY A 1 698 ? -7.295 7.961 22.959 1.00 80.69 698 GLY A O 1
ATOM 5347 N N . LYS A 1 699 ? -5.631 9.244 22.177 1.00 81.50 699 LYS A N 1
ATOM 5348 C CA . LYS A 1 699 ? -6.501 10.386 21.857 1.00 81.50 699 LYS A CA 1
ATOM 5349 C C . LYS A 1 699 ? -7.452 10.067 20.698 1.00 81.50 699 LYS A C 1
ATOM 5351 O O . LYS A 1 699 ? -8.603 10.493 20.726 1.00 81.50 699 LYS A O 1
ATOM 5356 N N . VAL A 1 700 ? -6.993 9.315 19.691 1.00 89.06 700 VAL A N 1
ATOM 5357 C CA . VAL A 1 700 ? -7.826 8.884 18.555 1.00 89.06 700 VAL A CA 1
ATOM 5358 C C . VAL A 1 700 ? -8.887 7.894 19.026 1.00 89.06 700 VAL A C 1
ATOM 5360 O O . VAL A 1 700 ? -10.052 8.050 18.694 1.00 89.06 700 VAL A O 1
ATOM 5363 N N . LEU A 1 701 ? -8.520 6.935 19.868 1.00 89.62 701 LEU A N 1
ATOM 5364 C CA . LEU A 1 701 ? -9.446 5.996 20.490 1.00 89.62 701 LEU A CA 1
ATOM 5365 C C . LEU A 1 701 ? -10.525 6.717 21.310 1.00 89.62 701 LEU A C 1
ATOM 5367 O O . LEU A 1 701 ? -11.707 6.429 21.147 1.00 89.62 701 LEU A O 1
ATOM 5371 N N . ALA A 1 702 ? -10.144 7.709 22.119 1.00 84.69 702 ALA A N 1
ATOM 5372 C CA . ALA A 1 702 ? -11.101 8.554 22.832 1.00 84.69 702 ALA A CA 1
ATOM 5373 C C . ALA A 1 702 ? -12.017 9.332 21.868 1.00 84.69 702 ALA A C 1
ATOM 5375 O O . ALA A 1 702 ? -13.226 9.387 22.070 1.00 84.69 702 ALA A O 1
ATOM 5376 N N . GLY A 1 703 ? -11.461 9.877 20.782 1.00 84.69 703 GLY A N 1
ATOM 5377 C CA . GLY A 1 703 ? -12.230 10.569 19.746 1.00 84.69 703 GLY A CA 1
ATOM 5378 C C . GLY A 1 703 ? -13.185 9.664 18.960 1.00 84.69 703 GLY A C 1
ATOM 5379 O O . GLY A 1 703 ? -14.159 10.160 18.412 1.00 84.69 703 GLY A O 1
ATOM 5380 N N . ILE A 1 704 ? -12.952 8.351 18.919 1.00 90.38 704 ILE A N 1
ATOM 5381 C CA . ILE A 1 704 ? -13.866 7.368 18.312 1.00 90.38 704 ILE A CA 1
ATOM 5382 C C . ILE A 1 704 ? -15.004 6.988 19.283 1.00 90.38 704 ILE A C 1
ATOM 5384 O O . ILE A 1 704 ? -15.908 6.257 18.904 1.00 90.38 704 ILE A O 1
ATOM 5388 N N . GLY A 1 705 ? -15.016 7.494 20.520 1.00 81.88 705 GLY A N 1
ATOM 5389 C CA . GLY A 1 705 ? -15.989 7.100 21.549 1.00 81.88 705 GLY A CA 1
ATOM 5390 C C . GLY A 1 705 ? -15.477 5.988 22.472 1.00 81.88 705 GLY A C 1
ATOM 5391 O O . GLY A 1 705 ? -16.250 5.370 23.199 1.00 81.88 705 GLY A O 1
ATOM 5392 N N . GLY A 1 706 ? -14.164 5.733 22.459 1.00 80.81 706 GLY A N 1
ATOM 5393 C CA . GLY A 1 706 ? -13.501 4.742 23.301 1.00 80.81 706 GLY A CA 1
ATOM 5394 C C . GLY A 1 706 ? -13.559 3.321 22.740 1.00 80.81 706 GLY A C 1
ATOM 5395 O O . GLY A 1 706 ? -14.206 3.041 21.732 1.00 80.81 706 GLY A O 1
ATOM 5396 N N . THR A 1 707 ? -12.874 2.398 23.418 1.00 80.75 707 THR A N 1
ATOM 5397 C CA . THR A 1 707 ? -12.816 0.967 23.057 1.00 80.75 707 THR A CA 1
ATOM 5398 C C . THR A 1 707 ? -14.207 0.348 22.935 1.00 80.75 707 THR A C 1
ATOM 5400 O O . THR A 1 707 ? -14.462 -0.437 22.027 1.00 80.75 707 THR A O 1
ATOM 5403 N N . ASN A 1 708 ? -15.127 0.763 23.808 1.00 77.94 708 ASN A N 1
ATOM 5404 C CA . ASN A 1 708 ? -16.495 0.258 23.879 1.00 77.94 708 ASN A CA 1
ATOM 5405 C C . ASN A 1 708 ? -17.338 0.622 22.655 1.00 77.94 708 ASN A C 1
ATOM 5407 O O . ASN A 1 708 ? -18.287 -0.100 22.346 1.00 77.94 708 ASN A O 1
ATOM 5411 N N . ASN A 1 709 ? -16.988 1.703 21.953 1.00 88.81 709 ASN A N 1
ATOM 5412 C CA . ASN A 1 709 ? -17.679 2.087 20.735 1.00 88.81 709 ASN A CA 1
ATOM 5413 C C . ASN A 1 709 ? -17.176 1.316 19.508 1.00 88.81 709 ASN A C 1
ATOM 5415 O O . ASN A 1 709 ? -17.844 1.331 18.490 1.00 88.81 709 ASN A O 1
ATOM 5419 N N . ILE A 1 710 ? -16.042 0.610 19.573 1.00 87.38 710 ILE A N 1
ATOM 5420 C CA . ILE A 1 710 ? -15.436 -0.075 18.422 1.00 87.38 710 ILE A CA 1
ATOM 5421 C C . ILE A 1 710 ? -15.848 -1.556 18.405 1.00 87.38 710 ILE A C 1
ATOM 5423 O O . ILE A 1 710 ? -15.552 -2.315 19.325 1.00 87.38 710 ILE A O 1
ATOM 5427 N N . GLU A 1 711 ? -16.512 -1.994 17.336 1.00 76.56 711 GLU A N 1
ATOM 5428 C CA . GLU A 1 711 ? -16.797 -3.406 17.044 1.00 76.56 711 GLU A CA 1
ATOM 5429 C C . GLU A 1 711 ? -15.678 -4.072 16.248 1.00 76.56 711 GLU A C 1
ATOM 5431 O O . GLU A 1 711 ? -15.271 -5.193 16.551 1.00 76.56 711 GLU A O 1
ATOM 5436 N N . SER A 1 712 ? -15.151 -3.379 15.241 1.00 75.31 712 SER A N 1
ATOM 5437 C CA . SER A 1 712 ? -13.945 -3.800 14.538 1.00 75.31 712 SER A CA 1
ATOM 5438 C C . SER A 1 712 ? -13.113 -2.589 14.156 1.00 75.31 712 SER A C 1
ATOM 5440 O O . SER A 1 712 ? -13.640 -1.507 13.898 1.00 75.31 712 SER A O 1
ATOM 5442 N N . ILE A 1 713 ? -11.798 -2.777 14.156 1.00 81.88 713 ILE A N 1
ATOM 5443 C CA . ILE A 1 713 ? -10.838 -1.769 13.735 1.00 81.88 713 ILE A CA 1
ATOM 5444 C C . ILE A 1 713 ? -9.846 -2.404 12.775 1.00 81.88 713 ILE A C 1
ATOM 5446 O O . ILE A 1 713 ? -9.167 -3.391 13.084 1.00 81.88 713 ILE A O 1
ATOM 5450 N N . ASP A 1 714 ? -9.776 -1.817 11.598 1.00 76.44 714 ASP A N 1
ATOM 5451 C CA . ASP A 1 714 ? -8.827 -2.150 10.562 1.00 76.44 714 ASP A CA 1
ATOM 5452 C C . ASP A 1 714 ? -8.279 -0.868 9.940 1.00 76.44 714 ASP A C 1
ATOM 5454 O O . ASP A 1 714 ? -8.675 0.238 10.311 1.00 76.44 714 ASP A O 1
ATOM 5458 N N . ALA A 1 715 ? -7.345 -0.972 9.009 1.00 71.88 715 ALA A N 1
ATOM 5459 C CA . ALA A 1 715 ? -6.874 0.191 8.284 1.00 71.88 715 ALA A CA 1
ATOM 5460 C C . ALA A 1 715 ? -6.371 -0.189 6.904 1.00 71.88 715 ALA A C 1
ATOM 5462 O O . ALA A 1 715 ? -5.591 -1.120 6.762 1.00 71.88 715 ALA A O 1
ATOM 5463 N N . CYS A 1 716 ? -6.741 0.620 5.915 1.00 59.25 716 CYS A N 1
ATOM 5464 C CA . CYS A 1 716 ? -5.950 0.742 4.697 1.00 59.25 716 CYS A CA 1
ATOM 5465 C C . CYS A 1 716 ? -4.927 1.870 4.866 1.00 59.25 716 CYS A C 1
ATOM 5467 O O . CYS A 1 716 ? -5.086 2.701 5.764 1.00 59.25 716 CYS A O 1
ATOM 5469 N N . ILE A 1 717 ? -3.948 1.965 3.952 1.00 53.50 717 ILE A N 1
ATOM 5470 C CA . ILE A 1 717 ? -2.834 2.938 3.995 1.00 53.50 717 ILE A CA 1
ATOM 5471 C C . ILE A 1 717 ? -3.267 4.309 4.516 1.00 53.50 717 ILE A C 1
ATOM 5473 O O . ILE A 1 717 ? -2.585 4.882 5.354 1.00 53.50 717 ILE A O 1
ATOM 5477 N N . THR A 1 718 ? -4.402 4.835 4.049 1.00 52.97 718 THR A N 1
ATOM 5478 C CA . THR A 1 718 ? -4.842 6.197 4.364 1.00 52.97 718 THR A CA 1
ATOM 5479 C C . THR A 1 718 ? -6.057 6.321 5.270 1.00 52.97 718 THR A C 1
ATOM 5481 O O . THR A 1 718 ? -6.399 7.447 5.645 1.00 52.97 718 THR A O 1
ATOM 5484 N N . ARG A 1 719 ? -6.705 5.210 5.639 1.00 77.06 719 ARG A N 1
ATOM 5485 C CA . ARG A 1 719 ? -7.930 5.246 6.444 1.00 77.06 719 ARG A CA 1
ATOM 5486 C C . ARG A 1 719 ? -7.943 4.179 7.513 1.00 77.06 719 ARG A C 1
ATOM 5488 O O . ARG A 1 719 ? -7.787 3.003 7.211 1.00 77.06 719 ARG A O 1
ATOM 5495 N N . LEU A 1 720 ? -8.246 4.606 8.726 1.00 83.38 720 LEU A N 1
ATOM 5496 C CA . LEU A 1 720 ? -8.665 3.763 9.823 1.00 83.38 720 LEU A CA 1
ATOM 5497 C C . LEU A 1 720 ? -10.131 3.390 9.588 1.00 83.38 720 LEU A C 1
ATOM 5499 O O . LEU A 1 720 ? -11.005 4.256 9.581 1.00 83.38 720 LEU A O 1
ATOM 5503 N N . ARG A 1 721 ? -10.390 2.118 9.314 1.00 85.00 721 ARG A N 1
ATOM 5504 C CA . ARG A 1 721 ? -11.728 1.571 9.110 1.00 85.00 721 ARG A CA 1
ATOM 5505 C C . ARG A 1 721 ? -12.246 1.056 10.433 1.00 85.00 721 ARG A C 1
ATOM 5507 O O . ARG A 1 721 ? -11.602 0.248 11.090 1.00 85.00 721 ARG A O 1
ATOM 5514 N N . LEU A 1 722 ? -13.411 1.534 10.808 1.00 88.75 722 LEU A N 1
ATOM 5515 C CA . LEU A 1 722 ? -14.068 1.191 12.045 1.00 88.75 722 LEU A CA 1
ATOM 5516 C C . LEU A 1 722 ? -15.437 0.640 11.688 1.00 88.75 722 LEU A C 1
ATOM 5518 O O . LEU A 1 722 ? -16.131 1.176 10.827 1.00 88.75 722 LEU A O 1
ATOM 5522 N N . VAL A 1 723 ? -15.836 -0.413 12.370 1.00 85.50 723 VAL A N 1
ATOM 5523 C CA . VAL A 1 723 ? -17.251 -0.658 12.610 1.00 85.50 723 VAL A CA 1
ATOM 5524 C C . VAL A 1 723 ? -17.457 -0.264 14.056 1.00 85.50 723 VAL A C 1
ATOM 5526 O O . VAL A 1 723 ? -16.756 -0.782 14.924 1.00 85.50 723 VAL A O 1
ATOM 5529 N N . VAL A 1 724 ? -18.320 0.711 14.300 1.00 87.19 724 VAL A N 1
ATOM 5530 C CA . VAL A 1 724 ? -18.643 1.225 15.625 1.00 87.19 724 VAL A CA 1
ATOM 5531 C C . VAL A 1 724 ? -20.085 0.923 15.994 1.00 87.19 724 VAL A C 1
ATOM 5533 O O . VAL A 1 724 ? -20.934 0.765 15.123 1.00 87.19 724 VAL A O 1
ATOM 5536 N N . ARG A 1 725 ? -20.358 0.844 17.295 1.00 80.88 725 ARG A N 1
ATOM 5537 C CA . ARG A 1 725 ? -21.700 0.587 17.830 1.00 80.88 725 ARG A CA 1
ATOM 5538 C C . ARG A 1 725 ? -22.603 1.806 17.682 1.00 80.88 725 ARG A C 1
ATOM 5540 O O . ARG A 1 725 ? -23.771 1.661 17.345 1.00 80.88 725 ARG A O 1
ATOM 5547 N N . ASP A 1 726 ? -22.044 2.987 17.919 1.00 83.50 726 ASP A N 1
ATOM 5548 C CA . ASP A 1 726 ? -22.715 4.271 17.789 1.00 83.50 726 ASP A CA 1
ATOM 5549 C C . ASP A 1 726 ? -21.817 5.248 17.016 1.00 83.50 726 ASP A C 1
ATOM 5551 O O . ASP A 1 726 ? -20.803 5.751 17.508 1.00 83.50 726 ASP A O 1
ATOM 5555 N N . ASP A 1 727 ? -22.181 5.534 15.771 1.00 80.88 727 ASP A N 1
ATOM 5556 C CA . ASP A 1 727 ? -21.462 6.488 14.928 1.00 80.88 727 ASP A CA 1
ATOM 5557 C C . ASP A 1 727 ? -21.659 7.951 15.359 1.00 80.88 727 ASP A C 1
ATOM 5559 O O . ASP A 1 727 ? -20.906 8.823 14.902 1.00 80.88 727 ASP A O 1
ATOM 5563 N N . LYS A 1 728 ? -22.606 8.224 16.268 1.00 82.81 728 LYS A N 1
ATOM 5564 C CA . LYS A 1 728 ? -22.804 9.533 16.911 1.00 82.81 728 LYS A CA 1
ATOM 5565 C C . LYS A 1 728 ? -21.873 9.748 18.101 1.00 82.81 728 LYS A C 1
ATOM 5567 O O . LYS A 1 728 ? -21.510 10.886 18.380 1.00 82.81 728 LYS A O 1
ATOM 5572 N N . ALA A 1 729 ? -21.421 8.677 18.755 1.00 81.00 729 ALA A N 1
ATOM 5573 C CA . ALA A 1 729 ? -20.421 8.750 19.824 1.00 81.00 729 ALA A CA 1
ATOM 5574 C C . ALA A 1 729 ? -19.007 9.081 19.303 1.00 81.00 729 ALA A C 1
ATOM 5576 O O . ALA A 1 729 ? -18.101 9.391 20.081 1.00 81.00 729 ALA A O 1
ATOM 5577 N N . ILE A 1 730 ? -18.808 9.052 17.981 1.00 87.38 730 ILE A N 1
ATOM 5578 C CA . ILE A 1 730 ? -17.577 9.520 17.350 1.00 87.38 730 ILE A CA 1
ATOM 5579 C C . ILE A 1 730 ? -17.528 11.047 17.383 1.00 87.38 730 ILE A C 1
ATOM 5581 O O . ILE A 1 730 ? -18.322 11.743 16.752 1.00 87.38 730 ILE A O 1
ATOM 5585 N N . ASN A 1 731 ? -16.512 11.569 18.061 1.00 87.56 731 ASN A N 1
ATOM 5586 C CA . ASN A 1 731 ? -16.205 12.984 18.093 1.00 87.56 731 ASN A CA 1
ATOM 5587 C C . ASN A 1 731 ? -15.346 13.370 16.880 1.00 87.56 731 ASN A C 1
ATOM 5589 O O . ASN A 1 731 ? -14.109 13.405 16.928 1.00 87.56 731 ASN A O 1
ATOM 5593 N N . ASP A 1 732 ? -16.029 13.714 15.788 1.00 81.56 732 ASP A N 1
ATOM 5594 C CA . ASP A 1 732 ? -15.416 14.172 14.540 1.00 81.56 732 ASP A CA 1
ATOM 5595 C C . ASP A 1 732 ? -14.407 15.303 14.778 1.00 81.56 732 ASP A C 1
ATOM 5597 O O . ASP A 1 732 ? -13.338 15.325 14.167 1.00 81.56 732 ASP A O 1
ATOM 5601 N N . GLN A 1 733 ? -14.713 16.240 15.679 1.00 73.75 733 GLN A N 1
ATOM 5602 C CA . GLN A 1 733 ? -13.848 17.382 15.958 1.00 73.75 733 GLN A CA 1
ATOM 5603 C C . GLN A 1 733 ? -12.544 16.955 16.645 1.00 73.75 733 GLN A C 1
ATOM 5605 O O . GLN A 1 733 ? -11.470 17.417 16.249 1.00 73.75 733 GLN A O 1
ATOM 5610 N N . ALA A 1 734 ? -12.614 16.057 17.628 1.00 78.75 734 ALA A N 1
ATOM 5611 C CA . ALA A 1 734 ? -11.442 15.523 18.317 1.00 78.75 734 ALA A CA 1
ATOM 5612 C C . ALA A 1 734 ? -10.540 14.741 17.353 1.00 78.75 734 ALA A C 1
ATOM 5614 O O . ALA A 1 734 ? -9.331 14.964 17.306 1.00 78.75 734 ALA A O 1
ATOM 5615 N N . LEU A 1 735 ? -11.122 13.892 16.503 1.00 80.25 735 LEU A N 1
ATOM 5616 C CA . LEU A 1 735 ? -10.366 13.123 15.512 1.00 80.25 735 LEU A CA 1
ATOM 5617 C C . LEU A 1 735 ? -9.694 14.014 14.472 1.00 80.25 735 LEU A C 1
ATOM 5619 O O . LEU A 1 735 ? -8.520 13.823 14.143 1.00 80.25 735 LEU A O 1
ATOM 5623 N N . LYS A 1 736 ? -10.400 15.043 14.004 1.00 73.81 736 LYS A N 1
ATOM 5624 C CA . LYS A 1 736 ? -9.853 16.040 13.081 1.00 73.81 736 LYS A CA 1
ATOM 5625 C C . LYS A 1 736 ? -8.707 16.849 13.706 1.00 73.81 736 LYS A C 1
ATOM 5627 O O . LYS A 1 736 ? -7.709 17.109 13.032 1.00 73.81 736 LYS A O 1
ATOM 5632 N N . GLN A 1 737 ? -8.785 17.187 14.999 1.00 70.88 737 GLN A N 1
ATOM 5633 C CA . GLN A 1 737 ? -7.680 17.826 15.740 1.00 70.88 737 GLN A CA 1
ATOM 5634 C C . GLN A 1 737 ? -6.449 16.921 15.869 1.00 70.88 737 GLN A C 1
ATOM 5636 O O . GLN A 1 737 ? -5.320 17.407 15.910 1.00 70.88 737 GLN A O 1
ATOM 5641 N N . LEU A 1 738 ? -6.657 15.607 15.868 1.00 76.69 738 LEU A N 1
ATOM 5642 C CA . LEU A 1 738 ? -5.597 14.602 15.877 1.00 76.69 738 LEU A CA 1
ATOM 5643 C C . LEU A 1 738 ? -5.075 14.284 14.467 1.00 76.69 738 LEU A C 1
ATOM 5645 O O . LEU A 1 738 ? -4.246 13.395 14.295 1.00 76.69 738 LEU A O 1
ATOM 5649 N N . GLY A 1 739 ? -5.504 15.025 13.444 1.00 65.31 739 GLY A N 1
ATOM 5650 C CA . GLY A 1 739 ? -5.017 14.884 12.073 1.00 65.31 739 GLY A CA 1
ATOM 5651 C C . GLY A 1 739 ? -5.822 13.918 11.204 1.00 65.31 739 GLY A C 1
ATOM 5652 O O . GLY A 1 739 ? -5.320 13.512 10.158 1.00 65.31 739 GLY A O 1
ATOM 5653 N N . ALA A 1 740 ? -7.047 13.547 11.598 1.00 78.62 740 ALA A N 1
ATOM 5654 C CA . ALA A 1 740 ? -7.968 12.834 10.713 1.00 78.62 740 ALA A CA 1
ATOM 5655 C C . ALA A 1 740 ? -8.472 13.769 9.618 1.00 78.62 740 ALA A C 1
ATOM 5657 O O . ALA A 1 740 ? -9.217 14.701 9.897 1.00 78.62 740 ALA A O 1
ATOM 5658 N N . SER A 1 741 ? -8.120 13.493 8.368 1.00 59.69 741 SER A N 1
ATOM 5659 C CA . SER A 1 741 ? -8.482 14.307 7.214 1.00 59.69 741 SER A CA 1
ATOM 5660 C C . SER A 1 741 ? -9.944 14.256 6.773 1.00 59.69 741 SER A C 1
ATOM 5662 O O . SER A 1 741 ? -10.432 15.117 6.041 1.00 59.69 741 SER A O 1
ATOM 5664 N N . GLY A 1 742 ? -10.676 13.287 7.295 1.00 68.69 742 GLY A N 1
ATOM 5665 C CA . GLY A 1 742 ? -12.104 13.141 7.106 1.00 68.69 742 GLY A CA 1
ATOM 5666 C C . GLY A 1 742 ? -12.616 12.012 7.980 1.00 68.69 742 GLY A C 1
ATOM 5667 O O . GLY A 1 742 ? -11.851 11.126 8.360 1.00 68.69 742 GLY A O 1
ATOM 5668 N N . ILE A 1 743 ? -13.902 12.064 8.302 1.00 86.75 743 ILE A N 1
ATOM 5669 C CA . ILE A 1 743 ? -14.643 10.963 8.905 1.00 86.75 743 ILE A CA 1
ATOM 5670 C C . ILE A 1 743 ? -15.793 10.681 7.946 1.00 86.75 743 ILE A C 1
ATOM 5672 O O . ILE A 1 743 ? -16.520 11.598 7.572 1.00 86.75 743 ILE A O 1
ATOM 5676 N N . MET A 1 744 ? -15.909 9.442 7.486 1.00 71.88 744 MET A N 1
ATOM 5677 C CA . MET A 1 744 ? -16.928 9.017 6.536 1.00 71.88 744 MET A CA 1
ATOM 5678 C C . MET A 1 744 ? -17.802 7.960 7.193 1.00 71.88 744 MET A C 1
ATOM 5680 O O . MET A 1 744 ? -17.321 6.868 7.480 1.00 71.88 744 MET A O 1
ATOM 5684 N N . ARG A 1 745 ? -19.074 8.286 7.416 1.00 84.31 745 ARG A N 1
ATOM 5685 C CA . ARG A 1 745 ? -20.087 7.352 7.914 1.00 84.31 745 ARG A CA 1
ATOM 5686 C C . ARG A 1 745 ? -20.720 6.656 6.709 1.00 84.31 745 ARG A C 1
ATOM 5688 O O . ARG A 1 745 ? -21.332 7.309 5.871 1.00 84.31 745 ARG A O 1
ATOM 5695 N N . LEU A 1 746 ? -20.505 5.351 6.589 1.00 63.16 746 LEU A N 1
ATOM 5696 C CA . LEU A 1 746 ? -20.992 4.512 5.488 1.00 63.16 746 LEU A CA 1
ATOM 5697 C C . LEU A 1 746 ? -22.358 3.868 5.793 1.00 63.16 746 LEU A C 1
ATOM 5699 O O . LEU A 1 746 ? -22.919 3.199 4.930 1.00 63.16 746 LEU A O 1
ATOM 5703 N N . GLY A 1 747 ? -22.903 4.114 6.991 1.00 53.84 747 GLY A N 1
ATOM 5704 C CA . GLY A 1 747 ? -24.153 3.531 7.481 1.00 53.84 747 GLY A CA 1
ATOM 5705 C C . GLY A 1 747 ? -23.933 2.212 8.229 1.00 53.84 747 GLY A C 1
ATOM 5706 O O . GLY A 1 747 ? -22.923 1.539 8.041 1.00 53.84 747 GLY A O 1
ATOM 5707 N N . GLY A 1 748 ? -24.863 1.864 9.126 1.00 65.25 748 GLY A N 1
ATOM 5708 C CA . GLY A 1 748 ? -24.802 0.619 9.908 1.00 65.25 748 GLY A CA 1
ATOM 5709 C C . GLY A 1 748 ? -23.594 0.521 10.849 1.00 65.25 748 GLY A C 1
ATOM 5710 O O . GLY A 1 748 ? -23.035 -0.558 11.000 1.00 65.25 748 GLY A O 1
ATOM 5711 N N . GLY A 1 749 ? -23.137 1.647 11.411 1.00 73.62 749 GLY A N 1
ATOM 5712 C CA . GLY A 1 749 ? -21.961 1.692 12.287 1.00 73.62 749 GLY A CA 1
ATOM 5713 C C . GLY A 1 749 ? -20.614 1.694 11.556 1.00 73.62 749 GLY A C 1
ATOM 5714 O O . GLY A 1 749 ? -19.579 1.929 12.171 1.00 73.62 749 GLY A O 1
ATOM 5715 N N . ALA A 1 750 ? -20.571 1.494 10.236 1.00 80.31 750 ALA A N 1
ATOM 5716 C CA . ALA A 1 750 ? -19.319 1.553 9.487 1.00 80.31 750 ALA A CA 1
ATOM 5717 C C . ALA A 1 750 ? -18.827 3.004 9.346 1.00 80.31 750 ALA A C 1
ATOM 5719 O O . ALA A 1 750 ? -19.479 3.845 8.722 1.00 80.31 750 ALA A O 1
ATOM 5720 N N . VAL A 1 751 ? -17.648 3.299 9.895 1.00 86.44 751 VAL A N 1
ATOM 5721 C CA . VAL A 1 751 ? -17.033 4.627 9.885 1.00 86.44 751 VAL A CA 1
ATOM 5722 C C . VAL A 1 751 ? -15.577 4.546 9.449 1.00 86.44 751 VAL A C 1
ATOM 5724 O O . VAL A 1 751 ? -14.802 3.739 9.943 1.00 86.44 751 VAL A O 1
ATOM 5727 N N . GLN A 1 752 ? -15.164 5.401 8.519 1.00 86.31 752 GLN A N 1
ATOM 5728 C CA . GLN A 1 752 ? -13.773 5.491 8.081 1.00 86.31 752 GLN A CA 1
ATOM 5729 C C . GLN A 1 752 ? -13.173 6.835 8.470 1.00 86.31 752 GLN A C 1
ATOM 5731 O O . GLN A 1 752 ? -13.638 7.882 8.025 1.00 86.31 752 GLN A O 1
ATOM 5736 N N . VAL A 1 753 ? -12.108 6.802 9.264 1.00 86.19 753 VAL A N 1
ATOM 5737 C CA . VAL A 1 753 ? -11.372 7.980 9.728 1.00 86.19 753 VAL A CA 1
ATOM 5738 C C . VAL A 1 753 ? -10.053 8.067 8.965 1.00 86.19 753 VAL A C 1
ATOM 5740 O O . VAL A 1 753 ? -9.215 7.174 9.019 1.00 86.19 753 VAL A O 1
ATOM 5743 N N . ILE A 1 754 ? -9.856 9.134 8.203 1.00 85.44 754 ILE A N 1
ATOM 5744 C CA . ILE A 1 754 ? -8.797 9.220 7.193 1.00 85.44 754 ILE A CA 1
ATOM 5745 C C . ILE A 1 754 ? -7.526 9.836 7.798 1.00 85.44 754 ILE A C 1
ATOM 5747 O O . ILE A 1 754 ? -7.338 11.043 7.713 1.00 85.44 754 ILE A O 1
ATOM 5751 N N . PHE A 1 755 ? -6.619 9.064 8.397 1.00 78.12 755 PHE A N 1
ATOM 5752 C CA . PHE A 1 755 ? -5.381 9.613 8.991 1.00 78.12 755 PHE A CA 1
ATOM 5753 C C . PHE A 1 755 ? -4.186 9.703 8.024 1.00 78.12 755 PHE A C 1
ATOM 5755 O O . PHE A 1 755 ? -3.076 10.047 8.438 1.00 78.12 755 PHE A O 1
ATOM 5762 N N . GLY A 1 756 ? -4.370 9.385 6.739 1.00 58.69 756 GLY A N 1
ATOM 5763 C CA . GLY A 1 756 ? -3.240 9.221 5.821 1.00 58.69 756 GLY A CA 1
ATOM 5764 C C . GLY A 1 756 ? -2.391 8.011 6.215 1.00 58.69 756 GLY A C 1
ATOM 5765 O O . GLY A 1 756 ? -2.896 7.130 6.908 1.00 58.69 756 GLY A O 1
ATOM 5766 N N . THR A 1 757 ? -1.120 7.975 5.805 1.00 62.44 757 THR A N 1
ATOM 5767 C CA . THR A 1 757 ? -0.183 6.840 6.004 1.00 62.44 757 THR A CA 1
ATOM 5768 C C . THR A 1 757 ? -0.033 6.355 7.448 1.00 62.44 757 THR A C 1
ATOM 5770 O O . THR A 1 757 ? 0.525 5.292 7.695 1.00 62.44 757 THR A O 1
ATOM 5773 N N . GLN A 1 758 ? -0.527 7.123 8.417 1.00 64.31 758 GLN A N 1
ATOM 5774 C CA . GLN A 1 758 ? -0.510 6.786 9.835 1.00 64.31 758 GLN A CA 1
ATOM 5775 C C . GLN A 1 758 ? -1.655 5.857 10.247 1.00 64.31 758 GLN A C 1
ATOM 5777 O O . GLN A 1 758 ? -1.674 5.405 11.384 1.00 64.31 758 GLN A O 1
ATOM 5782 N N . SER A 1 759 ? -2.611 5.574 9.362 1.00 67.25 759 SER A N 1
ATOM 5783 C CA . SER A 1 759 ? -3.812 4.800 9.697 1.00 67.25 759 SER A CA 1
ATOM 5784 C C . SER A 1 759 ? -3.492 3.372 10.131 1.00 67.25 759 SER A C 1
ATOM 5786 O O . SER A 1 759 ? -4.108 2.870 11.064 1.00 67.25 759 SER A O 1
ATOM 5788 N N . GLU A 1 760 ? -2.498 2.741 9.507 1.00 62.59 760 GLU A N 1
ATOM 5789 C CA . GLU A 1 760 ? -2.067 1.383 9.853 1.00 62.59 760 GLU A CA 1
ATOM 5790 C C . GLU A 1 760 ? -1.359 1.327 11.212 1.00 62.59 760 GLU A C 1
ATOM 5792 O O . GLU A 1 760 ? -1.697 0.504 12.058 1.00 62.59 760 GLU A O 1
ATOM 5797 N N . ILE A 1 761 ? -0.466 2.285 11.470 1.00 63.12 761 ILE A N 1
ATOM 5798 C CA . ILE A 1 761 ? 0.210 2.425 12.767 1.00 63.12 761 ILE A CA 1
ATOM 5799 C C . ILE A 1 761 ? -0.814 2.739 13.865 1.00 63.12 761 ILE A C 1
ATOM 5801 O O . ILE A 1 761 ? -0.784 2.130 14.929 1.00 63.12 761 ILE A O 1
ATOM 5805 N N . LEU A 1 762 ? -1.764 3.641 13.595 1.00 79.88 762 LEU A N 1
ATOM 5806 C CA . LEU A 1 762 ? -2.836 3.978 14.530 1.00 79.88 762 LEU A CA 1
ATOM 5807 C C . LEU A 1 762 ? -3.751 2.782 14.792 1.00 79.88 762 LEU A C 1
ATOM 5809 O O . LEU A 1 762 ? -4.116 2.577 15.940 1.00 79.88 762 LEU A O 1
ATOM 5813 N N . LYS A 1 763 ? -4.084 1.963 13.786 1.00 87.94 763 LYS A N 1
ATOM 5814 C CA . LYS A 1 763 ? -4.807 0.695 13.987 1.00 87.94 763 LYS A CA 1
ATOM 5815 C C . LYS A 1 763 ? -4.055 -0.202 14.961 1.00 87.94 763 LYS A C 1
ATOM 5817 O O . LYS A 1 763 ? -4.658 -0.672 15.920 1.00 87.94 763 LYS A O 1
ATOM 5822 N N . ASP A 1 764 ? -2.768 -0.436 14.731 1.00 72.00 764 ASP A N 1
ATOM 5823 C CA . ASP A 1 764 ? -1.978 -1.354 15.555 1.00 72.00 764 ASP A CA 1
ATOM 5824 C C . ASP A 1 764 ? -1.769 -0.824 16.976 1.00 72.00 764 ASP A C 1
ATOM 5826 O O . ASP A 1 764 ? -1.835 -1.587 17.937 1.00 72.00 764 ASP A O 1
ATOM 5830 N N . GLU A 1 765 ? -1.558 0.481 17.137 1.00 71.38 765 GLU A N 1
ATOM 5831 C CA . GLU A 1 765 ? -1.453 1.117 18.450 1.00 71.38 765 GLU A CA 1
ATOM 5832 C C . GLU A 1 765 ? -2.796 1.144 19.182 1.00 71.38 765 GLU A C 1
ATOM 5834 O O . GLU A 1 765 ? -2.842 0.836 20.368 1.00 71.38 765 GLU A O 1
ATOM 5839 N N . ILE A 1 766 ? -3.903 1.438 18.496 1.00 81.75 766 ILE A N 1
ATOM 5840 C CA . ILE A 1 766 ? -5.243 1.386 19.091 1.00 81.75 766 ILE A CA 1
ATOM 5841 C C . ILE A 1 766 ? -5.597 -0.054 19.469 1.00 81.75 766 ILE A C 1
ATOM 5843 O O . ILE A 1 766 ? -6.106 -0.265 20.561 1.00 81.75 766 ILE A O 1
ATOM 5847 N N . LYS A 1 767 ? -5.242 -1.056 18.654 1.00 79.12 767 LYS A N 1
ATOM 5848 C CA . LYS A 1 767 ? -5.394 -2.482 18.998 1.00 79.12 767 LYS A CA 1
ATOM 5849 C C . LYS A 1 767 ? -4.566 -2.920 20.207 1.00 79.12 767 LYS A C 1
ATOM 5851 O O . LYS A 1 767 ? -4.892 -3.941 20.790 1.00 79.12 767 LYS A O 1
ATOM 5856 N N . LYS A 1 768 ? -3.490 -2.204 20.551 1.00 70.81 768 LYS A N 1
ATOM 5857 C CA . LYS A 1 768 ? -2.720 -2.428 21.788 1.00 70.81 768 LYS A CA 1
ATOM 5858 C C . LYS A 1 768 ? -3.338 -1.722 22.999 1.00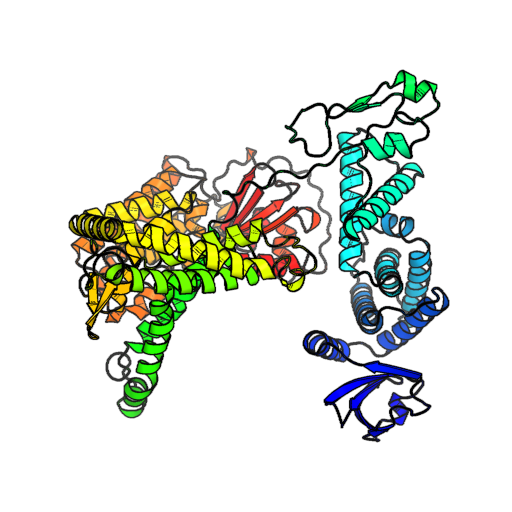 70.81 768 LYS A C 1
ATOM 5860 O O . LYS A 1 768 ? -3.027 -2.089 24.126 1.00 70.81 768 LYS A O 1
ATOM 5865 N N . LEU A 1 769 ? -4.135 -0.678 22.762 1.00 69.25 769 LEU A N 1
ATOM 5866 C CA . LEU A 1 769 ? -4.856 0.095 23.781 1.00 69.25 769 LEU A CA 1
ATOM 5867 C C . LEU A 1 769 ? -6.271 -0.449 24.050 1.00 69.25 769 LEU A C 1
ATOM 5869 O O . LEU A 1 769 ? -6.858 -0.121 25.080 1.00 69.25 769 LEU A O 1
ATOM 5873 N N . MET A 1 770 ? -6.805 -1.231 23.109 1.00 73.94 770 MET A N 1
ATOM 5874 C CA . MET A 1 770 ? -7.988 -2.091 23.220 1.00 73.94 770 MET A CA 1
ATOM 5875 C C . MET A 1 770 ? -7.607 -3.449 23.798 1.00 73.94 770 MET A C 1
ATOM 5877 O O . MET A 1 770 ? -8.440 -4.003 24.549 1.00 73.94 770 MET A O 1
#

pLDDT: mean 78.22, std 15.91, range [22.42, 98.5]